Protein AF-0000000085141988 (afdb_homodimer)

Foldseek 3Di:
DPDDPDDDPCPPPPPDPPPPPQPPLPQPPDDPPAAQAHPQQAGGFDDFAAEEEEEADFFAALVCQQVLLCQVCPPVPDDSVVSVVVSVLCVVVRNHWCVVVLSVVLQVLLVVLCVVVVHNHYYHYAHPRDPPHLLVRVVVCVVVPGAEYEYEYQFQFWWCVRPFVVQLSNLVSCVVNVCFQRHF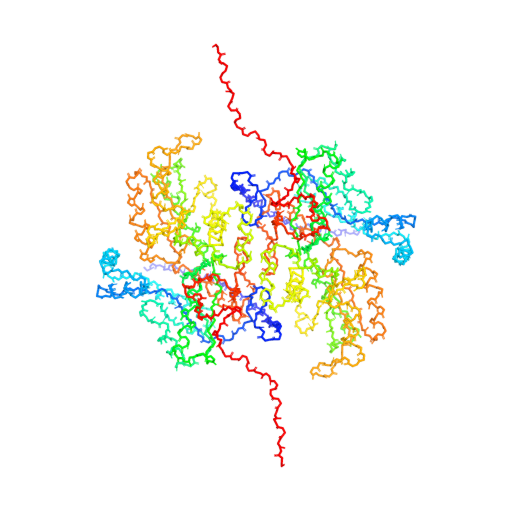YFYFFRHLFFCLQLVLLLVLVQVQLVVQCVVPNPPAQEEEEAEAAKDFLVRQCQTADVVVLCVQLVVVVHGRLPQRSGRRNVSSVQSVVVSCVSHVSCVPHHYDYAHFDDDDDPVGHIRDDHLLVVCCQQQNPPHDADPVRHGHQEYEYEHSRGQACISRNCCRQVPVNVVSCVVSNHYYHYGGGCSSPSSNSNSSVQSVCSSNSSDPDDGGDGDDPRGRSAGEPSHNFDQDPVRDGRAGHRHPPHPRRYHRPDDDDPPDPPPDD/DDDDPDDDPCPPPPPDPDPPPQPPLPQPPDDPPAAQAHPQQQGGFDDFAAEEEEEADFFAALVCQQVLLCQVCPPVPDDSVVSVVVSVLCVVVRNHKCVVVLSVVLQVLLVVLCVVVVHNHYYHYAHPRDPPHLLVRVVVCVVVPGAEYEYEYQFQAWWCVRPFVVQLSNLVSCVVNVCFQRHFYFYFFRHLFFCLQLVLLLVLVQVQLVVQCVVPNPPAQEEEEEEAAKDFLVRQCQTADVVVLCVQLVVVVHGRLPQRSGRRNVSSVQSVVVSCVSHVSCVPHHYDYAHFDDDDDPVGHIRDDHLLVVCCQQQNPPHDADPVRHGHQEYEYEHSRGQACISRNCCRQVPVNVVSCVVSNHYYHYGGGCSSPSSNSNSSVQSVCSSNSSDPDDGGDGDDPRGHSAGEPSHNFDQDPVRDGRAGHRHPPHPRGYHRPPDPDPPDPPPPD

Nearest PDB structures (foldseek):
  2hre-assembly1_A  TM=8.468E-01  e=2.774E-20  Homo sapiens
  4klc-assembly1_B  TM=8.356E-01  e=6.564E-20  Homo sapiens
  4mk4-assembly1_B  TM=8.435E-01  e=7.423E-20  Homo sapiens
  1lbq-assembly1_B  TM=8.089E-01  e=6.796E-19  Saccharomyces cerevisiae
  7l78-assembly1_B  TM=8.425E-01  e=5.037E-17  Saccharomyces cerevisiae

pLDDT: mean 85.76, std 20.94, range [21.89, 98.88]

Organism: Micrococcus luteus (strain ATCC 4698 / DSM 20030 / JCM 1464 / CCM 169 / CCUG 5858 / IAM 1056 / NBRC 3333 / NCIMB 9278 / NCTC 2665 / VKM Ac-2230) (NCBI:txid465515)

Solvent-accessible surface area (backbone atoms only — not comparable to full-atom values): 48066 Å² total; per-residue (Å²): 136,79,79,70,80,77,76,84,72,78,64,78,73,73,73,70,77,75,83,68,76,72,74,79,64,75,71,66,74,81,28,68,97,89,44,62,39,46,97,64,22,48,53,52,53,45,85,58,51,30,35,35,41,37,42,58,54,44,28,82,26,62,84,32,38,62,61,33,54,49,53,72,41,58,91,66,76,71,53,69,75,61,48,51,62,60,40,48,68,36,52,74,48,65,8,37,38,52,43,51,60,50,49,54,50,35,50,52,50,42,50,52,51,32,52,75,69,70,45,90,51,57,76,44,65,25,12,76,52,25,82,53,34,47,45,61,40,52,51,50,42,44,73,74,67,46,44,30,34,38,30,43,63,72,41,36,49,54,22,30,83,47,37,39,47,55,25,25,52,49,20,48,26,29,59,74,66,65,34,60,50,61,32,29,61,40,42,62,40,50,43,55,38,23,60,25,57,40,51,48,46,25,54,26,50,52,52,41,52,53,52,49,28,73,74,66,35,84,81,49,38,51,35,38,36,39,31,29,75,34,47,43,27,69,47,33,51,26,5,33,42,57,17,55,19,50,44,32,17,61,66,55,73,40,52,55,52,38,88,44,8,14,40,40,50,33,53,50,54,42,42,53,50,49,31,43,71,69,24,72,92,42,72,85,48,53,70,46,76,28,17,38,80,76,74,77,61,86,85,58,60,54,41,67,43,42,47,58,60,47,50,44,55,49,44,29,92,86,34,67,52,49,101,85,65,47,51,51,43,26,38,40,34,36,42,77,59,42,49,49,74,24,57,68,49,44,47,50,47,70,42,50,39,43,49,50,30,56,73,60,71,31,44,78,38,72,33,64,43,44,59,68,38,66,55,31,41,48,38,55,49,50,55,51,29,39,44,51,45,72,43,86,74,70,73,48,44,69,69,56,46,56,52,37,36,32,39,49,60,69,33,15,54,68,75,39,97,85,67,48,73,76,47,20,28,44,32,76,68,36,72,44,53,30,53,68,89,72,82,72,85,80,76,72,78,75,77,80,126,134,79,82,71,82,79,78,84,73,78,65,77,75,74,72,68,80,73,82,68,76,72,75,79,61,74,72,66,75,80,26,67,98,89,43,63,40,45,95,63,22,46,54,51,50,44,84,58,52,30,34,34,41,37,41,57,54,43,29,82,26,61,83,32,37,62,61,33,54,50,54,72,40,58,90,68,77,71,53,68,74,60,47,51,62,60,41,49,65,36,51,74,50,65,9,36,38,52,43,50,62,50,47,52,51,35,51,51,49,42,49,51,51,33,51,75,69,70,45,90,54,57,76,43,65,25,11,76,50,26,82,55,34,46,45,60,42,52,50,50,42,43,72,74,67,46,44,29,33,40,28,43,63,72,41,36,48,56,22,31,84,47,37,38,48,55,25,26,53,49,21,49,25,29,56,75,65,65,35,61,49,62,33,28,60,40,42,61,42,50,43,55,37,23,59,26,58,40,51,50,46,26,54,27,49,51,52,42,51,53,51,49,28,69,74,65,36,85,80,50,38,50,36,38,34,38,31,29,75,35,47,43,27,69,45,33,52,26,4,32,42,58,17,56,21,49,44,33,17,61,68,56,73,41,53,55,52,36,89,43,8,14,40,38,51,32,52,52,54,40,43,51,50,50,31,43,72,70,24,72,92,44,72,86,48,54,69,47,77,29,16,39,80,76,73,78,60,87,84,58,60,54,42,68,43,42,46,58,59,46,49,45,56,49,46,30,94,86,34,67,52,50,100,86,66,48,51,50,43,26,39,41,34,36,44,78,58,43,49,49,73,24,57,68,46,44,46,52,46,70,42,51,39,44,48,51,30,56,73,60,71,31,45,76,39,73,34,65,43,43,58,67,37,65,55,30,42,49,37,55,49,49,53,52,29,39,44,51,44,72,44,86,75,69,74,48,44,70,69,55,47,55,52,37,36,33,39,49,61,69,32,14,53,68,78,38,95,86,67,48,73,76,47,20,27,45,31,75,69,36,73,43,53,29,53,65,78,77,72,82,78,76,75,74,76,76,77,80,125

Sequence (898 aa):
MTAAPEPRADAPVHTGPDAGVAPALRAPEKAAAGVDYDVCGVMAPKDYDALLLASFGGPEGQDDVIPFLRNVTRGRGIPDERLEEVATHYRANGGVSPINAQNRALKAAIEAELAARGLDLPVYWGNRNWEPYFPDTLKRMHADGHRRILTVTTSAYSCYSSCRQYREDMGMAMEQTGLTGKVDLDKTRQYFNHPGFIEPFRDGLRADLASLRAELGDDARIHVLFATHSIPTSDAAAAGPRGLAADLRAQAGAEPGDEGADVYSAQHLDVAREILAGVPEAADVPWSLVYQSRSGPPSVPWLEPDINDAMEHLAGEGAETDAQGRAVAGFVVVPLGFVSDHMEVVWDLDTEAKQTAEGLGVGFRRSPTPGTDPRFVAGLVDIVEERLGRREGRAAAGCFPAWYDVCRPDCCAKVMRDGSTRPTTSAVDATVRGLAEHEAGAAAPAEEAMTAAPEPRADAPVHTGPDAGVAPALRAPEKAAAGVDYDVCGVMAPKDYDALLLASFGGPEGQDDVIPFLRNVTRGRGIPDERLEEVATHYRANGGVSPINAQNRALKAAIEAELAARGLDLPVYWGNRNWEPYFPDTLKRMHADGHRRILTVTTSAYSCYSSCRQYREDMGMAMEQTGLTGKVDLDKTRQYFNHPGFIEPFRDGLRADLASLRAELGDDARIHVLFATHSIPTSDAAAAGPRGLAADLRAQAGAEPGDEGADVYSAQHLDVAREILAGVPEAADVPWSLVYQSRSGPPSVPWLEPDINDAMEHLAGEGAETDAQGRAVAGFVVVPLGFVSDHMEVVWDLDTEAKQTAEGLGVGFRRSPTPGTDPRFVAGLVDIVEERLGRREGRAAAGCFPAWYDVCRPDCCAKVMRDGSTRPTTSAVDATVRGLAEHEAGAAAPAEEA

InterPro domains:
  IPR001015 Ferrochelatase [MF_00323] (47-388)
  IPR001015 Ferrochelatase [PF00762] (49-387)
  IPR001015 Ferrochelatase [PTHR11108] (50-394)
  IPR033644 Ferrochelatase, C-terminal [cd00419] (199-371)
  IPR033659 Ferrochelatase, N-terminal [cd03411] (49-194)

Radius of gyration: 30.85 Å; Cα contacts (8 Å, |Δi|>4): 1665; chains: 2; bounding box: 114×104×108 Å

Secondary structure (DSSP, 8-state):
-------------------------------STT-SB-TT-PBPP----EEEEEE----BSHHHHHHHHHHHTTTTT--HHHHHHHHHHHHTTTTB-HHHHHHHHHHHHHHHHHHHTT----EEEEESSSSSBHHHHHHHHHHTT--EEEEEES--S-SIIIIIHHHHHHHHHHHHHT-TTTSEEEEPPP-TT-HHHHHHHHHHHHHHHHHHHHHH-TT-EEEEEEEEE--BHHHHHH-S-HHHHHHHHHHHTS-BTBTTSSHHHHHHHHHHHHHHHT-GGGTT--EEEEEE---S-TTS-B-S-BHHHHHHHHHSTTPPP-TTSPPEEEEEEE-TT-SS--HHHHHIIIIIIHHHHHHHT-EEEEPPP-TT-HHHHHHHHHHHHHHHT-SSS----SSSPSPPSSBPTTTT----TTS-----SSBTT-SS--S----S---------/-------------------------------STT-SB-TT-PBPP----EEEEEE----BSHHHHHHHHHHHTTTTT--HHHHHHHHHHHHTTTTB-HHHHHHHHHHHHHHHHHHHTT----EEEEESSSSSBHHHHHHHHHHTT--EEEEEES--S-SIIIIIHHHHHHHHHHHHHT-TTTSEEEEPPP-TT-HHHHHHHHHHHHHHHHHHHHHH-TT-EEEEEEEEE--BHHHHHH-S-HHHHHHHHHHHTS-BTBTTSSHHHHHHHHHHHHHHHT-GGGTT--EEEEEE---S-TTS-B-S-BHHHHHHHHHSTTPPP-TTSPPEEEEEEE-TT-SS--HHHHHIIIIIIHHHHHHHT-EEEEPPP-TT-HHHHHHHHHHHHHHHT-SSS----SSSPSPPSSBPTTTT----TTS-----SSBTT-S---S----S---------

Structure (mmCIF, N/CA/C/O backbone):
data_AF-0000000085141988-model_v1
#
loop_
_entity.id
_entity.type
_entity.pdbx_description
1 polymer 'Coproporphyrin III ferrochelatase'
#
loop_
_atom_site.group_PDB
_atom_site.id
_atom_site.type_symbol
_atom_site.label_atom_id
_atom_site.label_alt_id
_atom_site.label_comp_id
_atom_site.label_asym_id
_atom_site.label_entity_id
_atom_site.label_seq_id
_atom_site.pdbx_PDB_ins_code
_atom_site.Cartn_x
_atom_site.Cartn_y
_atom_site.Cartn_z
_atom_site.occupancy
_atom_site.B_iso_or_equiv
_atom_site.auth_seq_id
_atom_site.auth_comp_id
_atom_site.auth_asym_id
_atom_site.auth_atom_id
_atom_site.pdbx_PDB_model_num
ATOM 1 N N . MET A 1 1 ? 1.905 -3.707 -73.312 1 23.36 1 MET A N 1
ATOM 2 C CA . MET A 1 1 ? 2.801 -2.756 -72.688 1 23.36 1 MET A CA 1
ATOM 3 C C . MET A 1 1 ? 2.156 -2.17 -71.438 1 23.36 1 MET A C 1
ATOM 5 O O . MET A 1 1 ? 1.401 -1.198 -71.5 1 23.36 1 MET A O 1
ATOM 9 N N . THR A 1 2 ? 1.614 -2.92 -70.562 1 22.67 2 THR A N 1
ATOM 10 C CA . THR A 1 2 ? 0.63 -2.67 -69.5 1 22.67 2 THR A CA 1
ATOM 11 C C . THR A 1 2 ? 1.232 -1.821 -68.438 1 22.67 2 THR A C 1
ATOM 13 O O . THR A 1 2 ? 2.352 -2.08 -67.938 1 22.67 2 THR A O 1
ATOM 16 N N . ALA A 1 3 ? 0.816 -0.505 -68.438 1 26.62 3 ALA A N 1
ATOM 17 C CA . ALA A 1 3 ? 1.312 0.617 -67.688 1 26.62 3 ALA A CA 1
ATOM 18 C C . ALA A 1 3 ? 1.272 0.295 -66.188 1 26.62 3 ALA A C 1
ATOM 20 O O . ALA A 1 3 ? 0.225 -0.081 -65.625 1 26.62 3 ALA A O 1
ATOM 21 N N . ALA A 1 4 ? 2.363 -0.099 -65.625 1 29 4 ALA A N 1
ATOM 22 C CA . ALA A 1 4 ? 2.551 -0.589 -64.25 1 29 4 ALA A CA 1
ATOM 23 C C . ALA A 1 4 ? 2.16 0.474 -63.219 1 29 4 ALA A C 1
ATOM 25 O O . ALA A 1 4 ? 2.52 1.646 -63.375 1 29 4 ALA A O 1
ATOM 26 N N . PRO A 1 5 ? 1.027 0.254 -62.562 1 30.42 5 PRO A N 1
ATOM 27 C CA . PRO A 1 5 ? 0.487 1.358 -61.781 1 30.42 5 PRO A CA 1
ATOM 28 C C . PRO A 1 5 ? 1.52 1.964 -60.812 1 30.42 5 PRO A C 1
ATOM 30 O O . PRO A 1 5 ? 2.49 1.297 -60.469 1 30.42 5 PRO A O 1
ATOM 33 N N . GLU A 1 6 ? 1.743 3.312 -60.906 1 28.06 6 GLU A N 1
ATOM 34 C CA . GLU A 1 6 ? 2.703 4.16 -60.188 1 28.06 6 GLU A CA 1
ATOM 35 C C . GLU A 1 6 ? 2.584 3.992 -58.688 1 28.06 6 GLU A C 1
ATOM 37 O O . GLU A 1 6 ? 1.479 3.875 -58.156 1 28.06 6 GLU A O 1
ATOM 42 N N . PRO A 1 7 ? 3.613 3.521 -57.969 1 27.7 7 PRO A N 1
ATOM 43 C CA . PRO A 1 7 ? 3.662 3.199 -56.531 1 27.7 7 PRO A CA 1
ATOM 44 C C . PRO A 1 7 ? 3.293 4.387 -55.656 1 27.7 7 PRO A C 1
ATOM 46 O O . PRO A 1 7 ? 3.578 5.535 -56 1 27.7 7 PRO A O 1
ATOM 49 N N . ARG A 1 8 ? 2.135 4.414 -55.156 1 25 8 ARG A N 1
ATOM 50 C CA . ARG A 1 8 ? 1.582 5.492 -54.344 1 25 8 ARG A CA 1
ATOM 51 C C . ARG A 1 8 ? 2.582 5.953 -53.281 1 25 8 ARG A C 1
ATOM 53 O O . ARG A 1 8 ? 3.076 5.141 -52.5 1 25 8 ARG A O 1
ATOM 60 N N . ALA A 1 9 ? 3.221 7.039 -53.469 1 26.72 9 ALA A N 1
ATOM 61 C CA . ALA A 1 9 ? 4.301 7.766 -52.812 1 26.72 9 ALA A CA 1
ATOM 62 C C . ALA A 1 9 ? 3.992 7.961 -51.312 1 26.72 9 ALA A C 1
ATOM 64 O O . ALA A 1 9 ? 4.902 7.957 -50.469 1 26.72 9 ALA A O 1
ATOM 65 N N . ASP A 1 10 ? 2.836 8.445 -51.031 1 23.67 10 ASP A N 1
ATOM 66 C CA . ASP A 1 10 ? 2.924 9.461 -50 1 23.67 10 ASP A CA 1
ATOM 67 C C . ASP A 1 10 ? 2.938 8.82 -48.625 1 23.67 10 ASP A C 1
ATOM 69 O O . ASP A 1 10 ? 1.883 8.492 -48.062 1 23.67 10 ASP A O 1
ATOM 73 N N . ALA A 1 11 ? 3.652 7.871 -48.406 1 26.8 11 ALA A N 1
ATOM 74 C CA . ALA A 1 11 ? 3.545 7.328 -47.031 1 26.8 11 ALA A CA 1
ATOM 75 C C . ALA A 1 11 ? 3.852 8.391 -46 1 26.8 11 ALA A C 1
ATOM 77 O O . ALA A 1 11 ? 4.895 9.047 -46.062 1 26.8 11 ALA A O 1
ATOM 78 N N . PRO A 1 12 ? 2.807 8.953 -45.406 1 25.5 12 PRO A N 1
ATOM 79 C CA . PRO A 1 12 ? 3.127 10.039 -44.469 1 25.5 12 PRO A CA 1
ATOM 80 C C . PRO A 1 12 ? 4.238 9.656 -43.5 1 25.5 12 PRO A C 1
ATOM 82 O O . PRO A 1 12 ? 4.352 8.492 -43.094 1 25.5 12 PRO A O 1
ATOM 85 N N . VAL A 1 13 ? 5.355 10.25 -43.656 1 26.77 13 VAL A N 1
ATOM 86 C CA . VAL A 1 13 ? 6.508 10.18 -42.75 1 26.77 13 VAL A CA 1
ATOM 87 C C . VAL A 1 13 ? 6.07 10.469 -41.312 1 26.77 13 VAL A C 1
ATOM 89 O O . VAL A 1 13 ? 5.531 11.539 -41.031 1 26.77 13 VAL A O 1
ATOM 92 N N . HIS A 1 14 ? 5.465 9.453 -40.688 1 22.69 14 HIS A N 1
ATOM 93 C CA . HIS A 1 14 ? 5.191 9.633 -39.25 1 22.69 14 HIS A CA 1
ATOM 94 C C . HIS A 1 14 ? 6.391 10.234 -38.531 1 22.69 14 HIS A C 1
ATOM 96 O O . HIS A 1 14 ? 7.492 9.68 -38.594 1 22.69 14 HIS A O 1
ATOM 102 N N . THR A 1 15 ? 6.488 11.539 -38.625 1 27.12 15 THR A N 1
ATOM 103 C CA . THR A 1 15 ? 7.516 12.25 -37.844 1 27.12 15 THR A CA 1
ATOM 104 C C . THR A 1 15 ? 7.676 11.648 -36.469 1 27.12 15 THR A C 1
ATOM 106 O O . THR A 1 15 ? 6.688 11.344 -35.781 1 27.12 15 THR A O 1
ATOM 109 N N . GLY A 1 16 ? 8.719 10.961 -36.219 1 24.89 16 GLY A N 1
ATOM 110 C CA . GLY A 1 16 ? 9.219 10.289 -35.031 1 24.89 16 GLY A CA 1
ATOM 111 C C . GLY A 1 16 ? 9.094 11.133 -33.781 1 24.89 16 GLY A C 1
ATOM 112 O O . GLY A 1 16 ? 9.172 12.359 -33.844 1 24.89 16 GLY A O 1
ATOM 113 N N . PRO A 1 17 ? 8.164 10.734 -32.875 1 25.75 17 PRO A N 1
ATOM 114 C CA . PRO A 1 17 ? 7.891 11.578 -31.734 1 25.75 17 PRO A CA 1
ATOM 115 C C . PRO A 1 17 ? 9.148 12.258 -31.188 1 25.75 17 PRO A C 1
ATOM 117 O O . PRO A 1 17 ? 10.258 11.766 -31.391 1 25.75 17 PRO A O 1
ATOM 120 N N . ASP A 1 18 ? 9.195 13.531 -31.094 1 26.19 18 ASP A N 1
ATOM 121 C CA . ASP A 1 18 ? 10.281 14.344 -30.531 1 26.19 18 ASP A CA 1
ATOM 122 C C . ASP A 1 18 ? 10.922 13.648 -29.328 1 26.19 18 ASP A C 1
ATOM 124 O O . ASP A 1 18 ? 10.242 12.945 -28.578 1 26.19 18 ASP A O 1
ATOM 128 N N . ALA A 1 19 ? 12.211 13.531 -29.328 1 28.94 19 ALA A N 1
ATOM 129 C CA . ALA A 1 19 ? 13.125 13.031 -28.297 1 28.94 19 ALA A CA 1
ATOM 130 C C . ALA A 1 19 ? 12.781 13.617 -26.922 1 28.94 19 ALA A C 1
ATOM 132 O O . ALA A 1 19 ? 13.164 14.75 -26.625 1 28.94 19 ALA A O 1
ATOM 133 N N . GLY A 1 20 ? 11.625 13.406 -26.469 1 25.41 20 GLY A N 1
ATOM 134 C CA . GLY A 1 20 ? 11.266 13.891 -25.156 1 25.41 20 GLY A CA 1
ATOM 135 C C . GLY A 1 20 ? 12.367 13.695 -24.125 1 25.41 20 GLY A C 1
ATOM 136 O O . GLY A 1 20 ? 13.078 12.688 -24.156 1 25.41 20 GLY A O 1
ATOM 137 N N . VAL A 1 21 ? 12.992 14.773 -23.594 1 27.97 21 VAL A N 1
ATOM 138 C CA . VAL A 1 21 ? 14.039 14.844 -22.594 1 27.97 21 VAL A CA 1
ATOM 139 C C . VAL A 1 21 ? 13.828 13.758 -21.531 1 27.97 21 VAL A C 1
ATOM 141 O O . VAL A 1 21 ? 12.742 13.641 -20.969 1 27.97 21 VAL A O 1
ATOM 144 N N . ALA A 1 22 ? 14.711 12.781 -21.609 1 31.14 22 ALA A N 1
ATOM 145 C CA . ALA A 1 22 ? 14.742 11.734 -20.594 1 31.14 22 ALA A CA 1
ATOM 146 C C . ALA A 1 22 ? 14.586 12.328 -19.203 1 31.14 22 ALA A C 1
ATOM 148 O O . ALA A 1 22 ? 15.305 13.25 -18.828 1 31.14 22 ALA A O 1
ATOM 149 N N . PRO A 1 23 ? 13.484 12.242 -18.641 1 27.23 23 PRO A N 1
ATOM 150 C CA . PRO A 1 23 ? 13.461 12.805 -17.281 1 27.23 23 PRO A CA 1
ATOM 151 C C . PRO A 1 23 ? 14.703 12.438 -16.469 1 27.23 23 PRO A C 1
ATOM 153 O O . PRO A 1 23 ? 15.305 11.383 -16.688 1 27.23 23 PRO A O 1
ATOM 156 N N . ALA A 1 24 ? 15.484 13.445 -16 1 29.11 24 ALA A N 1
ATOM 157 C CA . ALA A 1 24 ? 16.672 13.32 -15.164 1 29.11 24 ALA A CA 1
ATOM 158 C C . ALA A 1 24 ? 16.484 12.242 -14.102 1 29.11 24 ALA A C 1
ATOM 160 O O . ALA A 1 24 ? 15.438 12.164 -13.461 1 29.11 24 ALA A O 1
ATOM 161 N N . LEU A 1 25 ? 17.281 11.219 -14.102 1 27.3 25 LEU A N 1
ATOM 162 C CA . LEU A 1 25 ? 17.438 10.086 -13.195 1 27.3 25 LEU A CA 1
ATOM 163 C C . LEU A 1 25 ? 17.484 10.555 -11.742 1 27.3 25 LEU A C 1
ATOM 165 O O . LEU A 1 25 ? 18.359 11.352 -11.375 1 27.3 25 LEU A O 1
ATOM 169 N N . ARG A 1 26 ? 16.453 10.828 -11.039 1 29.47 26 ARG A N 1
ATOM 170 C CA . ARG A 1 26 ? 16.5 11.211 -9.633 1 29.47 26 ARG A CA 1
ATOM 171 C C . ARG A 1 26 ? 17.359 10.234 -8.836 1 29.47 26 ARG A C 1
ATOM 173 O O . ARG A 1 26 ? 17.078 9.039 -8.797 1 29.47 26 ARG A O 1
ATOM 180 N N . ALA A 1 27 ? 18.578 10.523 -8.539 1 28.27 27 ALA A N 1
ATOM 181 C CA . ALA A 1 27 ? 19.406 9.734 -7.625 1 28.27 27 ALA A CA 1
ATOM 182 C C . ALA A 1 27 ? 18.688 9.477 -6.309 1 28.27 27 ALA A C 1
ATOM 184 O O . ALA A 1 27 ? 18.156 10.406 -5.688 1 28.27 27 ALA A O 1
ATOM 185 N N . PRO A 1 28 ? 18.125 8.359 -6.016 1 30.39 28 PRO A N 1
ATOM 186 C CA . PRO A 1 28 ? 17.562 8.109 -4.688 1 30.39 28 PRO A CA 1
ATOM 187 C C . PRO A 1 28 ? 18.438 8.648 -3.559 1 30.39 28 PRO A C 1
ATOM 189 O O . PRO A 1 28 ? 19.656 8.523 -3.613 1 30.39 28 PRO A O 1
ATOM 192 N N . GLU A 1 29 ? 18.047 9.781 -2.975 1 30 29 GLU A N 1
ATOM 193 C CA . GLU A 1 29 ? 18.828 10.227 -1.826 1 30 29 GLU A CA 1
ATOM 194 C C . GLU A 1 29 ? 19.219 9.055 -0.932 1 30 29 GLU A C 1
ATOM 196 O O . GLU A 1 29 ? 18.453 8.094 -0.803 1 30 29 GLU A O 1
ATOM 201 N N . LYS A 1 30 ? 20.391 9.141 -0.326 1 31.52 30 LYS A N 1
ATOM 202 C CA . LYS A 1 30 ? 21.141 8.172 0.461 1 31.52 30 LYS A CA 1
ATOM 203 C C . LYS A 1 30 ? 20.328 7.656 1.64 1 31.52 30 LYS A C 1
ATOM 205 O O . LYS A 1 30 ? 19.828 8.445 2.447 1 31.52 30 LYS A O 1
ATOM 210 N N . ALA A 1 31 ? 19.703 6.41 1.614 1 35.22 31 ALA A N 1
ATOM 211 C CA . ALA A 1 31 ? 19.219 5.637 2.752 1 35.22 31 ALA A CA 1
ATOM 212 C C . ALA A 1 31 ? 19.906 6.062 4.043 1 35.22 31 ALA A C 1
ATOM 214 O O . ALA A 1 31 ? 21 6.617 4.008 1 35.22 31 ALA A O 1
ATOM 215 N N . ALA A 1 32 ? 19.328 6.051 5.25 1 34.06 32 ALA A N 1
ATOM 216 C CA . ALA A 1 32 ? 20.188 6.176 6.426 1 34.06 32 ALA A CA 1
ATOM 217 C C . ALA A 1 32 ? 21.594 5.676 6.129 1 34.06 32 ALA A C 1
ATOM 219 O O . ALA A 1 32 ? 21.797 4.867 5.223 1 34.06 32 ALA A O 1
ATOM 220 N N . ALA A 1 33 ? 22.562 6.055 6.812 1 36.38 33 ALA A N 1
ATOM 221 C CA . ALA A 1 33 ? 23.969 5.68 6.707 1 36.38 33 ALA A CA 1
ATOM 222 C C . ALA A 1 33 ? 24.125 4.168 6.594 1 36.38 33 ALA A C 1
ATOM 224 O O . ALA A 1 33 ? 23.641 3.42 7.449 1 36.38 33 ALA A O 1
ATOM 225 N N . GLY A 1 34 ? 24.172 3.434 5.402 1 47 34 GLY A N 1
ATOM 226 C CA . GLY A 1 34 ? 24.594 2.096 5.02 1 47 34 GLY A CA 1
ATOM 227 C C . GLY A 1 34 ? 23.531 1.329 4.254 1 47 34 GLY A C 1
ATOM 228 O O . GLY A 1 34 ? 23.781 0.23 3.758 1 47 34 GLY A O 1
ATOM 229 N N . VAL A 1 35 ? 22.125 1.884 4.453 1 58.09 35 VAL A N 1
ATOM 230 C CA . VAL A 1 35 ? 21.188 0.986 3.793 1 58.09 35 VAL A CA 1
ATOM 231 C C . VAL A 1 35 ? 20.797 1.561 2.434 1 58.09 35 VAL A C 1
ATOM 233 O O . VAL A 1 35 ? 20.609 2.771 2.295 1 58.09 35 VAL A O 1
ATOM 236 N N . ASP A 1 36 ? 20.797 0.854 1.297 1 75.25 36 ASP A N 1
ATOM 237 C CA . ASP A 1 36 ? 20.562 1.241 -0.092 1 75.25 36 ASP A CA 1
ATOM 238 C C . ASP A 1 36 ? 19.078 1.104 -0.462 1 75.25 36 ASP A C 1
ATOM 240 O O . ASP A 1 36 ? 18.75 0.891 -1.629 1 75.25 36 ASP A O 1
ATOM 244 N N . TYR A 1 37 ? 18.156 1.077 0.605 1 78.5 37 TYR A N 1
ATOM 245 C CA . TYR A 1 37 ? 16.719 1.066 0.344 1 78.5 37 TYR A CA 1
ATOM 246 C C . TYR A 1 37 ? 15.984 2.045 1.258 1 78.5 37 TYR A C 1
ATOM 248 O O . TYR A 1 37 ? 16.5 2.406 2.32 1 78.5 37 TYR A O 1
ATOM 256 N N . ASP A 1 38 ? 14.812 2.51 0.835 1 75.44 38 ASP A N 1
ATOM 257 C CA . ASP A 1 38 ? 14.055 3.492 1.603 1 75.44 38 ASP A CA 1
ATOM 258 C C . ASP A 1 38 ? 12.969 2.818 2.438 1 75.44 38 ASP A C 1
ATOM 260 O O . ASP A 1 38 ? 12.883 1.59 2.488 1 75.44 38 ASP A O 1
ATOM 264 N N . VAL A 1 39 ? 12.18 3.578 3.133 1 72.25 39 VAL A N 1
ATOM 265 C CA . VAL A 1 39 ? 11.188 3.086 4.078 1 72.25 39 VAL A CA 1
ATOM 266 C C . VAL A 1 39 ? 10.117 2.291 3.334 1 72.25 39 VAL A C 1
ATOM 268 O O . VAL A 1 39 ? 9.453 1.433 3.92 1 72.25 39 VAL A O 1
ATOM 271 N N . CYS A 1 40 ? 10.008 2.494 2.049 1 77.12 40 CYS A N 1
ATOM 272 C CA . CYS A 1 40 ? 9.023 1.803 1.219 1 77.12 40 CYS A CA 1
ATOM 273 C C . CYS A 1 40 ? 9.586 0.485 0.696 1 77.12 40 CYS A C 1
ATOM 275 O O . CYS A 1 40 ? 8.875 -0.272 0.027 1 77.12 40 CYS A O 1
ATOM 277 N N . GLY A 1 41 ? 10.789 0.222 1.075 1 81.88 41 GLY A N 1
ATOM 278 C CA . GLY A 1 41 ? 11.43 -0.989 0.584 1 81.88 41 GLY A CA 1
ATOM 279 C C . GLY A 1 41 ? 11.906 -0.875 -0.852 1 81.88 41 GLY A C 1
ATOM 280 O O . GLY A 1 41 ? 12.023 -1.881 -1.553 1 81.88 41 GLY A O 1
ATOM 281 N N . VAL A 1 42 ? 12.016 0.298 -1.31 1 86.25 42 VAL A N 1
ATOM 282 C CA . VAL A 1 42 ? 12.523 0.549 -2.654 1 86.25 42 VAL A CA 1
ATOM 283 C C . VAL A 1 42 ? 14.047 0.679 -2.615 1 86.25 42 VAL A C 1
ATOM 285 O O . VAL A 1 42 ? 14.578 1.538 -1.912 1 86.25 42 VAL A O 1
ATOM 288 N N . MET A 1 43 ? 14.695 -0.146 -3.322 1 89.12 43 MET A N 1
ATOM 289 C CA . MET A 1 43 ? 16.156 -0.143 -3.369 1 89.12 43 MET A CA 1
ATOM 290 C C . MET A 1 43 ? 16.672 0.944 -4.305 1 89.12 43 MET A C 1
ATOM 292 O O . MET A 1 43 ? 16.094 1.179 -5.367 1 89.12 43 MET A O 1
ATOM 296 N N . ALA A 1 44 ? 17.766 1.603 -3.883 1 86.81 44 ALA A N 1
ATOM 297 C CA . ALA A 1 44 ? 18.438 2.531 -4.797 1 86.81 44 ALA A CA 1
ATOM 298 C C . ALA A 1 44 ? 18.812 1.837 -6.102 1 86.81 44 ALA A C 1
ATOM 300 O O . ALA A 1 44 ? 19.234 0.681 -6.094 1 86.81 44 ALA A O 1
ATOM 301 N N . PRO A 1 45 ? 18.641 2.498 -7.195 1 91.38 45 PRO A N 1
ATOM 302 C CA . PRO A 1 45 ? 19.031 1.892 -8.469 1 91.38 45 PRO A CA 1
ATOM 303 C C . PRO A 1 45 ? 20.5 1.478 -8.5 1 91.38 45 PRO A C 1
ATOM 305 O O . PRO A 1 45 ? 21.344 2.105 -7.844 1 91.38 45 PRO A O 1
ATOM 308 N N . LYS A 1 46 ? 20.797 0.441 -9.156 1 93.12 46 LYS A N 1
ATOM 309 C CA . LYS A 1 46 ? 22.156 -0.059 -9.344 1 93.12 46 LYS A CA 1
ATOM 310 C C . LYS A 1 46 ? 22.453 -0.289 -10.828 1 93.12 46 LYS A C 1
ATOM 312 O O . LYS A 1 46 ? 21.547 -0.444 -11.633 1 93.12 46 LYS A O 1
ATOM 317 N N . ASP A 1 47 ? 23.734 -0.26 -11.07 1 94.62 47 ASP A N 1
ATOM 318 C CA . ASP A 1 47 ? 24.172 -0.558 -12.43 1 94.62 47 ASP A CA 1
ATOM 319 C C . ASP A 1 47 ? 24.312 -2.064 -12.641 1 94.62 47 ASP A C 1
ATOM 321 O O . ASP A 1 47 ? 25.422 -2.568 -12.844 1 94.62 47 ASP A O 1
ATOM 325 N N . TYR A 1 48 ? 23.203 -2.729 -12.656 1 97.44 48 TYR A N 1
ATOM 326 C CA . TYR A 1 48 ? 23.219 -4.168 -12.898 1 97.44 48 TYR A CA 1
ATOM 327 C C . TYR A 1 48 ? 23.844 -4.48 -14.266 1 97.44 48 TYR A C 1
ATOM 329 O O . TYR A 1 48 ? 23.594 -3.768 -15.234 1 97.44 48 TYR A O 1
ATOM 337 N N . ASP A 1 49 ? 24.578 -5.566 -14.266 1 98.25 49 ASP A N 1
ATOM 338 C CA . ASP A 1 49 ? 25.281 -5.863 -15.516 1 98.25 49 ASP A CA 1
ATOM 339 C C . ASP A 1 49 ? 24.859 -7.215 -16.078 1 98.25 49 ASP A C 1
ATOM 341 O O . ASP A 1 49 ? 25.344 -7.641 -17.125 1 98.25 49 ASP A O 1
ATOM 345 N N . ALA A 1 50 ? 23.906 -7.957 -15.477 1 98.75 50 ALA A N 1
ATOM 346 C CA . ALA A 1 50 ? 23.312 -9.188 -15.984 1 98.75 50 ALA A CA 1
ATOM 347 C C . ALA A 1 50 ? 22 -9.492 -15.273 1 98.75 50 ALA A C 1
ATOM 349 O O . ALA A 1 50 ? 21.766 -9.023 -14.156 1 98.75 50 ALA A O 1
ATOM 350 N N . LEU A 1 51 ? 21.172 -10.258 -15.977 1 98.81 51 LEU A N 1
ATOM 351 C CA . LEU A 1 51 ? 19.938 -10.766 -15.398 1 98.81 51 LEU A CA 1
ATOM 352 C C . LEU A 1 51 ? 20.016 -12.273 -15.203 1 98.81 51 LEU A C 1
ATOM 354 O O . LEU A 1 51 ? 20.578 -12.992 -16.031 1 98.81 51 LEU A O 1
ATOM 358 N N . LEU A 1 52 ? 19.469 -12.742 -14.102 1 98.81 52 LEU A N 1
ATOM 359 C CA . LEU A 1 52 ? 19.25 -14.164 -13.867 1 98.81 52 LEU A CA 1
ATOM 360 C C . LEU A 1 52 ? 17.766 -14.484 -13.828 1 98.81 52 LEU A C 1
ATOM 362 O O . LEU A 1 52 ? 17.047 -14.062 -12.914 1 98.81 52 LEU A O 1
ATOM 366 N N . LEU A 1 53 ? 17.281 -15.125 -14.867 1 98.88 53 LEU A N 1
ATOM 367 C CA . LEU A 1 53 ? 15.93 -15.695 -14.812 1 98.88 53 LEU A CA 1
ATOM 368 C C . LEU A 1 53 ? 15.914 -16.953 -13.953 1 98.88 53 LEU A C 1
ATOM 370 O O . LEU A 1 53 ? 16.531 -17.969 -14.305 1 98.88 53 LEU A O 1
ATOM 374 N N . ALA A 1 54 ? 15.25 -16.891 -12.797 1 98.69 54 ALA A N 1
ATOM 375 C CA . ALA A 1 54 ? 15.242 -17.969 -11.812 1 98.69 54 ALA A CA 1
ATOM 376 C C . ALA A 1 54 ? 13.922 -18.719 -11.828 1 98.69 54 ALA A C 1
ATOM 378 O O . ALA A 1 54 ? 12.852 -18.109 -11.719 1 98.69 54 ALA A O 1
ATOM 379 N N . SER A 1 55 ? 14.016 -19.969 -11.953 1 98.31 55 SER A N 1
ATOM 380 C CA . SER A 1 55 ? 12.812 -20.797 -12.062 1 98.31 55 SER A CA 1
ATOM 381 C C . SER A 1 55 ? 12.945 -22.078 -11.258 1 98.31 55 SER A C 1
ATOM 383 O O . SER A 1 55 ? 13.883 -22.234 -10.469 1 98.31 55 SER A O 1
ATOM 385 N N . PHE A 1 56 ? 11.922 -22.891 -11.297 1 96.81 56 PHE A N 1
ATOM 386 C CA . PHE A 1 56 ? 11.812 -24.109 -10.508 1 96.81 56 PHE A CA 1
ATOM 387 C C . PHE A 1 56 ? 12.641 -25.234 -11.133 1 96.81 56 PHE A C 1
ATOM 389 O O . PHE A 1 56 ? 13.422 -25.891 -10.438 1 96.81 56 PHE A O 1
ATOM 396 N N . GLY A 1 57 ? 12.516 -25.484 -12.406 1 95.31 57 GLY A N 1
ATOM 397 C CA . GLY A 1 57 ? 13.156 -26.578 -13.125 1 95.31 57 GLY A CA 1
ATOM 398 C C . GLY A 1 57 ? 12.273 -27.797 -13.273 1 95.31 57 GLY A C 1
ATOM 399 O O . GLY A 1 57 ? 11.266 -27.922 -12.578 1 95.31 57 GLY A O 1
ATOM 400 N N . GLY A 1 58 ? 12.641 -28.609 -14.195 1 93.81 58 GLY A N 1
ATOM 401 C CA . GLY A 1 58 ? 11.922 -29.844 -14.469 1 93.81 58 GLY A CA 1
ATOM 402 C C . GLY A 1 58 ? 12.727 -30.844 -15.289 1 93.81 58 GLY A C 1
ATOM 403 O O . GLY A 1 58 ? 13.703 -30.469 -15.938 1 93.81 58 GLY A O 1
ATOM 404 N N . PRO A 1 59 ? 12.25 -32.062 -15.203 1 93.56 59 PRO A N 1
ATOM 405 C CA . PRO A 1 59 ? 12.969 -33.094 -15.961 1 93.56 59 PRO A CA 1
ATOM 406 C C . PRO A 1 59 ? 12.883 -32.875 -17.469 1 93.56 59 PRO A C 1
ATOM 408 O O . PRO A 1 59 ? 11.906 -32.312 -17.969 1 93.56 59 PRO A O 1
ATOM 411 N N . GLU A 1 60 ? 13.922 -33.344 -18.188 1 93 60 GLU A N 1
ATOM 412 C CA . GLU A 1 60 ? 14.008 -33.156 -19.625 1 93 60 GLU A CA 1
ATOM 413 C C . GLU A 1 60 ? 13.992 -34.5 -20.375 1 93 60 GLU A C 1
ATOM 415 O O . GLU A 1 60 ? 14.32 -34.562 -21.562 1 93 60 GLU A O 1
ATOM 420 N N . GLY A 1 61 ? 13.672 -35.531 -19.688 1 91.12 61 GLY A N 1
ATOM 421 C CA . GLY A 1 61 ? 13.547 -36.875 -20.266 1 91.12 61 GLY A CA 1
ATOM 422 C C . GLY A 1 61 ? 13.07 -37.906 -19.266 1 91.12 61 GLY A C 1
ATOM 423 O O . GLY A 1 61 ? 13.047 -37.656 -18.062 1 91.12 61 GLY A O 1
ATOM 424 N N . GLN A 1 62 ? 12.719 -39.094 -19.766 1 90.38 62 GLN A N 1
ATOM 425 C CA . GLN A 1 62 ? 12.172 -40.156 -18.938 1 90.38 62 GLN A CA 1
ATOM 426 C C . GLN A 1 62 ? 13.133 -40.531 -17.812 1 90.38 62 GLN A C 1
ATOM 428 O O . GLN A 1 62 ? 12.711 -40.781 -16.672 1 90.38 62 GLN A O 1
ATOM 433 N N . ASP A 1 63 ? 14.375 -40.531 -18.188 1 91.25 63 ASP A N 1
ATOM 434 C CA . ASP A 1 63 ? 15.383 -40.969 -17.234 1 91.25 63 ASP A CA 1
ATOM 435 C C . ASP A 1 63 ? 15.594 -39.938 -16.141 1 91.25 63 ASP A C 1
ATOM 437 O O . ASP A 1 63 ? 16.141 -40.219 -15.078 1 91.25 63 ASP A O 1
ATOM 441 N N . ASP A 1 64 ? 15.094 -38.75 -16.375 1 92.19 64 ASP A N 1
ATOM 442 C CA . ASP A 1 64 ? 15.305 -37.625 -15.453 1 92.19 64 ASP A CA 1
ATOM 443 C C . ASP A 1 64 ? 14.188 -37.562 -14.414 1 92.19 64 ASP A C 1
ATOM 445 O O . ASP A 1 64 ? 14.328 -36.875 -13.391 1 92.19 64 ASP A O 1
ATOM 449 N N . VAL A 1 65 ? 13.109 -38.219 -14.617 1 91 65 VAL A N 1
ATOM 450 C CA . VAL A 1 65 ? 11.883 -38 -13.859 1 91 65 VAL A CA 1
ATOM 451 C C . VAL A 1 65 ? 12.086 -38.406 -12.398 1 91 65 VAL A C 1
ATOM 453 O O . VAL A 1 65 ? 11.875 -37.594 -11.5 1 91 65 VAL A O 1
ATOM 456 N N . ILE A 1 66 ? 12.555 -39.562 -12.133 1 89.06 66 ILE A N 1
ATOM 457 C CA . ILE A 1 66 ? 12.695 -40.031 -10.766 1 89.06 66 ILE A CA 1
ATOM 458 C C . ILE A 1 66 ? 13.797 -39.25 -10.055 1 89.06 66 ILE A C 1
ATOM 460 O O . ILE A 1 66 ? 13.609 -38.781 -8.93 1 89.06 66 ILE A O 1
ATOM 464 N N . PRO A 1 67 ? 14.992 -39.062 -10.727 1 89 67 PRO A N 1
ATOM 465 C CA . PRO A 1 67 ? 16.016 -38.219 -10.078 1 89 67 PRO A CA 1
ATOM 466 C C . PRO A 1 67 ? 15.5 -36.812 -9.734 1 89 67 PRO A C 1
ATOM 468 O O . PRO A 1 67 ? 15.828 -36.281 -8.672 1 89 67 PRO A O 1
ATOM 471 N N . PHE A 1 68 ? 14.859 -36.281 -10.586 1 91.75 68 PHE A N 1
ATOM 472 C CA . PHE A 1 68 ? 14.266 -34.969 -10.359 1 91.75 68 PHE A CA 1
ATOM 473 C C . PHE A 1 68 ? 13.344 -35 -9.141 1 91.75 68 PHE A C 1
ATOM 475 O O . PHE A 1 68 ? 13.461 -34.156 -8.258 1 91.75 68 PHE A O 1
ATOM 482 N N . LEU A 1 69 ? 12.367 -35.906 -9.094 1 88.94 69 LEU A N 1
ATOM 483 C CA . LEU A 1 69 ? 11.406 -36 -8.008 1 88.94 69 LEU A CA 1
ATOM 484 C C . LEU A 1 69 ? 12.109 -36.25 -6.676 1 88.94 69 LEU A C 1
ATOM 486 O O . LEU A 1 69 ? 11.672 -35.75 -5.637 1 88.94 69 LEU A O 1
ATOM 490 N N . ARG A 1 70 ? 13.195 -37 -6.715 1 87.56 70 ARG A N 1
ATOM 491 C CA . ARG A 1 70 ? 14 -37.219 -5.516 1 87.56 70 ARG A CA 1
ATOM 492 C C . ARG A 1 70 ? 14.609 -35.906 -5.031 1 87.56 70 ARG A C 1
ATOM 494 O O . ARG A 1 70 ? 14.664 -35.656 -3.826 1 87.56 70 ARG A O 1
ATOM 501 N N . ASN A 1 71 ? 15.008 -35.125 -5.957 1 88.06 71 ASN A N 1
ATOM 502 C CA . ASN A 1 71 ? 15.609 -33.844 -5.637 1 88.06 71 ASN A CA 1
ATOM 503 C C . ASN A 1 71 ? 14.602 -32.906 -4.996 1 88.06 71 ASN A C 1
ATOM 505 O O . ASN A 1 71 ? 14.906 -32.25 -3.988 1 88.06 71 ASN A O 1
ATOM 509 N N . VAL A 1 72 ? 13.445 -32.781 -5.516 1 86.81 72 VAL A N 1
ATOM 510 C CA . VAL A 1 72 ? 12.406 -31.875 -5.066 1 86.81 72 VAL A CA 1
ATOM 511 C C . VAL A 1 72 ? 11.93 -32.281 -3.672 1 86.81 72 VAL A C 1
ATOM 513 O O . VAL A 1 72 ? 11.539 -31.406 -2.873 1 86.81 72 VAL A O 1
ATOM 516 N N . THR A 1 73 ? 12.008 -33.562 -3.363 1 81 73 THR A N 1
ATOM 517 C CA . THR A 1 73 ? 11.469 -34.031 -2.1 1 81 73 THR A CA 1
ATOM 518 C C . THR A 1 73 ? 12.594 -34.344 -1.113 1 81 73 THR A C 1
ATOM 520 O O . THR A 1 73 ? 12.367 -35.031 -0.1 1 81 73 THR A O 1
ATOM 523 N N . ARG A 1 74 ? 13.727 -33.906 -1.476 1 79.31 74 ARG A N 1
ATOM 524 C CA . ARG A 1 74 ? 14.883 -34.25 -0.647 1 79.31 74 ARG A CA 1
ATOM 525 C C . ARG A 1 74 ? 14.664 -33.812 0.797 1 79.31 74 ARG A C 1
ATOM 527 O O . ARG A 1 74 ? 14.227 -32.688 1.051 1 79.31 74 ARG A O 1
ATOM 534 N N . GLY A 1 75 ? 14.875 -34.656 1.707 1 68.56 75 GLY A N 1
ATOM 535 C CA . GLY A 1 75 ? 14.773 -34.344 3.125 1 68.56 75 GLY A CA 1
ATOM 536 C C . GLY A 1 75 ? 13.391 -34.594 3.695 1 68.56 75 GLY A C 1
ATOM 537 O O . GLY A 1 75 ? 13.188 -34.5 4.906 1 68.56 75 GLY A O 1
ATOM 538 N N . ARG A 1 76 ? 12.445 -34.906 2.855 1 71 76 ARG A N 1
ATOM 539 C CA . ARG A 1 76 ? 11.07 -35.062 3.334 1 71 76 ARG A CA 1
ATOM 540 C C . ARG A 1 76 ? 10.734 -36.531 3.57 1 71 76 ARG A C 1
ATOM 542 O O . ARG A 1 76 ? 9.648 -36.844 4.051 1 71 76 ARG A O 1
ATOM 549 N N . GLY A 1 77 ? 11.625 -37.344 3.25 1 69.25 77 GLY A N 1
ATOM 550 C CA . GLY A 1 77 ? 11.453 -38.75 3.529 1 69.25 77 GLY A CA 1
ATOM 551 C C . GLY A 1 77 ? 10.383 -39.406 2.678 1 69.25 77 GLY A C 1
ATOM 552 O O . GLY A 1 77 ? 9.656 -40.281 3.146 1 69.25 77 GLY A O 1
ATOM 553 N N . ILE A 1 78 ? 10.156 -38.875 1.517 1 74.06 78 ILE A N 1
ATOM 554 C CA . ILE A 1 78 ? 9.156 -39.469 0.634 1 74.06 78 ILE A CA 1
ATOM 555 C C . ILE A 1 78 ? 9.742 -40.719 -0.041 1 74.06 78 ILE A C 1
ATOM 557 O O . ILE A 1 78 ? 10.773 -40.656 -0.711 1 74.06 78 ILE A O 1
ATOM 561 N N . PRO A 1 79 ? 9.062 -41.875 0.212 1 76.19 79 PRO A N 1
ATOM 562 C CA . PRO A 1 79 ? 9.57 -43.094 -0.4 1 76.19 79 PRO A CA 1
ATOM 563 C C . PRO A 1 79 ? 9.406 -43.125 -1.917 1 76.19 79 PRO A C 1
ATOM 565 O O . PRO A 1 79 ? 8.531 -42.438 -2.453 1 76.19 79 PRO A O 1
ATOM 568 N N . ASP A 1 80 ? 10.242 -43.906 -2.596 1 77.19 80 ASP A N 1
ATOM 569 C CA . ASP A 1 80 ? 10.258 -44 -4.055 1 77.19 80 ASP A CA 1
ATOM 570 C C . ASP A 1 80 ? 8.898 -44.438 -4.59 1 77.19 80 ASP A C 1
ATOM 572 O O . ASP A 1 80 ? 8.484 -44.031 -5.672 1 77.19 80 ASP A O 1
ATOM 576 N N . GLU A 1 81 ? 8.266 -45.25 -3.871 1 76.94 81 GLU A N 1
ATOM 577 C CA . GLU A 1 81 ? 6.957 -45.75 -4.301 1 76.94 81 GLU A CA 1
ATOM 578 C C . GLU A 1 81 ? 5.957 -44.625 -4.461 1 76.94 81 GLU A C 1
ATOM 580 O O . GLU A 1 81 ? 5.148 -44.625 -5.395 1 76.94 81 GLU A O 1
ATOM 585 N N . ARG A 1 82 ? 6.098 -43.688 -3.648 1 75.38 82 ARG A N 1
ATOM 586 C CA . ARG A 1 82 ? 5.199 -42.531 -3.723 1 75.38 82 ARG A CA 1
ATOM 587 C C . ARG A 1 82 ? 5.605 -41.594 -4.852 1 75.38 82 ARG A C 1
ATOM 589 O O . ARG A 1 82 ? 4.75 -40.969 -5.473 1 75.38 82 ARG A O 1
ATOM 596 N N . LEU A 1 83 ? 6.879 -41.625 -5.086 1 82.62 83 LEU A N 1
ATOM 597 C CA . LEU A 1 83 ? 7.383 -40.781 -6.168 1 82.62 83 LEU A CA 1
ATOM 598 C C . LEU A 1 83 ? 6.891 -41.281 -7.52 1 82.62 83 LEU A C 1
ATOM 600 O O . LEU A 1 83 ? 6.641 -40.469 -8.43 1 82.62 83 LEU A O 1
ATOM 604 N N . GLU A 1 84 ? 6.711 -42.562 -7.555 1 79.56 84 GLU A N 1
ATOM 605 C CA . GLU A 1 84 ? 6.25 -43.156 -8.805 1 79.56 84 GLU A CA 1
ATOM 606 C C . GLU A 1 84 ? 4.828 -42.719 -9.141 1 79.56 84 GLU A C 1
ATOM 608 O O . GLU A 1 84 ? 4.477 -42.562 -10.312 1 79.56 84 GLU A O 1
ATOM 613 N N . GLU A 1 85 ? 4.117 -42.469 -8.195 1 75.38 85 GLU A N 1
ATOM 614 C CA . GLU A 1 85 ? 2.762 -41.969 -8.414 1 75.38 85 GLU A CA 1
ATOM 615 C C . GLU A 1 85 ? 2.775 -40.594 -9.055 1 75.38 85 GLU A C 1
ATOM 617 O O . GLU A 1 85 ? 2.02 -40.312 -9.992 1 75.38 85 GLU A O 1
ATOM 622 N N . VAL A 1 86 ? 3.639 -39.812 -8.609 1 76.56 86 VAL A N 1
ATOM 623 C CA . VAL A 1 86 ? 3.762 -38.438 -9.148 1 76.56 86 VAL A CA 1
ATOM 624 C C . VAL A 1 86 ? 4.43 -38.5 -10.516 1 76.56 86 VAL A C 1
ATOM 626 O O . VAL A 1 86 ? 4.125 -37.688 -11.391 1 76.56 86 VAL A O 1
ATOM 629 N N . ALA A 1 87 ? 5.266 -39.469 -10.648 1 83.44 87 ALA A N 1
ATOM 630 C CA . ALA A 1 87 ? 6.012 -39.625 -11.891 1 83.44 87 ALA A CA 1
ATOM 631 C C . ALA A 1 87 ? 5.066 -39.844 -13.07 1 83.44 87 ALA A C 1
ATOM 633 O O . ALA A 1 87 ? 5.41 -39.531 -14.219 1 83.44 87 ALA A O 1
ATOM 634 N N . THR A 1 88 ? 3.889 -40.406 -12.742 1 81.19 88 THR A N 1
ATOM 635 C CA . THR A 1 88 ? 2.924 -40.719 -13.781 1 81.19 88 THR A CA 1
ATOM 636 C C . THR A 1 88 ? 2.559 -39.469 -14.586 1 81.19 88 THR A C 1
ATOM 638 O O . THR A 1 88 ? 2.42 -39.531 -15.812 1 81.19 88 THR A O 1
ATOM 641 N N . HIS A 1 89 ? 2.496 -38.312 -13.992 1 79.44 89 HIS A N 1
ATOM 642 C CA . HIS A 1 89 ? 2.156 -37.062 -14.68 1 79.44 89 HIS A CA 1
ATOM 643 C C . HIS A 1 89 ? 3.248 -36.656 -15.664 1 79.44 89 HIS A C 1
ATOM 645 O O . HIS A 1 89 ? 2.953 -36.188 -16.766 1 79.44 89 HIS A O 1
ATOM 651 N N . TYR A 1 90 ? 4.473 -36.906 -15.273 1 84.38 90 TYR A N 1
ATOM 652 C CA . TYR A 1 90 ? 5.609 -36.562 -16.109 1 84.38 90 TYR A CA 1
ATOM 653 C C . TYR A 1 90 ? 5.781 -37.562 -17.25 1 84.38 90 TYR A C 1
ATOM 655 O O . TYR A 1 90 ? 6.039 -37.188 -18.391 1 84.38 90 TYR A O 1
ATOM 663 N N . ARG A 1 91 ? 5.57 -38.812 -16.859 1 83.81 91 ARG A N 1
ATOM 664 C CA . ARG A 1 91 ? 5.781 -39.844 -17.844 1 83.81 91 ARG A CA 1
ATOM 665 C C . ARG A 1 91 ? 4.73 -39.781 -18.953 1 83.81 91 ARG A C 1
ATOM 667 O O . ARG A 1 91 ? 5.023 -40.062 -20.109 1 83.81 91 ARG A O 1
ATOM 674 N N . ALA A 1 92 ? 3.584 -39.406 -18.531 1 79.19 92 ALA A N 1
ATOM 675 C CA . ALA A 1 92 ? 2.508 -39.25 -19.516 1 79.19 92 ALA A CA 1
ATOM 676 C C . ALA A 1 92 ? 2.836 -38.156 -20.516 1 79.19 92 ALA A C 1
ATOM 678 O O . ALA A 1 92 ? 2.309 -38.125 -21.625 1 79.19 92 ALA A O 1
ATOM 679 N N . ASN A 1 93 ? 3.709 -37.312 -20.25 1 80.44 93 ASN A N 1
ATOM 680 C CA . ASN A 1 93 ? 4.133 -36.219 -21.109 1 80.44 93 ASN A CA 1
ATOM 681 C C . ASN A 1 93 ? 5.555 -36.406 -21.609 1 80.44 93 ASN A C 1
ATOM 683 O O . ASN A 1 93 ? 6.324 -35.438 -21.719 1 80.44 93 ASN A O 1
ATOM 687 N N . GLY A 1 94 ? 5.953 -37.656 -21.812 1 83.81 94 GLY A N 1
ATOM 688 C CA . GLY A 1 94 ? 7.246 -37.969 -22.391 1 83.81 94 GLY A CA 1
ATOM 689 C C . GLY A 1 94 ? 8.391 -37.812 -21.422 1 83.81 94 GLY A C 1
ATOM 690 O O . GLY A 1 94 ? 9.562 -37.875 -21.812 1 83.81 94 GLY A O 1
ATOM 691 N N . GLY A 1 95 ? 8.016 -37.562 -20.219 1 88.06 95 GLY A N 1
ATOM 692 C CA . GLY A 1 95 ? 9.039 -37.375 -19.203 1 88.06 95 GLY A CA 1
ATOM 693 C C . GLY A 1 95 ? 9.664 -36 -19.219 1 88.06 95 GLY A C 1
ATOM 694 O O . GLY A 1 95 ? 10.688 -35.781 -18.562 1 88.06 95 GLY A O 1
ATOM 695 N N . VAL A 1 96 ? 9.117 -35.156 -20.031 1 90.19 96 VAL A N 1
ATOM 696 C CA . VAL A 1 96 ? 9.641 -33.812 -20.203 1 90.19 96 VAL A CA 1
ATOM 697 C C . VAL A 1 96 ? 8.664 -32.781 -19.594 1 90.19 96 VAL A C 1
ATOM 699 O O . VAL A 1 96 ? 7.477 -32.781 -19.922 1 90.19 96 VAL A O 1
ATOM 702 N N . SER A 1 97 ? 9.18 -32 -18.609 1 91.75 97 SER A N 1
ATOM 703 C CA . SER A 1 97 ? 8.391 -30.891 -18.094 1 91.75 97 SER A CA 1
ATOM 704 C C . SER A 1 97 ? 8.406 -29.703 -19.062 1 91.75 97 SER A C 1
ATOM 706 O O . SER A 1 97 ? 9.469 -29.297 -19.547 1 91.75 97 SER A O 1
ATOM 708 N N . PRO A 1 98 ? 7.254 -29.219 -19.344 1 94.06 98 PRO A N 1
ATOM 709 C CA . PRO A 1 98 ? 7.215 -28.078 -20.266 1 94.06 98 PRO A CA 1
ATOM 710 C C . PRO A 1 98 ? 7.91 -26.844 -19.719 1 94.06 98 PRO A C 1
ATOM 712 O O . PRO A 1 98 ? 8.219 -25.906 -20.469 1 94.06 98 PRO A O 1
ATOM 715 N N . ILE A 1 99 ? 8.227 -26.781 -18.406 1 95.75 99 ILE A N 1
ATOM 716 C CA . ILE A 1 99 ? 8.633 -25.562 -17.734 1 95.75 99 ILE A CA 1
ATOM 717 C C . ILE A 1 99 ? 9.961 -25.062 -18.297 1 95.75 99 ILE A C 1
ATOM 719 O O . ILE A 1 99 ? 10.18 -23.859 -18.438 1 95.75 99 ILE A O 1
ATOM 723 N N . ASN A 1 100 ? 10.883 -26.016 -18.609 1 96 100 ASN A N 1
ATOM 724 C CA . ASN A 1 100 ? 12.188 -25.594 -19.109 1 96 100 ASN A CA 1
ATOM 725 C C . ASN A 1 100 ? 12.094 -24.953 -20.484 1 96 100 ASN A C 1
ATOM 727 O O . ASN A 1 100 ? 12.75 -23.953 -20.766 1 96 100 ASN A O 1
ATOM 731 N N . ALA A 1 101 ? 11.305 -25.594 -21.359 1 96.31 101 ALA A N 1
ATOM 732 C CA . ALA A 1 101 ? 11.07 -24.984 -22.656 1 96.31 101 ALA A CA 1
ATOM 733 C C . ALA A 1 101 ? 10.383 -23.625 -22.516 1 96.31 101 ALA A C 1
ATOM 735 O O . ALA A 1 101 ? 10.688 -22.703 -23.266 1 96.31 101 ALA A O 1
ATOM 736 N N . GLN A 1 102 ? 9.477 -23.516 -21.641 1 97.88 102 GLN A N 1
ATOM 737 C CA . GLN A 1 102 ? 8.766 -22.266 -21.375 1 97.88 102 GLN A CA 1
ATOM 738 C C . GLN A 1 102 ? 9.719 -21.203 -20.828 1 97.88 102 GLN A C 1
ATOM 740 O O . GLN A 1 102 ? 9.609 -20.031 -21.188 1 97.88 102 GLN A O 1
ATOM 745 N N . ASN A 1 103 ? 10.656 -21.609 -19.984 1 98.19 103 ASN A N 1
ATOM 746 C CA . ASN A 1 103 ? 11.664 -20.672 -19.453 1 98.19 103 ASN A CA 1
ATOM 747 C C . ASN A 1 103 ? 12.578 -20.172 -20.562 1 98.19 103 ASN A C 1
ATOM 749 O O . ASN A 1 103 ? 12.938 -18.984 -20.594 1 98.19 103 ASN A O 1
ATOM 753 N N . ARG A 1 104 ? 12.953 -21.078 -21.469 1 98.25 104 ARG A N 1
ATOM 754 C CA . ARG A 1 104 ? 13.773 -20.672 -22.609 1 98.25 104 ARG A CA 1
ATOM 755 C C . ARG A 1 104 ? 13.031 -19.656 -23.484 1 98.25 104 ARG A C 1
ATOM 757 O O . ARG A 1 104 ? 13.625 -18.703 -23.969 1 98.25 104 ARG A O 1
ATOM 764 N N . ALA A 1 105 ? 11.758 -19.922 -23.672 1 98.69 105 ALA A N 1
ATOM 765 C CA . ALA A 1 105 ? 10.938 -19 -24.453 1 98.69 105 ALA A CA 1
ATOM 766 C C . ALA A 1 105 ? 10.82 -17.641 -23.766 1 98.69 105 ALA A C 1
ATOM 768 O O . ALA A 1 105 ? 10.914 -16.609 -24.422 1 98.69 105 ALA A O 1
ATOM 769 N N . LEU A 1 106 ? 10.594 -17.641 -22.484 1 98.81 106 LEU A N 1
ATOM 770 C CA . LEU A 1 106 ? 10.484 -16.406 -21.734 1 98.81 106 LEU A CA 1
ATOM 771 C C . LEU A 1 106 ? 11.812 -15.641 -21.734 1 98.81 106 LEU A C 1
ATOM 773 O O . LEU A 1 106 ? 11.828 -14.414 -21.906 1 98.81 106 LEU A O 1
ATOM 777 N N . LYS A 1 107 ? 12.898 -16.375 -21.531 1 98.81 107 LYS A N 1
ATOM 778 C CA . LYS A 1 107 ? 14.227 -15.766 -21.609 1 98.81 107 LYS A CA 1
ATOM 779 C C . LYS A 1 107 ? 14.43 -15.047 -22.938 1 98.81 107 LYS A C 1
ATOM 781 O O . LYS A 1 107 ? 14.898 -13.914 -22.969 1 98.81 107 LYS A O 1
ATOM 786 N N . ALA A 1 108 ? 14.102 -15.734 -24.016 1 98.81 108 ALA A N 1
ATOM 787 C CA . ALA A 1 108 ? 14.266 -15.164 -25.344 1 98.81 108 ALA A CA 1
ATOM 788 C C . ALA A 1 108 ? 13.406 -13.914 -25.516 1 98.81 108 ALA A C 1
ATOM 790 O O . ALA A 1 108 ? 13.836 -12.93 -26.125 1 98.81 108 ALA A O 1
ATOM 791 N N . ALA A 1 109 ? 12.219 -13.977 -25.031 1 98.88 109 ALA A N 1
ATOM 792 C CA . ALA A 1 109 ? 11.305 -12.844 -25.125 1 98.88 109 ALA A CA 1
ATOM 793 C C . ALA A 1 109 ? 11.828 -11.648 -24.344 1 98.88 109 ALA A C 1
ATOM 795 O O . ALA A 1 109 ? 11.742 -10.508 -24.797 1 98.88 109 ALA A O 1
ATOM 796 N N . ILE A 1 110 ? 12.375 -11.898 -23.109 1 98.88 110 ILE A N 1
ATOM 797 C CA . ILE A 1 110 ? 12.945 -10.844 -22.281 1 98.88 110 ILE A CA 1
ATOM 798 C C . ILE A 1 110 ? 14.156 -10.234 -22.984 1 98.88 110 ILE A C 1
ATOM 800 O O . ILE A 1 110 ? 14.297 -9.008 -23.031 1 98.88 110 ILE A O 1
ATOM 804 N N . GLU A 1 111 ? 14.977 -11.086 -23.609 1 98.81 111 GLU A N 1
ATOM 805 C CA . GLU A 1 111 ? 16.141 -10.617 -24.344 1 98.81 111 GLU A CA 1
ATOM 806 C C . GLU A 1 111 ? 15.742 -9.711 -25.5 1 98.81 111 GLU A C 1
ATOM 808 O O . GLU A 1 111 ? 16.359 -8.672 -25.734 1 98.81 111 GLU A O 1
ATOM 813 N N . ALA A 1 112 ? 14.742 -10.117 -26.188 1 98.75 112 ALA A N 1
ATOM 814 C CA . ALA A 1 112 ? 14.258 -9.328 -27.312 1 98.75 112 ALA A CA 1
ATOM 815 C C . ALA A 1 112 ? 13.727 -7.977 -26.844 1 98.75 112 ALA A C 1
ATOM 817 O O . ALA A 1 112 ? 13.969 -6.949 -27.484 1 98.75 112 ALA A O 1
ATOM 818 N N . GLU A 1 113 ? 12.992 -7.988 -25.766 1 98.81 113 GLU A N 1
ATOM 819 C CA . GLU A 1 113 ? 12.445 -6.75 -25.219 1 98.81 113 GLU A CA 1
ATOM 820 C C . GLU A 1 113 ? 13.555 -5.816 -24.75 1 98.81 113 GLU A C 1
ATOM 822 O O . GLU A 1 113 ? 13.5 -4.605 -24.969 1 98.81 113 GLU A O 1
ATOM 827 N N . LEU A 1 114 ? 14.562 -6.375 -24.062 1 98.69 114 LEU A N 1
ATOM 828 C CA . LEU A 1 114 ? 15.711 -5.594 -23.609 1 98.69 114 LEU A CA 1
ATOM 829 C C . LEU A 1 114 ? 16.422 -4.938 -24.797 1 98.69 114 LEU A C 1
ATOM 831 O O . LEU A 1 114 ? 16.734 -3.746 -24.75 1 98.69 114 LEU A O 1
ATOM 835 N N . ALA A 1 115 ? 16.594 -5.664 -25.828 1 98.25 115 ALA A N 1
ATOM 836 C CA . ALA A 1 115 ? 17.25 -5.156 -27.031 1 98.25 115 ALA A CA 1
ATOM 837 C C . ALA A 1 115 ? 16.438 -4.035 -27.656 1 98.25 115 ALA A C 1
ATOM 839 O O . ALA A 1 115 ? 17 -3.02 -28.094 1 98.25 115 ALA A O 1
ATOM 840 N N . ALA A 1 116 ? 15.172 -4.23 -27.719 1 98.38 116 ALA A N 1
ATOM 841 C CA . ALA A 1 116 ? 14.281 -3.236 -28.312 1 98.38 116 ALA A CA 1
ATOM 842 C C . ALA A 1 116 ? 14.336 -1.916 -27.547 1 98.38 116 ALA A C 1
ATOM 844 O O . ALA A 1 116 ? 14.172 -0.844 -28.141 1 98.38 116 ALA A O 1
ATOM 845 N N . ARG A 1 117 ? 14.656 -2.049 -26.25 1 97.81 117 ARG A N 1
ATOM 846 C CA . ARG A 1 117 ? 14.688 -0.858 -25.406 1 97.81 117 ARG A CA 1
ATOM 847 C C . ARG A 1 117 ? 16.109 -0.318 -25.266 1 97.81 117 ARG A C 1
ATOM 849 O O . ARG A 1 117 ? 16.359 0.619 -24.516 1 97.81 117 ARG A O 1
ATOM 856 N N . GLY A 1 118 ? 17.031 -0.915 -25.891 1 97.5 118 GLY A N 1
ATOM 857 C CA . GLY A 1 118 ? 18.406 -0.465 -25.891 1 97.5 118 GLY A CA 1
ATOM 858 C C . GLY A 1 118 ? 19.141 -0.807 -24.609 1 97.5 118 GLY A C 1
ATOM 859 O O . GLY A 1 118 ? 20.078 -0.11 -24.219 1 97.5 118 GLY A O 1
ATOM 860 N N . LEU A 1 119 ? 18.672 -1.831 -23.891 1 97.19 119 LEU A N 1
ATOM 861 C CA . LEU A 1 119 ? 19.328 -2.273 -22.672 1 97.19 119 LEU A CA 1
ATOM 862 C C . LEU A 1 119 ? 20.266 -3.441 -22.938 1 97.19 119 LEU A C 1
ATOM 864 O O . LEU A 1 119 ? 19.828 -4.496 -23.406 1 97.19 119 LEU A O 1
ATOM 868 N N . ASP A 1 120 ? 21.484 -3.219 -22.719 1 95.44 120 ASP A N 1
ATOM 869 C CA . ASP A 1 120 ? 22.484 -4.254 -22.922 1 95.44 120 ASP A CA 1
ATOM 870 C C . ASP A 1 120 ? 22.688 -5.09 -21.656 1 95.44 120 ASP A C 1
ATOM 872 O O . ASP A 1 120 ? 23.656 -4.887 -20.922 1 95.44 120 ASP A O 1
ATOM 876 N N . LEU A 1 121 ? 21.812 -5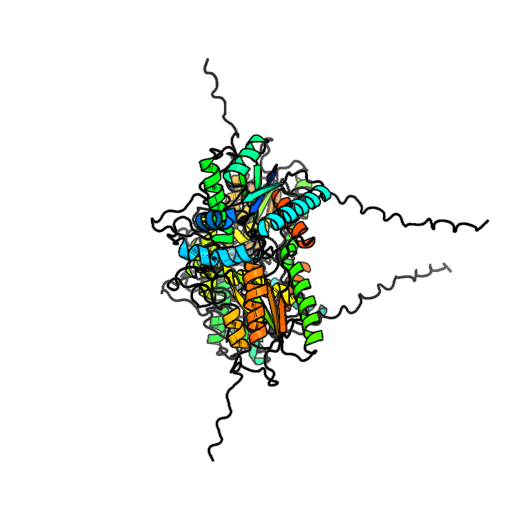.977 -21.344 1 98.06 121 LEU A N 1
ATOM 877 C CA . LEU A 1 121 ? 21.859 -6.871 -20.188 1 98.06 121 LEU A CA 1
ATOM 878 C C . LEU A 1 121 ? 21.734 -8.328 -20.625 1 98.06 121 LEU A C 1
ATOM 880 O O . LEU A 1 121 ? 20.656 -8.75 -21.062 1 98.06 121 LEU A O 1
ATOM 884 N N . PRO A 1 122 ? 22.844 -9.078 -20.578 1 98.62 122 PRO A N 1
ATOM 885 C CA . PRO A 1 122 ? 22.688 -10.508 -20.844 1 98.62 122 PRO A CA 1
ATOM 886 C C . PRO A 1 122 ? 21.75 -11.195 -19.859 1 98.62 122 PRO A C 1
ATOM 888 O O . PRO A 1 122 ? 21.75 -10.859 -18.672 1 98.62 122 PRO A O 1
ATOM 891 N N . VAL A 1 123 ? 20.984 -12.172 -20.375 1 98.88 123 VAL A N 1
ATOM 892 C CA . VAL A 1 123 ? 20.047 -12.914 -19.547 1 98.88 123 VAL A CA 1
ATOM 893 C C . VAL A 1 123 ? 20.516 -14.359 -19.391 1 98.88 123 VAL A C 1
ATOM 895 O O . VAL A 1 123 ? 20.688 -15.062 -20.391 1 98.88 123 VAL A O 1
ATOM 898 N N . TYR A 1 124 ? 20.781 -14.734 -18.172 1 98.81 124 TYR A N 1
ATOM 899 C CA . TYR A 1 124 ? 21.062 -16.125 -17.828 1 98.81 124 TYR A CA 1
ATOM 900 C C . TYR A 1 124 ? 19.828 -16.797 -17.234 1 98.81 124 TYR A C 1
ATOM 902 O O . TYR A 1 124 ? 18.844 -16.141 -16.906 1 98.81 124 TYR A O 1
ATOM 910 N N . TRP A 1 125 ? 19.891 -18.094 -17.25 1 98.44 125 TRP A N 1
ATOM 911 C CA . TRP A 1 125 ? 18.781 -18.906 -16.719 1 98.44 125 TRP A CA 1
ATOM 912 C C . TRP A 1 125 ? 19.297 -19.938 -15.719 1 98.44 125 TRP A C 1
ATOM 914 O O . TRP A 1 125 ? 20.344 -20.547 -15.938 1 98.44 125 TRP A O 1
ATOM 924 N N . GLY A 1 126 ? 18.656 -20.016 -14.602 1 98.31 126 GLY A N 1
ATOM 925 C CA . GLY A 1 126 ? 18.969 -21.016 -13.578 1 98.31 126 GLY A CA 1
ATOM 926 C C . GLY A 1 126 ? 17.734 -21.547 -12.883 1 98.31 126 GLY A C 1
ATOM 927 O O . GLY A 1 126 ? 16.688 -20.891 -12.875 1 98.31 126 GLY A O 1
ATOM 928 N N . ASN A 1 127 ? 17.922 -22.797 -12.281 1 97.75 127 ASN A N 1
ATOM 929 C CA . ASN A 1 127 ? 16.797 -23.453 -11.633 1 97.75 127 ASN A CA 1
ATOM 930 C C . ASN A 1 127 ? 17.141 -23.875 -10.211 1 97.75 127 ASN A C 1
ATOM 932 O O . ASN A 1 127 ? 18.312 -24.109 -9.891 1 97.75 127 ASN A O 1
ATOM 936 N N . ARG A 1 128 ? 16.078 -24.016 -9.438 1 95.5 128 ARG A N 1
ATOM 937 C CA . ARG A 1 128 ? 16.188 -24.484 -8.062 1 95.5 128 ARG A CA 1
ATOM 938 C C . ARG A 1 128 ? 16.438 -26 -8.023 1 95.5 128 ARG A C 1
ATOM 940 O O . ARG A 1 128 ? 17.219 -26.484 -7.215 1 95.5 128 ARG A O 1
ATOM 947 N N . ASN A 1 129 ? 15.719 -26.734 -8.961 1 94.44 129 ASN A N 1
ATOM 948 C CA . ASN A 1 129 ? 15.578 -28.156 -8.695 1 94.44 129 ASN A CA 1
ATOM 949 C C . ASN A 1 129 ? 16.094 -29 -9.859 1 94.44 129 ASN A C 1
ATOM 951 O O . ASN A 1 129 ? 15.953 -30.219 -9.859 1 94.44 129 ASN A O 1
ATOM 955 N N . TRP A 1 130 ? 16.594 -28.359 -10.883 1 94.94 130 TRP A N 1
ATOM 956 C CA . TRP A 1 130 ? 17.141 -29.109 -12.008 1 94.94 130 TRP A CA 1
ATOM 957 C C . TRP A 1 130 ? 18.156 -28.266 -12.773 1 94.94 130 TRP A C 1
ATOM 959 O O . TRP A 1 130 ? 18.359 -27.094 -12.461 1 94.94 130 TRP A O 1
ATOM 969 N N . GLU A 1 131 ? 18.781 -28.875 -13.781 1 93.81 131 GLU A N 1
ATOM 970 C CA . GLU A 1 131 ? 19.766 -28.172 -14.602 1 93.81 131 GLU A CA 1
ATOM 971 C C . GLU A 1 131 ? 19.094 -27.125 -15.492 1 93.81 131 GLU A C 1
ATOM 973 O O . GLU A 1 131 ? 18.016 -27.359 -16.047 1 93.81 131 GLU A O 1
ATOM 978 N N . PRO A 1 132 ? 19.828 -26.016 -15.703 1 96.75 132 PRO A N 1
ATOM 979 C CA . PRO A 1 132 ? 21.016 -25.594 -14.969 1 96.75 132 PRO A CA 1
ATOM 980 C C . PRO A 1 132 ? 20.688 -25.109 -13.555 1 96.75 132 PRO A C 1
ATOM 982 O O . PRO A 1 132 ? 19.766 -24.297 -13.375 1 96.75 132 PRO A O 1
ATOM 985 N N . TYR A 1 133 ? 21.531 -25.547 -12.539 1 97.25 133 TYR A N 1
ATOM 986 C CA . TYR A 1 133 ? 21.312 -25.203 -11.141 1 97.25 133 TYR A CA 1
ATOM 987 C C . TYR A 1 133 ? 21.859 -23.812 -10.836 1 97.25 133 TYR A C 1
ATOM 989 O O . TYR A 1 133 ? 22.812 -23.344 -11.477 1 97.25 133 TYR A O 1
ATOM 997 N N . PHE A 1 134 ? 21.328 -23.156 -9.797 1 97.62 134 PHE A N 1
ATOM 998 C CA . PHE A 1 134 ? 21.703 -21.812 -9.391 1 97.62 134 PHE A CA 1
ATOM 999 C C . PHE A 1 134 ? 23.203 -21.719 -9.133 1 97.62 134 PHE A C 1
ATOM 1001 O O . PHE A 1 134 ? 23.875 -20.844 -9.656 1 97.62 134 PHE A O 1
ATOM 1008 N N . PRO A 1 135 ? 23.828 -22.672 -8.352 1 97.88 135 PRO A N 1
ATOM 1009 C CA . PRO A 1 135 ? 25.25 -22.531 -8.086 1 97.88 135 PRO A CA 1
ATOM 1010 C C . PRO A 1 135 ? 26.094 -22.531 -9.359 1 97.88 135 PRO A C 1
ATOM 1012 O O . PRO A 1 135 ? 27 -21.719 -9.508 1 97.88 135 PRO A O 1
ATOM 1015 N N . ASP A 1 136 ? 25.75 -23.406 -10.289 1 98.06 136 ASP A N 1
ATOM 1016 C CA . ASP A 1 136 ? 26.484 -23.5 -11.539 1 98.06 136 ASP A CA 1
ATOM 1017 C C . ASP A 1 136 ? 26.312 -22.25 -12.391 1 98.06 136 ASP A C 1
ATOM 1019 O O . ASP A 1 136 ? 27.266 -21.75 -12.984 1 98.06 136 ASP A O 1
ATOM 1023 N N . THR A 1 137 ? 25.125 -21.797 -12.453 1 98.44 137 THR A N 1
ATOM 1024 C CA . THR A 1 137 ? 24.828 -20.609 -13.242 1 98.44 137 THR A CA 1
ATOM 1025 C C . THR A 1 137 ? 25.531 -19.375 -12.664 1 98.44 137 THR A C 1
ATOM 1027 O O . THR A 1 137 ? 26.078 -18.562 -13.406 1 98.44 137 THR A O 1
ATOM 1030 N N . LEU A 1 138 ? 25.516 -19.219 -11.352 1 98.38 138 LEU A N 1
ATOM 1031 C CA . LEU A 1 138 ? 26.172 -18.078 -10.695 1 98.38 138 LEU A CA 1
ATOM 1032 C C . LEU A 1 138 ? 27.672 -18.109 -10.93 1 98.38 138 LEU A C 1
ATOM 1034 O O . LEU A 1 138 ? 28.281 -17.062 -11.172 1 98.38 138 LEU A O 1
ATOM 1038 N N . LYS A 1 139 ? 28.25 -19.297 -10.844 1 98.12 139 LYS A N 1
ATOM 1039 C CA . LYS A 1 139 ? 29.672 -19.438 -11.141 1 98.12 139 LYS A CA 1
ATOM 1040 C C . LYS A 1 139 ? 29.984 -18.984 -12.562 1 98.12 139 LYS A C 1
ATOM 1042 O O . LYS A 1 139 ? 30.984 -18.297 -12.789 1 98.12 139 LYS A O 1
ATOM 1047 N N . ARG A 1 140 ? 29.188 -19.453 -13.453 1 98.44 140 ARG A N 1
ATOM 1048 C CA . ARG A 1 140 ? 29.375 -19.078 -14.844 1 98.44 140 ARG A CA 1
ATOM 1049 C C . ARG A 1 140 ? 29.25 -17.562 -15.031 1 98.44 140 ARG A C 1
ATOM 1051 O O . ARG A 1 140 ? 30.062 -16.953 -15.727 1 98.44 140 ARG A O 1
ATOM 1058 N N . MET A 1 141 ? 28.25 -16.953 -14.414 1 98.5 141 MET A N 1
ATOM 1059 C CA . MET A 1 141 ? 28.031 -15.508 -14.516 1 98.5 141 MET A CA 1
ATOM 1060 C C . MET A 1 141 ? 29.234 -14.742 -13.961 1 98.5 141 MET A C 1
ATOM 1062 O O . MET A 1 141 ? 29.703 -13.781 -14.57 1 98.5 141 MET A O 1
ATOM 1066 N N . HIS A 1 142 ? 29.688 -15.18 -12.82 1 98.19 142 HIS A N 1
ATOM 1067 C CA . HIS A 1 142 ? 30.859 -14.562 -12.234 1 98.19 142 HIS A CA 1
ATOM 1068 C C . HIS A 1 142 ? 32.062 -14.711 -13.148 1 98.19 142 HIS A C 1
ATOM 1070 O O . HIS A 1 142 ? 32.844 -13.758 -13.336 1 98.19 142 HIS A O 1
ATOM 1076 N N . ALA A 1 143 ? 32.281 -15.867 -13.656 1 98.38 143 ALA A N 1
ATOM 1077 C CA . ALA A 1 143 ? 33.375 -16.141 -14.57 1 98.38 143 ALA A CA 1
ATOM 1078 C C . ALA A 1 143 ? 33.281 -15.266 -15.82 1 98.38 143 ALA A C 1
ATOM 1080 O O . ALA A 1 143 ? 34.312 -14.852 -16.375 1 98.38 143 ALA A O 1
ATOM 1081 N N . ASP A 1 144 ? 32.094 -15.008 -16.297 1 98.44 144 ASP A N 1
ATOM 1082 C CA . ASP A 1 144 ? 31.859 -14.172 -17.469 1 98.44 144 ASP A CA 1
ATOM 1083 C C . ASP A 1 144 ? 32.062 -12.695 -17.141 1 98.44 144 ASP A C 1
ATOM 1085 O O . ASP A 1 144 ? 31.969 -11.836 -18.031 1 98.44 144 ASP A O 1
ATOM 1089 N N . GLY A 1 145 ? 32.281 -12.312 -15.883 1 98.06 145 GLY A N 1
ATOM 1090 C CA . GLY A 1 145 ? 32.688 -10.969 -15.508 1 98.06 145 GLY A CA 1
ATOM 1091 C C . GLY A 1 145 ? 31.578 -10.164 -14.852 1 98.06 145 GLY A C 1
ATOM 1092 O O . GLY A 1 145 ? 31.781 -9 -14.5 1 98.06 145 GLY A O 1
ATOM 1093 N N . HIS A 1 146 ? 30.484 -10.781 -14.602 1 98.12 146 HIS A N 1
ATOM 1094 C CA . HIS A 1 146 ? 29.359 -10.055 -14.016 1 98.12 146 HIS A CA 1
ATOM 1095 C C . HIS A 1 146 ? 29.484 -9.977 -12.5 1 98.12 146 HIS A C 1
ATOM 1097 O O . HIS A 1 146 ? 29.906 -10.945 -11.859 1 98.12 146 HIS A O 1
ATOM 1103 N N . ARG A 1 147 ? 29.094 -8.797 -11.945 1 97.5 147 ARG A N 1
ATOM 1104 C CA . ARG A 1 147 ? 29.281 -8.578 -10.516 1 97.5 147 ARG A CA 1
ATOM 1105 C C . ARG A 1 147 ? 28.016 -8.031 -9.867 1 97.5 147 ARG A C 1
ATOM 1107 O O . ARG A 1 147 ? 27.875 -8.078 -8.641 1 97.5 147 ARG A O 1
ATOM 1114 N N . ARG A 1 148 ? 27.141 -7.426 -10.555 1 97.31 148 ARG A N 1
ATOM 1115 C CA . ARG A 1 148 ? 25.844 -6.934 -10.086 1 97.31 148 ARG A CA 1
ATOM 1116 C C . ARG A 1 148 ? 24.703 -7.582 -10.859 1 97.31 148 ARG A C 1
ATOM 1118 O O . ARG A 1 148 ? 24.359 -7.152 -11.961 1 97.31 148 ARG A O 1
ATOM 1125 N N . ILE A 1 149 ? 24.125 -8.539 -10.211 1 98.12 149 ILE A N 1
ATOM 1126 C CA . ILE A 1 149 ? 23.156 -9.391 -10.891 1 98.12 149 ILE A CA 1
ATOM 1127 C C . ILE A 1 149 ? 21.766 -9.141 -10.32 1 98.12 149 ILE A C 1
ATOM 1129 O O . ILE A 1 149 ? 21.578 -9.047 -9.109 1 98.12 149 ILE A O 1
ATOM 1133 N N . LEU A 1 150 ? 20.781 -8.906 -11.18 1 98.44 150 LEU A N 1
ATOM 1134 C CA . LEU A 1 150 ? 19.391 -8.797 -10.805 1 98.44 150 LEU A CA 1
ATOM 1135 C C . LEU A 1 150 ? 18.609 -10.047 -11.195 1 98.44 150 LEU A C 1
ATOM 1137 O O . LEU A 1 150 ? 18.625 -10.453 -12.359 1 98.44 150 LEU A O 1
ATOM 1141 N N . THR A 1 151 ? 17.984 -10.68 -10.219 1 98.5 151 THR A N 1
ATOM 1142 C CA . THR A 1 151 ? 17.234 -11.906 -10.445 1 98.5 151 THR A CA 1
ATOM 1143 C C . THR A 1 151 ? 15.766 -11.602 -10.703 1 98.5 151 THR A C 1
ATOM 1145 O O . THR A 1 151 ? 15.156 -10.812 -9.977 1 98.5 151 THR A O 1
ATOM 1148 N N . VAL A 1 152 ? 15.242 -12.172 -11.742 1 98.56 152 VAL A N 1
ATOM 1149 C CA . VAL A 1 152 ? 13.812 -12.195 -12.031 1 98.56 152 VAL A CA 1
ATOM 1150 C C . VAL A 1 152 ? 13.266 -13.602 -11.828 1 98.56 152 VAL A C 1
ATOM 1152 O O . VAL A 1 152 ? 13.695 -14.547 -12.492 1 98.56 152 VAL A O 1
ATOM 1155 N N . THR A 1 153 ? 12.305 -13.734 -10.938 1 98.25 153 THR A N 1
ATOM 1156 C CA . THR A 1 153 ? 11.766 -15.055 -10.648 1 98.25 153 THR A CA 1
ATOM 1157 C C . THR A 1 153 ? 10.523 -15.328 -11.484 1 98.25 153 THR A C 1
ATOM 1159 O O . THR A 1 153 ? 9.805 -14.398 -11.859 1 98.25 153 THR A O 1
ATOM 1162 N N . THR A 1 154 ? 10.25 -16.562 -11.766 1 98.31 154 THR A N 1
ATOM 1163 C CA . THR A 1 154 ? 9.031 -16.953 -12.484 1 98.31 154 THR A CA 1
ATOM 1164 C C . THR A 1 154 ? 7.91 -17.281 -11.508 1 98.31 154 THR A C 1
ATOM 1166 O O . THR A 1 154 ? 7.215 -18.281 -11.672 1 98.31 154 THR A O 1
ATOM 1169 N N . SER A 1 155 ? 7.766 -16.594 -10.477 1 97.62 155 SER A N 1
ATOM 1170 C CA . SER A 1 155 ? 6.707 -16.609 -9.477 1 97.62 155 SER A CA 1
ATOM 1171 C C . SER A 1 155 ? 6.254 -15.203 -9.109 1 97.62 155 SER A C 1
ATOM 1173 O O . 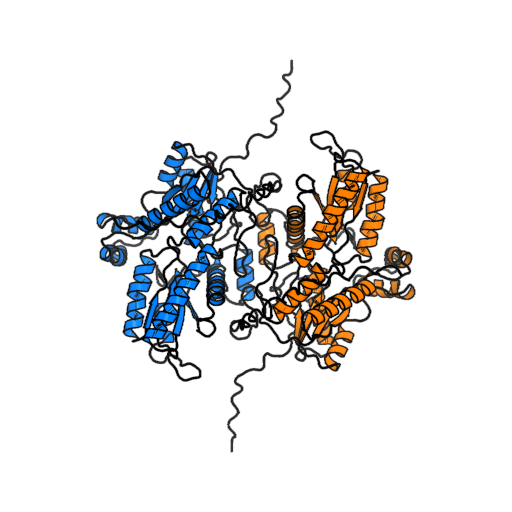SER A 1 155 ? 7.082 -14.344 -8.812 1 97.62 155 SER A O 1
ATOM 1175 N N . ALA A 1 156 ? 4.988 -15 -9.055 1 98.19 156 ALA A N 1
ATOM 1176 C CA . ALA A 1 156 ? 4.492 -13.633 -9.047 1 98.19 156 ALA A CA 1
ATOM 1177 C C . ALA A 1 156 ? 4.109 -13.188 -7.633 1 98.19 156 ALA A C 1
ATOM 1179 O O . ALA A 1 156 ? 4.125 -12 -7.324 1 98.19 156 ALA A O 1
ATOM 1180 N N . TYR A 1 157 ? 3.789 -14.133 -6.715 1 97.94 157 TYR A N 1
ATOM 1181 C CA . TYR A 1 157 ? 3.125 -13.797 -5.461 1 97.94 157 TYR A CA 1
ATOM 1182 C C . TYR A 1 157 ? 4.074 -13.969 -4.281 1 97.94 157 TYR A C 1
ATOM 1184 O O . TYR A 1 157 ? 5.148 -14.555 -4.418 1 97.94 157 TYR A O 1
ATOM 1192 N N . SER A 1 158 ? 3.648 -13.422 -3.121 1 95.75 158 SER A N 1
ATOM 1193 C CA . SER A 1 158 ? 4.453 -13.516 -1.908 1 95.75 158 SER A CA 1
ATOM 1194 C C . SER A 1 158 ? 4.062 -14.742 -1.083 1 95.75 158 SER A C 1
ATOM 1196 O O . SER A 1 158 ? 2.906 -14.891 -0.688 1 95.75 158 SER A O 1
ATOM 1198 N N . CYS A 1 159 ? 4.945 -15.633 -0.802 1 96.31 159 CYS A N 1
ATOM 1199 C CA . CYS A 1 159 ? 4.906 -16.75 0.135 1 96.31 159 CYS A CA 1
ATOM 1200 C C . CYS A 1 159 ? 6.254 -17.453 0.195 1 96.31 159 CYS A C 1
ATOM 1202 O O . CYS A 1 159 ? 7.203 -17.047 -0.472 1 96.31 159 CYS A O 1
ATOM 1204 N N . TYR A 1 160 ? 6.32 -18.453 0.969 1 95.69 160 TYR A N 1
ATOM 1205 C CA . TYR A 1 160 ? 7.602 -19.125 1.139 1 95.69 160 TYR A CA 1
ATOM 1206 C C . TYR A 1 160 ? 8.102 -19.688 -0.187 1 95.69 160 TYR A C 1
ATOM 1208 O O . TYR A 1 160 ? 9.195 -19.344 -0.643 1 95.69 160 TYR A O 1
ATOM 1216 N N . SER A 1 161 ? 7.305 -20.438 -0.888 1 94.5 161 SER A N 1
ATOM 1217 C CA . SER A 1 161 ? 7.738 -21.172 -2.082 1 94.5 161 SER A CA 1
ATOM 1218 C C . SER A 1 161 ? 7.914 -20.219 -3.266 1 94.5 161 SER A C 1
ATOM 1220 O O . SER A 1 161 ? 8.688 -20.5 -4.18 1 94.5 161 SER A O 1
ATOM 1222 N N . SER A 1 162 ? 7.234 -19.094 -3.244 1 96.12 162 SER A N 1
ATOM 1223 C CA . SER A 1 162 ? 7.23 -18.188 -4.398 1 96.12 162 SER A CA 1
ATOM 1224 C C . SER A 1 162 ? 8.25 -17.078 -4.23 1 96.12 162 SER A C 1
ATOM 1226 O O . SER A 1 162 ? 8.602 -16.391 -5.199 1 96.12 162 SER A O 1
ATOM 1228 N N . CYS A 1 163 ? 8.719 -16.875 -3.031 1 97.12 163 CYS A N 1
ATOM 1229 C CA . CYS A 1 163 ? 9.602 -15.727 -2.818 1 97.12 163 CYS A CA 1
ATOM 1230 C C . CYS A 1 163 ? 10.789 -16.109 -1.94 1 97.12 163 CYS A C 1
ATOM 1232 O O . CYS A 1 163 ? 11.914 -16.219 -2.428 1 97.12 163 CYS A O 1
ATOM 1234 N N . ARG A 1 164 ? 10.57 -16.406 -0.669 1 96.69 164 ARG A N 1
ATOM 1235 C CA . ARG A 1 164 ? 11.672 -16.594 0.272 1 96.69 164 ARG A CA 1
ATOM 1236 C C . ARG A 1 164 ? 12.539 -17.781 -0.122 1 96.69 164 ARG A C 1
ATOM 1238 O O . ARG A 1 164 ? 13.766 -17.75 0.029 1 96.69 164 ARG A O 1
ATOM 1245 N N . GLN A 1 165 ? 11.922 -18.828 -0.516 1 95.44 165 GLN A N 1
ATOM 1246 C CA . GLN A 1 165 ? 12.695 -20 -0.875 1 95.44 165 GLN A CA 1
ATOM 1247 C C . GLN A 1 165 ? 13.695 -19.703 -1.988 1 95.44 165 GLN A C 1
ATOM 1249 O O . GLN A 1 165 ? 14.797 -20.234 -2.006 1 95.44 165 GLN A O 1
ATOM 1254 N N . TYR A 1 166 ? 13.32 -18.875 -2.957 1 97.19 166 TYR A N 1
ATOM 1255 C CA . TYR A 1 166 ? 14.258 -18.453 -3.986 1 97.19 166 TYR A CA 1
ATOM 1256 C C . TYR A 1 166 ? 15.398 -17.641 -3.383 1 97.19 166 TYR A C 1
ATOM 1258 O O . TYR A 1 166 ? 16.562 -17.828 -3.748 1 97.19 166 TYR A O 1
ATOM 1266 N N . ARG A 1 167 ? 15.102 -16.766 -2.449 1 96.81 167 ARG A N 1
ATOM 1267 C CA . ARG A 1 167 ? 16.125 -15.984 -1.778 1 96.81 167 ARG A CA 1
ATOM 1268 C C . ARG A 1 167 ? 17.062 -16.891 -0.978 1 96.81 167 ARG A C 1
ATOM 1270 O O . ARG A 1 167 ? 18.266 -16.641 -0.915 1 96.81 167 ARG A O 1
ATOM 1277 N N . GLU A 1 168 ? 16.469 -17.891 -0.348 1 95.69 168 GLU A N 1
ATOM 1278 C CA . GLU A 1 168 ? 17.281 -18.859 0.401 1 95.69 168 GLU A CA 1
ATOM 1279 C C . GLU A 1 168 ? 18.172 -19.672 -0.529 1 95.69 168 GLU A C 1
ATOM 1281 O O . GLU A 1 168 ? 19.359 -19.859 -0.243 1 95.69 168 GLU A O 1
ATOM 1286 N N . ASP A 1 169 ? 17.578 -20.141 -1.64 1 96 169 ASP A N 1
ATOM 1287 C CA . ASP A 1 169 ? 18.359 -20.891 -2.613 1 96 169 ASP A CA 1
ATOM 1288 C C . ASP A 1 169 ? 19.516 -20.047 -3.158 1 96 169 ASP A C 1
ATOM 1290 O O . ASP A 1 169 ? 20.625 -20.562 -3.346 1 96 169 ASP A O 1
ATOM 1294 N N . MET A 1 170 ? 19.25 -18.797 -3.387 1 96.81 170 MET A N 1
ATOM 1295 C CA . MET A 1 170 ? 20.297 -17.891 -3.867 1 96.81 170 MET A CA 1
ATOM 1296 C C . MET A 1 170 ? 21.359 -17.688 -2.807 1 96.81 170 MET A C 1
ATOM 1298 O O . MET A 1 170 ? 22.562 -17.688 -3.119 1 96.81 170 MET A O 1
ATOM 1302 N N . GLY A 1 171 ? 20.891 -17.453 -1.567 1 96.19 171 GLY A N 1
ATOM 1303 C CA . GLY A 1 171 ? 21.844 -17.312 -0.482 1 96.19 171 GLY A CA 1
ATOM 1304 C C . GLY A 1 171 ? 22.734 -18.531 -0.319 1 96.19 171 GLY A C 1
ATOM 1305 O O . GLY A 1 171 ? 23.969 -18.406 -0.212 1 96.19 171 GLY A O 1
ATOM 1306 N N . MET A 1 172 ? 22.156 -19.688 -0.357 1 95.88 172 MET A N 1
ATOM 1307 C CA . MET A 1 172 ? 22.906 -20.938 -0.24 1 95.88 172 MET A CA 1
ATOM 1308 C C . MET A 1 172 ? 23.875 -21.109 -1.414 1 95.88 172 MET A C 1
ATOM 1310 O O . MET A 1 172 ? 25 -21.547 -1.235 1 95.88 172 MET A O 1
ATOM 1314 N N . ALA A 1 173 ? 23.391 -20.766 -2.596 1 97.25 173 ALA A N 1
ATOM 1315 C CA . ALA A 1 173 ? 24.234 -20.859 -3.783 1 97.25 173 ALA A CA 1
ATOM 1316 C C . ALA A 1 173 ? 25.438 -19.922 -3.678 1 97.25 173 ALA A C 1
ATOM 1318 O O . ALA A 1 173 ? 26.562 -20.297 -4.043 1 97.25 173 ALA A O 1
ATOM 1319 N N . MET A 1 174 ? 25.219 -18.703 -3.176 1 97 174 MET A N 1
ATOM 1320 C CA . MET A 1 174 ? 26.297 -17.734 -2.99 1 97 174 MET A CA 1
ATOM 1321 C C . MET A 1 174 ? 27.344 -18.266 -2.02 1 97 174 MET A C 1
ATOM 1323 O O . MET A 1 174 ? 28.531 -18.172 -2.283 1 97 174 MET A O 1
ATOM 1327 N N . GLU A 1 175 ? 26.906 -18.844 -0.968 1 96 175 GLU A N 1
ATOM 1328 C CA . GLU A 1 175 ? 27.812 -19.406 0.029 1 96 175 GLU A CA 1
ATOM 1329 C C . GLU A 1 175 ? 28.562 -20.609 -0.529 1 96 175 GLU A C 1
ATOM 1331 O O . GLU A 1 175 ? 29.781 -20.703 -0.38 1 96 175 GLU A O 1
ATOM 1336 N N . GLN A 1 176 ? 27.859 -21.453 -1.158 1 96.44 176 GLN A N 1
ATOM 1337 C CA . GLN A 1 176 ? 28.422 -22.688 -1.7 1 96.44 176 GLN A CA 1
ATOM 1338 C C . GLN A 1 176 ? 29.5 -22.391 -2.734 1 96.44 176 GLN A C 1
ATOM 1340 O O . GLN A 1 176 ? 30.484 -23.125 -2.855 1 96.44 176 GLN A O 1
ATOM 1345 N N . THR A 1 177 ? 29.344 -21.312 -3.471 1 97.12 177 THR A N 1
ATOM 1346 C CA . THR A 1 177 ? 30.234 -21 -4.578 1 97.12 177 THR A CA 1
ATOM 1347 C C . THR A 1 177 ? 31.312 -20.016 -4.141 1 97.12 177 THR A C 1
ATOM 1349 O O . THR A 1 177 ? 32.188 -19.656 -4.934 1 97.12 177 THR A O 1
ATOM 1352 N N . GLY A 1 178 ? 31.25 -19.531 -2.941 1 96.06 178 GLY A N 1
ATOM 1353 C CA . GLY A 1 178 ? 32.219 -18.578 -2.443 1 96.06 178 GLY A CA 1
ATOM 1354 C C . GLY A 1 178 ? 32.062 -17.188 -3.033 1 96.06 178 GLY A C 1
ATOM 1355 O O . GLY A 1 178 ? 33.031 -16.422 -3.139 1 96.06 178 GLY A O 1
ATOM 1356 N N . LEU A 1 179 ? 30.875 -16.891 -3.391 1 96.06 179 LEU A N 1
ATOM 1357 C CA . LEU A 1 179 ? 30.656 -15.625 -4.09 1 96.06 179 LEU A CA 1
ATOM 1358 C C . LEU A 1 179 ? 30.125 -14.562 -3.131 1 96.06 179 LEU A C 1
ATOM 1360 O O . LEU A 1 179 ? 29.938 -13.406 -3.521 1 96.06 179 LEU A O 1
ATOM 1364 N N . THR A 1 180 ? 29.922 -14.938 -1.878 1 93.94 180 THR A N 1
ATOM 1365 C CA . THR A 1 180 ? 29.531 -13.953 -0.871 1 93.94 180 THR A CA 1
ATOM 1366 C C . THR A 1 180 ? 30.531 -12.805 -0.818 1 93.94 180 THR A C 1
ATOM 1368 O O . THR A 1 180 ? 31.75 -13.031 -0.807 1 93.94 180 THR A O 1
ATOM 1371 N N . GLY A 1 181 ? 30.016 -11.547 -0.918 1 92.38 181 GLY A N 1
ATOM 1372 C CA . GLY A 1 181 ? 30.875 -10.375 -0.879 1 92.38 181 GLY A CA 1
ATOM 1373 C C . GLY A 1 181 ? 31.531 -10.07 -2.213 1 92.38 181 GLY A C 1
ATOM 1374 O O . GLY A 1 181 ? 32.188 -9.039 -2.367 1 92.38 181 GLY A O 1
ATOM 1375 N N . LYS A 1 182 ? 31.297 -10.945 -3.193 1 94.31 182 LYS A N 1
ATOM 1376 C CA . LYS A 1 182 ? 31.969 -10.781 -4.48 1 94.31 182 LYS A CA 1
ATOM 1377 C C . LYS A 1 182 ? 30.969 -10.406 -5.574 1 94.31 182 LYS A C 1
ATOM 1379 O O . LYS A 1 182 ? 31.344 -9.867 -6.613 1 94.31 182 LYS A O 1
ATOM 1384 N N . VAL A 1 183 ? 29.766 -10.734 -5.387 1 95.31 183 VAL A N 1
ATOM 1385 C CA . VAL A 1 183 ? 28.688 -10.484 -6.34 1 95.31 183 VAL A CA 1
ATOM 1386 C C . VAL A 1 183 ? 27.484 -9.906 -5.609 1 95.31 183 VAL A C 1
ATOM 1388 O O . VAL A 1 183 ? 27.125 -10.375 -4.527 1 95.31 183 VAL A O 1
ATOM 1391 N N . ASP A 1 184 ? 26.953 -8.758 -6.121 1 94.62 184 ASP A N 1
ATOM 1392 C CA . ASP A 1 184 ? 25.625 -8.328 -5.703 1 94.62 184 ASP A CA 1
ATOM 1393 C C . ASP A 1 184 ? 24.547 -9.148 -6.391 1 94.62 184 ASP A C 1
ATOM 1395 O O . ASP A 1 184 ? 24.484 -9.203 -7.621 1 94.62 184 ASP A O 1
ATOM 1399 N N . LEU A 1 185 ? 23.812 -9.844 -5.605 1 96.69 185 LEU A N 1
ATOM 1400 C CA . LEU A 1 185 ? 22.703 -10.641 -6.133 1 96.69 185 LEU A CA 1
ATOM 1401 C C . LEU A 1 185 ? 21.375 -10.172 -5.562 1 96.69 185 LEU A C 1
ATOM 1403 O O . LEU A 1 185 ? 21 -10.547 -4.449 1 96.69 185 LEU A O 1
ATOM 1407 N N . ASP A 1 186 ? 20.641 -9.352 -6.34 1 96.38 186 ASP A N 1
ATOM 1408 C CA . ASP A 1 186 ? 19.344 -8.812 -5.934 1 96.38 186 ASP A CA 1
ATOM 1409 C C . ASP A 1 186 ? 18.203 -9.508 -6.672 1 96.38 186 ASP A C 1
ATOM 1411 O O . ASP A 1 186 ? 18.438 -10.227 -7.648 1 96.38 186 ASP A O 1
ATOM 1415 N N . LYS A 1 187 ? 17.031 -9.375 -6.164 1 97.31 187 LYS A N 1
ATOM 1416 C CA . LYS A 1 187 ? 15.828 -9.922 -6.773 1 97.31 187 LYS A CA 1
ATOM 1417 C C . LYS A 1 187 ? 14.797 -8.828 -7.023 1 97.31 187 LYS A C 1
ATOM 1419 O O . LYS A 1 187 ? 14.688 -7.879 -6.238 1 97.31 187 LYS A O 1
ATOM 1424 N N . THR A 1 188 ? 14.047 -8.969 -8.102 1 97.5 188 THR A N 1
ATOM 1425 C CA . THR A 1 188 ? 12.953 -8.039 -8.367 1 97.5 188 THR A CA 1
ATOM 1426 C C . THR A 1 188 ? 11.82 -8.227 -7.359 1 97.5 188 THR A C 1
ATOM 1428 O O . THR A 1 188 ? 11.734 -9.273 -6.707 1 97.5 188 THR A O 1
ATOM 1431 N N . ARG A 1 189 ? 11.016 -7.195 -7.266 1 96.69 189 ARG A N 1
ATOM 1432 C CA . ARG A 1 189 ? 9.797 -7.301 -6.473 1 96.69 189 ARG A CA 1
ATOM 1433 C C . ARG A 1 189 ? 8.859 -8.359 -7.051 1 96.69 189 ARG A C 1
ATOM 1435 O O . ARG A 1 189 ? 8.891 -8.633 -8.25 1 96.69 189 ARG A O 1
ATOM 1442 N N . GLN A 1 190 ? 8.039 -8.977 -6.121 1 97.56 190 GLN A N 1
ATOM 1443 C CA . GLN A 1 190 ? 6.902 -9.734 -6.633 1 97.56 190 GLN A CA 1
ATOM 1444 C C . GLN A 1 190 ? 5.996 -8.859 -7.492 1 97.56 190 GLN A C 1
ATOM 1446 O O . GLN A 1 190 ? 5.809 -7.676 -7.199 1 97.56 190 GLN A O 1
ATOM 1451 N N . TYR A 1 191 ? 5.461 -9.391 -8.555 1 98.25 191 TYR A N 1
ATOM 1452 C CA . TYR A 1 191 ? 4.824 -8.539 -9.555 1 98.25 191 TYR A CA 1
ATOM 1453 C C . TYR A 1 191 ? 3.379 -8.961 -9.789 1 98.25 191 T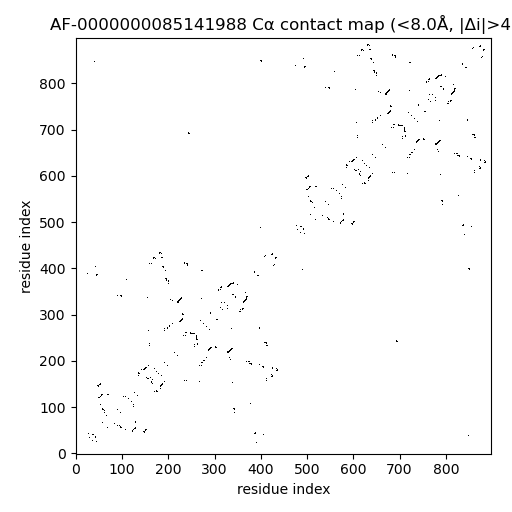YR A C 1
ATOM 1455 O O . TYR A 1 191 ? 2.844 -8.773 -10.891 1 98.25 191 TYR A O 1
ATOM 1463 N N . PHE A 1 192 ? 2.688 -9.562 -8.773 1 98 192 PHE A N 1
ATOM 1464 C CA . PHE A 1 192 ? 1.325 -10.078 -8.859 1 98 192 PHE A CA 1
ATOM 1465 C C . PHE A 1 192 ? 0.359 -8.984 -9.289 1 98 192 PHE A C 1
ATOM 1467 O O . PHE A 1 192 ? -0.678 -9.266 -9.898 1 98 192 PHE A O 1
ATOM 1474 N N . ASN A 1 193 ? 0.724 -7.727 -9 1 95.62 193 ASN A N 1
ATOM 1475 C CA . ASN A 1 193 ? -0.231 -6.656 -9.266 1 95.62 193 ASN A CA 1
ATOM 1476 C C . ASN A 1 193 ? 0.281 -5.695 -10.336 1 95.62 193 ASN A C 1
ATOM 1478 O O . ASN A 1 193 ? -0.193 -4.562 -10.438 1 95.62 193 ASN A O 1
ATOM 1482 N N . HIS A 1 194 ? 1.349 -6.059 -11.008 1 97.5 194 HIS A N 1
ATOM 1483 C CA . HIS A 1 194 ? 1.744 -5.277 -12.172 1 97.5 194 HIS A CA 1
ATOM 1484 C C . HIS A 1 194 ? 0.737 -5.43 -13.305 1 97.5 194 HIS A C 1
ATOM 1486 O O . HIS A 1 194 ? 0.289 -6.539 -13.602 1 97.5 194 HIS A O 1
ATOM 1492 N N . PRO A 1 195 ? 0.382 -4.332 -14.016 1 97.06 195 PRO A N 1
ATOM 1493 C CA . PRO A 1 195 ? -0.593 -4.438 -15.102 1 97.06 195 PRO A CA 1
ATOM 1494 C C . PRO A 1 195 ? -0.165 -5.43 -16.188 1 97.06 195 PRO A C 1
ATOM 1496 O O . PRO A 1 195 ? -1.007 -6.125 -16.766 1 97.06 195 PRO A O 1
ATOM 1499 N N . GLY A 1 196 ? 1.123 -5.543 -16.422 1 98.44 196 GLY A N 1
ATOM 1500 C CA . GLY A 1 196 ? 1.62 -6.484 -17.406 1 98.44 196 GLY A CA 1
ATOM 1501 C C . GLY A 1 196 ? 1.284 -7.93 -17.094 1 98.44 196 GLY A C 1
ATOM 1502 O O . GLY A 1 196 ? 1.128 -8.758 -17.984 1 98.44 196 GLY A O 1
ATOM 1503 N N . PHE A 1 197 ? 1.172 -8.258 -15.836 1 98.56 197 PHE A N 1
ATOM 1504 C CA . PHE A 1 197 ? 0.822 -9.602 -15.391 1 98.56 197 PHE A CA 1
ATOM 1505 C C . PHE A 1 197 ? -0.688 -9.805 -15.43 1 98.56 197 PHE A C 1
ATOM 1507 O O . PHE A 1 197 ? -1.165 -10.898 -15.742 1 98.56 197 PHE A O 1
ATOM 1514 N N . ILE A 1 198 ? -1.48 -8.766 -15.188 1 98.31 198 ILE A N 1
ATOM 1515 C CA . ILE A 1 198 ? -2.924 -8.844 -14.984 1 98.31 198 ILE A CA 1
ATOM 1516 C C . ILE A 1 198 ? -3.635 -8.844 -16.344 1 98.31 198 ILE A C 1
ATOM 1518 O O . ILE A 1 198 ? -4.574 -9.609 -16.562 1 98.31 198 ILE A O 1
ATOM 1522 N N . GLU A 1 199 ? -3.168 -8.094 -17.281 1 98.12 199 GLU A N 1
ATOM 1523 C CA . GLU A 1 199 ? -3.873 -7.793 -18.516 1 98.12 199 GLU A CA 1
ATOM 1524 C C . GLU A 1 199 ? -4.09 -9.055 -19.344 1 98.12 199 GLU A C 1
ATOM 1526 O O . GLU A 1 199 ? -5.164 -9.242 -19.922 1 98.12 199 GLU A O 1
ATOM 1531 N N . PRO A 1 200 ? -3.074 -9.93 -19.406 1 98.69 200 PRO A N 1
ATOM 1532 C CA . PRO A 1 200 ? -3.312 -11.148 -20.188 1 98.69 200 PRO A CA 1
ATOM 1533 C C . PRO A 1 200 ? -4.492 -11.961 -19.656 1 98.69 200 PRO A C 1
ATOM 1535 O O . PRO A 1 200 ? -5.223 -12.57 -20.438 1 98.69 200 PRO A O 1
ATOM 1538 N N . PHE A 1 201 ? -4.699 -11.961 -18.359 1 98.75 201 PHE A N 1
ATOM 1539 C CA . PHE A 1 201 ? -5.805 -12.719 -17.781 1 98.75 201 PHE A CA 1
ATOM 1540 C C . PHE A 1 201 ? -7.145 -12.102 -18.156 1 98.75 201 PHE A C 1
ATOM 1542 O O . PHE A 1 201 ? -8.141 -12.812 -18.328 1 98.75 201 PHE A O 1
ATOM 1549 N N . ARG A 1 202 ? -7.207 -10.773 -18.297 1 98.44 202 ARG A N 1
ATOM 1550 C CA . ARG A 1 202 ? -8.43 -10.109 -18.734 1 98.44 202 ARG A CA 1
ATOM 1551 C C . ARG A 1 202 ? -8.852 -10.586 -20.125 1 98.44 202 ARG A C 1
ATOM 1553 O O . ARG A 1 202 ? -10.016 -10.914 -20.344 1 98.44 202 ARG A O 1
ATOM 1560 N N . ASP A 1 203 ? -7.898 -10.656 -21.031 1 98.44 203 ASP A N 1
ATOM 1561 C CA . ASP A 1 203 ? -8.164 -11.109 -22.391 1 98.44 203 ASP A CA 1
ATOM 1562 C C . ASP A 1 203 ? -8.617 -12.57 -22.406 1 98.44 203 ASP A C 1
ATOM 1564 O O . ASP A 1 203 ? -9.555 -12.93 -23.125 1 98.44 203 ASP A O 1
ATOM 1568 N N . GLY A 1 204 ? -7.91 -13.359 -21.609 1 98.69 204 GLY A N 1
ATOM 1569 C CA . GLY A 1 204 ? -8.289 -14.758 -21.531 1 98.69 204 GLY A CA 1
ATOM 1570 C C . GLY A 1 204 ? -9.703 -14.961 -21.016 1 98.69 204 GLY A C 1
ATOM 1571 O O . GLY A 1 204 ? -10.484 -15.711 -21.609 1 98.69 204 GLY A O 1
ATOM 1572 N N . LEU A 1 205 ? -10.008 -14.289 -19.938 1 98.75 205 LEU A N 1
ATOM 1573 C CA . LEU A 1 205 ? -11.336 -14.398 -19.328 1 98.75 205 LEU A CA 1
ATOM 1574 C C . LEU A 1 205 ? -12.414 -13.953 -20.312 1 98.75 205 LEU A C 1
ATOM 1576 O O . LEU A 1 205 ? -13.438 -14.617 -20.453 1 98.75 205 LEU A O 1
ATOM 1580 N N . ARG A 1 206 ? -12.195 -12.844 -20.984 1 98.44 206 ARG A N 1
ATOM 1581 C CA . ARG A 1 206 ? -13.141 -12.32 -21.969 1 98.44 206 ARG A CA 1
ATOM 1582 C C . ARG A 1 206 ? -13.406 -13.328 -23.078 1 98.44 206 ARG A C 1
ATOM 1584 O O . ARG A 1 206 ? -14.555 -13.609 -23.406 1 98.44 206 ARG A O 1
ATOM 1591 N N . ALA A 1 207 ? -12.359 -13.891 -23.641 1 98.56 207 ALA A N 1
ATOM 1592 C CA . ALA A 1 207 ? -12.461 -14.859 -24.734 1 98.56 207 ALA A CA 1
ATOM 1593 C C . ALA A 1 207 ? -13.18 -16.125 -24.281 1 98.56 207 ALA A C 1
ATOM 1595 O O . ALA A 1 207 ? -14.008 -16.672 -25.016 1 98.56 207 ALA A O 1
ATOM 1596 N N . ASP A 1 208 ? -12.852 -16.547 -23.062 1 98.62 208 ASP A N 1
ATOM 1597 C CA . ASP A 1 208 ? -13.422 -17.797 -22.562 1 98.62 208 ASP A CA 1
ATOM 1598 C C . ASP A 1 208 ? -14.906 -17.641 -22.266 1 98.62 208 ASP A C 1
ATOM 1600 O O . ASP A 1 208 ? -15.695 -18.547 -22.516 1 98.62 208 ASP A O 1
ATOM 1604 N N . LEU A 1 209 ? -15.281 -16.5 -21.688 1 98.31 209 LEU A N 1
ATOM 1605 C CA . LEU A 1 209 ? -16.688 -16.234 -21.438 1 98.31 209 LEU A CA 1
ATOM 1606 C C . LEU A 1 209 ? -17.484 -16.203 -22.75 1 98.31 209 LEU A C 1
ATOM 1608 O O . LEU A 1 209 ? -18.547 -16.812 -22.844 1 98.31 209 LEU A O 1
ATOM 1612 N N . ALA A 1 210 ? -16.938 -15.547 -23.75 1 97.88 210 ALA A N 1
ATOM 1613 C CA . ALA A 1 210 ? -17.578 -15.492 -25.062 1 97.88 210 ALA A CA 1
ATOM 1614 C C . ALA A 1 210 ? -17.719 -16.875 -25.672 1 97.88 210 ALA A C 1
ATOM 1616 O O . ALA A 1 210 ? -18.781 -17.234 -26.188 1 97.88 210 ALA A O 1
ATOM 1617 N N . SER A 1 211 ? -16.672 -17.641 -25.594 1 98.12 211 SER A N 1
ATOM 1618 C CA . SER A 1 211 ? -16.656 -18.984 -26.141 1 98.12 211 SER A CA 1
ATOM 1619 C C . SER A 1 211 ? -17.688 -19.875 -25.453 1 98.12 211 SER A C 1
ATOM 1621 O O . SER A 1 211 ? -18.438 -20.594 -26.125 1 98.12 211 SER A O 1
ATOM 1623 N N . LEU A 1 212 ? -17.734 -19.828 -24.094 1 97.75 212 LEU A N 1
ATOM 1624 C CA . LEU A 1 212 ? -18.641 -20.672 -23.344 1 97.75 212 LEU A CA 1
ATOM 1625 C C . LEU A 1 212 ? -20.094 -20.25 -23.578 1 97.75 212 LEU A C 1
ATOM 1627 O O . LEU A 1 212 ? -20.984 -21.094 -23.656 1 97.75 212 LEU A O 1
ATOM 1631 N N . ARG A 1 213 ? -20.312 -18.984 -23.719 1 96.88 213 ARG A N 1
ATOM 1632 C CA . ARG A 1 213 ? -21.656 -18.484 -23.984 1 96.88 213 ARG A CA 1
ATOM 1633 C C . ARG A 1 213 ? -22.125 -18.891 -25.375 1 96.88 213 ARG A C 1
ATOM 1635 O O . ARG A 1 213 ? -23.297 -19.172 -25.594 1 96.88 213 ARG A O 1
ATOM 1642 N N . ALA A 1 214 ? -21.234 -18.922 -26.281 1 97.69 214 ALA A N 1
ATOM 1643 C CA . ALA A 1 214 ? -21.562 -19.375 -27.641 1 97.69 214 ALA A CA 1
ATOM 1644 C C . ALA A 1 214 ? -21.969 -20.844 -27.625 1 97.69 214 ALA A C 1
ATOM 1646 O O . ALA A 1 214 ? -22.828 -21.266 -28.406 1 97.69 214 ALA A O 1
ATOM 1647 N N . GLU A 1 215 ? -21.359 -21.578 -26.781 1 97.56 215 GLU A N 1
ATOM 1648 C CA . GLU A 1 215 ? -21.625 -23 -26.672 1 97.56 215 GLU A CA 1
ATOM 1649 C C . GLU A 1 215 ? -22.891 -23.281 -25.875 1 97.56 215 GLU A C 1
ATOM 1651 O O . GLU A 1 215 ? -23.719 -24.109 -26.266 1 97.56 215 GLU A O 1
ATOM 1656 N N . LEU A 1 216 ? -23.125 -22.5 -24.781 1 97.44 216 LEU A N 1
ATOM 1657 C CA . LEU A 1 216 ? -24.141 -22.859 -23.797 1 97.44 216 LEU A CA 1
ATOM 1658 C C . LEU A 1 216 ? -25.344 -21.938 -23.906 1 97.44 216 LEU A C 1
ATOM 1660 O O . LEU A 1 216 ? -26.406 -22.234 -23.359 1 97.44 216 LEU A O 1
ATOM 1664 N N . GLY A 1 217 ? -25.156 -20.781 -24.609 1 95.69 217 GLY A N 1
ATOM 1665 C CA . GLY A 1 217 ? -26.188 -19.75 -24.656 1 95.69 217 GLY A CA 1
ATOM 1666 C C . GLY A 1 217 ? -25.906 -18.578 -23.75 1 95.69 217 GLY A C 1
ATOM 1667 O O . GLY A 1 217 ? -25.219 -18.719 -22.734 1 95.69 217 GLY A O 1
ATOM 1668 N N . ASP A 1 218 ? -26.484 -17.469 -24.016 1 91.44 218 ASP A N 1
ATOM 1669 C CA . ASP A 1 218 ? -26.219 -16.203 -23.328 1 91.44 218 ASP A CA 1
ATOM 1670 C C . ASP A 1 218 ? -26.75 -16.234 -21.906 1 91.44 218 ASP A C 1
ATOM 1672 O O . ASP A 1 218 ? -26.234 -15.547 -21.016 1 91.44 218 ASP A O 1
ATOM 1676 N N . ASP A 1 219 ? -27.734 -17.062 -21.734 1 91.31 219 ASP A N 1
ATOM 1677 C CA . ASP A 1 219 ? -28.391 -17.062 -20.422 1 91.31 219 ASP A CA 1
ATOM 1678 C C . ASP A 1 219 ? -27.812 -18.141 -19.516 1 91.31 219 ASP A C 1
ATOM 1680 O O . ASP A 1 219 ? -28.234 -18.297 -18.359 1 91.31 219 ASP A O 1
ATOM 1684 N N . ALA A 1 220 ? -26.828 -18.844 -20 1 95.31 220 ALA A N 1
ATOM 1685 C CA . ALA A 1 220 ? -26.219 -19.906 -19.188 1 95.31 220 ALA A CA 1
ATOM 1686 C C . ALA A 1 220 ? -25.562 -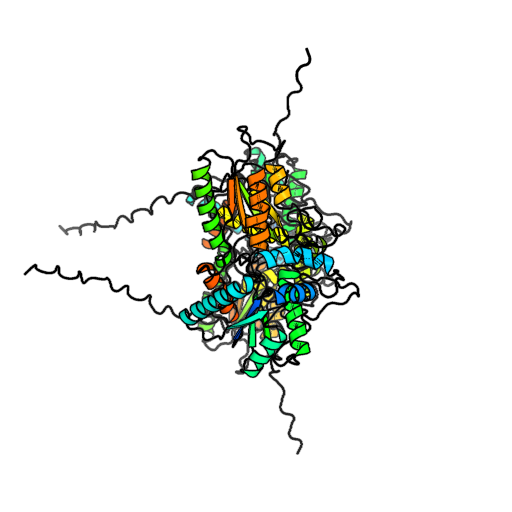19.344 -17.938 1 95.31 220 ALA A C 1
ATOM 1688 O O . ALA A 1 220 ? -24.922 -18.281 -17.984 1 95.31 220 ALA A O 1
ATOM 1689 N N . ARG A 1 221 ? -25.75 -20.016 -16.828 1 97.12 221 ARG A N 1
ATOM 1690 C CA . ARG A 1 221 ? -25.078 -19.641 -15.578 1 97.12 221 ARG A CA 1
ATOM 1691 C C . ARG A 1 221 ? -23.625 -20.109 -15.57 1 97.12 221 ARG A C 1
ATOM 1693 O O . ARG A 1 221 ? -23.359 -21.297 -15.461 1 97.12 221 ARG A O 1
ATOM 1700 N N . ILE A 1 222 ? -22.75 -19.203 -15.727 1 98.12 222 ILE A N 1
ATOM 1701 C CA . ILE A 1 222 ? -21.312 -19.469 -15.727 1 98.12 222 ILE A CA 1
ATOM 1702 C C . ILE A 1 222 ? -20.719 -19.078 -14.383 1 98.12 222 ILE A C 1
ATOM 1704 O O . ILE A 1 222 ? -21.172 -18.125 -13.75 1 98.12 222 ILE A O 1
ATOM 1708 N N . HIS A 1 223 ? -19.75 -19.828 -13.883 1 98.62 223 HIS A N 1
ATOM 1709 C CA . HIS A 1 223 ? -18.984 -19.5 -12.688 1 98.62 223 HIS A CA 1
ATOM 1710 C C . HIS A 1 223 ? -17.5 -19.406 -13.008 1 98.62 223 HIS A C 1
ATOM 1712 O O . HIS A 1 223 ? -16.938 -20.297 -13.656 1 98.62 223 HIS A O 1
ATOM 1718 N N . VAL A 1 224 ? -16.875 -18.312 -12.641 1 98.75 224 VAL A N 1
ATOM 1719 C CA . VAL A 1 224 ? -15.43 -18.141 -12.852 1 98.75 224 VAL A CA 1
ATOM 1720 C C . VAL A 1 224 ? -14.672 -18.688 -11.648 1 98.75 224 VAL A C 1
ATOM 1722 O O . VAL A 1 224 ? -15.008 -18.391 -10.5 1 98.75 224 VAL A O 1
ATOM 1725 N N . LEU A 1 225 ? -13.734 -19.578 -11.898 1 98.81 225 LEU A N 1
ATOM 1726 C CA . LEU A 1 225 ? -12.836 -20.094 -10.867 1 98.81 225 LEU A CA 1
ATOM 1727 C C . LEU A 1 225 ? -11.43 -19.531 -11.047 1 98.81 225 LEU A C 1
ATOM 1729 O O . LEU A 1 225 ? -10.734 -19.891 -12.008 1 98.81 225 LEU A O 1
ATOM 1733 N N . PHE A 1 226 ? -11.023 -18.641 -10.156 1 98.62 226 PHE A N 1
ATOM 1734 C CA . PHE A 1 226 ? -9.641 -18.188 -10.125 1 98.62 226 PHE A CA 1
ATOM 1735 C C . PHE A 1 226 ? -8.758 -19.188 -9.391 1 98.62 226 PHE A C 1
ATOM 1737 O O . PHE A 1 226 ? -8.914 -19.406 -8.188 1 98.62 226 PHE A O 1
ATOM 1744 N N . ALA A 1 227 ? -7.836 -19.828 -10.141 1 98.75 227 ALA A N 1
ATOM 1745 C CA . ALA A 1 227 ? -7.098 -20.969 -9.617 1 98.75 227 ALA A CA 1
ATOM 1746 C C . ALA A 1 227 ? -5.656 -20.594 -9.289 1 98.75 227 ALA A C 1
ATOM 1748 O O . ALA A 1 227 ? -5.016 -19.859 -10.047 1 98.75 227 ALA A O 1
ATOM 1749 N N . THR A 1 228 ? -5.16 -21.031 -8.18 1 98.19 228 THR A N 1
ATOM 1750 C CA . THR A 1 228 ? -3.771 -20.875 -7.762 1 98.19 228 THR A CA 1
ATOM 1751 C C . THR A 1 228 ? -3.279 -22.109 -7.027 1 98.19 228 THR A C 1
ATOM 1753 O O . THR A 1 228 ? -4.055 -23.031 -6.777 1 98.19 228 THR A O 1
ATOM 1756 N N . HIS A 1 229 ? -1.965 -22.203 -6.809 1 97.5 229 HIS A N 1
ATOM 1757 C CA . HIS A 1 229 ? -1.375 -23.328 -6.078 1 97.5 229 HIS A CA 1
ATOM 1758 C C . HIS A 1 229 ? -1.736 -23.266 -4.598 1 97.5 229 HIS A C 1
ATOM 1760 O O . HIS A 1 229 ? -1.656 -22.203 -3.977 1 97.5 229 HIS A O 1
ATOM 1766 N N . SER A 1 230 ? -2.166 -24.391 -4.066 1 96 230 SER A N 1
ATOM 1767 C CA . SER A 1 230 ? -2.363 -24.469 -2.623 1 96 230 SER A CA 1
ATOM 1768 C C . SER A 1 230 ? -1.03 -24.469 -1.883 1 96 230 SER A C 1
ATOM 1770 O O . SER A 1 230 ? 0.007 -24.797 -2.467 1 96 230 SER A O 1
ATOM 1772 N N . ILE A 1 231 ? -1.048 -23.984 -0.646 1 94.06 231 ILE A N 1
ATOM 1773 C CA . ILE A 1 231 ? 0.094 -24.062 0.259 1 94.06 231 ILE A CA 1
ATOM 1774 C C . ILE A 1 231 ? -0.378 -24.453 1.658 1 94.06 231 ILE A C 1
ATOM 1776 O O . ILE A 1 231 ? -1.554 -24.281 1.992 1 94.06 231 ILE A O 1
ATOM 1780 N N . PRO A 1 232 ? 0.539 -25.062 2.438 1 92.25 232 PRO A N 1
ATOM 1781 C CA . PRO A 1 232 ? 0.144 -25.297 3.828 1 92.25 232 PRO A CA 1
ATOM 1782 C C . PRO A 1 232 ? -0.389 -24.047 4.516 1 92.25 232 PRO A C 1
ATOM 1784 O O . PRO A 1 232 ? 0.128 -22.953 4.293 1 92.25 232 PRO A O 1
ATOM 1787 N N . THR A 1 233 ? -1.395 -24.203 5.414 1 92.5 233 THR A N 1
ATOM 1788 C CA . THR A 1 233 ? -1.979 -23.062 6.113 1 92.5 233 THR A CA 1
ATOM 1789 C C . THR A 1 233 ? -0.923 -22.344 6.949 1 92.5 233 THR A C 1
ATOM 1791 O O . THR A 1 233 ? -0.982 -21.125 7.113 1 92.5 233 THR A O 1
ATOM 1794 N N . SER A 1 234 ? 0.081 -23.078 7.422 1 91 234 SER A N 1
ATOM 1795 C CA . SER A 1 234 ? 1.172 -22.453 8.164 1 91 234 SER A CA 1
ATOM 1796 C C . SER A 1 234 ? 1.994 -21.547 7.27 1 91 234 SER A C 1
ATOM 1798 O O . SER A 1 234 ? 2.459 -20.484 7.715 1 91 234 SER A O 1
ATOM 1800 N N . ASP A 1 235 ? 2.223 -21.906 6 1 92.94 235 ASP A N 1
ATOM 1801 C CA . ASP A 1 235 ? 2.936 -21.062 5.047 1 92.94 235 ASP A CA 1
ATOM 1802 C C . ASP A 1 235 ? 2.111 -19.828 4.68 1 92.94 235 ASP A C 1
ATOM 1804 O O . ASP A 1 235 ? 2.66 -18.75 4.469 1 92.94 235 ASP A O 1
ATOM 1808 N N . ALA A 1 236 ? 0.802 -20.094 4.582 1 93.81 236 ALA A N 1
ATOM 1809 C CA . ALA A 1 236 ? -0.084 -18.953 4.328 1 93.81 236 ALA A CA 1
ATOM 1810 C C . ALA A 1 236 ?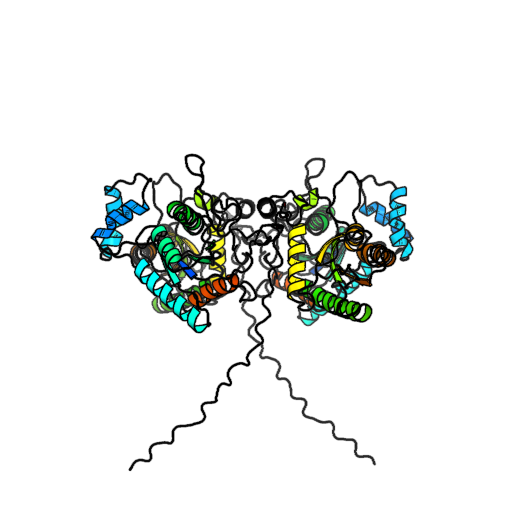 -0.028 -17.953 5.477 1 93.81 236 ALA A C 1
ATOM 1812 O O . ALA A 1 236 ? 0.002 -16.734 5.246 1 93.81 236 ALA A O 1
ATOM 1813 N N . ALA A 1 237 ? 0.068 -18.406 6.699 1 92.19 237 ALA A N 1
ATOM 1814 C CA . ALA A 1 237 ? 0.137 -17.562 7.887 1 92.19 237 ALA A CA 1
ATOM 1815 C C . ALA A 1 237 ? 1.429 -16.75 7.906 1 92.19 237 ALA A C 1
ATOM 1817 O O . ALA A 1 237 ? 1.462 -15.641 8.445 1 92.19 237 ALA A O 1
ATOM 1818 N N . ALA A 1 238 ? 2.436 -17.312 7.27 1 92.75 238 ALA A N 1
ATOM 1819 C CA . ALA A 1 238 ? 3.754 -16.672 7.301 1 92.75 238 ALA A CA 1
ATOM 1820 C C . ALA A 1 238 ? 3.98 -15.812 6.066 1 92.75 238 ALA A C 1
ATOM 1822 O O . ALA A 1 238 ? 4.992 -15.109 5.969 1 92.75 238 ALA A O 1
ATOM 1823 N N . ALA A 1 239 ? 3.014 -15.812 5.168 1 94.62 239 ALA A N 1
ATOM 1824 C CA . ALA A 1 239 ? 3.221 -15.164 3.877 1 94.62 239 ALA A CA 1
ATOM 1825 C C . ALA A 1 239 ? 3.285 -13.648 4.035 1 94.62 239 ALA A C 1
ATOM 1827 O O . ALA A 1 239 ? 2.471 -13.055 4.746 1 94.62 239 ALA A O 1
ATOM 1828 N N . GLY A 1 240 ? 4.312 -13.039 3.391 1 93.06 240 GLY A N 1
ATOM 1829 C CA . GLY A 1 240 ? 4.414 -11.586 3.34 1 93.06 240 GLY A CA 1
ATOM 1830 C C . GLY A 1 240 ? 4.957 -10.984 4.621 1 93.06 240 GLY A C 1
ATOM 1831 O O . GLY A 1 240 ? 5.414 -11.703 5.512 1 93.06 240 GLY A O 1
ATOM 1832 N N . PRO A 1 241 ? 4.992 -9.602 4.688 1 91.62 241 PRO A N 1
ATOM 1833 C CA . PRO A 1 241 ? 5.43 -8.914 5.902 1 91.62 241 PRO A CA 1
ATOM 1834 C C . PRO A 1 241 ? 4.582 -9.273 7.121 1 91.62 241 PRO A C 1
ATOM 1836 O O . PRO A 1 241 ? 3.354 -9.352 7.023 1 91.62 241 PRO A O 1
ATOM 1839 N N . ARG A 1 242 ? 5.219 -9.414 8.258 1 88.88 242 ARG A N 1
ATOM 1840 C CA . ARG A 1 242 ? 4.555 -9.891 9.461 1 88.88 242 ARG A CA 1
ATOM 1841 C C . ARG A 1 242 ? 3.449 -8.93 9.898 1 88.88 242 ARG A C 1
ATOM 1843 O O . ARG A 1 242 ? 2.377 -9.367 10.32 1 88.88 242 ARG A O 1
ATOM 1850 N N . GLY A 1 243 ? 3.758 -7.719 9.875 1 86.44 243 GLY A N 1
ATOM 1851 C CA . GLY A 1 243 ? 2.771 -6.727 10.273 1 86.44 243 GLY A CA 1
ATOM 1852 C C . GLY A 1 243 ? 1.543 -6.715 9.383 1 86.44 243 GLY A C 1
ATOM 1853 O O . GLY A 1 243 ? 0.415 -6.66 9.875 1 86.44 243 GLY A O 1
ATOM 1854 N N . LEU A 1 244 ? 1.752 -6.73 8.094 1 86.88 244 LEU A N 1
ATOM 1855 C CA . LEU A 1 244 ? 0.638 -6.773 7.156 1 86.88 244 LEU A CA 1
ATOM 1856 C C . LEU A 1 244 ? -0.21 -8.023 7.375 1 86.88 244 LEU A C 1
ATOM 1858 O O . LEU A 1 244 ? -1.441 -7.953 7.359 1 86.88 244 LEU A O 1
ATOM 1862 N N . ALA A 1 245 ? 0.419 -9.133 7.559 1 88.38 245 ALA A N 1
ATOM 1863 C CA . ALA A 1 245 ? -0.294 -10.375 7.832 1 88.38 245 ALA A CA 1
ATOM 1864 C C . ALA A 1 245 ? -1.157 -10.25 9.086 1 88.38 245 ALA A C 1
ATOM 1866 O O . ALA A 1 245 ? -2.316 -10.672 9.094 1 88.38 245 ALA A O 1
ATOM 1867 N N . ALA A 1 246 ? -0.604 -9.695 10.086 1 86.69 246 ALA A N 1
ATOM 1868 C CA . ALA A 1 246 ? -1.332 -9.508 11.344 1 86.69 246 ALA A CA 1
ATOM 1869 C C . ALA A 1 246 ? -2.543 -8.602 11.141 1 86.69 246 ALA A C 1
ATOM 1871 O O . ALA A 1 246 ? -3.621 -8.867 11.68 1 86.69 246 ALA A O 1
ATOM 1872 N N . ASP A 1 247 ? -2.338 -7.547 10.406 1 85.12 247 ASP A N 1
ATOM 1873 C CA . ASP A 1 247 ? -3.42 -6.605 10.148 1 85.12 247 ASP A CA 1
ATOM 1874 C C . ASP A 1 247 ? -4.566 -7.281 9.391 1 85.12 247 ASP A C 1
ATOM 1876 O O . ASP A 1 247 ? -5.734 -7.07 9.711 1 85.12 247 ASP A O 1
ATOM 1880 N N . LEU A 1 248 ? -4.23 -8.078 8.391 1 85.69 248 LEU A N 1
ATOM 1881 C CA . LEU A 1 248 ? -5.238 -8.766 7.594 1 85.69 248 LEU A CA 1
ATOM 1882 C C . LEU A 1 248 ? -6.012 -9.766 8.445 1 85.69 248 LEU A C 1
ATOM 1884 O O . LEU A 1 248 ? -7.234 -9.883 8.32 1 85.69 248 LEU A O 1
ATOM 1888 N N . ARG A 1 249 ? -5.336 -10.461 9.281 1 85.88 249 ARG A N 1
ATOM 1889 C CA . ARG A 1 249 ? -5.984 -11.398 10.188 1 85.88 249 ARG A CA 1
ATOM 1890 C C . ARG A 1 249 ? -6.949 -10.68 11.125 1 85.88 249 ARG A C 1
ATOM 1892 O O . ARG A 1 249 ? -8.086 -11.125 11.32 1 85.88 249 ARG A O 1
ATOM 1899 N N . ALA A 1 250 ? -6.457 -9.625 11.688 1 82.56 250 ALA A N 1
ATOM 1900 C CA . ALA A 1 250 ? -7.289 -8.852 12.602 1 82.56 250 ALA A CA 1
ATOM 1901 C C . ALA A 1 250 ? -8.531 -8.305 11.891 1 82.56 250 ALA A C 1
ATOM 1903 O O . ALA A 1 250 ? -9.617 -8.281 12.469 1 82.56 250 ALA A O 1
ATOM 1904 N N . GLN A 1 251 ? -8.352 -7.906 10.711 1 79.44 251 GLN A N 1
ATOM 1905 C CA . GLN A 1 251 ? -9.445 -7.359 9.922 1 79.44 251 GLN A CA 1
ATOM 1906 C C . GLN A 1 251 ? -10.484 -8.43 9.594 1 79.44 251 GLN A C 1
ATOM 1908 O O . GLN A 1 251 ? -11.688 -8.188 9.688 1 79.44 251 GLN A O 1
ATOM 1913 N N . ALA A 1 252 ? -9.992 -9.562 9.18 1 77.5 252 ALA A N 1
ATOM 1914 C CA . ALA A 1 252 ? -10.875 -10.648 8.766 1 77.5 252 ALA A CA 1
ATOM 1915 C C . ALA A 1 252 ? -11.578 -11.266 9.969 1 77.5 252 ALA A C 1
ATOM 1917 O O . ALA A 1 252 ? -12.617 -11.914 9.82 1 77.5 252 ALA A O 1
ATOM 1918 N N . GLY A 1 253 ? -11.07 -10.938 11.148 1 76.25 253 GLY A N 1
ATOM 1919 C CA . GLY A 1 253 ? -11.594 -11.625 12.32 1 76.25 253 GLY A CA 1
ATOM 1920 C C . GLY A 1 253 ? -11.531 -13.141 12.203 1 76.25 253 GLY A C 1
ATOM 1921 O O . GLY A 1 253 ? -12.43 -13.836 12.68 1 76.25 253 GLY A O 1
ATOM 1922 N N . ALA A 1 254 ? -10.594 -13.547 11.414 1 74.31 254 ALA A N 1
ATOM 1923 C CA . ALA A 1 254 ? -10.492 -14.961 11.062 1 74.31 254 ALA A CA 1
ATOM 1924 C C . ALA A 1 254 ? -9.055 -15.461 11.188 1 74.31 254 ALA A C 1
ATOM 1926 O O . ALA A 1 254 ? -8.141 -14.672 11.438 1 74.31 254 ALA A O 1
ATOM 1927 N N . GLU A 1 255 ? -8.938 -16.75 11.172 1 73.38 255 GLU A N 1
ATOM 1928 C CA . GLU A 1 255 ? -7.617 -17.375 11.281 1 73.38 255 GLU A CA 1
ATOM 1929 C C . GLU A 1 255 ? -6.945 -17.5 9.922 1 73.38 255 GLU A C 1
ATOM 1931 O O . GLU A 1 255 ? -7.617 -17.484 8.883 1 73.38 255 GLU A O 1
ATOM 1936 N N . PRO A 1 256 ? -5.656 -17.531 10.008 1 64.44 256 PRO A N 1
ATOM 1937 C CA . PRO A 1 256 ? -4.973 -17.766 8.734 1 64.44 256 PRO A CA 1
ATOM 1938 C C . PRO A 1 256 ? -5.508 -18.984 7.988 1 64.44 256 PRO A C 1
ATOM 1940 O O . PRO A 1 256 ? -5.809 -20.016 8.609 1 64.44 256 PRO A O 1
ATOM 1943 N N . GLY A 1 257 ? -5.66 -18.844 6.746 1 68.12 257 GLY A N 1
ATOM 1944 C CA . GLY A 1 257 ? -6.301 -19.875 5.945 1 68.12 257 GLY A CA 1
ATOM 1945 C C . GLY A 1 257 ? -7.719 -19.531 5.539 1 68.12 257 GLY A C 1
ATOM 1946 O O . GLY A 1 257 ? -8.234 -20.047 4.543 1 68.12 257 GLY A O 1
ATOM 1947 N N . ASP A 1 258 ? -8.227 -18.625 6.363 1 73.06 258 ASP A N 1
ATOM 1948 C CA . ASP A 1 258 ? -9.523 -18.094 5.973 1 73.06 258 ASP A CA 1
ATOM 1949 C C . ASP A 1 258 ? -9.375 -17.031 4.871 1 73.06 258 ASP A C 1
ATOM 1951 O O . ASP A 1 258 ? -8.375 -16.328 4.824 1 73.06 258 ASP A O 1
ATOM 1955 N N . GLU A 1 259 ? -10.336 -17.156 4.074 1 68.69 259 GLU A N 1
ATOM 1956 C CA . GLU A 1 259 ? -10.258 -16.281 2.904 1 68.69 259 GLU A CA 1
ATOM 1957 C C . GLU A 1 259 ? -9.898 -14.852 3.301 1 68.69 259 GLU A C 1
ATOM 1959 O O . GLU A 1 259 ? -10.547 -14.266 4.172 1 68.69 259 GLU A O 1
ATOM 1964 N N . GLY A 1 260 ? -8.805 -14.414 2.779 1 72.06 260 GLY A N 1
ATOM 1965 C CA . GLY A 1 260 ? -8.391 -13.023 2.92 1 72.06 260 GLY A CA 1
ATOM 1966 C C . GLY A 1 260 ? -7.676 -12.742 4.227 1 72.06 260 GLY A C 1
ATOM 1967 O O . GLY A 1 260 ? -7.223 -11.625 4.469 1 72.06 260 GLY A O 1
ATOM 1968 N N . ALA A 1 261 ? -7.457 -13.719 5.008 1 83.81 261 ALA A N 1
ATOM 1969 C CA . ALA A 1 261 ? -6.895 -13.508 6.336 1 83.81 261 ALA A CA 1
ATOM 1970 C C . ALA A 1 261 ? -5.379 -13.672 6.324 1 83.81 261 ALA A C 1
ATOM 1972 O O . ALA A 1 261 ? -4.734 -13.609 7.375 1 83.81 261 ALA A O 1
ATOM 1973 N N . ASP A 1 262 ? -4.91 -13.969 5.148 1 91.62 262 ASP A N 1
ATOM 1974 C CA . ASP A 1 262 ? -3.467 -14.047 4.953 1 91.62 262 ASP A CA 1
ATOM 1975 C C . ASP A 1 262 ? -3.045 -13.32 3.68 1 91.62 262 ASP A C 1
ATOM 1977 O O . ASP A 1 262 ? -3.867 -13.078 2.793 1 91.62 262 ASP A O 1
ATOM 1981 N N . VAL A 1 263 ? -1.777 -12.945 3.666 1 93.44 263 VAL A N 1
ATOM 1982 C CA . VAL A 1 263 ? -1.273 -12.102 2.588 1 93.44 263 VAL A CA 1
ATOM 1983 C C . VAL A 1 263 ? -1.389 -12.836 1.257 1 93.44 263 VAL A C 1
ATOM 1985 O O . VAL A 1 263 ? -1.738 -12.242 0.235 1 93.44 263 VAL A O 1
ATOM 1988 N N . TYR A 1 264 ? -1.124 -14.148 1.239 1 95.94 264 TYR A N 1
ATOM 1989 C CA . TYR A 1 264 ? -1.16 -14.945 0.02 1 95.94 264 TYR A CA 1
ATOM 1990 C C . TYR A 1 264 ? -2.549 -14.922 -0.607 1 95.94 264 TYR A C 1
ATOM 1992 O O . TYR A 1 264 ? -2.703 -14.547 -1.772 1 95.94 264 TYR A O 1
ATOM 2000 N N . SER A 1 265 ? -3.543 -15.242 0.159 1 93.94 265 SER A N 1
ATOM 2001 C CA . SER A 1 265 ? -4.914 -15.258 -0.342 1 93.94 265 SER A CA 1
ATOM 2002 C C . SER A 1 265 ? -5.398 -13.844 -0.672 1 93.94 265 SER A C 1
ATOM 2004 O O . SER A 1 265 ? -6.094 -13.641 -1.669 1 93.94 265 SER A O 1
ATOM 2006 N N . ALA A 1 266 ? -5.012 -12.93 0.163 1 91.88 266 ALA A N 1
ATOM 2007 C CA . ALA A 1 266 ? -5.449 -11.547 -0.049 1 91.88 266 ALA A CA 1
ATOM 2008 C C . ALA A 1 266 ? -4.926 -11.008 -1.376 1 91.88 266 ALA A C 1
ATOM 2010 O O . ALA A 1 266 ? -5.637 -10.289 -2.086 1 91.88 266 ALA A O 1
ATOM 2011 N N . GLN A 1 267 ? -3.66 -11.273 -1.705 1 95.06 267 GLN A N 1
ATOM 2012 C CA . GLN A 1 267 ? -3.092 -10.844 -2.979 1 95.06 267 GLN A CA 1
ATOM 2013 C C . GLN A 1 267 ? -3.867 -11.438 -4.152 1 95.06 267 GLN A C 1
ATOM 2015 O O . GLN A 1 267 ? -4.176 -10.727 -5.117 1 95.06 267 GLN A O 1
ATOM 2020 N N . HIS A 1 268 ? -4.211 -12.688 -4.039 1 96.25 268 HIS A N 1
ATOM 2021 C CA . HIS A 1 268 ? -4.918 -13.352 -5.125 1 96.25 268 HIS A CA 1
ATOM 2022 C C . HIS A 1 268 ? -6.332 -12.805 -5.285 1 96.25 268 HIS A C 1
ATOM 2024 O O . HIS A 1 268 ? -6.801 -12.594 -6.406 1 96.25 268 HIS A O 1
ATOM 2030 N N . LEU A 1 269 ? -6.992 -12.617 -4.188 1 92.81 269 LEU A N 1
ATOM 2031 C CA . LEU A 1 269 ? -8.336 -12.055 -4.23 1 92.81 269 LEU A CA 1
ATOM 2032 C C . LEU A 1 269 ? -8.32 -10.664 -4.848 1 92.81 269 LEU A C 1
ATOM 2034 O O . LEU A 1 269 ? -9.203 -10.312 -5.633 1 92.81 269 LEU A O 1
ATOM 2038 N N . ASP A 1 270 ? -7.297 -9.914 -4.48 1 91.81 270 ASP A N 1
ATOM 2039 C CA . ASP A 1 270 ? -7.164 -8.578 -5.039 1 91.81 270 ASP A CA 1
ATOM 2040 C C . ASP A 1 270 ? -6.945 -8.625 -6.551 1 91.81 270 ASP A C 1
ATOM 2042 O O . ASP A 1 270 ? -7.562 -7.871 -7.301 1 91.81 270 ASP A O 1
ATOM 2046 N N . VAL A 1 271 ? -6.086 -9.492 -7.031 1 95.81 271 VAL A N 1
ATOM 2047 C CA . VAL A 1 271 ? -5.797 -9.648 -8.453 1 95.81 271 VAL A CA 1
ATOM 2048 C C . VAL A 1 271 ? -7.047 -10.133 -9.188 1 95.81 271 VAL A C 1
ATOM 2050 O O . VAL A 1 271 ? -7.344 -9.672 -10.289 1 95.81 271 VAL A O 1
ATOM 2053 N N . ALA A 1 272 ? -7.805 -11.031 -8.602 1 95.69 272 ALA A N 1
ATOM 2054 C CA . ALA A 1 272 ? -9.055 -11.492 -9.195 1 95.69 272 ALA A CA 1
ATOM 2055 C C . ALA A 1 272 ? -10.016 -10.328 -9.43 1 95.69 272 ALA A C 1
ATOM 2057 O O . ALA A 1 272 ? -10.586 -10.195 -10.516 1 95.69 272 ALA A O 1
ATOM 2058 N N . ARG A 1 273 ? -10.117 -9.5 -8.492 1 90.94 273 ARG A N 1
ATOM 2059 C CA . ARG A 1 273 ? -11 -8.352 -8.609 1 90.94 273 ARG A CA 1
ATOM 2060 C C . ARG A 1 273 ? -10.516 -7.391 -9.688 1 90.94 273 ARG A C 1
ATOM 2062 O O . ARG A 1 273 ? -11.328 -6.793 -10.406 1 90.94 273 ARG A O 1
ATOM 2069 N N . GLU A 1 274 ? -9.203 -7.219 -9.688 1 92.38 274 GLU A N 1
ATOM 2070 C CA . GLU A 1 274 ? -8.641 -6.355 -10.719 1 92.38 274 GLU A CA 1
ATOM 2071 C C . GLU A 1 274 ? -8.914 -6.906 -12.117 1 92.38 274 GLU A C 1
ATOM 2073 O O . GLU A 1 274 ? -9.188 -6.148 -13.047 1 92.38 274 GLU A O 1
ATOM 2078 N N . ILE A 1 275 ? -8.82 -8.211 -12.266 1 96.75 275 ILE A N 1
ATOM 2079 C CA . ILE A 1 275 ? -9.125 -8.844 -13.547 1 96.75 275 ILE A CA 1
ATOM 2080 C C . ILE A 1 275 ? -10.594 -8.602 -13.898 1 96.75 275 ILE A C 1
ATOM 2082 O O . ILE A 1 275 ? -10.906 -8.164 -15.008 1 96.75 275 ILE A O 1
ATOM 2086 N N . LEU A 1 276 ? -11.461 -8.812 -12.992 1 94.75 276 LEU A N 1
ATOM 2087 C CA . LEU A 1 276 ? -12.898 -8.672 -13.227 1 94.75 276 LEU A CA 1
ATOM 2088 C C . LEU A 1 276 ? -13.25 -7.227 -13.578 1 94.75 276 LEU A C 1
ATOM 2090 O O . LEU A 1 276 ? -14.094 -6.984 -14.438 1 94.75 276 LEU A O 1
ATOM 2094 N N . ALA A 1 277 ? -12.594 -6.324 -12.945 1 88.62 277 ALA A N 1
ATOM 2095 C CA . ALA A 1 277 ? -12.859 -4.91 -13.188 1 88.62 277 ALA A CA 1
ATOM 2096 C C . ALA A 1 277 ? -12.562 -4.535 -14.641 1 88.62 277 ALA A C 1
ATOM 2098 O O . ALA A 1 277 ? -13.18 -3.621 -15.188 1 88.62 277 ALA A O 1
ATOM 2099 N N . GLY A 1 278 ? -11.672 -5.281 -15.25 1 92.94 278 GLY A N 1
ATOM 2100 C CA . GLY A 1 278 ? -11.289 -4.984 -16.625 1 92.94 278 GLY A CA 1
ATOM 2101 C C . GLY A 1 278 ? -12.086 -5.773 -17.641 1 92.94 278 GLY A C 1
ATOM 2102 O O . GLY A 1 278 ? -11.852 -5.652 -18.844 1 92.94 278 GLY A O 1
ATOM 2103 N N . VAL A 1 279 ? -13.031 -6.559 -17.094 1 96.38 279 VAL A N 1
ATOM 2104 C CA . VAL A 1 279 ? -13.844 -7.395 -17.969 1 96.38 279 VAL A CA 1
ATOM 2105 C C . VAL A 1 279 ? -15.32 -7.152 -17.703 1 96.38 279 VAL A C 1
ATOM 2107 O O . VAL A 1 279 ? -15.977 -7.961 -17.047 1 96.38 279 VAL A O 1
ATOM 2110 N N . PRO A 1 280 ? -15.891 -6.141 -18.312 1 92.81 280 PRO A N 1
ATOM 2111 C CA . PRO A 1 280 ? -17.297 -5.809 -18.062 1 92.81 280 PRO A CA 1
ATOM 2112 C C . PRO A 1 280 ? -18.234 -6.973 -18.359 1 92.81 280 PRO A C 1
ATOM 2114 O O . PRO A 1 280 ? -19.281 -7.098 -17.719 1 92.81 280 PRO A O 1
ATOM 2117 N N . GLU A 1 281 ? -17.844 -7.832 -19.234 1 93.56 281 GLU A N 1
ATOM 2118 C CA . GLU A 1 281 ? -18.641 -9 -19.578 1 93.56 281 GLU A CA 1
ATOM 2119 C C . GLU A 1 281 ? -18.781 -9.945 -18.391 1 93.56 281 GLU A C 1
ATOM 2121 O O . GLU A 1 281 ? -19.625 -10.852 -18.406 1 93.56 281 GLU A O 1
ATOM 2126 N N . ALA A 1 282 ? -17.953 -9.703 -17.391 1 94.69 282 ALA A N 1
ATOM 2127 C CA . ALA A 1 282 ? -17.953 -10.586 -16.234 1 94.69 282 ALA A CA 1
ATOM 2128 C C . ALA A 1 282 ? -18.641 -9.914 -15.039 1 94.69 282 ALA A C 1
ATOM 2130 O O . ALA A 1 282 ? -18.656 -10.469 -13.938 1 94.69 282 ALA A O 1
ATOM 2131 N N . ALA A 1 283 ? -19.25 -8.789 -15.156 1 89.06 283 ALA A N 1
ATOM 2132 C CA . ALA A 1 283 ? -19.766 -7.973 -14.062 1 89.06 283 ALA A CA 1
ATOM 2133 C C . ALA A 1 283 ? -20.766 -8.758 -13.211 1 89.06 283 ALA A C 1
ATOM 2135 O O . ALA A 1 283 ? -20.781 -8.641 -11.984 1 89.06 283 ALA A O 1
ATOM 2136 N N . ASP A 1 284 ? -21.562 -9.625 -13.781 1 88.56 284 ASP A N 1
ATOM 2137 C CA . ASP A 1 284 ? -22.609 -10.336 -13.039 1 88.56 284 ASP A CA 1
ATOM 2138 C C . ASP A 1 284 ? -22.281 -11.828 -12.938 1 88.56 284 ASP A C 1
ATOM 2140 O O . ASP A 1 284 ? -23.141 -12.633 -12.602 1 88.56 284 ASP A O 1
ATOM 2144 N N . VAL A 1 285 ? -21.062 -12.156 -13.219 1 95.31 285 VAL A N 1
ATOM 2145 C CA . VAL A 1 285 ? -20.672 -13.562 -13.164 1 95.31 285 VAL A CA 1
ATOM 2146 C C . VAL A 1 285 ? -20.094 -13.883 -11.789 1 95.31 285 VAL A C 1
ATOM 2148 O O . VAL A 1 285 ? -19.141 -13.25 -11.344 1 95.31 285 VAL A O 1
ATOM 2151 N N . PRO A 1 286 ? -20.75 -14.82 -11.055 1 96.25 286 PRO A N 1
ATOM 2152 C CA . PRO A 1 286 ? -20.172 -15.219 -9.773 1 96.25 286 PRO A CA 1
ATOM 2153 C C . PRO A 1 286 ? -18.781 -15.836 -9.922 1 96.25 286 PRO A C 1
ATOM 2155 O O . PRO A 1 286 ? -18.469 -16.406 -10.969 1 96.25 286 PRO A O 1
ATOM 2158 N N . TRP A 1 287 ? -17.953 -15.688 -8.906 1 97.06 287 TRP A N 1
ATOM 2159 C CA . TRP A 1 287 ? -16.594 -16.219 -8.984 1 97.06 287 TRP A CA 1
ATOM 2160 C C . TRP A 1 287 ? -16.109 -16.672 -7.605 1 97.06 287 TRP A C 1
ATOM 2162 O O . TRP A 1 287 ? -16.719 -16.344 -6.59 1 97.06 287 TRP A O 1
ATOM 2172 N N . SER A 1 288 ? -15.086 -17.531 -7.617 1 96.19 288 SER A N 1
ATOM 2173 C CA . SER A 1 288 ? -14.445 -18.016 -6.402 1 96.19 288 SER A CA 1
ATOM 2174 C C . SER A 1 288 ? -12.938 -18.188 -6.602 1 96.19 288 SER A C 1
ATOM 2176 O O . SER A 1 288 ? -12.477 -18.359 -7.73 1 96.19 288 SER A O 1
ATOM 2178 N N . LEU A 1 289 ? -12.227 -18.016 -5.492 1 96.19 289 LEU A N 1
ATOM 2179 C CA . LEU A 1 289 ? -10.828 -18.422 -5.453 1 96.19 289 LEU A CA 1
ATOM 2180 C C . LEU A 1 289 ? -10.711 -19.906 -5.074 1 96.19 289 LEU A C 1
ATOM 2182 O O . LEU A 1 289 ? -11.312 -20.344 -4.094 1 96.19 289 LEU A O 1
ATOM 2186 N N . VAL A 1 290 ? -10 -20.656 -5.887 1 97.81 290 VAL A N 1
ATOM 2187 C CA . VAL A 1 290 ? -9.844 -22.094 -5.641 1 97.81 290 VAL A CA 1
ATOM 2188 C C . VAL A 1 290 ? -8.367 -22.469 -5.699 1 97.81 290 VAL A C 1
ATOM 2190 O O . VAL A 1 290 ? -7.543 -21.703 -6.219 1 97.81 290 VAL A O 1
ATOM 2193 N N . TYR A 1 291 ? -8.078 -23.625 -5.18 1 97.31 291 TYR A N 1
ATOM 2194 C CA . TYR A 1 291 ? -6.695 -24.047 -5.02 1 97.31 291 TYR A CA 1
ATOM 2195 C C . TYR A 1 291 ? -6.457 -25.391 -5.691 1 97.31 291 TYR A C 1
ATOM 2197 O O . TYR A 1 291 ? -7.402 -26.156 -5.93 1 97.31 291 TYR A O 1
ATOM 2205 N N . GLN A 1 292 ? -5.242 -25.656 -6.07 1 96.88 292 GLN A N 1
ATOM 2206 C CA . GLN A 1 292 ? -4.832 -26.922 -6.672 1 96.88 292 GLN A CA 1
ATOM 2207 C C . GLN A 1 292 ? -3.49 -27.375 -6.117 1 96.88 292 GLN A C 1
ATOM 2209 O O . GLN A 1 292 ? -2.834 -26.656 -5.371 1 96.88 292 GLN A O 1
ATOM 2214 N N . SER A 1 293 ? -3.102 -28.625 -6.348 1 93.25 293 SER A N 1
ATOM 2215 C CA . SER A 1 293 ? -1.771 -29.188 -6.172 1 93.25 293 SER A CA 1
ATOM 2216 C C . SER A 1 293 ? -1.448 -29.391 -4.695 1 93.25 293 SER A C 1
ATOM 2218 O O . SER A 1 293 ? -0.308 -29.188 -4.27 1 93.25 293 SER A O 1
ATOM 2220 N N . ARG A 1 294 ? -2.445 -29.594 -3.885 1 90.25 294 ARG A N 1
ATOM 2221 C CA . ARG A 1 294 ? -2.145 -30.016 -2.518 1 90.25 294 ARG A CA 1
ATOM 2222 C C . ARG A 1 294 ? -1.252 -31.25 -2.504 1 90.25 294 ARG A C 1
ATOM 2224 O O . ARG A 1 294 ? -1.431 -32.156 -3.314 1 90.25 294 ARG A O 1
ATOM 2231 N N . SER A 1 295 ? -0.283 -31.188 -1.598 1 79.56 295 SER A N 1
ATOM 2232 C CA . SER A 1 295 ? 0.642 -32.312 -1.479 1 79.56 295 SER A CA 1
ATOM 2233 C C . SER A 1 295 ? 0.954 -32.625 -0.019 1 79.56 295 SER A C 1
ATOM 2235 O O . SER A 1 295 ? 0.568 -31.859 0.876 1 79.56 295 SER A O 1
ATOM 2237 N N . GLY A 1 296 ? 1.461 -33.688 0.257 1 75.69 296 GLY A N 1
ATOM 2238 C CA . GLY A 1 296 ? 1.903 -34.031 1.599 1 75.69 296 GLY A CA 1
ATOM 2239 C C . GLY A 1 296 ? 0.883 -34.844 2.373 1 75.69 296 GLY A C 1
ATOM 2240 O O . GLY A 1 296 ? -0.164 -35.219 1.836 1 75.69 296 GLY A O 1
ATOM 2241 N N . PRO A 1 297 ? 1.288 -35.094 3.574 1 80.62 297 PRO A N 1
ATOM 2242 C CA . PRO A 1 297 ? 0.409 -35.906 4.402 1 80.62 297 PRO A CA 1
ATOM 2243 C C . PRO A 1 297 ? -0.918 -35.219 4.723 1 80.62 297 PRO A C 1
ATOM 2245 O O . PRO A 1 297 ? -0.969 -34 4.855 1 80.62 297 PRO A O 1
ATOM 2248 N N . PRO A 1 298 ? -1.92 -36.031 4.793 1 81.75 298 PRO A N 1
ATOM 2249 C CA . PRO A 1 298 ? -3.248 -35.5 5.07 1 81.75 298 PRO A CA 1
ATOM 2250 C C . PRO A 1 298 ? -3.295 -34.688 6.371 1 81.75 298 PRO A C 1
ATOM 2252 O O . PRO A 1 298 ? -4.164 -33.844 6.539 1 81.75 298 PRO A O 1
ATOM 2255 N N . SER A 1 299 ? -2.35 -34.938 7.238 1 87.31 299 SER A N 1
ATOM 2256 C CA . SER A 1 299 ? -2.373 -34.281 8.555 1 87.31 299 SER A CA 1
ATOM 2257 C C . SER A 1 299 ? -1.967 -32.812 8.461 1 87.31 299 SER A C 1
ATOM 2259 O O . SER A 1 299 ? -2.189 -32.062 9.398 1 87.31 299 SER A O 1
ATOM 2261 N N . VAL A 1 300 ? -1.379 -32.406 7.41 1 86.94 300 VAL A N 1
ATOM 2262 C CA . VAL A 1 300 ? -0.975 -31.031 7.246 1 86.94 300 VAL A CA 1
ATOM 2263 C C . VAL A 1 300 ? -2.068 -30.266 6.508 1 86.94 300 VAL A C 1
ATOM 2265 O O . VAL A 1 300 ? -2.359 -30.547 5.344 1 86.94 300 VAL A O 1
ATOM 2268 N N . PRO A 1 301 ? -2.686 -29.328 7.199 1 91.31 301 PRO A N 1
ATOM 2269 C CA . PRO A 1 301 ? -3.752 -28.578 6.527 1 91.31 301 PRO A CA 1
ATOM 2270 C C . PRO A 1 301 ? -3.227 -27.656 5.434 1 91.31 301 PRO A C 1
ATOM 2272 O O . PRO A 1 301 ? -2.168 -27.047 5.59 1 91.31 301 PRO A O 1
ATOM 2275 N N . TRP A 1 302 ? -3.918 -27.609 4.289 1 93.69 302 TRP A N 1
ATOM 2276 C CA . TRP A 1 302 ? -3.615 -26.75 3.154 1 93.69 302 TRP A CA 1
ATOM 2277 C C . TRP A 1 302 ? -4.777 -25.797 2.867 1 93.69 302 TRP A C 1
ATOM 2279 O O . TRP A 1 302 ? -5.887 -26 3.363 1 93.69 302 TRP A O 1
ATOM 2289 N N . LEU A 1 303 ? -4.488 -24.766 2.146 1 94.69 303 LEU A N 1
ATOM 2290 C CA . LEU A 1 303 ? -5.551 -23.844 1.771 1 94.69 303 LEU A CA 1
ATOM 2291 C C . LEU A 1 303 ? -6.609 -24.531 0.926 1 94.69 303 LEU A C 1
ATOM 2293 O O . LEU A 1 303 ? -6.281 -25.359 0.069 1 94.69 303 LEU A O 1
ATOM 2297 N N . GLU A 1 304 ? -7.867 -24.25 1.168 1 93.56 304 GLU A N 1
ATOM 2298 C CA . GLU A 1 304 ? -9.047 -24.828 0.535 1 93.56 304 GLU A CA 1
ATOM 2299 C C . GLU A 1 304 ? -9.969 -23.734 -0.009 1 93.56 304 GLU A C 1
ATOM 2301 O O . GLU A 1 304 ? -9.852 -22.578 0.378 1 93.56 304 GLU A O 1
ATOM 2306 N N . PRO A 1 305 ? -10.859 -24.109 -1.021 1 96 305 PRO A N 1
ATOM 2307 C CA . PRO A 1 305 ? -11.188 -25.438 -1.513 1 96 305 PRO A CA 1
ATOM 2308 C C . PRO A 1 305 ? -10.328 -25.859 -2.701 1 96 305 PRO A C 1
ATOM 2310 O O . PRO A 1 305 ? -9.906 -25.016 -3.492 1 96 305 PRO A O 1
ATOM 2313 N N . ASP A 1 306 ? -10.148 -27.141 -2.779 1 97.06 306 ASP A N 1
ATOM 2314 C CA . ASP A 1 306 ? -9.617 -27.719 -4.012 1 97.06 306 ASP A CA 1
ATOM 2315 C C . ASP A 1 306 ? -10.555 -27.453 -5.188 1 97.06 306 ASP A C 1
ATOM 2317 O O . ASP A 1 306 ? -11.781 -27.562 -5.051 1 97.06 306 ASP A O 1
ATOM 2321 N N . ILE A 1 307 ? -9.984 -27.25 -6.316 1 98.5 307 ILE A N 1
ATOM 2322 C CA . ILE A 1 307 ? -10.773 -26.859 -7.48 1 98.5 307 ILE A CA 1
ATOM 2323 C C . ILE A 1 307 ? -11.781 -27.969 -7.812 1 98.5 307 ILE A C 1
ATOM 2325 O O . ILE A 1 307 ? -12.922 -27.672 -8.172 1 98.5 307 ILE A O 1
ATOM 2329 N N . ASN A 1 308 ? -11.422 -29.219 -7.762 1 98.44 308 ASN A N 1
ATOM 2330 C CA . ASN A 1 308 ? -12.352 -30.297 -8.062 1 98.44 308 ASN A CA 1
ATOM 2331 C C . ASN A 1 308 ? -13.484 -30.359 -7.043 1 98.44 308 ASN A C 1
ATOM 2333 O O . ASN A 1 308 ? -14.648 -30.547 -7.414 1 98.44 308 ASN A O 1
ATOM 2337 N N . ASP A 1 309 ? -13.086 -30.172 -5.773 1 97.88 309 ASP A N 1
ATOM 2338 C CA . ASP A 1 309 ? -14.102 -30.141 -4.727 1 97.88 309 ASP A CA 1
ATOM 2339 C C . ASP A 1 309 ? -15.047 -28.953 -4.934 1 97.88 309 ASP A C 1
ATOM 2341 O O . ASP A 1 309 ? -16.266 -29.078 -4.734 1 97.88 309 ASP A O 1
ATOM 2345 N N . ALA A 1 310 ? -14.508 -27.828 -5.297 1 98 310 ALA A N 1
ATOM 2346 C CA . ALA A 1 310 ? -15.312 -26.625 -5.539 1 98 310 ALA A CA 1
ATOM 2347 C C . ALA A 1 310 ? -16.281 -26.844 -6.691 1 98 310 ALA A C 1
ATOM 2349 O O . ALA A 1 310 ? -17.453 -26.469 -6.602 1 98 310 ALA A O 1
ATOM 2350 N N . MET A 1 311 ? -15.844 -27.453 -7.781 1 98.56 311 MET A N 1
ATOM 2351 C CA . MET A 1 311 ? -16.703 -27.719 -8.93 1 98.56 311 MET A CA 1
ATOM 2352 C C . MET A 1 311 ? -17.844 -28.656 -8.555 1 98.56 311 MET A C 1
ATOM 2354 O O . MET A 1 311 ? -18.984 -28.438 -8.938 1 98.56 311 MET A O 1
ATOM 2358 N N . GLU A 1 312 ? -17.547 -29.703 -7.816 1 98.19 312 GLU A N 1
ATOM 2359 C CA . GLU A 1 312 ? -18.562 -30.625 -7.363 1 98.19 312 GLU A CA 1
ATOM 2360 C C . GLU A 1 312 ? -19.594 -29.938 -6.484 1 98.19 312 GLU A C 1
ATOM 2362 O O . GLU A 1 312 ? -20.797 -30.188 -6.609 1 98.19 312 GLU A O 1
ATOM 2367 N N . HIS A 1 313 ? -19.094 -29.078 -5.641 1 97.69 313 HIS A N 1
ATOM 2368 C CA . HIS A 1 313 ? -19.984 -28.344 -4.742 1 97.69 313 HIS A CA 1
ATOM 2369 C C . HIS A 1 313 ? -20.906 -27.406 -5.52 1 97.69 313 HIS A C 1
ATOM 2371 O O . HIS A 1 313 ? -22.078 -27.297 -5.203 1 97.69 313 HIS A O 1
ATOM 2377 N N . LEU A 1 314 ? -20.406 -26.766 -6.543 1 97.81 314 LEU A N 1
ATOM 2378 C CA . LEU A 1 314 ? -21.109 -25.703 -7.258 1 97.81 314 LEU A CA 1
ATOM 2379 C C . LEU A 1 314 ? -22.031 -26.297 -8.32 1 97.81 314 LEU A C 1
ATOM 2381 O O . LEU A 1 314 ? -23.031 -25.672 -8.68 1 97.81 314 LEU A O 1
ATOM 2385 N N . ALA A 1 315 ? -21.781 -27.516 -8.844 1 97.69 315 ALA A N 1
ATOM 2386 C CA . ALA A 1 315 ? -22.516 -27.984 -10.008 1 97.69 315 ALA A CA 1
ATOM 2387 C C . ALA A 1 315 ? -22.969 -29.438 -9.82 1 97.69 315 ALA A C 1
ATOM 2389 O O . ALA A 1 315 ? -23.703 -29.984 -10.656 1 97.69 315 ALA A O 1
ATOM 2390 N N . GLY A 1 316 ? -22.531 -30.062 -8.781 1 96.5 316 GLY A N 1
ATOM 2391 C CA . GLY A 1 316 ? -22.891 -31.438 -8.555 1 96.5 316 GLY A CA 1
ATOM 2392 C C . GLY A 1 316 ? -24.312 -31.609 -8.023 1 96.5 316 GLY A C 1
ATOM 2393 O O . GLY A 1 316 ? -25.109 -30.688 -8.07 1 96.5 316 GLY A O 1
ATOM 2394 N N . GLU A 1 317 ? -24.594 -32.844 -7.637 1 93.69 317 GLU A N 1
ATOM 2395 C CA . GLU A 1 317 ? -25.906 -33.125 -7.082 1 93.69 317 GLU A CA 1
ATOM 2396 C C . GLU A 1 317 ? -26.188 -32.281 -5.855 1 93.69 317 GLU A C 1
ATOM 2398 O O . GLU A 1 317 ? -25.375 -32.188 -4.941 1 93.69 317 GLU A O 1
ATOM 2403 N N . GLY A 1 318 ? -27.312 -31.625 -5.891 1 93.19 318 GLY A N 1
ATOM 2404 C CA . GLY A 1 318 ? -27.719 -30.828 -4.734 1 93.19 318 GLY A CA 1
ATOM 2405 C C . GLY A 1 318 ? -27.188 -29.422 -4.754 1 93.19 318 GLY A C 1
ATOM 2406 O O . GLY A 1 318 ? -27.422 -28.641 -3.828 1 93.19 318 GLY A O 1
ATOM 2407 N N . ALA A 1 319 ? -26.5 -29.078 -5.797 1 95.25 319 ALA A N 1
ATOM 2408 C CA . ALA A 1 319 ? -25.938 -27.734 -5.891 1 95.25 319 ALA A CA 1
ATOM 2409 C C . ALA A 1 319 ? -27.047 -26.672 -5.91 1 95.25 319 ALA A C 1
ATOM 2411 O O . ALA A 1 319 ? -28.125 -26.906 -6.465 1 95.25 319 ALA A O 1
ATOM 2412 N N . GLU A 1 320 ? -26.719 -25.547 -5.34 1 93.56 320 GLU A N 1
ATOM 2413 C CA . GLU A 1 320 ? -27.688 -24.453 -5.266 1 93.56 320 GLU A CA 1
ATOM 2414 C C . GLU A 1 320 ? -27.906 -23.812 -6.637 1 93.56 320 GLU A C 1
ATOM 2416 O O . GLU A 1 320 ? -26.969 -23.688 -7.426 1 93.56 320 GLU A O 1
ATOM 2421 N N . THR A 1 321 ? -29.109 -23.422 -6.879 1 94.31 321 THR A N 1
ATOM 2422 C CA . THR A 1 321 ? -29.469 -22.672 -8.078 1 94.31 321 THR A CA 1
ATOM 2423 C C . THR A 1 321 ? -29.516 -21.172 -7.785 1 94.31 321 THR A C 1
ATOM 2425 O O . THR A 1 321 ? -29.484 -20.75 -6.625 1 94.31 321 THR A O 1
ATOM 2428 N N . ASP A 1 322 ? -29.391 -20.391 -8.852 1 91.75 322 ASP A N 1
ATOM 2429 C CA . ASP A 1 322 ? -29.484 -18.953 -8.641 1 91.75 322 ASP A CA 1
ATOM 2430 C C . ASP A 1 322 ? -30.938 -18.516 -8.5 1 91.75 322 ASP A C 1
ATOM 2432 O O . ASP A 1 322 ? -31.844 -19.359 -8.406 1 91.75 322 ASP A O 1
ATOM 2436 N N . ALA A 1 323 ? -31.188 -17.172 -8.359 1 89.38 323 ALA A N 1
ATOM 2437 C CA . ALA A 1 323 ? -32.5 -16.609 -8.109 1 89.38 323 ALA A CA 1
ATOM 2438 C C . ALA A 1 323 ? -33.5 -16.984 -9.219 1 89.38 323 ALA A C 1
ATOM 2440 O O . ALA A 1 323 ? -34.688 -17.062 -8.992 1 89.38 323 ALA A O 1
ATOM 2441 N N . GLN A 1 324 ? -33.031 -17.375 -10.445 1 91.69 324 GLN A N 1
ATOM 2442 C CA . GLN A 1 324 ? -33.844 -17.719 -11.602 1 91.69 324 GLN A CA 1
ATOM 2443 C C . GLN A 1 324 ? -33.969 -19.234 -11.742 1 91.69 324 GLN A C 1
ATOM 2445 O O . GLN A 1 324 ? -34.5 -19.734 -12.727 1 91.69 324 GLN A O 1
ATOM 2450 N N . GLY A 1 325 ? -33.375 -19.984 -10.781 1 92.38 325 GLY A N 1
ATOM 2451 C CA . GLY A 1 325 ? -33.469 -21.422 -10.766 1 92.38 325 GLY A CA 1
ATOM 2452 C C . GLY A 1 325 ? -32.438 -22.094 -11.656 1 92.38 325 GLY A C 1
ATOM 2453 O O . GLY A 1 325 ? -32.562 -23.266 -12 1 92.38 325 GLY A O 1
ATOM 2454 N N . ARG A 1 326 ? -31.469 -21.391 -12.109 1 92.38 326 ARG A N 1
ATOM 2455 C CA . ARG A 1 326 ? -30.469 -21.938 -13.016 1 92.38 326 ARG A CA 1
ATOM 2456 C C . ARG A 1 326 ? -29.312 -22.578 -12.242 1 92.38 326 ARG A C 1
ATOM 2458 O O . ARG A 1 326 ? -28.781 -21.969 -11.312 1 92.38 326 ARG A O 1
ATOM 2465 N N . ALA A 1 327 ? -28.922 -23.781 -12.602 1 95.19 327 ALA A N 1
ATOM 2466 C CA . ALA A 1 327 ? -27.688 -24.422 -12.117 1 95.19 327 ALA A CA 1
ATOM 2467 C C . ALA A 1 327 ? -26.469 -23.922 -12.883 1 95.19 327 ALA A C 1
ATOM 2469 O O . ALA A 1 327 ? -26.594 -23.375 -13.977 1 95.19 327 ALA A O 1
ATOM 2470 N N . VAL A 1 328 ? -25.297 -24.125 -12.297 1 98.12 328 VAL A N 1
ATOM 2471 C CA . VAL A 1 328 ? -24.078 -23.781 -13.023 1 98.12 328 VAL A CA 1
ATOM 2472 C C . VAL A 1 328 ? -23.953 -24.672 -14.266 1 98.12 328 VAL A C 1
ATOM 2474 O O . VAL A 1 328 ? -24.031 -25.891 -14.18 1 98.12 328 VAL A O 1
ATOM 2477 N N . ALA A 1 329 ? -23.797 -24.016 -15.367 1 98.06 329 ALA A N 1
ATOM 2478 C CA . ALA A 1 329 ? -23.766 -24.734 -16.641 1 98.06 329 ALA A CA 1
ATOM 2479 C C . ALA A 1 329 ? -22.328 -24.781 -17.188 1 98.06 329 ALA A C 1
ATOM 2481 O O . ALA A 1 329 ? -22.047 -25.562 -18.109 1 98.06 329 ALA A O 1
ATOM 2482 N N . GLY A 1 330 ? -21.469 -24.016 -16.672 1 98.5 330 GLY A N 1
ATOM 2483 C CA . GLY A 1 330 ? -20.109 -24 -17.156 1 98.5 330 GLY A CA 1
ATOM 2484 C C . GLY A 1 330 ? -19.156 -23.281 -16.219 1 98.5 330 GLY A C 1
ATOM 2485 O O . GLY A 1 330 ? -19.578 -22.438 -15.414 1 98.5 330 GLY A O 1
ATOM 2486 N N . PHE A 1 331 ? -17.891 -23.641 -16.328 1 98.81 331 PHE A N 1
ATOM 2487 C CA . PHE A 1 331 ? -16.828 -23.016 -15.555 1 98.81 331 PHE A CA 1
ATOM 2488 C C . PHE A 1 331 ? -15.789 -22.375 -16.484 1 98.81 331 PHE A C 1
ATOM 2490 O O . PHE A 1 331 ? -15.398 -22.984 -17.484 1 98.81 331 PHE A O 1
ATOM 2497 N N . VAL A 1 332 ? -15.422 -21.141 -16.219 1 98.88 332 VAL A N 1
ATOM 2498 C CA . VAL A 1 332 ? -14.195 -20.547 -16.734 1 98.88 332 VAL A CA 1
ATOM 2499 C C . VAL A 1 332 ? -13.117 -20.547 -15.656 1 98.88 332 VAL A C 1
ATOM 2501 O O . VAL A 1 332 ? -13.305 -19.969 -14.586 1 98.88 332 VAL A O 1
ATOM 2504 N N . VAL A 1 333 ? -12.016 -21.266 -15.945 1 98.88 333 VAL A N 1
ATOM 2505 C CA . VAL A 1 333 ? -10.914 -21.359 -15 1 98.88 333 VAL A CA 1
ATOM 2506 C C . VAL A 1 333 ? -9.797 -20.391 -15.406 1 98.88 333 VAL A C 1
ATOM 2508 O O . VAL A 1 333 ? -9.281 -20.469 -16.531 1 98.88 333 VAL A O 1
ATOM 2511 N N . VAL A 1 334 ? -9.469 -19.453 -14.57 1 98.88 334 VAL A N 1
ATOM 2512 C CA . VAL A 1 334 ? -8.391 -18.484 -14.781 1 98.88 334 VAL A CA 1
ATOM 2513 C C . VAL A 1 334 ? -7.223 -18.812 -13.859 1 98.88 334 VAL A C 1
ATOM 2515 O O . VAL A 1 334 ? -7.297 -18.562 -12.648 1 98.88 334 VAL A O 1
ATOM 2518 N N . PRO A 1 335 ? -6.117 -19.344 -14.422 1 98.81 335 PRO A N 1
ATOM 2519 C CA . PRO A 1 335 ? -4.977 -19.719 -13.594 1 98.81 335 PRO A CA 1
ATOM 2520 C C . PRO A 1 335 ? -4.121 -18.531 -13.172 1 98.81 335 PRO A C 1
ATOM 2522 O O . PRO A 1 335 ? -2.914 -18.516 -13.422 1 98.81 335 PRO A O 1
ATOM 2525 N N . LEU A 1 336 ? -4.691 -17.594 -12.344 1 98.56 336 LEU A N 1
ATOM 2526 C CA . LEU A 1 336 ? -4.07 -16.312 -12.031 1 98.56 336 LEU A CA 1
ATOM 2527 C C . LEU A 1 336 ? -2.867 -16.484 -11.117 1 98.56 336 LEU A C 1
ATOM 2529 O O . LEU A 1 336 ? -2.066 -15.57 -10.945 1 98.56 336 LEU A O 1
ATOM 2533 N N . GLY A 1 337 ? -2.652 -17.672 -10.516 1 98.44 337 GLY A N 1
ATOM 2534 C CA . GLY A 1 337 ? -1.543 -17.922 -9.609 1 98.44 337 GLY A CA 1
ATOM 2535 C C . GLY A 1 337 ? -0.251 -18.266 -10.328 1 98.44 337 GLY A C 1
ATOM 2536 O O . GLY A 1 337 ? 0.811 -18.344 -9.703 1 98.44 337 GLY A O 1
ATOM 2537 N N . PHE A 1 338 ? -0.315 -18.375 -11.68 1 98.5 338 PHE A N 1
ATOM 2538 C CA . PHE A 1 338 ? 0.813 -18.969 -12.391 1 98.5 338 PHE A CA 1
ATOM 2539 C C . PHE A 1 338 ? 1.276 -18.062 -13.523 1 98.5 338 PHE A C 1
ATOM 2541 O O . PHE A 1 338 ? 0.47 -17.344 -14.117 1 98.5 338 PHE A O 1
ATOM 2548 N N . VAL A 1 339 ? 2.539 -18.203 -13.836 1 97.62 339 VAL A N 1
ATOM 2549 C CA . VAL A 1 339 ? 3.154 -17.406 -14.891 1 97.62 339 VAL A CA 1
ATOM 2550 C C . VAL A 1 339 ? 3.172 -18.188 -16.203 1 97.62 339 VAL A C 1
ATOM 2552 O O . VAL A 1 339 ? 3.156 -17.609 -17.281 1 97.62 339 VAL A O 1
ATOM 2555 N N . SER A 1 340 ? 3.248 -19.484 -16.078 1 98 340 SER A N 1
ATOM 2556 C CA . SER A 1 340 ? 3.34 -20.344 -17.25 1 98 340 SER A CA 1
ATOM 2557 C C . SER A 1 340 ? 2.512 -21.625 -17.078 1 98 340 SER A C 1
ATOM 2559 O O . SER A 1 340 ? 2.154 -21.984 -15.953 1 98 340 SER A O 1
ATOM 2561 N N . ASP A 1 341 ? 2.223 -22.234 -18.203 1 96.94 341 ASP A N 1
ATOM 2562 C CA . ASP A 1 341 ? 1.471 -23.484 -18.188 1 96.94 341 ASP A CA 1
ATOM 2563 C C . ASP A 1 341 ? 2.393 -24.688 -17.938 1 96.94 341 ASP A C 1
ATOM 2565 O O . ASP A 1 341 ? 2.502 -25.578 -18.781 1 96.94 341 ASP A O 1
ATOM 2569 N N . HIS A 1 342 ? 2.984 -24.688 -16.766 1 94.19 342 HIS A N 1
ATOM 2570 C CA . HIS A 1 342 ? 3.846 -25.797 -16.422 1 94.19 342 HIS A CA 1
ATOM 2571 C C . HIS A 1 342 ? 3.023 -27.047 -16.078 1 94.19 342 HIS A C 1
ATOM 2573 O O . HIS A 1 342 ? 1.793 -27.016 -16.172 1 94.19 342 HIS A O 1
ATOM 2579 N N . MET A 1 343 ? 3.678 -28.078 -15.695 1 89.94 343 MET A N 1
ATOM 2580 C CA . MET A 1 343 ? 3.074 -29.406 -15.602 1 89.94 343 MET A CA 1
ATOM 2581 C C . MET A 1 343 ? 1.89 -29.391 -14.641 1 89.94 343 MET A C 1
ATOM 2583 O O . MET A 1 343 ? 0.841 -29.969 -14.938 1 89.94 343 MET A O 1
ATOM 2587 N N . GLU A 1 344 ? 2.061 -28.703 -13.5 1 89.19 344 GLU A N 1
ATOM 2588 C CA . GLU A 1 344 ? 0.994 -28.703 -12.508 1 89.19 344 GLU A CA 1
ATOM 2589 C C . GLU A 1 344 ? -0.25 -27.984 -13.031 1 89.19 344 GLU A C 1
ATOM 2591 O O . GLU A 1 344 ? -1.375 -28.359 -12.688 1 89.19 344 GLU A O 1
ATOM 2596 N N . VAL A 1 345 ? -0.04 -27 -13.859 1 94.81 345 VAL A N 1
ATOM 2597 C CA . VAL A 1 345 ? -1.172 -26.297 -14.453 1 94.81 345 VAL A CA 1
ATOM 2598 C C . VAL A 1 345 ? -1.849 -27.188 -15.492 1 94.81 345 VAL A C 1
ATOM 2600 O O . VAL A 1 345 ? -3.064 -27.391 -15.445 1 94.81 345 VAL A O 1
ATOM 2603 N N . VAL A 1 346 ? -1.102 -27.797 -16.359 1 93.06 346 VAL A N 1
ATOM 2604 C CA . VAL A 1 346 ? -1.635 -28.609 -17.453 1 93.06 346 VAL A CA 1
ATOM 2605 C C . VAL A 1 346 ? -2.324 -29.844 -16.875 1 93.06 346 VAL A C 1
ATOM 2607 O O . VAL A 1 346 ? -3.445 -30.172 -17.266 1 93.06 346 VAL A O 1
ATOM 2610 N N . TRP A 1 347 ? -1.702 -30.438 -15.961 1 91.62 347 TRP A N 1
ATOM 2611 C CA . TRP A 1 347 ? -2.266 -31.672 -15.422 1 91.62 347 TRP A CA 1
ATOM 2612 C C . TRP A 1 347 ? -3.477 -31.375 -14.539 1 91.62 347 TRP A C 1
ATOM 2614 O O . TRP A 1 347 ? -4.535 -31.984 -14.711 1 91.62 347 TRP A O 1
ATOM 2624 N N . ASP A 1 348 ? -3.334 -30.438 -13.586 1 95.19 348 ASP A N 1
ATOM 2625 C CA . ASP A 1 348 ? -4.395 -30.172 -12.617 1 95.19 348 ASP A CA 1
ATOM 2626 C C . ASP A 1 348 ? -5.605 -29.531 -13.297 1 95.19 348 ASP A C 1
ATOM 2628 O O . ASP A 1 348 ? -6.746 -29.828 -12.938 1 95.19 348 ASP A O 1
ATOM 2632 N N . LEU A 1 349 ? -5.371 -28.688 -14.258 1 97.94 349 LEU A N 1
ATOM 2633 C CA . LEU A 1 349 ? -6.484 -27.922 -14.805 1 97.94 349 LEU A CA 1
ATOM 2634 C C . LEU A 1 349 ? -6.949 -28.516 -16.125 1 97.94 349 LEU A C 1
ATOM 2636 O O . LEU A 1 349 ? -8.148 -28.734 -16.328 1 97.94 349 LEU A O 1
ATOM 2640 N N . ASP A 1 350 ? -6.078 -28.922 -17.047 1 96.12 350 ASP A N 1
ATOM 2641 C CA . ASP A 1 350 ? -6.457 -29.359 -18.391 1 96.12 350 ASP A CA 1
ATOM 2642 C C . ASP A 1 350 ? -6.766 -30.859 -18.406 1 96.12 350 ASP A C 1
ATOM 2644 O O . ASP A 1 350 ? -7.277 -31.375 -19.406 1 96.12 350 ASP A O 1
ATOM 2648 N N . THR A 1 351 ? -6.426 -31.516 -17.344 1 94 351 THR A N 1
ATOM 2649 C CA . THR A 1 351 ? -6.75 -32.938 -17.281 1 94 351 THR A CA 1
ATOM 2650 C C . THR A 1 351 ? -7.746 -33.219 -16.156 1 94 351 THR A C 1
ATOM 2652 O O . THR A 1 351 ? -8.914 -33.531 -16.406 1 94 351 THR A O 1
ATOM 2655 N N . GLU A 1 352 ? -7.301 -32.906 -14.906 1 95.06 352 GLU A N 1
ATOM 2656 C CA . GLU A 1 352 ? -8.125 -33.281 -13.766 1 95.06 352 GLU A CA 1
ATOM 2657 C C . GLU A 1 352 ? -9.375 -32.438 -13.664 1 95.06 352 GLU A C 1
ATOM 2659 O O . GLU A 1 352 ? -10.492 -32.938 -13.609 1 95.06 352 GLU A O 1
ATOM 2664 N N . ALA A 1 353 ? -9.266 -31.172 -13.648 1 98.38 353 ALA A N 1
ATOM 2665 C CA . ALA A 1 353 ? -10.422 -30.281 -13.539 1 98.38 353 ALA A CA 1
ATOM 2666 C C . ALA A 1 353 ? -11.344 -30.438 -14.742 1 98.38 353 ALA A C 1
ATOM 2668 O O . ALA A 1 353 ? -12.57 -30.422 -14.594 1 98.38 353 ALA A O 1
ATOM 2669 N N . LYS A 1 354 ? -10.766 -30.547 -15.914 1 98.25 354 LYS A N 1
ATOM 2670 C CA . LYS A 1 354 ? -11.555 -30.781 -17.125 1 98.25 354 LYS A CA 1
ATOM 2671 C C . LYS A 1 354 ? -12.367 -32.062 -17.016 1 98.25 354 LYS A C 1
ATOM 2673 O O . LYS A 1 354 ? -13.539 -32.094 -17.406 1 98.25 354 LYS A O 1
ATOM 2678 N N . GLN A 1 355 ? -11.727 -33.125 -16.516 1 98.06 355 GLN A N 1
ATOM 2679 C CA . GLN A 1 355 ? -12.422 -34.375 -16.328 1 98.06 355 GLN A CA 1
ATOM 2680 C C . GLN A 1 355 ? -13.57 -34.25 -15.328 1 98.06 355 GLN A C 1
ATOM 2682 O O . GLN A 1 355 ? -14.641 -34.812 -15.523 1 98.06 355 GLN A O 1
ATOM 2687 N N . THR A 1 356 ? -13.297 -33.5 -14.25 1 98.56 356 THR A N 1
ATOM 2688 C CA . THR A 1 356 ? -14.352 -33.25 -13.266 1 98.56 356 THR A CA 1
ATOM 2689 C C . THR A 1 356 ? -15.531 -32.531 -13.914 1 98.56 356 THR A C 1
ATOM 2691 O O . THR A 1 356 ? -16.688 -32.906 -13.695 1 98.56 356 THR A O 1
ATOM 2694 N N . ALA A 1 357 ? -15.289 -31.562 -14.742 1 98.69 357 ALA A N 1
ATOM 2695 C CA . ALA A 1 357 ? -16.344 -30.828 -15.438 1 98.69 357 ALA A CA 1
ATOM 2696 C C . ALA A 1 357 ? -17.109 -31.75 -16.375 1 98.69 357 ALA A C 1
ATOM 2698 O O . ALA A 1 357 ? -18.344 -31.703 -16.438 1 98.69 357 ALA A O 1
ATOM 2699 N N . GLU A 1 358 ? -16.422 -32.625 -17.094 1 98.38 358 GLU A N 1
ATOM 2700 C CA . GLU A 1 358 ? -17.047 -33.594 -17.984 1 98.38 358 GLU A CA 1
ATOM 2701 C C . GLU A 1 358 ? -17.969 -34.531 -17.219 1 98.38 358 GLU A C 1
ATOM 2703 O O . GLU A 1 358 ? -19.078 -34.844 -17.672 1 98.38 358 GLU A O 1
ATOM 2708 N N . GLY A 1 359 ? -17.469 -34.938 -16.125 1 98.25 359 GLY A N 1
ATOM 2709 C CA . GLY A 1 359 ? -18.281 -35.812 -15.297 1 98.25 359 GLY A CA 1
ATOM 2710 C C . GLY A 1 359 ? -19.547 -35.156 -14.789 1 98.25 359 GLY A C 1
ATOM 2711 O O . GLY A 1 359 ? -20.578 -35.812 -14.617 1 98.25 359 GLY A O 1
ATOM 2712 N N . LEU A 1 360 ? -19.484 -33.844 -14.555 1 98.25 360 LEU A N 1
ATOM 2713 C CA . LEU A 1 360 ? -20.625 -33.062 -14.062 1 98.25 360 LEU A CA 1
ATOM 2714 C C . LEU A 1 360 ? -21.531 -32.656 -15.203 1 98.25 360 LEU A C 1
ATOM 2716 O O . LEU A 1 360 ? -22.625 -32.125 -14.977 1 98.25 360 LEU A O 1
ATOM 2720 N N . GLY A 1 361 ? -21.062 -32.844 -16.484 1 97.81 361 GLY A N 1
ATOM 2721 C CA . GLY A 1 361 ? -21.828 -32.438 -17.641 1 97.81 361 GLY A CA 1
ATOM 2722 C C . GLY A 1 361 ? -21.891 -30.938 -17.844 1 97.81 361 GLY A C 1
ATOM 2723 O O . GLY A 1 361 ? -22.906 -30.406 -18.297 1 97.81 361 GLY A O 1
ATOM 2724 N N . VAL A 1 362 ? -20.922 -30.219 -17.422 1 98.44 362 VAL A N 1
ATOM 2725 C CA . VAL A 1 362 ? -20.922 -28.766 -17.531 1 98.44 362 VAL A CA 1
ATOM 2726 C C . VAL A 1 362 ? -19.812 -28.328 -18.5 1 98.44 362 VAL A C 1
ATOM 2728 O O . VAL A 1 362 ? -18.844 -29.062 -18.719 1 98.44 362 VAL A O 1
ATOM 2731 N N . GLY A 1 363 ? -19.969 -27.125 -19.094 1 98.56 363 GLY A N 1
ATOM 2732 C CA . GLY A 1 363 ? -18.938 -26.547 -19.938 1 98.56 363 GLY A CA 1
ATOM 2733 C C . GLY A 1 363 ? -17.672 -26.188 -19.188 1 98.56 363 GLY A C 1
ATOM 2734 O O . GLY A 1 363 ? -17.703 -25.969 -17.969 1 98.56 363 GLY A O 1
ATOM 2735 N N . PHE A 1 364 ? -16.547 -26.094 -19.969 1 98.75 364 PHE A N 1
ATOM 2736 C CA . PHE A 1 364 ? -15.273 -25.859 -19.328 1 98.75 364 PHE A CA 1
ATOM 2737 C C . PHE A 1 364 ? -14.32 -25.109 -20.266 1 98.75 364 PHE A C 1
ATOM 2739 O O . PHE A 1 364 ? -14.133 -25.516 -21.406 1 98.75 364 PHE A O 1
ATOM 2746 N N . ARG A 1 365 ? -13.82 -24 -19.797 1 98.75 365 ARG A N 1
ATOM 2747 C CA . ARG A 1 365 ? -12.734 -23.281 -20.453 1 98.75 365 ARG A CA 1
ATOM 2748 C C . ARG A 1 365 ? -11.633 -22.938 -19.453 1 98.75 365 ARG A C 1
ATOM 2750 O O . ARG A 1 365 ? -11.914 -22.531 -18.328 1 98.75 365 ARG A O 1
ATOM 2757 N N . ARG A 1 366 ? -10.406 -23.141 -19.828 1 98.69 366 ARG A N 1
ATOM 2758 C CA . ARG A 1 366 ? -9.258 -22.688 -19.047 1 98.69 366 ARG A CA 1
ATOM 2759 C C . ARG A 1 366 ? -8.516 -21.578 -19.781 1 98.69 366 ARG A C 1
ATOM 2761 O O . ARG A 1 366 ? -8.047 -21.766 -20.906 1 98.69 366 ARG A O 1
ATOM 2768 N N . SER A 1 367 ? -8.422 -20.375 -19.156 1 98.56 367 SER A N 1
ATOM 2769 C CA . SER A 1 367 ? -7.648 -19.266 -19.719 1 98.56 367 SER A CA 1
ATOM 2770 C C . SER A 1 367 ? -6.156 -19.594 -19.703 1 98.56 367 SER A C 1
ATOM 2772 O O . SER A 1 367 ? -5.668 -20.297 -18.828 1 98.56 367 SER A O 1
ATOM 2774 N N . PRO A 1 368 ? -5.422 -19.125 -20.719 1 98.19 368 PRO A N 1
ATOM 2775 C CA . PRO A 1 368 ? -3.967 -19.297 -20.688 1 98.19 368 PRO A CA 1
ATOM 2776 C C . PRO A 1 368 ? -3.289 -18.453 -19.609 1 98.19 368 PRO A C 1
ATOM 2778 O O . PRO A 1 368 ? -3.811 -17.391 -19.234 1 98.19 368 PRO A O 1
ATOM 2781 N N . THR A 1 369 ? -2.133 -18.938 -19.125 1 98.56 369 THR A N 1
ATOM 2782 C CA . THR A 1 369 ? -1.254 -18.109 -18.312 1 98.56 369 THR A CA 1
ATOM 2783 C C . THR A 1 369 ? -0.545 -17.062 -19.172 1 98.56 369 THR A C 1
ATOM 2785 O O . THR A 1 369 ? -0.593 -17.141 -20.406 1 98.56 369 THR A O 1
ATOM 2788 N N . PRO A 1 370 ? 0.133 -16.094 -18.578 1 98.5 370 PRO A N 1
ATOM 2789 C CA . PRO A 1 370 ? 0.778 -15.039 -19.359 1 98.5 370 PRO A CA 1
ATOM 2790 C C . PRO A 1 370 ? 1.863 -15.578 -20.297 1 98.5 370 PRO A C 1
ATOM 2792 O O . PRO A 1 370 ? 1.98 -15.125 -21.438 1 98.5 370 PRO A O 1
ATOM 2795 N N . GLY A 1 371 ? 2.691 -16.547 -19.812 1 98.12 371 GLY A N 1
ATOM 2796 C CA . GLY A 1 371 ? 3.732 -17.109 -20.656 1 98.12 371 GLY A CA 1
ATOM 2797 C C . GLY A 1 371 ? 4.672 -16.078 -21.234 1 98.12 371 GLY A C 1
ATOM 2798 O O . GLY A 1 371 ? 5.449 -15.461 -20.5 1 98.12 371 GLY A O 1
ATOM 2799 N N . THR A 1 372 ? 4.523 -15.875 -22.578 1 98.69 372 THR A N 1
ATOM 2800 C CA . THR A 1 372 ? 5.367 -14.891 -23.25 1 98.69 372 THR A CA 1
ATOM 2801 C C . THR A 1 372 ? 4.527 -13.758 -23.828 1 98.69 372 THR A C 1
ATOM 2803 O O . THR A 1 372 ? 4.922 -13.117 -24.812 1 98.69 372 THR A O 1
ATOM 2806 N N . ASP A 1 373 ? 3.324 -13.562 -23.266 1 98.75 373 ASP A N 1
ATOM 2807 C CA . ASP A 1 373 ? 2.533 -12.406 -23.688 1 98.75 373 ASP A CA 1
ATOM 2808 C C . ASP A 1 373 ? 3.375 -11.133 -23.688 1 98.75 373 ASP A C 1
ATOM 2810 O O . ASP A 1 373 ? 4.09 -10.859 -22.719 1 98.75 373 ASP A O 1
ATOM 2814 N N . PRO A 1 374 ? 3.301 -10.352 -24.75 1 98.75 374 PRO A N 1
ATOM 2815 C CA . PRO A 1 374 ? 4.172 -9.18 -24.859 1 98.75 374 PRO A CA 1
ATOM 2816 C C . PRO A 1 374 ? 3.979 -8.195 -23.703 1 98.75 374 PRO A C 1
ATOM 2818 O O . PRO A 1 374 ? 4.934 -7.531 -23.297 1 98.75 374 PRO A O 1
ATOM 2821 N N . ARG A 1 375 ? 2.793 -8.055 -23.25 1 98.38 375 ARG A N 1
ATOM 2822 C CA . ARG A 1 375 ? 2.535 -7.133 -22.156 1 98.38 375 ARG A CA 1
ATOM 2823 C C . ARG A 1 375 ? 3.203 -7.617 -20.875 1 98.38 375 ARG A C 1
ATOM 2825 O O . ARG A 1 375 ? 3.699 -6.816 -20.078 1 98.38 375 ARG A O 1
ATOM 2832 N N . PHE A 1 376 ? 3.154 -8.938 -20.688 1 98.75 376 PHE A N 1
ATOM 2833 C CA . PHE A 1 376 ? 3.809 -9.516 -19.531 1 98.75 376 PHE A CA 1
ATOM 2834 C C . PHE A 1 376 ? 5.32 -9.352 -19.609 1 98.75 376 PHE A C 1
ATOM 2836 O O . PHE A 1 376 ? 5.957 -8.906 -18.656 1 98.75 376 PHE A O 1
ATOM 2843 N N . VAL A 1 377 ? 5.863 -9.656 -20.75 1 98.88 377 VAL A N 1
ATOM 2844 C CA . VAL A 1 377 ? 7.297 -9.523 -20.984 1 98.88 377 VAL A CA 1
ATOM 2845 C C . VAL A 1 377 ? 7.719 -8.07 -20.781 1 98.88 377 VAL A C 1
ATOM 2847 O O . VAL A 1 377 ? 8.703 -7.789 -20.094 1 98.88 377 VAL A O 1
ATOM 2850 N N . ALA A 1 378 ? 6.926 -7.164 -21.328 1 98.75 378 ALA A N 1
ATOM 2851 C CA . ALA A 1 378 ? 7.211 -5.738 -21.172 1 98.75 378 ALA A CA 1
ATOM 2852 C C . ALA A 1 378 ? 7.164 -5.332 -19.703 1 98.75 378 ALA A C 1
ATOM 2854 O O . ALA A 1 378 ? 7.965 -4.516 -19.25 1 98.75 378 ALA A O 1
ATOM 2855 N N . GLY A 1 379 ? 6.18 -5.891 -18.984 1 98.56 379 GLY A N 1
ATOM 2856 C CA . GLY A 1 379 ? 6.074 -5.605 -17.562 1 98.56 379 GLY A CA 1
ATOM 2857 C C . GLY A 1 379 ? 7.293 -6.043 -16.781 1 98.56 379 GLY A C 1
ATOM 2858 O O . GLY A 1 379 ? 7.75 -5.324 -15.883 1 98.56 379 GLY A O 1
ATOM 2859 N N . LEU A 1 380 ? 7.801 -7.199 -17.078 1 98.69 380 LEU A N 1
ATOM 2860 C CA . LEU A 1 380 ? 9.008 -7.676 -16.422 1 98.69 380 LEU A CA 1
ATOM 2861 C C . LEU A 1 380 ? 10.18 -6.738 -16.688 1 98.69 380 LEU A C 1
ATOM 2863 O O . LEU A 1 380 ? 10.953 -6.43 -15.773 1 98.69 380 LEU A O 1
ATOM 2867 N N . VAL A 1 381 ? 10.297 -6.27 -17.922 1 98.75 381 VAL A N 1
ATOM 2868 C CA . VAL A 1 381 ? 11.398 -5.383 -18.281 1 98.75 381 VAL A CA 1
ATOM 2869 C C . VAL A 1 381 ? 11.172 -4.008 -17.656 1 98.75 381 VAL A C 1
ATOM 2871 O O . VAL A 1 381 ? 12.125 -3.334 -17.25 1 98.75 381 VAL A O 1
ATOM 2874 N N . ASP A 1 382 ? 9.852 -3.568 -17.516 1 98.25 382 ASP A N 1
ATOM 2875 C CA . ASP A 1 382 ? 9.562 -2.365 -16.734 1 98.25 382 ASP A CA 1
ATOM 2876 C C . ASP A 1 382 ? 10.18 -2.441 -15.344 1 98.25 382 ASP A C 1
ATOM 2878 O O . ASP A 1 382 ? 10.781 -1.474 -14.867 1 98.25 382 ASP A O 1
ATOM 2882 N N . ILE A 1 383 ? 10.055 -3.541 -14.695 1 98.06 383 ILE A N 1
ATOM 2883 C CA . ILE A 1 383 ? 10.539 -3.734 -13.328 1 98.06 383 ILE A CA 1
ATOM 2884 C C . ILE A 1 383 ? 12.07 -3.717 -13.32 1 98.06 383 ILE A C 1
ATOM 2886 O O . ILE A 1 383 ? 12.68 -3.182 -12.391 1 98.06 383 ILE A O 1
ATOM 2890 N N . VAL A 1 384 ? 12.664 -4.285 -14.359 1 98.44 384 VAL A N 1
ATOM 2891 C CA . VAL A 1 384 ? 14.117 -4.215 -14.5 1 98.44 384 VAL A CA 1
ATOM 2892 C C . VAL A 1 384 ? 14.555 -2.758 -14.617 1 98.44 384 VAL A C 1
ATOM 2894 O O . VAL A 1 384 ? 15.508 -2.334 -13.961 1 98.44 384 VAL A O 1
ATOM 2897 N N . GLU A 1 385 ? 13.836 -1.981 -15.406 1 98 385 GLU A N 1
ATOM 2898 C CA . GLU A 1 385 ? 14.164 -0.572 -15.594 1 98 385 GLU A CA 1
ATOM 2899 C C . GLU A 1 385 ? 14 0.211 -14.297 1 98 385 GLU A C 1
ATOM 2901 O O . GLU A 1 385 ? 14.75 1.152 -14.031 1 98 385 GLU A O 1
ATOM 2906 N N . GLU A 1 386 ? 12.953 -0.171 -13.523 1 94.5 386 GLU A N 1
ATOM 2907 C CA . GLU A 1 386 ? 12.828 0.432 -12.203 1 94.5 386 GLU A CA 1
ATOM 2908 C C . GLU A 1 386 ? 14.117 0.286 -11.406 1 94.5 386 GLU A C 1
ATOM 2910 O O . GLU A 1 386 ? 14.594 1.253 -10.805 1 94.5 386 GLU A O 1
ATOM 2915 N N . ARG A 1 387 ? 14.719 -0.885 -11.453 1 96.31 387 ARG A N 1
ATOM 2916 C CA . ARG A 1 387 ? 15.891 -1.224 -10.648 1 96.31 387 ARG A CA 1
ATOM 2917 C C . ARG A 1 387 ? 17.141 -0.561 -11.203 1 96.31 387 ARG A C 1
ATOM 2919 O O . ARG A 1 387 ? 18.125 -0.365 -10.484 1 96.31 387 ARG A O 1
ATOM 2926 N N . LEU A 1 388 ? 17.078 -0.191 -12.492 1 96.5 388 LEU A N 1
ATOM 2927 C CA . LEU A 1 388 ? 18.188 0.495 -13.148 1 96.5 388 LEU A CA 1
ATOM 2928 C C . LEU A 1 388 ? 18.062 2.006 -12.984 1 96.5 388 LEU A C 1
ATOM 2930 O O . LEU A 1 388 ? 18.969 2.75 -13.352 1 96.5 388 LEU A O 1
ATOM 2934 N N . GLY A 1 389 ? 16.984 2.463 -12.43 1 92.19 389 GLY A N 1
ATOM 2935 C CA . GLY A 1 389 ? 16.734 3.893 -12.336 1 92.19 389 GLY A CA 1
ATOM 2936 C C . GLY A 1 389 ? 16.375 4.527 -13.664 1 92.19 389 GLY A C 1
ATOM 2937 O O . GLY A 1 389 ? 16.625 5.715 -13.875 1 92.19 389 GLY A O 1
ATOM 2938 N N . ARG A 1 390 ? 15.766 3.754 -14.531 1 92.31 390 ARG A N 1
ATOM 2939 C CA . ARG A 1 390 ? 15.484 4.227 -15.883 1 92.31 390 ARG A CA 1
ATOM 2940 C C . ARG A 1 390 ? 13.984 4.348 -16.125 1 92.31 390 ARG A C 1
ATOM 2942 O O . ARG A 1 390 ? 13.531 4.477 -17.266 1 92.31 390 ARG A O 1
ATOM 2949 N N . ARG A 1 391 ? 13.227 4.223 -15.102 1 88.75 391 ARG A N 1
ATOM 2950 C CA . ARG A 1 391 ? 11.773 4.316 -15.18 1 88.75 391 ARG A CA 1
ATOM 2951 C C . ARG A 1 391 ? 11.219 5.137 -14.023 1 88.75 391 ARG A C 1
ATOM 2953 O O . ARG A 1 391 ? 11.617 4.957 -12.875 1 88.75 391 ARG A O 1
ATOM 2960 N N . GLU A 1 392 ? 10.305 6.051 -14.477 1 79 392 GLU A N 1
ATOM 2961 C CA . GLU A 1 392 ? 9.609 6.816 -13.445 1 79 392 GLU A CA 1
ATOM 2962 C C . GLU A 1 392 ? 8.367 6.078 -12.953 1 79 392 GLU A C 1
ATOM 2964 O O . GLU A 1 392 ? 7.641 5.477 -13.75 1 79 392 GLU A O 1
ATOM 2969 N N . GLY A 1 393 ? 8.258 6.043 -11.711 1 79.62 393 GLY A N 1
ATOM 2970 C CA . GLY A 1 393 ? 7.07 5.43 -11.133 1 79.62 393 GLY A CA 1
ATOM 2971 C C . GLY A 1 393 ? 7.172 3.922 -11.031 1 79.62 393 GLY A C 1
ATOM 2972 O O . GLY A 1 393 ? 8.07 3.311 -11.609 1 79.62 393 GLY A O 1
ATOM 2973 N N . ARG A 1 394 ? 6.414 3.305 -10.273 1 89.88 394 ARG A N 1
ATOM 2974 C CA . ARG A 1 394 ? 6.289 1.865 -10.062 1 89.88 394 ARG A CA 1
ATOM 2975 C C . ARG A 1 394 ? 4.848 1.408 -10.258 1 89.88 394 ARG A C 1
ATOM 2977 O O . ARG A 1 394 ? 4.012 1.583 -9.367 1 89.88 394 ARG A O 1
ATOM 2984 N N . ALA A 1 395 ? 4.594 0.836 -11.375 1 90.06 395 ALA A N 1
ATOM 2985 C CA . ALA A 1 395 ? 3.223 0.478 -11.719 1 90.06 395 ALA A CA 1
ATOM 2986 C C . ALA A 1 395 ? 2.701 -0.636 -10.82 1 90.06 395 ALA A C 1
ATOM 2988 O O . ALA A 1 395 ? 3.428 -1.581 -10.508 1 90.06 395 ALA A O 1
ATOM 2989 N N . ALA A 1 396 ? 1.554 -0.509 -10.344 1 91.31 396 ALA A N 1
ATOM 2990 C CA . ALA A 1 396 ? 0.836 -1.504 -9.555 1 91.31 396 ALA A CA 1
ATOM 2991 C C . ALA A 1 396 ? -0.672 -1.285 -9.633 1 91.31 396 ALA A C 1
ATOM 2993 O O . ALA A 1 396 ? -1.138 -0.146 -9.703 1 91.31 396 ALA A O 1
ATOM 2994 N N . ALA A 1 397 ? -1.415 -2.34 -9.695 1 88.38 397 ALA A N 1
ATOM 2995 C CA . ALA A 1 397 ? -2.875 -2.307 -9.688 1 88.38 397 ALA A CA 1
ATOM 2996 C C . ALA A 1 397 ? -3.426 -2.877 -8.383 1 88.38 397 ALA A C 1
ATOM 2998 O O . ALA A 1 397 ? -2.744 -3.641 -7.695 1 88.38 397 ALA A O 1
ATOM 2999 N N . GLY A 1 398 ? -4.637 -2.453 -8.078 1 84.88 398 GLY A N 1
ATOM 3000 C CA . GLY A 1 398 ? -5.305 -3 -6.91 1 84.88 398 GLY A CA 1
ATOM 3001 C C . GLY A 1 398 ? -4.961 -2.268 -5.629 1 84.88 398 GLY A C 1
ATOM 3002 O O . GLY A 1 398 ? -4.594 -1.091 -5.66 1 84.88 398 GLY A O 1
ATOM 3003 N N . CYS A 1 399 ? -5.16 -2.883 -4.477 1 79.06 399 CYS A N 1
ATOM 3004 C CA . CYS A 1 399 ? -5.113 -2.156 -3.213 1 79.06 399 CYS A CA 1
ATOM 3005 C C . CYS A 1 399 ? -3.744 -2.285 -2.561 1 79.06 399 CYS A C 1
ATOM 3007 O O . CYS A 1 399 ? -3.447 -1.59 -1.587 1 79.06 399 CYS A O 1
ATOM 3009 N N . PHE A 1 400 ? -2.906 -3.203 -3.078 1 87.5 400 PHE A N 1
ATOM 3010 C CA . PHE A 1 400 ? -1.535 -3.289 -2.588 1 87.5 400 PHE A CA 1
ATOM 3011 C C . PHE A 1 400 ? -0.612 -2.389 -3.398 1 87.5 400 PHE A C 1
ATOM 3013 O O . PHE A 1 400 ? -0.795 -2.229 -4.605 1 87.5 400 PHE A O 1
ATOM 3020 N N . PRO A 1 401 ? 0.31 -1.77 -2.76 1 85.88 401 PRO A N 1
ATOM 3021 C CA . PRO A 1 401 ? 1.298 -1.004 -3.523 1 85.88 401 PRO A CA 1
ATOM 3022 C C . PRO A 1 401 ? 2.244 -1.895 -4.324 1 85.88 401 PRO A C 1
ATOM 3024 O O . PRO A 1 401 ? 2.201 -3.121 -4.195 1 85.88 401 PRO A O 1
ATOM 3027 N N . ALA A 1 402 ? 3.051 -1.168 -5.254 1 91.69 402 ALA A N 1
ATOM 3028 C CA . ALA A 1 402 ? 4.168 -1.926 -5.805 1 91.69 402 ALA A CA 1
ATOM 3029 C C . ALA A 1 402 ? 4.977 -2.598 -4.699 1 91.69 402 ALA A C 1
ATOM 3031 O O . ALA A 1 402 ? 5.344 -1.954 -3.713 1 91.69 402 ALA A O 1
ATOM 3032 N N . TRP A 1 403 ? 5.137 -3.875 -4.836 1 93.5 403 TRP A N 1
ATOM 3033 C CA . TRP A 1 403 ? 5.719 -4.668 -3.756 1 93.5 403 TRP A CA 1
ATOM 3034 C C . TRP A 1 403 ? 7.172 -4.281 -3.516 1 93.5 403 TRP A C 1
ATOM 3036 O O . TRP A 1 403 ? 7.742 -3.492 -4.273 1 93.5 403 TRP A O 1
ATOM 3046 N N . TYR A 1 404 ? 7.805 -4.766 -2.5 1 92 404 TYR A N 1
ATOM 3047 C CA . TYR A 1 404 ? 9.117 -4.367 -2.002 1 92 404 TYR A CA 1
ATOM 3048 C C . TYR A 1 404 ? 10.227 -4.914 -2.893 1 92 404 TYR A C 1
ATOM 3050 O O . TYR A 1 404 ? 10.156 -6.055 -3.354 1 92 404 TYR A O 1
ATOM 3058 N N . ASP A 1 405 ? 11.211 -4.043 -3.096 1 93.81 405 ASP A N 1
ATOM 3059 C CA . ASP A 1 405 ? 12.43 -4.543 -3.727 1 93.81 405 ASP A CA 1
ATOM 3060 C C . ASP A 1 405 ? 13.227 -5.422 -2.766 1 93.81 405 ASP A C 1
ATOM 3062 O O . ASP A 1 405 ? 13.953 -6.32 -3.195 1 93.81 405 ASP A O 1
ATOM 3066 N N . VAL A 1 406 ? 13.141 -5.039 -1.527 1 92.81 406 VAL A N 1
ATOM 3067 C CA . VAL A 1 406 ? 13.797 -5.777 -0.458 1 92.81 406 VAL A CA 1
ATOM 3068 C C . VAL A 1 406 ? 12.758 -6.293 0.533 1 92.81 406 VAL A C 1
ATOM 3070 O O . VAL A 1 406 ? 11.984 -5.516 1.096 1 92.81 406 VAL A O 1
ATOM 3073 N N . CYS A 1 407 ? 12.742 -7.582 0.684 1 93.69 407 CYS A N 1
ATOM 3074 C CA . CYS A 1 407 ? 11.75 -8.195 1.554 1 93.69 407 CYS A CA 1
ATOM 3075 C C . CYS A 1 407 ? 11.93 -7.738 2.996 1 93.69 407 CYS A C 1
ATOM 3077 O O . CYS A 1 407 ? 13.055 -7.5 3.438 1 93.69 407 CYS A O 1
ATOM 3079 N N . ARG A 1 408 ? 10.828 -7.602 3.723 1 90.5 408 ARG A N 1
ATOM 3080 C CA . ARG A 1 408 ? 10.82 -7.148 5.109 1 90.5 408 ARG A CA 1
ATOM 3081 C C . ARG A 1 408 ? 11.383 -8.219 6.039 1 90.5 408 ARG A C 1
ATOM 3083 O O . ARG A 1 408 ? 11.516 -9.375 5.648 1 90.5 408 ARG A O 1
ATOM 3090 N N . PRO A 1 409 ? 11.758 -7.832 7.277 1 87.94 409 PRO A N 1
ATOM 3091 C CA . PRO A 1 409 ? 12.297 -8.828 8.203 1 87.94 409 PRO A CA 1
ATOM 3092 C C . PRO A 1 409 ? 11.328 -9.984 8.453 1 87.94 409 PRO A C 1
ATOM 3094 O O . PRO A 1 409 ? 10.133 -9.758 8.664 1 87.94 409 PRO A O 1
ATOM 3097 N N . ASP A 1 410 ? 11.773 -11.148 8.305 1 89.69 410 ASP A N 1
ATOM 3098 C CA . ASP A 1 410 ? 11.062 -12.391 8.57 1 89.69 410 ASP A CA 1
ATOM 3099 C C . ASP A 1 410 ? 9.891 -12.578 7.605 1 89.69 410 ASP A C 1
ATOM 3101 O O . ASP A 1 410 ? 8.953 -13.328 7.895 1 89.69 410 ASP A O 1
ATOM 3105 N N . CYS A 1 411 ? 9.984 -11.867 6.535 1 92.81 411 CYS A N 1
ATOM 3106 C CA . CYS A 1 411 ? 8.953 -11.992 5.508 1 92.81 411 CYS A CA 1
ATOM 3107 C C . CYS A 1 411 ? 8.938 -13.406 4.926 1 92.81 411 CYS A C 1
ATOM 3109 O O . CYS A 1 411 ? 9.945 -13.875 4.391 1 92.81 411 CYS A O 1
ATOM 3111 N N . CYS A 1 412 ? 7.809 -14.148 4.996 1 94.38 412 CYS A N 1
ATOM 3112 C CA . CYS A 1 412 ? 7.559 -15.461 4.426 1 94.38 412 CYS A CA 1
ATOM 3113 C C . CYS A 1 412 ? 8.406 -16.531 5.113 1 94.38 412 CYS A C 1
ATOM 3115 O O . CYS A 1 412 ? 8.734 -17.547 4.512 1 94.38 412 CYS A O 1
ATOM 3117 N N . ALA A 1 413 ? 8.781 -16.328 6.352 1 90.81 413 ALA A N 1
ATOM 3118 C CA . ALA A 1 413 ? 9.758 -17.203 7.016 1 90.81 413 ALA A CA 1
ATOM 3119 C C . ALA A 1 413 ? 9.125 -18.531 7.41 1 90.81 413 ALA A C 1
ATOM 3121 O O . ALA A 1 413 ? 7.992 -18.562 7.902 1 90.81 413 ALA A O 1
ATOM 3122 N N . LYS A 1 414 ? 9.812 -19.531 6.988 1 85.25 414 LYS A N 1
ATOM 3123 C CA . LYS A 1 414 ? 9.531 -20.875 7.461 1 85.25 414 LYS A CA 1
ATOM 3124 C C . LYS A 1 414 ? 10.562 -21.328 8.492 1 85.25 414 LYS A C 1
ATOM 3126 O O . LYS A 1 414 ? 11.758 -21.359 8.211 1 85.25 414 LYS A O 1
ATOM 3131 N N . VAL A 1 415 ? 10.039 -21.422 9.734 1 72.88 415 VAL A N 1
ATOM 3132 C CA . VAL A 1 415 ? 10.953 -21.828 10.789 1 72.88 415 VAL A CA 1
ATOM 3133 C C . VAL A 1 415 ? 11.203 -23.328 10.711 1 72.88 415 VAL A C 1
ATOM 3135 O O . VAL A 1 415 ? 10.266 -24.125 10.688 1 72.88 415 VAL A O 1
ATOM 3138 N N . MET A 1 416 ? 12.516 -23.625 10.586 1 70.62 416 MET A N 1
ATOM 3139 C CA . MET A 1 416 ? 12.938 -25.016 10.523 1 70.62 416 MET A CA 1
ATOM 3140 C C . MET A 1 416 ? 12.688 -25.719 11.852 1 70.62 416 MET A C 1
ATOM 3142 O O . MET A 1 416 ? 12.484 -25.062 12.875 1 70.62 416 MET A O 1
ATOM 3146 N N . ARG A 1 417 ? 12.68 -26.984 11.719 1 64.06 417 ARG A N 1
ATOM 3147 C CA . ARG A 1 417 ? 12.43 -27.812 12.898 1 64.06 417 ARG A CA 1
ATOM 3148 C C . ARG A 1 417 ? 13.438 -27.5 14 1 64.06 417 ARG A C 1
ATOM 3150 O O . ARG A 1 417 ? 13.102 -27.547 15.188 1 64.06 417 ARG A O 1
ATOM 3157 N N . ASP A 1 418 ? 14.633 -27.172 13.57 1 70.38 418 ASP A N 1
ATOM 3158 C CA . ASP A 1 418 ? 15.688 -26.922 14.539 1 70.38 418 ASP A CA 1
ATOM 3159 C C . ASP A 1 418 ? 15.711 -25.469 14.977 1 70.38 418 ASP A C 1
ATOM 3161 O O . ASP A 1 418 ? 16.625 -25.031 15.68 1 70.38 418 ASP A O 1
ATOM 3165 N N . GLY A 1 419 ? 14.781 -24.766 14.508 1 75.38 419 GLY A N 1
ATOM 3166 C CA . GLY A 1 419 ? 14.633 -23.375 14.914 1 75.38 419 GLY A CA 1
ATOM 3167 C C . GLY A 1 419 ? 15.453 -22.422 14.07 1 75.38 419 GLY A C 1
ATOM 3168 O O . GLY A 1 419 ? 15.383 -21.203 14.25 1 75.38 419 GLY A O 1
ATOM 3169 N N . SER A 1 420 ? 16.188 -22.953 13.117 1 77.06 420 SER A N 1
ATOM 3170 C CA . SER A 1 420 ? 17.062 -22.109 12.312 1 77.06 420 SER A CA 1
ATOM 3171 C C . SER A 1 420 ? 16.359 -21.641 11.039 1 77.06 420 SER A C 1
ATOM 3173 O O . SER A 1 420 ? 15.234 -22.078 10.758 1 77.06 420 SER A O 1
ATOM 3175 N N . THR A 1 421 ? 16.969 -20.516 10.477 1 81.44 421 THR A N 1
ATOM 3176 C CA . THR A 1 421 ? 16.547 -20.062 9.156 1 81.44 421 THR A CA 1
ATOM 3177 C C . THR A 1 421 ? 17.672 -20.188 8.148 1 81.44 421 THR A C 1
ATOM 3179 O O . THR A 1 421 ? 18.859 -20.188 8.523 1 81.44 421 THR A O 1
ATOM 3182 N N . ARG A 1 422 ? 17.375 -20.469 6.965 1 89.88 422 ARG A N 1
ATOM 3183 C CA . ARG A 1 422 ? 18.359 -20.516 5.891 1 89.88 422 ARG A CA 1
ATOM 3184 C C . ARG A 1 422 ? 18.797 -19.109 5.488 1 89.88 422 ARG A C 1
ATOM 3186 O O . ARG A 1 422 ? 18.031 -18.141 5.652 1 89.88 422 ARG A O 1
ATOM 3193 N N . PRO A 1 423 ? 20.047 -19 5.047 1 92.5 423 PRO A N 1
ATOM 3194 C CA . PRO A 1 423 ? 20.5 -17.688 4.609 1 92.5 423 PRO A CA 1
ATOM 3195 C C . PRO A 1 423 ? 19.719 -17.172 3.4 1 92.5 423 PRO A C 1
ATOM 3197 O O . PRO A 1 423 ? 19.359 -17.953 2.512 1 92.5 423 PRO A O 1
ATOM 3200 N N . THR A 1 424 ? 19.438 -15.883 3.404 1 94.69 424 THR A N 1
ATOM 3201 C CA . THR A 1 424 ? 18.688 -15.281 2.307 1 94.69 424 THR A CA 1
ATOM 3202 C C . THR A 1 424 ? 19.484 -14.141 1.669 1 94.69 424 THR A C 1
ATOM 3204 O O . THR A 1 424 ? 20.422 -13.625 2.266 1 94.69 424 THR A O 1
ATOM 3207 N N . THR A 1 425 ? 19.203 -13.812 0.441 1 94.88 425 THR A N 1
ATOM 3208 C CA . THR A 1 425 ? 19.516 -12.547 -0.22 1 94.88 425 THR A CA 1
ATOM 3209 C C . THR A 1 425 ? 18.281 -11.656 -0.322 1 94.88 425 THR A C 1
ATOM 3211 O O . THR A 1 425 ? 17.172 -12.086 0.004 1 94.88 425 THR A O 1
ATOM 3214 N N . SER A 1 426 ? 18.422 -10.367 -0.658 1 93.94 426 SER A N 1
ATOM 3215 C CA . SER A 1 426 ? 17.375 -9.453 -1.111 1 93.94 426 SER A CA 1
ATOM 3216 C C . SER A 1 426 ? 16.344 -9.219 -0.017 1 93.94 426 SER A C 1
ATOM 3218 O O . SER A 1 426 ? 15.141 -9.219 -0.283 1 93.94 426 SER A O 1
ATOM 3220 N N . ALA A 1 427 ? 16.781 -9.156 1.188 1 92.06 427 ALA A N 1
ATOM 3221 C CA . ALA A 1 427 ? 15.938 -8.82 2.332 1 92.06 427 ALA A CA 1
ATOM 3222 C C . ALA A 1 427 ? 16.656 -7.867 3.283 1 92.06 427 ALA A C 1
ATOM 3224 O O . ALA A 1 427 ? 17.891 -7.824 3.318 1 92.06 427 ALA A O 1
ATOM 3225 N N . VAL A 1 428 ? 15.859 -7.125 4.07 1 87.12 428 VAL A N 1
ATOM 3226 C CA . VAL A 1 428 ? 16.391 -6.23 5.094 1 87.12 428 VAL A CA 1
ATOM 3227 C C . VAL A 1 428 ? 17.25 -7.027 6.07 1 87.12 428 VAL A C 1
ATOM 3229 O O . VAL A 1 428 ? 18.312 -6.562 6.496 1 87.12 428 VAL A O 1
ATOM 3232 N N . ASP A 1 429 ? 16.828 -8.25 6.34 1 87.19 429 ASP A N 1
ATOM 3233 C CA . ASP A 1 429 ? 17.531 -9.102 7.301 1 87.19 429 ASP A CA 1
ATOM 3234 C C . ASP A 1 429 ? 18.375 -10.156 6.59 1 87.19 429 ASP A C 1
ATOM 3236 O O . ASP A 1 429 ? 18.641 -11.227 7.145 1 87.19 429 ASP A O 1
ATOM 3240 N N . ALA A 1 430 ? 18.672 -9.875 5.332 1 90.62 430 ALA A N 1
ATOM 3241 C CA . ALA A 1 430 ? 19.469 -10.844 4.582 1 90.62 430 ALA A CA 1
ATOM 3242 C C . ALA A 1 430 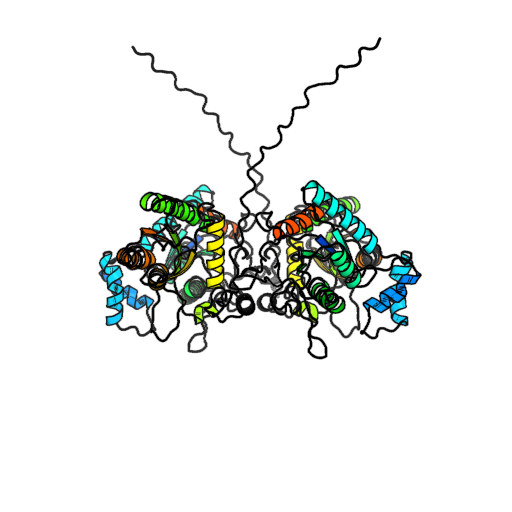? 20.828 -11.07 5.246 1 90.62 430 ALA A C 1
ATOM 3244 O O . ALA A 1 430 ? 21.5 -10.109 5.648 1 90.62 430 ALA A O 1
ATOM 3245 N N . THR A 1 431 ? 21.234 -12.289 5.328 1 89.62 431 THR A N 1
ATOM 3246 C CA . THR A 1 431 ? 22.531 -12.609 5.93 1 89.62 431 THR A CA 1
ATOM 3247 C C . THR A 1 431 ? 23.609 -12.703 4.859 1 89.62 431 THR A C 1
ATOM 3249 O O . THR A 1 431 ? 24.797 -12.664 5.172 1 89.62 431 THR A O 1
ATOM 3252 N N . VAL A 1 432 ? 23.203 -12.961 3.623 1 90.31 432 VAL A N 1
ATOM 3253 C CA . VAL A 1 432 ? 24.141 -12.992 2.5 1 90.31 432 VAL A CA 1
ATOM 3254 C C . VAL A 1 432 ? 24.094 -11.664 1.749 1 90.31 432 VAL A C 1
ATOM 3256 O O . VAL A 1 432 ? 23.047 -11.297 1.197 1 90.31 432 VAL A O 1
ATOM 3259 N N . ARG A 1 433 ? 25.219 -10.938 1.771 1 84.38 433 ARG A N 1
ATOM 3260 C CA . ARG A 1 433 ? 25.281 -9.617 1.161 1 84.38 433 ARG A CA 1
ATOM 3261 C C . ARG A 1 433 ? 26.344 -9.57 0.062 1 84.38 433 ARG A C 1
ATOM 3263 O O . ARG A 1 433 ? 27.25 -10.391 0.035 1 84.38 433 ARG A O 1
ATOM 3270 N N . GLY A 1 434 ? 26.031 -8.75 -0.913 1 82.62 434 GLY A N 1
ATOM 3271 C CA . GLY A 1 434 ? 26.922 -8.594 -2.045 1 82.62 434 GLY A CA 1
ATOM 3272 C C . GLY A 1 434 ? 28.062 -7.625 -1.776 1 82.62 434 GLY A C 1
ATOM 3273 O O . GLY A 1 434 ? 28.656 -7.645 -0.698 1 82.62 434 GLY A O 1
ATOM 3274 N N . LEU A 1 435 ? 28.438 -6.918 -2.807 1 75.12 435 LEU A N 1
ATOM 3275 C CA . LEU A 1 435 ? 29.594 -6.02 -2.836 1 75.12 435 LEU A CA 1
ATOM 3276 C C . LEU A 1 435 ? 29.453 -4.93 -1.781 1 75.12 435 LEU A C 1
ATOM 3278 O O . LEU A 1 435 ? 28.359 -4.418 -1.543 1 75.12 435 LEU A O 1
ATOM 3282 N N . ALA A 1 436 ? 30.375 -4.98 -0.767 1 56.12 436 ALA A N 1
ATOM 3283 C CA . ALA A 1 436 ? 30.391 -3.908 0.227 1 56.12 436 ALA A CA 1
ATOM 3284 C C . ALA A 1 436 ? 30.312 -2.539 -0.442 1 56.12 436 ALA A C 1
ATOM 3286 O O . ALA A 1 436 ? 30.812 -2.354 -1.555 1 56.12 436 ALA A O 1
ATOM 3287 N N . GLU A 1 437 ? 29.391 -1.852 -0.341 1 46.97 437 GLU A N 1
ATOM 3288 C CA . GLU A 1 437 ? 29.719 -0.465 -0.659 1 46.97 437 GLU A CA 1
ATOM 3289 C C . GLU A 1 437 ? 31 -0.028 0.038 1 46.97 437 GLU A C 1
ATOM 3291 O O . GLU A 1 437 ? 31.047 0.07 1.266 1 46.97 437 GLU A O 1
ATOM 3296 N N . HIS A 1 438 ? 32.312 -0.545 -0.181 1 36.19 438 HIS A N 1
ATOM 3297 C CA . HIS A 1 438 ? 33.688 -0.177 0.232 1 36.19 438 HIS A CA 1
ATOM 3298 C C . HIS A 1 438 ? 33.781 1.311 0.551 1 36.19 438 HIS A C 1
ATOM 3300 O O . HIS A 1 438 ? 34.188 1.69 1.646 1 36.19 438 HIS A O 1
ATOM 3306 N N . GLU A 1 439 ? 34.781 2.115 -0.293 1 33.81 439 GLU A N 1
ATOM 3307 C CA . GLU A 1 439 ? 35.844 3.115 -0.084 1 33.81 439 GLU A CA 1
ATOM 3308 C C . GLU A 1 439 ? 35.219 4.48 0.237 1 33.81 439 GLU A C 1
ATOM 3310 O O . GLU A 1 439 ? 34.875 5.238 -0.67 1 33.81 439 GLU A O 1
ATOM 3315 N N . ALA A 1 440 ? 34.406 4.918 0.826 1 28.77 440 ALA A N 1
ATOM 3316 C CA . ALA A 1 440 ? 34.781 6.285 1.193 1 28.77 440 ALA A CA 1
ATOM 3317 C C . ALA A 1 440 ? 36.188 6.328 1.817 1 28.77 440 ALA A C 1
ATOM 3319 O O . ALA A 1 440 ? 36.719 5.297 2.213 1 28.77 440 ALA A O 1
ATOM 3320 N N . GLY A 1 441 ? 36.75 7.523 2.703 1 25.73 441 GLY A N 1
ATOM 3321 C CA . GLY A 1 441 ? 37.969 8.188 3.102 1 25.73 441 GLY A CA 1
ATOM 3322 C C . GLY A 1 441 ? 38.812 7.367 4.074 1 25.73 441 GLY A C 1
ATOM 3323 O O . GLY A 1 441 ? 38.469 7.293 5.262 1 25.73 441 GLY A O 1
ATOM 3324 N N . ALA A 1 442 ? 39.406 6.242 3.844 1 27.31 442 ALA A N 1
ATOM 3325 C CA . ALA A 1 442 ? 40.656 6.082 4.613 1 27.31 442 ALA A CA 1
ATOM 3326 C C . ALA A 1 442 ? 41.531 7.309 4.469 1 27.31 442 ALA A C 1
ATOM 3328 O O . ALA A 1 442 ? 42.062 7.57 3.391 1 27.31 442 ALA A O 1
ATOM 3329 N N . ALA A 1 443 ? 41.375 8.469 5.324 1 28.02 443 ALA A N 1
ATOM 3330 C CA . ALA A 1 443 ? 42.5 9.375 5.637 1 28.02 443 ALA A CA 1
ATOM 3331 C C . ALA A 1 443 ? 43.781 8.594 5.867 1 28.02 443 ALA A C 1
ATOM 3333 O O . ALA A 1 443 ? 43.812 7.637 6.645 1 28.02 443 ALA A O 1
ATOM 3334 N N . ALA A 1 444 ? 44.75 8.617 4.984 1 29.11 444 ALA A N 1
ATOM 3335 C CA . ALA A 1 444 ? 46.156 8.227 5.074 1 29.11 444 ALA A CA 1
ATOM 3336 C C . ALA A 1 444 ? 46.75 8.688 6.398 1 29.11 444 ALA A C 1
ATOM 3338 O O . ALA A 1 444 ? 46.625 9.852 6.777 1 29.11 444 ALA A O 1
ATOM 3339 N N . PRO A 1 445 ? 46.969 7.84 7.391 1 27.41 445 PRO A N 1
ATOM 3340 C CA . PRO A 1 445 ? 47.781 8.391 8.461 1 27.41 445 PRO A CA 1
ATOM 3341 C C . PRO A 1 445 ? 49.031 9.141 7.934 1 27.41 445 PRO A C 1
ATOM 3343 O O . PRO A 1 445 ? 49.5 8.852 6.828 1 27.41 445 PRO A O 1
ATOM 3346 N N . ALA A 1 446 ? 49.219 10.469 8.273 1 28.77 446 ALA A N 1
ATOM 3347 C CA . ALA A 1 446 ? 50.438 11.227 8.055 1 28.77 446 ALA A CA 1
ATOM 3348 C C . ALA A 1 446 ? 51.656 10.406 8.438 1 28.77 446 ALA A C 1
ATOM 3350 O O . ALA A 1 446 ? 51.656 9.68 9.438 1 28.77 446 ALA A O 1
ATOM 3351 N N . GLU A 1 447 ? 52.375 10.039 7.484 1 24.22 447 GLU A N 1
ATOM 3352 C CA . GLU A 1 447 ? 53.75 9.602 7.633 1 24.22 447 GLU A CA 1
ATOM 3353 C C . GLU A 1 447 ? 54.5 10.43 8.68 1 24.22 447 GLU A C 1
ATOM 3355 O O . GLU A 1 447 ? 54.531 11.664 8.578 1 24.22 447 GLU A O 1
ATOM 3360 N N . GLU A 1 448 ? 54.344 10.125 10.023 1 25.14 448 GLU A N 1
ATOM 3361 C CA . GLU A 1 448 ? 55.406 10.633 10.883 1 25.14 448 GLU A CA 1
ATOM 3362 C C . GLU A 1 448 ? 56.781 10.406 10.258 1 25.14 448 GLU A C 1
ATOM 3364 O O . GLU A 1 448 ? 57.125 9.289 9.883 1 25.14 448 GLU A O 1
ATOM 3369 N N . ALA A 1 449 ? 57.375 11.508 9.906 1 21.89 449 ALA A N 1
ATOM 3370 C CA . ALA A 1 449 ? 58.812 11.734 9.906 1 21.89 449 ALA A CA 1
ATOM 3371 C C . ALA A 1 449 ? 59.375 11.633 11.312 1 21.89 449 ALA A C 1
ATOM 3373 O O . ALA A 1 449 ? 58.781 12.086 12.273 1 21.89 449 ALA A O 1
ATOM 3374 N N . MET B 1 1 ? -15.516 59.594 -39.219 1 23.97 1 MET B N 1
ATOM 3375 C CA . MET B 1 1 ? -16.406 58.438 -39.312 1 23.97 1 MET B CA 1
ATOM 3376 C C . MET B 1 1 ? -15.625 57.125 -39.312 1 23.97 1 MET B C 1
ATOM 3378 O O . MET B 1 1 ? -15.18 56.656 -40.344 1 23.97 1 MET B O 1
ATOM 3382 N N . THR B 1 2 ? -14.758 56.938 -38.438 1 22.92 2 THR B N 1
ATOM 3383 C CA . THR B 1 2 ? -13.641 56 -38.375 1 22.92 2 THR B CA 1
ATOM 3384 C C . THR B 1 2 ? -14.148 54.562 -38.188 1 22.92 2 THR B C 1
ATOM 3386 O O . THR B 1 2 ? -15.062 54.312 -37.406 1 22.92 2 THR B O 1
ATOM 3389 N N . ALA B 1 3 ? -13.961 53.781 -39.344 1 26.61 3 ALA B N 1
ATOM 3390 C CA . ALA B 1 3 ? -14.477 52.438 -39.594 1 26.61 3 ALA B CA 1
ATOM 3391 C C . ALA B 1 3 ? -14.047 51.469 -38.5 1 26.61 3 ALA B C 1
ATOM 3393 O O . ALA B 1 3 ? -12.852 51.281 -38.25 1 26.61 3 ALA B O 1
ATOM 3394 N N . ALA B 1 4 ? -14.898 51.188 -37.562 1 30.97 4 ALA B N 1
ATOM 3395 C CA . ALA B 1 4 ? -14.68 50.406 -36.344 1 30.97 4 ALA B CA 1
ATOM 3396 C C . ALA B 1 4 ? -14.297 48.969 -36.688 1 30.97 4 ALA B C 1
ATOM 3398 O O . ALA B 1 4 ? -14.922 48.312 -37.531 1 30.97 4 ALA B O 1
ATOM 3399 N N . PRO B 1 5 ? -13.039 48.562 -36.438 1 30.67 5 PRO B N 1
ATOM 3400 C CA . PRO B 1 5 ? -12.586 47.281 -37 1 30.67 5 PRO B CA 1
ATOM 3401 C C . PRO B 1 5 ? -13.484 46.125 -36.594 1 30.67 5 PRO B C 1
ATOM 3403 O O . PRO B 1 5 ? -14.188 46.188 -35.594 1 30.67 5 PRO B O 1
ATOM 3406 N N . GLU B 1 6 ? -13.961 45.281 -37.562 1 27.62 6 GLU B N 1
ATOM 3407 C CA . GLU B 1 6 ? -14.898 44.156 -37.531 1 27.62 6 GLU B CA 1
ATOM 3408 C C . GLU B 1 6 ? -14.438 43.094 -36.562 1 27.62 6 GLU B C 1
ATOM 3410 O O . GLU B 1 6 ? -13.242 42.75 -36.5 1 27.62 6 GLU B O 1
ATOM 3415 N N . PRO B 1 7 ? -15.18 42.75 -35.5 1 27.23 7 PRO B N 1
ATOM 3416 C CA . PRO B 1 7 ? -14.852 41.844 -34.406 1 27.23 7 PRO B CA 1
ATOM 3417 C C . PRO B 1 7 ? -14.562 40.406 -34.906 1 27.23 7 PRO B C 1
ATOM 3419 O O . PRO B 1 7 ? -15.148 39.969 -35.875 1 27.23 7 PRO B O 1
ATOM 3422 N N . ARG B 1 8 ? -13.383 40 -34.906 1 25.05 8 ARG B N 1
ATOM 3423 C CA . ARG B 1 8 ? -12.898 38.719 -35.406 1 25.05 8 ARG B CA 1
ATOM 3424 C C . ARG B 1 8 ? -13.727 37.562 -34.844 1 25.05 8 ARG B C 1
ATOM 3426 O O . ARG B 1 8 ? -13.844 37.438 -33.625 1 25.05 8 ARG B O 1
ATOM 3433 N N . ALA B 1 9 ? -14.625 36.938 -35.562 1 25.84 9 ALA B N 1
ATOM 3434 C CA . ALA B 1 9 ? -15.68 35.969 -35.344 1 25.84 9 ALA B CA 1
ATOM 3435 C C . ALA B 1 9 ? -15.109 34.656 -34.781 1 25.84 9 ALA B C 1
ATOM 3437 O O . ALA B 1 9 ? -15.836 33.875 -34.188 1 25.84 9 ALA B O 1
ATOM 3438 N N . ASP B 1 10 ? -13.984 34.281 -35.312 1 23.77 10 ASP B N 1
ATOM 3439 C CA . ASP B 1 10 ? -13.961 32.844 -35.469 1 23.77 10 ASP B CA 1
ATOM 3440 C C . ASP B 1 10 ? -13.641 32.125 -34.125 1 23.77 10 ASP B C 1
ATOM 3442 O O . ASP B 1 10 ? -12.469 31.984 -33.781 1 23.77 10 ASP B O 1
ATOM 3446 N N . ALA B 1 11 ? -14.211 32.531 -33.125 1 27.41 11 ALA B N 1
ATOM 3447 C CA . ALA B 1 11 ? -13.789 31.797 -31.922 1 27.41 11 ALA B CA 1
ATOM 3448 C C . ALA B 1 11 ? -14.047 30.297 -32.062 1 27.41 11 ALA B C 1
ATOM 3450 O O . ALA B 1 11 ? -15.172 29.891 -32.344 1 27.41 11 ALA B O 1
ATOM 3451 N N . PRO B 1 12 ? -13.023 29.531 -32.344 1 25.17 12 PRO B N 1
ATOM 3452 C CA . PRO B 1 12 ? -13.312 28.109 -32.594 1 25.17 12 PRO B CA 1
ATOM 3453 C C . PRO B 1 12 ? -14.164 27.5 -31.469 1 25.17 12 PRO B C 1
ATOM 3455 O O . PRO B 1 12 ? -14.039 27.891 -30.312 1 25.17 12 PRO B O 1
ATOM 3458 N N . VAL B 1 13 ? -15.359 27.172 -31.75 1 25.7 13 VAL B N 1
ATOM 3459 C CA . VAL B 1 13 ? -16.312 26.453 -30.906 1 25.7 13 VAL B CA 1
ATOM 3460 C C . VAL B 1 13 ? -15.664 25.172 -30.375 1 25.7 13 VAL B C 1
ATOM 3462 O O . VAL B 1 13 ? -15.227 24.328 -31.156 1 25.7 13 VAL B O 1
ATOM 3465 N N . HIS B 1 14 ? -14.883 25.328 -29.297 1 22.53 14 HIS B N 1
ATOM 3466 C CA . HIS B 1 14 ? -14.383 24.125 -28.641 1 22.53 14 HIS B CA 1
ATOM 3467 C C . HIS B 1 14 ? -15.484 23.094 -28.469 1 22.53 14 HIS B C 1
ATOM 3469 O O . HIS B 1 14 ? -16.516 23.375 -27.844 1 22.53 14 HIS B O 1
ATOM 3475 N N . THR B 1 15 ? -15.727 22.344 -29.484 1 26.41 15 THR B N 1
ATOM 3476 C CA . THR B 1 15 ? -16.688 21.25 -29.391 1 26.41 15 THR B CA 1
ATOM 3477 C C . THR B 1 15 ? -16.516 20.5 -28.078 1 26.41 15 THR B C 1
ATOM 3479 O O . THR B 1 15 ? -15.391 20.234 -27.656 1 26.41 15 THR B O 1
ATOM 3482 N N . GLY B 1 16 ? -17.406 20.641 -27.219 1 25.17 16 GLY B N 1
ATOM 3483 C CA . GLY B 1 16 ? -17.609 20.078 -25.891 1 25.17 16 GLY B CA 1
ATOM 3484 C C . GLY B 1 16 ? -17.359 18.578 -25.844 1 25.17 16 GLY B C 1
ATOM 3485 O O . GLY B 1 16 ? -17.562 17.875 -26.828 1 25.17 16 GLY B O 1
ATOM 3486 N N . PRO B 1 17 ? -16.266 18.156 -25.125 1 26.02 17 PRO B N 1
ATOM 3487 C CA . PRO B 1 17 ? -15.883 16.75 -25.172 1 26.02 17 PRO B CA 1
ATOM 3488 C C . PRO B 1 17 ? -17.094 15.812 -25.203 1 26.02 17 PRO B C 1
ATOM 3490 O O . PRO B 1 17 ? -18.188 16.188 -24.766 1 26.02 17 PRO B O 1
ATOM 3493 N N . ASP B 1 18 ? -17.188 14.961 -26.125 1 25.73 18 ASP B N 1
ATOM 3494 C CA . ASP B 1 18 ? -18.156 13.883 -26.297 1 25.73 18 ASP B CA 1
ATOM 3495 C C . ASP B 1 18 ? -18.516 13.25 -24.953 1 25.73 18 ASP B C 1
ATOM 3497 O O . ASP B 1 18 ? -17.672 13.188 -24.047 1 25.73 18 ASP B O 1
ATOM 3501 N N . ALA B 1 19 ? -19.828 13.125 -24.656 1 28.62 19 ALA B N 1
ATOM 3502 C CA . ALA B 1 19 ? -20.5 12.5 -23.516 1 28.62 19 ALA B CA 1
ATOM 3503 C C . ALA B 1 19 ? -19.891 11.141 -23.203 1 28.62 19 ALA B C 1
ATOM 3505 O O . ALA B 1 19 ? -20.25 10.133 -23.797 1 28.62 19 ALA B O 1
ATOM 3506 N N . GLY B 1 20 ? -18.578 11.07 -23.016 1 26.72 20 GLY B N 1
ATOM 3507 C CA . GLY B 1 20 ? -18.016 9.773 -22.688 1 26.72 20 GLY B CA 1
ATOM 3508 C C . GLY B 1 20 ? -18.875 8.969 -21.734 1 26.72 20 GLY B C 1
ATOM 3509 O O . GLY B 1 20 ? -19.484 9.523 -20.812 1 26.72 20 GLY B O 1
ATOM 3510 N N . VAL B 1 21 ? -19.469 7.836 -22.172 1 28.56 21 VAL B N 1
ATOM 3511 C CA . VAL B 1 21 ? -20.266 6.848 -21.453 1 28.56 21 VAL B CA 1
ATOM 3512 C C . VAL B 1 21 ? -19.719 6.684 -20.031 1 28.56 21 VAL B C 1
ATOM 3514 O O . VAL B 1 21 ? -18.516 6.496 -19.844 1 28.56 21 VAL B O 1
ATOM 3517 N N . ALA B 1 22 ? -20.484 7.184 -19.094 1 28.75 22 ALA B N 1
ATOM 3518 C CA . ALA B 1 22 ? -20.234 7.027 -17.656 1 28.75 22 ALA B CA 1
ATOM 3519 C C . ALA B 1 22 ? -19.781 5.605 -17.344 1 28.75 22 ALA B C 1
ATOM 3521 O O . ALA B 1 22 ? -20.422 4.637 -17.75 1 28.75 22 ALA B O 1
ATOM 3522 N N . PRO B 1 23 ? -18.547 5.348 -17.234 1 27.89 23 PRO B N 1
ATOM 3523 C CA . PRO B 1 23 ? -18.234 3.957 -16.891 1 27.89 23 PRO B CA 1
ATOM 3524 C C . PRO B 1 23 ? -19.203 3.381 -15.852 1 27.89 23 PRO B C 1
ATOM 3526 O O . PRO B 1 23 ? -19.719 4.117 -15.016 1 27.89 23 PRO B O 1
ATOM 3529 N N . ALA B 1 24 ? -19.984 2.322 -16.219 1 28.59 24 ALA B N 1
ATOM 3530 C CA . ALA B 1 24 ? -20.922 1.595 -15.344 1 28.59 24 ALA B CA 1
ATOM 3531 C C . ALA B 1 24 ? -20.344 1.444 -13.938 1 28.59 24 ALA B C 1
ATOM 3533 O O . ALA B 1 24 ? -19.156 1.153 -13.773 1 28.59 24 ALA B O 1
ATOM 3534 N N . LEU B 1 25 ? -20.953 1.913 -12.945 1 27.58 25 LEU B N 1
ATOM 3535 C CA . LEU B 1 25 ? -20.781 1.872 -11.5 1 27.58 25 LEU B CA 1
ATOM 3536 C C . LEU B 1 25 ? -20.453 0.46 -11.031 1 27.58 25 LEU B C 1
ATOM 3538 O O . LEU B 1 25 ? -21.203 -0.48 -11.289 1 27.58 25 LEU B O 1
ATOM 3542 N N . ARG B 1 26 ? -19.312 -0.055 -11.102 1 28.84 26 ARG B N 1
ATOM 3543 C CA . ARG B 1 26 ? -19 -1.381 -10.57 1 28.84 26 ARG B CA 1
ATOM 3544 C C . ARG B 1 26 ? -19.609 -1.565 -9.18 1 28.84 26 ARG B C 1
ATOM 3546 O O . ARG B 1 26 ? -19.281 -0.821 -8.25 1 28.84 26 ARG B O 1
ATOM 3553 N N . ALA B 1 27 ? -20.75 -2.133 -8.977 1 28.16 27 ALA B N 1
ATOM 3554 C CA . ALA B 1 27 ? -21.25 -2.479 -7.652 1 28.16 27 ALA B CA 1
ATOM 3555 C C . ALA B 1 27 ? -20.203 -3.23 -6.84 1 28.16 27 ALA B C 1
ATOM 3557 O O . ALA B 1 27 ? -19.625 -4.203 -7.32 1 28.16 27 ALA B O 1
ATOM 3558 N N . PRO B 1 28 ? -19.469 -2.686 -5.938 1 30.28 28 PRO B N 1
ATOM 3559 C CA . PRO B 1 28 ? -18.547 -3.457 -5.094 1 30.28 28 PRO B CA 1
ATOM 3560 C C . PRO B 1 28 ? -19.156 -4.789 -4.641 1 30.28 28 PRO B C 1
ATOM 3562 O O . PRO B 1 28 ? -20.344 -4.855 -4.309 1 30.28 28 PRO B O 1
ATOM 3565 N N . GLU B 1 29 ? -18.734 -5.918 -5.254 1 29.62 29 GLU B N 1
ATOM 3566 C CA . GLU B 1 29 ? -19.219 -7.191 -4.742 1 29.62 29 GLU B CA 1
ATOM 3567 C C . GLU B 1 29 ? -19.266 -7.195 -3.217 1 29.62 29 GLU B C 1
ATOM 3569 O O . GLU B 1 29 ? -18.422 -6.566 -2.57 1 29.62 29 GLU B O 1
ATOM 3574 N N . LYS B 1 30 ? -20.25 -7.902 -2.668 1 31.28 30 LYS B N 1
ATOM 3575 C CA . LYS B 1 30 ? -20.688 -8.008 -1.278 1 31.28 30 LYS B CA 1
ATOM 3576 C C . LYS B 1 30 ? -19.547 -8.469 -0.38 1 31.28 30 LYS B C 1
ATOM 3578 O O . LYS B 1 30 ? -18.906 -9.492 -0.64 1 31.28 30 LYS B O 1
ATOM 3583 N N . ALA B 1 31 ? -18.875 -7.547 0.432 1 35.28 31 ALA B N 1
ATOM 3584 C CA . ALA B 1 31 ? -18.062 -7.871 1.594 1 35.28 31 ALA B CA 1
ATOM 3585 C C . ALA B 1 31 ? -18.406 -9.25 2.143 1 35.28 31 ALA B C 1
ATOM 3587 O O . ALA B 1 31 ? -19.516 -9.75 1.93 1 35.28 31 ALA B O 1
ATOM 3588 N N . ALA B 1 32 ? -17.484 -10.117 2.621 1 34.5 32 ALA B N 1
ATOM 3589 C CA . ALA B 1 32 ? -17.984 -11.25 3.404 1 34.5 32 ALA B CA 1
ATOM 3590 C C . ALA B 1 32 ? -19.344 -10.945 4.012 1 34.5 32 ALA B C 1
ATOM 3592 O O . ALA B 1 32 ? -19.703 -9.773 4.191 1 34.5 32 ALA B O 1
ATOM 3593 N N . ALA B 1 33 ? -20.125 -11.859 4.371 1 36.84 33 ALA B N 1
ATOM 3594 C CA . ALA B 1 33 ? -21.453 -11.766 4.977 1 36.84 33 ALA B CA 1
ATOM 3595 C C . ALA B 1 33 ? -21.469 -10.773 6.137 1 36.84 33 ALA B C 1
ATOM 3597 O O . ALA B 1 33 ? -20.672 -10.906 7.082 1 36.84 33 ALA B O 1
ATOM 3598 N N . GLY B 1 34 ? -21.766 -9.438 6.055 1 46.88 34 GLY B N 1
ATOM 3599 C CA . GLY B 1 34 ? -22.109 -8.391 7 1 46.88 34 GLY B CA 1
ATOM 3600 C C . GLY B 1 34 ? -21.219 -7.172 6.902 1 46.88 34 GLY B C 1
ATOM 3601 O O . GLY B 1 34 ? -21.469 -6.152 7.547 1 46.88 34 GLY B O 1
ATOM 3602 N N . VAL B 1 35 ? -19.875 -7.465 6.246 1 57.62 35 VAL B N 1
ATOM 3603 C CA . VAL B 1 35 ? -19.047 -6.266 6.344 1 57.62 35 VAL B CA 1
ATOM 3604 C C . VAL B 1 35 ? -19.078 -5.512 5.016 1 57.62 35 VAL B C 1
ATOM 3606 O O . VAL B 1 35 ? -19.047 -6.121 3.945 1 57.62 35 VAL B O 1
ATOM 3609 N N . ASP B 1 36 ? -19.281 -4.191 4.898 1 75.19 36 ASP B N 1
ATOM 3610 C CA . ASP B 1 36 ? -19.438 -3.322 3.736 1 75.19 36 ASP B CA 1
ATOM 3611 C C . ASP B 1 36 ? -18.094 -2.768 3.273 1 75.19 36 ASP B C 1
ATOM 3613 O O . ASP B 1 36 ? -18.031 -1.689 2.68 1 75.19 36 ASP B O 1
ATOM 3617 N N . TYR B 1 37 ? -16.953 -3.449 3.691 1 78.44 37 TYR B N 1
ATOM 3618 C CA . TYR B 1 37 ? -15.633 -3.068 3.201 1 78.44 37 TYR B CA 1
ATOM 3619 C C . TYR B 1 37 ? -14.82 -4.297 2.803 1 78.44 37 TYR B C 1
ATOM 3621 O O . TYR B 1 37 ? -15.086 -5.406 3.275 1 78.44 37 TYR B O 1
ATOM 3629 N N . ASP B 1 38 ? -13.836 -4.129 1.918 1 75.38 38 ASP B N 1
ATOM 3630 C CA . ASP B 1 38 ? -13.031 -5.246 1.426 1 75.38 38 ASP B CA 1
ATOM 3631 C C . ASP B 1 38 ? -11.711 -5.348 2.182 1 75.38 38 ASP B C 1
ATOM 3633 O O . ASP B 1 38 ? -11.484 -4.613 3.145 1 75.38 38 ASP B O 1
ATOM 3637 N N . VAL B 1 39 ? -10.875 -6.262 1.819 1 72.12 39 VAL B N 1
ATOM 3638 C CA . VAL B 1 39 ? -9.633 -6.574 2.518 1 72.12 39 VAL B CA 1
ATOM 3639 C C . VAL B 1 39 ? -8.688 -5.379 2.443 1 72.12 39 VAL B C 1
ATOM 3641 O O . VAL B 1 39 ? -7.82 -5.215 3.305 1 72.12 39 VAL B O 1
ATOM 3644 N N . CYS B 1 40 ? -8.906 -4.488 1.499 1 77.31 40 CYS B N 1
ATOM 3645 C CA . CYS B 1 40 ? -8.078 -3.305 1.316 1 77.31 40 CYS B CA 1
ATOM 3646 C C . CYS B 1 40 ? -8.594 -2.143 2.158 1 77.31 40 CYS B C 1
ATOM 3648 O O . CYS B 1 40 ? -7.988 -1.069 2.178 1 77.31 40 CYS B O 1
ATOM 3650 N N . GLY B 1 41 ? -9.648 -2.42 2.865 1 82 41 GLY B N 1
ATOM 3651 C CA . GLY B 1 41 ? -10.234 -1.36 3.666 1 82 41 GLY B CA 1
ATOM 3652 C C . GLY B 1 41 ? -11.055 -0.376 2.848 1 82 41 GLY B C 1
ATOM 3653 O O . GLY B 1 41 ? -11.227 0.778 3.246 1 82 41 GLY B O 1
ATOM 3654 N N . VAL B 1 42 ? -11.398 -0.763 1.695 1 86.25 42 VAL B N 1
ATOM 3655 C CA . VAL B 1 42 ? -12.242 0.061 0.834 1 86.25 42 VAL B CA 1
ATOM 3656 C C . VAL B 1 42 ? -13.711 -0.229 1.117 1 86.25 42 VAL B C 1
ATOM 3658 O O . VAL B 1 42 ? -14.164 -1.369 0.989 1 86.25 42 VAL B O 1
ATOM 3661 N N . MET B 1 43 ? -14.422 0.753 1.498 1 88.94 43 MET B N 1
ATOM 3662 C CA . MET B 1 43 ? -15.836 0.615 1.822 1 88.94 43 MET B CA 1
ATOM 3663 C C . MET B 1 43 ? -16.688 0.609 0.555 1 88.94 43 MET B C 1
ATOM 3665 O O . MET B 1 43 ? -16.406 1.357 -0.385 1 88.94 43 MET B O 1
ATOM 3669 N N . ALA B 1 44 ? -17.719 -0.254 0.543 1 86.62 44 ALA B N 1
ATOM 3670 C CA . ALA B 1 44 ? -18.688 -0.196 -0.549 1 86.62 44 ALA B CA 1
ATOM 3671 C C . ALA B 1 44 ? -19.297 1.2 -0.676 1 86.62 44 ALA B C 1
ATOM 3673 O O . ALA B 1 44 ? -19.562 1.858 0.33 1 86.62 44 ALA B O 1
ATOM 3674 N N . PRO B 1 45 ? -19.469 1.664 -1.864 1 91.19 45 PRO B N 1
ATOM 3675 C CA . PRO B 1 45 ? -20.078 2.982 -2.039 1 91.19 45 PRO B CA 1
ATOM 3676 C C . PRO B 1 45 ? -21.453 3.088 -1.381 1 91.19 45 PRO B C 1
ATOM 3678 O O . PRO B 1 45 ? -22.172 2.092 -1.285 1 91.19 45 PRO B O 1
ATOM 3681 N N . LYS B 1 46 ? -21.766 4.207 -0.899 1 93 46 LYS B N 1
ATOM 3682 C CA . LYS B 1 46 ? -23.062 4.504 -0.291 1 93 46 LYS B CA 1
ATOM 3683 C C . LYS B 1 46 ? -23.688 5.754 -0.902 1 93 46 LYS B C 1
ATOM 3685 O O . LYS B 1 46 ? -22.984 6.586 -1.48 1 93 46 LYS B O 1
ATOM 3690 N N . ASP B 1 47 ? -24.984 5.777 -0.75 1 94.44 47 ASP B N 1
ATOM 3691 C CA . ASP B 1 47 ? -25.703 6.965 -1.202 1 94.44 47 ASP B CA 1
ATOM 3692 C C . ASP B 1 47 ? -25.703 8.047 -0.126 1 94.44 47 ASP B C 1
ATOM 3694 O O . ASP B 1 47 ? -26.766 8.383 0.417 1 94.44 47 ASP B O 1
ATOM 3698 N N . TYR B 1 48 ? -24.562 8.602 0.114 1 97.25 48 TYR B N 1
ATOM 3699 C CA . TYR B 1 48 ? -24.469 9.68 1.09 1 97.25 48 TYR B CA 1
ATOM 3700 C C . TYR B 1 48 ? -25.359 10.859 0.685 1 97.25 48 TYR B C 1
ATOM 3702 O O . TYR B 1 48 ? -25.438 11.195 -0.498 1 97.25 48 TYR B O 1
ATOM 3710 N N . ASP B 1 49 ? -25.938 11.453 1.702 1 98.19 49 ASP B N 1
ATOM 3711 C CA . ASP B 1 49 ? -26.891 12.516 1.374 1 98.19 49 ASP B CA 1
ATOM 3712 C C . ASP B 1 49 ? -26.453 13.844 1.996 1 98.19 49 ASP B C 1
ATOM 3714 O O . ASP B 1 49 ? -27.125 14.867 1.83 1 98.19 49 ASP B O 1
ATOM 3718 N N . ALA B 1 50 ? -25.297 13.945 2.686 1 98.69 50 ALA B N 1
ATOM 3719 C CA . ALA B 1 50 ? -24.703 15.172 3.205 1 98.69 50 ALA B CA 1
ATOM 3720 C C . ALA B 1 50 ? -23.234 14.961 3.537 1 98.69 50 ALA B C 1
ATOM 3722 O O . ALA B 1 50 ? -22.797 13.836 3.771 1 98.69 50 ALA B O 1
ATOM 3723 N N . LEU B 1 51 ? -22.531 16.078 3.525 1 98.81 51 LEU B N 1
ATOM 3724 C CA . LEU B 1 51 ? -21.141 16.078 3.961 1 98.81 51 LEU B CA 1
ATOM 3725 C C . LEU B 1 51 ? -20.969 16.859 5.262 1 98.81 51 LEU B C 1
ATOM 3727 O O . LEU B 1 51 ? -21.641 17.875 5.465 1 98.81 51 LEU B O 1
ATOM 3731 N N . LEU B 1 52 ? -20.125 16.359 6.137 1 98.81 52 LEU B N 1
ATOM 3732 C CA . LEU B 1 52 ? -19.688 17.094 7.324 1 98.81 52 LEU B CA 1
ATOM 3733 C C . LEU B 1 52 ? -18.203 17.438 7.234 1 98.81 52 LEU B C 1
ATOM 3735 O O . LEU B 1 52 ? -17.359 16.547 7.277 1 98.81 52 LEU B O 1
ATOM 3739 N N . LEU B 1 53 ? -17.922 18.688 7.004 1 98.81 53 LEU B N 1
ATOM 3740 C CA . LEU B 1 53 ? -16.547 19.156 7.156 1 98.81 53 LEU B CA 1
ATOM 3741 C C . LEU B 1 53 ? -16.172 19.281 8.633 1 98.81 53 LEU B C 1
ATOM 3743 O O . LEU B 1 53 ? -16.734 20.109 9.352 1 98.81 53 LEU B O 1
ATOM 3747 N N . ALA B 1 54 ? -15.266 18.422 9.086 1 98.69 54 ALA B N 1
ATOM 3748 C CA . ALA B 1 54 ? -14.898 18.312 10.492 1 98.69 54 ALA B CA 1
ATOM 3749 C C . ALA B 1 54 ? -13.539 18.953 10.75 1 98.69 54 ALA B C 1
ATOM 3751 O O . ALA B 1 54 ? -12.555 18.625 10.086 1 98.69 54 ALA B O 1
ATOM 3752 N N . SER B 1 55 ? -13.508 19.812 11.68 1 98.31 55 SER B N 1
ATOM 3753 C CA . SER B 1 55 ? -12.281 20.547 11.961 1 98.31 55 SER B CA 1
ATOM 3754 C C . SER B 1 55 ? -12.062 20.719 13.461 1 98.31 55 SER B C 1
ATOM 3756 O O . SER B 1 55 ? -12.758 20.094 14.266 1 98.31 55 SER B O 1
ATOM 3758 N N . PHE B 1 56 ? -10.992 21.375 13.812 1 96.81 56 PHE B N 1
ATOM 3759 C CA . PHE B 1 56 ? -10.555 21.531 15.195 1 96.81 56 PHE B CA 1
ATOM 3760 C C . PHE B 1 56 ? -11.367 22.609 15.898 1 96.81 56 PHE B C 1
ATOM 3762 O O . PHE B 1 56 ? -11.875 22.391 17 1 96.81 56 PHE B O 1
ATOM 3769 N N . GLY B 1 57 ? -11.523 23.781 15.328 1 95.31 57 GLY B N 1
ATOM 3770 C CA . GLY B 1 57 ? -12.188 24.938 15.898 1 95.31 57 GLY B CA 1
ATOM 3771 C C . GLY B 1 57 ? -11.227 25.922 16.547 1 95.31 57 GLY B C 1
ATOM 3772 O O . GLY B 1 57 ? -10.07 25.578 16.812 1 95.31 57 GLY B O 1
ATOM 3773 N N . GLY B 1 58 ? -11.711 27.094 16.719 1 93.81 58 GLY B N 1
ATOM 3774 C CA . GLY B 1 58 ? -10.938 28.141 17.344 1 93.81 58 GLY B CA 1
ATOM 3775 C C . GLY B 1 58 ? -11.789 29.297 17.844 1 93.81 58 GLY B C 1
ATOM 3776 O O . GLY B 1 58 ? -12.938 29.453 17.406 1 93.81 58 GLY B O 1
ATOM 3777 N N . PRO B 1 59 ? -11.164 30.062 18.734 1 93.5 59 PRO B N 1
ATOM 3778 C CA . PRO B 1 59 ? -11.922 31.203 19.25 1 93.5 59 PRO B CA 1
ATOM 3779 C C . PRO B 1 59 ? -12.219 32.25 18.188 1 93.5 59 PRO B C 1
ATOM 3781 O O . PRO B 1 59 ? -11.461 32.375 17.219 1 93.5 59 PRO B O 1
ATOM 3784 N N . GLU B 1 60 ? -13.336 32.969 18.375 1 92.94 60 GLU B N 1
ATOM 3785 C CA . GLU B 1 60 ? -13.781 33.969 17.406 1 92.94 60 GLU B CA 1
ATOM 3786 C C . GLU B 1 60 ? -13.789 35.375 18 1 92.94 60 GLU B C 1
ATOM 3788 O O . GLU B 1 60 ? -14.375 36.281 17.438 1 92.94 60 GLU B O 1
ATOM 3793 N N . GLY B 1 61 ? -13.18 35.531 19.141 1 91.06 61 GLY B N 1
ATOM 3794 C CA . GLY B 1 61 ? -13.047 36.812 19.812 1 91.06 61 GLY B CA 1
ATOM 3795 C C . GLY B 1 61 ? -12.227 36.719 21.078 1 91.06 61 GLY B C 1
ATOM 3796 O O . GLY B 1 61 ? -11.945 35.625 21.578 1 91.06 61 GLY B O 1
ATOM 3797 N N . GLN B 1 62 ? -11.859 37.875 21.625 1 90.44 62 GLN B N 1
ATOM 3798 C CA . GLN B 1 62 ? -11.008 37.969 22.797 1 90.44 62 GLN B CA 1
ATOM 3799 C C . GLN B 1 62 ? -11.617 37.219 23.984 1 90.44 62 GLN B C 1
ATOM 3801 O O . GLN B 1 62 ? -10.914 36.531 24.719 1 90.44 62 GLN B O 1
ATOM 3806 N N . ASP B 1 63 ? -12.898 37.375 24.062 1 91.25 63 ASP B N 1
ATOM 3807 C CA . ASP B 1 63 ? -13.594 36.781 25.203 1 91.25 63 ASP B CA 1
ATOM 3808 C C . ASP B 1 63 ? -13.656 35.25 25.078 1 91.25 63 ASP B C 1
ATOM 3810 O O . ASP B 1 63 ? -13.891 34.562 26.062 1 91.25 63 ASP B O 1
ATOM 3814 N N . ASP B 1 64 ? -13.383 34.75 23.891 1 92.19 64 ASP B N 1
ATOM 3815 C CA . ASP B 1 64 ? -13.492 33.344 23.625 1 92.19 64 ASP B CA 1
ATOM 3816 C C . ASP B 1 64 ? -12.18 32.594 23.906 1 92.19 64 ASP B C 1
ATOM 3818 O O . ASP B 1 64 ? -12.141 31.375 24 1 92.19 64 ASP B O 1
ATOM 3822 N N . VAL B 1 65 ? -11.109 33.312 24.047 1 91.06 65 VAL B N 1
ATOM 3823 C CA . VAL B 1 65 ? -9.766 32.75 24.016 1 91.06 65 VAL B CA 1
ATOM 3824 C C . VAL B 1 65 ? -9.57 31.828 25.219 1 91.06 65 VAL B C 1
ATOM 3826 O O . VAL B 1 65 ? -9.242 30.641 25.062 1 91.06 65 VAL B O 1
ATOM 3829 N N . ILE B 1 66 ? -9.82 32.281 26.391 1 89.06 66 ILE B N 1
ATOM 3830 C CA . ILE B 1 66 ? -9.57 31.5 27.594 1 89.06 66 ILE B CA 1
ATOM 3831 C C . ILE B 1 66 ? -10.555 30.328 27.672 1 89.06 66 ILE B C 1
ATOM 3833 O O . ILE B 1 66 ? -10.156 29.188 27.922 1 89.06 66 ILE B O 1
ATOM 3837 N N . PRO B 1 67 ? -11.891 30.594 27.406 1 88.94 67 PRO B N 1
ATOM 3838 C CA . PRO B 1 67 ? -12.82 29.453 27.391 1 88.94 67 PRO B CA 1
ATOM 3839 C C . PRO B 1 67 ? -12.406 28.375 26.375 1 88.94 67 PRO B C 1
ATOM 3841 O O . PRO B 1 67 ? -12.539 27.188 26.656 1 88.94 67 PRO B O 1
ATOM 3844 N N . PHE B 1 68 ? -12.055 28.781 25.297 1 91.81 68 PHE B N 1
ATOM 3845 C CA . PHE B 1 68 ? -11.594 27.859 24.281 1 91.81 68 PHE B CA 1
ATOM 3846 C C . PHE B 1 68 ? -10.414 27.031 24.781 1 91.81 68 PHE B C 1
ATOM 3848 O O . PHE B 1 68 ? -10.406 25.812 24.656 1 91.81 68 PHE B O 1
ATOM 3855 N N . LEU B 1 69 ? -9.344 27.688 25.281 1 88.94 69 LEU B N 1
ATOM 3856 C CA . LEU B 1 69 ? -8.141 27 25.766 1 88.94 69 LEU B CA 1
ATOM 3857 C C . LEU B 1 69 ? -8.469 26.031 26.891 1 88.94 69 LEU B C 1
ATOM 3859 O O . LEU B 1 69 ? -7.859 24.969 27 1 88.94 69 LEU B O 1
ATOM 3863 N N . ARG B 1 70 ? -9.438 26.422 27.734 1 87.44 70 ARG B N 1
ATOM 3864 C CA . ARG B 1 70 ? -9.898 25.516 28.781 1 87.44 70 ARG B CA 1
ATOM 3865 C C . ARG B 1 70 ? -10.523 24.266 28.203 1 87.44 70 ARG B C 1
ATOM 3867 O O . ARG B 1 70 ? -10.32 23.156 28.703 1 87.44 70 ARG B O 1
ATOM 3874 N N . ASN B 1 71 ? -11.234 24.469 27.156 1 88 71 ASN B N 1
ATOM 3875 C CA 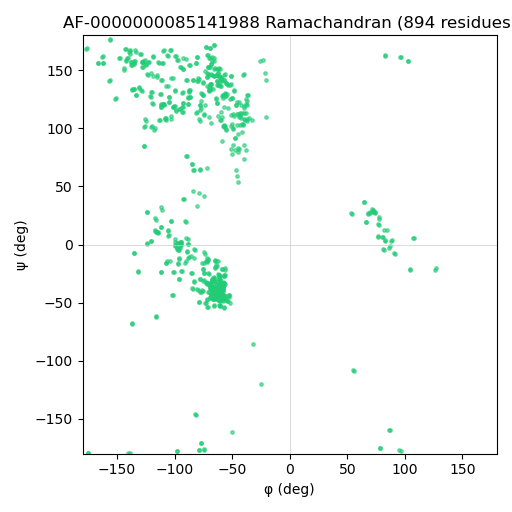. ASN B 1 71 ? -11.891 23.344 26.484 1 88 71 ASN B CA 1
ATOM 3876 C C . ASN B 1 71 ? -10.883 22.375 25.891 1 88 71 ASN B C 1
ATOM 3878 O O . ASN B 1 71 ? -11.008 21.156 26.047 1 88 71 ASN B O 1
ATOM 3882 N N . VAL B 1 72 ? -9.898 22.844 25.219 1 86.88 72 VAL B N 1
ATOM 3883 C CA . VAL B 1 72 ? -8.898 22.047 24.516 1 86.88 72 VAL B CA 1
ATOM 3884 C C . VAL B 1 72 ? -8.055 21.266 25.516 1 86.88 72 VAL B C 1
ATOM 3886 O O . VAL B 1 72 ? -7.594 20.156 25.219 1 86.88 72 VAL B O 1
ATOM 3889 N N . THR B 1 73 ? -7.906 21.812 26.703 1 81 73 THR B N 1
ATOM 3890 C CA . THR B 1 73 ? -7.02 21.203 27.688 1 81 73 THR B CA 1
ATOM 3891 C C . THR B 1 73 ? -7.824 20.5 28.781 1 81 73 THR B C 1
ATOM 3893 O O . THR B 1 73 ? -7.285 20.141 29.828 1 81 73 THR B O 1
ATOM 3896 N N . ARG B 1 74 ? -9.062 20.375 28.516 1 79.25 74 ARG B N 1
ATOM 3897 C CA . ARG B 1 74 ? -9.938 19.797 29.531 1 79.25 74 ARG B CA 1
ATOM 3898 C C . ARG B 1 74 ? -9.43 18.438 29.984 1 79.25 74 ARG B C 1
ATOM 3900 O O . ARG B 1 74 ? -9.078 17.594 29.141 1 79.25 74 ARG B O 1
ATOM 3907 N N . GLY B 1 75 ? -9.32 18.234 31.219 1 68.5 75 GLY B N 1
ATOM 3908 C CA . GLY B 1 75 ? -8.922 16.953 31.781 1 68.5 75 GLY B CA 1
ATOM 3909 C C . GLY B 1 75 ? -7.422 16.844 31.984 1 68.5 75 GLY B C 1
ATOM 3910 O O . GLY B 1 75 ? -6.945 15.867 32.562 1 68.5 75 GLY B O 1
ATOM 3911 N N . ARG B 1 76 ? -6.668 17.781 31.5 1 70.88 76 ARG B N 1
ATOM 3912 C CA . ARG B 1 76 ? -5.215 17.656 31.578 1 70.88 76 ARG B CA 1
ATOM 3913 C C . ARG B 1 76 ? -4.664 18.438 32.75 1 70.88 76 ARG B C 1
ATOM 3915 O O . ARG B 1 76 ? -3.461 18.391 33.031 1 70.88 76 ARG B O 1
ATOM 3922 N N . GLY B 1 77 ? -5.5 19.094 33.406 1 69.12 77 GLY B N 1
ATOM 3923 C CA . GLY B 1 77 ? -5.102 19.781 34.625 1 69.12 77 GLY B CA 1
ATOM 3924 C C . GLY B 1 77 ? -4.191 20.969 34.375 1 69.12 77 GLY B C 1
ATOM 3925 O O . GLY B 1 77 ? -3.279 21.234 35.156 1 69.12 77 GLY B O 1
ATOM 3926 N N . ILE B 1 78 ? -4.309 21.562 33.25 1 74 78 ILE B N 1
ATOM 3927 C CA . ILE B 1 78 ? -3.488 22.734 32.938 1 74 78 ILE B CA 1
ATOM 3928 C C . ILE B 1 78 ? -4.062 23.969 33.656 1 74 78 ILE B C 1
ATOM 3930 O O . ILE B 1 78 ? -5.227 24.312 33.438 1 74 78 ILE B O 1
ATOM 3934 N N . PRO B 1 79 ? -3.201 24.562 34.531 1 76.06 79 PRO B N 1
ATOM 3935 C CA . PRO B 1 79 ? -3.689 25.734 35.25 1 76.06 79 PRO B CA 1
ATOM 3936 C C . PRO B 1 79 ? -3.889 26.938 34.344 1 76.06 79 PRO B C 1
ATOM 3938 O O . PRO B 1 79 ? -3.258 27.031 33.281 1 76.06 79 PRO B O 1
ATOM 3941 N N . ASP B 1 80 ? -4.77 27.844 34.75 1 77.25 80 ASP B N 1
ATOM 3942 C CA . ASP B 1 80 ? -5.121 29.031 33.969 1 77.25 80 ASP B CA 1
ATOM 3943 C C . ASP B 1 80 ? -3.887 29.875 33.688 1 77.25 80 ASP B C 1
ATOM 3945 O O . ASP B 1 80 ? -3.799 30.5 32.625 1 77.25 80 ASP B O 1
ATOM 3949 N N . GLU B 1 81 ? -3.004 29.891 34.562 1 76.81 81 GLU B N 1
ATOM 3950 C CA . GLU B 1 81 ? -1.79 30.688 34.406 1 76.81 81 GLU B CA 1
ATOM 3951 C C . GLU B 1 81 ? -1.004 30.219 33.188 1 76.81 81 GLU B C 1
ATOM 3953 O O . GLU B 1 81 ? -0.449 31.031 32.438 1 76.81 81 GLU B O 1
ATOM 3958 N N . ARG B 1 82 ? -1.057 28.984 32.969 1 75.31 82 ARG B N 1
ATOM 3959 C CA . ARG B 1 82 ? -0.348 28.438 31.797 1 75.31 82 ARG B CA 1
ATOM 3960 C C . ARG B 1 82 ? -1.126 28.688 30.516 1 75.31 82 ARG B C 1
ATOM 3962 O O . ARG B 1 82 ? -0.532 28.875 29.453 1 75.31 82 ARG B O 1
ATOM 3969 N N . LEU B 1 83 ? -2.414 28.734 30.703 1 82.5 83 LEU B N 1
ATOM 3970 C CA . LEU B 1 83 ? -3.264 29 29.547 1 82.5 83 LEU B CA 1
ATOM 3971 C C . LEU B 1 83 ? -3.053 30.422 29.031 1 82.5 83 LEU B C 1
ATOM 3973 O O . LEU B 1 83 ? -3.125 30.656 27.812 1 82.5 83 LEU B O 1
ATOM 3977 N N . GLU B 1 84 ? -2.73 31.266 29.953 1 79.62 84 GLU B N 1
ATOM 3978 C CA . GLU B 1 84 ? -2.514 32.656 29.578 1 79.62 84 GLU B CA 1
ATOM 3979 C C . GLU B 1 84 ? -1.276 32.812 28.703 1 79.62 84 GLU B C 1
ATOM 3981 O O . GLU B 1 84 ? -1.237 33.656 27.812 1 79.62 84 GLU B O 1
ATOM 3986 N N . GLU B 1 85 ? -0.391 32 28.891 1 75.38 85 GLU B N 1
ATOM 3987 C CA . GLU B 1 85 ? 0.805 32.031 28.047 1 75.38 85 GLU B CA 1
ATOM 3988 C C . GLU B 1 85 ? 0.473 31.656 26.609 1 75.38 85 GLU B C 1
ATOM 3990 O O . GLU B 1 85 ? 0.942 32.312 25.672 1 75.38 85 GLU B O 1
ATOM 3995 N N . VAL B 1 86 ? -0.344 30.719 26.469 1 76.56 86 VAL B N 1
ATOM 3996 C CA . VAL B 1 86 ? -0.752 30.281 25.141 1 76.56 86 VAL B CA 1
ATOM 3997 C C . VAL B 1 86 ? -1.721 31.297 24.531 1 76.56 86 VAL B C 1
ATOM 3999 O O . VAL B 1 86 ? -1.735 31.5 23.312 1 76.56 86 VAL B O 1
ATOM 4002 N N . ALA B 1 87 ? -2.443 31.922 25.422 1 83.62 87 ALA B N 1
ATOM 4003 C CA . ALA B 1 87 ? -3.441 32.875 24.984 1 83.62 87 ALA B CA 1
ATOM 4004 C C . ALA B 1 87 ? -2.789 34.031 24.25 1 83.62 87 ALA B C 1
ATOM 4006 O O . ALA B 1 87 ? -3.432 34.688 23.422 1 83.62 87 ALA B O 1
ATOM 4007 N N . THR B 1 88 ? -1.498 34.281 24.578 1 81.12 88 THR B N 1
ATOM 4008 C CA . THR B 1 88 ? -0.781 35.406 23.984 1 81.12 88 THR B CA 1
ATOM 4009 C C . THR B 1 88 ? -0.777 35.281 22.469 1 81.12 88 THR B C 1
ATOM 4011 O O . THR B 1 88 ? -0.931 36.281 21.766 1 81.12 88 THR B O 1
ATOM 4014 N N . HIS B 1 89 ? -0.716 34.125 21.891 1 79.62 89 HIS B N 1
ATOM 4015 C CA . HIS B 1 89 ? -0.708 33.938 20.453 1 79.62 89 HIS B CA 1
ATOM 4016 C C . HIS B 1 89 ? -2.045 34.312 19.828 1 79.62 89 HIS B C 1
ATOM 4018 O O . HIS B 1 89 ? -2.082 34.906 18.75 1 79.62 89 HIS B O 1
ATOM 4024 N N . TYR B 1 90 ? -3.098 34.031 20.547 1 84.44 90 TYR B N 1
ATOM 4025 C CA . TYR B 1 90 ? -4.438 34.312 20.062 1 84.44 90 TYR B CA 1
ATOM 4026 C C . TYR B 1 90 ? -4.758 35.812 20.219 1 84.44 90 TYR B C 1
ATOM 4028 O O . TYR B 1 90 ? -5.328 36.438 19.328 1 84.44 90 TYR B O 1
ATOM 4036 N N . ARG B 1 91 ? -4.312 36.281 21.359 1 83.94 91 ARG B N 1
ATOM 4037 C CA . ARG B 1 91 ? -4.629 37.688 21.656 1 83.94 91 ARG B CA 1
ATOM 4038 C C . ARG B 1 91 ? -3.893 38.625 20.703 1 83.94 91 ARG B C 1
ATOM 4040 O O . ARG B 1 91 ? -4.418 39.656 20.312 1 83.94 91 ARG B O 1
ATOM 4047 N N . ALA B 1 92 ? -2.727 38.219 20.375 1 79.19 92 ALA B N 1
ATOM 4048 C CA . ALA B 1 92 ? -1.944 39 19.422 1 79.19 92 ALA B CA 1
ATOM 4049 C C . ALA B 1 92 ? -2.633 39.031 18.062 1 79.19 92 ALA B C 1
ATOM 4051 O O . ALA B 1 92 ? -2.398 39.969 17.281 1 79.19 92 ALA B O 1
ATOM 4052 N N . ASN B 1 93 ? -3.506 38.219 17.766 1 80.44 93 ASN B N 1
ATOM 4053 C CA . ASN B 1 93 ? -4.254 38.125 16.516 1 80.44 93 ASN B CA 1
ATOM 4054 C C . ASN B 1 93 ? -5.723 38.5 16.719 1 80.44 93 ASN B C 1
ATOM 4056 O O . ASN B 1 93 ? -6.602 37.906 16.094 1 80.44 93 ASN B O 1
ATOM 4060 N N . GLY B 1 94 ? -6.008 39.375 17.672 1 83.75 94 GLY B N 1
ATOM 4061 C CA . GLY B 1 94 ? -7.352 39.875 17.906 1 83.75 94 GLY B CA 1
ATOM 4062 C C . GLY B 1 94 ? -8.242 38.906 18.625 1 83.75 94 GLY B C 1
ATOM 4063 O O . GLY B 1 94 ? -9.445 39.094 18.734 1 83.75 94 GLY B O 1
ATOM 4064 N N . GLY B 1 95 ? -7.621 37.844 19.047 1 88.06 95 GLY B N 1
ATOM 4065 C CA . GLY B 1 95 ? -8.375 36.844 19.75 1 88.06 95 GLY B CA 1
ATOM 4066 C C . GLY B 1 95 ? -9.156 35.906 18.812 1 88.06 95 GLY B C 1
ATOM 4067 O O . GLY B 1 95 ? -10.016 35.156 19.25 1 88.06 95 GLY B O 1
ATOM 4068 N N . VAL B 1 96 ? -8.922 36.062 17.547 1 90.06 96 VAL B N 1
ATOM 4069 C CA . VAL B 1 96 ? -9.625 35.312 16.531 1 90.06 96 VAL B CA 1
ATOM 4070 C C . VAL B 1 96 ? -8.664 34.312 15.859 1 90.06 96 VAL B C 1
ATOM 4072 O O . VAL B 1 96 ? -7.598 34.719 15.383 1 90.06 96 VAL B O 1
ATOM 4075 N N . SER B 1 97 ? -9.023 33 15.945 1 91.75 97 SER B N 1
ATOM 4076 C CA . SER B 1 97 ? -8.281 32 15.188 1 91.75 97 SER B CA 1
ATOM 4077 C C . SER B 1 97 ? -8.664 32.031 13.711 1 91.75 97 SER B C 1
ATOM 4079 O O . SER B 1 97 ? -9.852 32.031 13.375 1 91.75 97 SER B O 1
ATOM 4081 N N . PRO B 1 98 ? -7.676 32.094 12.883 1 94 98 PRO B N 1
ATOM 4082 C CA . PRO B 1 98 ? -7.996 32.094 11.453 1 94 98 PRO B CA 1
ATOM 4083 C C . PRO B 1 98 ? -8.688 30.828 10.984 1 94 98 PRO B C 1
ATOM 4085 O O . PRO B 1 98 ? -9.281 30.797 9.906 1 94 98 PRO B O 1
ATOM 4088 N N . ILE B 1 99 ? -8.688 29.734 11.781 1 95.75 99 ILE B N 1
ATOM 4089 C CA . ILE B 1 99 ? -9.062 28.406 11.328 1 95.75 99 ILE B CA 1
ATOM 4090 C C . ILE B 1 99 ? -10.539 28.391 10.938 1 95.75 99 ILE B C 1
ATOM 4092 O O . ILE B 1 99 ? -10.922 27.719 9.969 1 95.75 99 ILE B O 1
ATOM 4096 N N . ASN B 1 100 ? -11.391 29.109 11.711 1 95.88 100 ASN B N 1
ATOM 4097 C CA . ASN B 1 100 ? -12.82 29.062 11.414 1 95.88 100 ASN B CA 1
ATOM 4098 C C . ASN B 1 100 ? -13.133 29.766 10.086 1 95.88 100 ASN B C 1
ATOM 4100 O O . ASN B 1 100 ? -13.945 29.281 9.305 1 95.88 100 ASN B O 1
ATOM 4104 N N . ALA B 1 101 ? -12.5 30.922 9.891 1 96.31 101 ALA B N 1
ATOM 4105 C CA . ALA B 1 101 ? -12.656 31.578 8.594 1 96.31 101 ALA B CA 1
ATOM 4106 C C . ALA B 1 101 ? -12.125 30.719 7.461 1 96.31 101 ALA B C 1
ATOM 4108 O O . ALA B 1 101 ? -12.711 30.672 6.375 1 96.31 101 ALA B O 1
ATOM 4109 N N . GLN B 1 102 ? -11.055 30.062 7.664 1 97.88 102 GLN B N 1
ATOM 4110 C CA . GLN B 1 102 ? -10.461 29.172 6.68 1 97.88 102 GLN B CA 1
ATOM 4111 C C . GLN B 1 102 ? -11.359 27.969 6.406 1 97.88 102 GLN B C 1
ATOM 4113 O O . GLN B 1 102 ? -11.477 27.531 5.262 1 97.88 102 GLN B O 1
ATOM 4118 N N . ASN B 1 103 ? -12.023 27.453 7.445 1 98.19 103 ASN B N 1
ATOM 4119 C CA . ASN B 1 103 ? -12.969 26.359 7.273 1 98.19 103 ASN B CA 1
ATOM 4120 C C . ASN B 1 103 ? -14.18 26.797 6.449 1 98.19 103 ASN B C 1
ATOM 4122 O O . ASN B 1 103 ? -14.664 26.031 5.609 1 98.19 103 ASN B O 1
ATOM 4126 N N . ARG B 1 104 ? -14.648 28.016 6.723 1 98.25 104 ARG B N 1
ATOM 4127 C CA . ARG B 1 104 ? -15.766 28.531 5.934 1 98.25 104 ARG B CA 1
ATOM 4128 C C . ARG B 1 104 ? -15.375 28.688 4.465 1 98.25 104 ARG B C 1
ATOM 4130 O O . ARG B 1 104 ? -16.172 28.391 3.576 1 98.25 104 ARG B O 1
ATOM 4137 N N . ALA B 1 105 ? -14.164 29.141 4.25 1 98.69 105 ALA B N 1
ATOM 4138 C CA . ALA B 1 105 ? -13.664 29.281 2.881 1 98.69 105 ALA B CA 1
ATOM 4139 C C . ALA B 1 105 ? -13.555 27.922 2.199 1 98.69 105 ALA B C 1
ATOM 4141 O O . ALA B 1 105 ? -13.922 27.766 1.03 1 98.69 105 ALA B O 1
ATOM 4142 N N . LEU B 1 106 ? -13.031 26.938 2.9 1 98.81 106 LEU B N 1
ATOM 4143 C CA . LEU B 1 106 ? -12.891 25.594 2.344 1 98.81 106 LEU B CA 1
ATOM 4144 C C . LEU B 1 106 ? -14.258 24.984 2.066 1 98.81 106 LEU B C 1
ATOM 4146 O O . LEU B 1 106 ? -14.453 24.344 1.029 1 98.81 106 LEU B O 1
ATOM 4150 N N . LYS B 1 107 ? -15.164 25.141 3.018 1 98.81 107 LYS B N 1
ATOM 4151 C CA . LYS B 1 107 ? -16.531 24.672 2.824 1 98.81 107 LYS B CA 1
ATOM 4152 C C . LYS B 1 107 ? -17.141 25.234 1.541 1 98.81 107 LYS B C 1
ATOM 4154 O O . LYS B 1 107 ? -17.734 24.5 0.751 1 98.81 107 LYS B O 1
ATOM 4159 N N . ALA B 1 108 ? -17 26.531 1.367 1 98.81 108 ALA B N 1
ATOM 4160 C CA . ALA B 1 108 ? -17.547 27.188 0.185 1 98.81 108 ALA B CA 1
ATOM 4161 C C . ALA B 1 108 ? -16.906 26.656 -1.09 1 98.81 108 ALA B C 1
ATOM 4163 O O . ALA B 1 108 ? -17.578 26.469 -2.102 1 98.81 108 ALA B O 1
ATOM 4164 N N . ALA B 1 109 ? -15.633 26.453 -1.046 1 98.88 109 ALA B N 1
ATOM 4165 C CA . ALA B 1 109 ? -14.906 25.938 -2.203 1 98.88 109 ALA B CA 1
ATOM 4166 C C . ALA B 1 109 ? -15.367 24.516 -2.541 1 98.88 109 ALA B C 1
ATOM 4168 O O . ALA B 1 109 ? -15.523 24.172 -3.715 1 98.88 109 ALA B O 1
ATOM 4169 N N . ILE B 1 110 ? -15.562 23.641 -1.494 1 98.88 110 ILE B N 1
ATOM 4170 C CA . ILE B 1 110 ? -16.047 22.281 -1.692 1 98.88 110 ILE B CA 1
ATOM 4171 C C . ILE B 1 110 ? -17.453 22.312 -2.291 1 98.88 110 ILE B C 1
ATOM 4173 O O . ILE B 1 110 ? -17.75 21.578 -3.232 1 98.88 110 ILE B O 1
ATOM 4177 N N . GLU B 1 111 ? -18.297 23.234 -1.786 1 98.81 111 GLU B N 1
ATOM 4178 C CA . GLU B 1 111 ? -19.656 23.375 -2.301 1 98.81 111 GLU B CA 1
ATOM 4179 C C . GLU B 1 111 ? -19.641 23.75 -3.777 1 98.81 111 GLU B C 1
ATOM 4181 O O . GLU B 1 111 ? -20.422 23.219 -4.57 1 98.81 111 GLU B O 1
ATOM 4186 N N . ALA B 1 112 ? -18.797 24.656 -4.098 1 98.75 112 ALA B N 1
ATOM 4187 C CA . ALA B 1 112 ? -18.688 25.094 -5.488 1 98.75 112 ALA B CA 1
ATOM 4188 C C . ALA B 1 112 ? -18.234 23.953 -6.391 1 98.75 112 ALA B C 1
ATOM 4190 O O . ALA B 1 112 ? -18.734 23.797 -7.5 1 98.75 112 ALA B O 1
ATOM 4191 N N . GLU B 1 113 ? -17.25 23.219 -5.93 1 98.81 113 GLU B N 1
ATOM 4192 C CA . GLU B 1 113 ? -16.734 22.094 -6.707 1 98.81 113 GLU B CA 1
ATOM 4193 C C . GLU B 1 113 ? -17.812 21.016 -6.883 1 98.81 113 GLU B C 1
ATOM 4195 O O . GLU B 1 113 ? -17.953 20.438 -7.969 1 98.81 113 GLU B O 1
ATOM 4200 N N . LEU B 1 114 ? -18.547 20.703 -5.805 1 98.69 114 LEU B N 1
ATOM 4201 C CA . LEU B 1 114 ? -19.641 19.734 -5.875 1 98.69 114 LEU B CA 1
ATOM 4202 C C . LEU B 1 114 ? -20.688 20.156 -6.906 1 98.69 114 LEU B C 1
ATOM 4204 O O . LEU B 1 114 ? -21.109 19.359 -7.73 1 98.69 114 LEU B O 1
ATOM 4208 N N . ALA B 1 115 ? -21.016 21.391 -6.898 1 98.25 115 ALA B N 1
ATOM 4209 C CA . ALA B 1 115 ? -22 21.938 -7.836 1 98.25 115 ALA B CA 1
ATOM 4210 C C . ALA B 1 115 ? -21.5 21.828 -9.273 1 98.25 115 ALA B C 1
ATOM 4212 O O . ALA B 1 115 ? -22.266 21.469 -10.18 1 98.25 115 ALA B O 1
ATOM 4213 N N . ALA B 1 116 ? -20.266 22.141 -9.461 1 98.38 116 ALA B N 1
ATOM 4214 C CA . ALA B 1 116 ? -19.656 22.094 -10.797 1 98.38 116 ALA B CA 1
ATOM 4215 C C . ALA B 1 116 ? -19.688 20.672 -11.359 1 98.38 116 ALA B C 1
ATOM 4217 O O . ALA B 1 116 ? -19.797 20.484 -12.57 1 98.38 116 ALA B O 1
ATOM 4218 N N . ARG B 1 117 ? -19.688 19.719 -10.414 1 97.81 117 ARG B N 1
ATOM 4219 C CA . ARG B 1 117 ? -19.656 18.312 -10.844 1 97.81 117 ARG B CA 1
ATOM 4220 C C . ARG B 1 117 ? -21.047 17.719 -10.844 1 97.81 117 ARG B C 1
ATOM 4222 O O . ARG B 1 117 ? -21.219 16.516 -11.062 1 97.81 117 ARG B O 1
ATOM 4229 N N . GLY B 1 118 ? -22.016 18.469 -10.516 1 97.5 118 GLY B N 1
ATOM 4230 C CA . GLY B 1 118 ? -23.406 18.016 -10.531 1 97.5 118 GLY B CA 1
ATOM 4231 C C . GLY B 1 118 ? -23.766 17.156 -9.336 1 97.5 118 GLY B C 1
ATOM 4232 O O . GLY B 1 118 ? -24.656 16.312 -9.422 1 97.5 118 GLY B O 1
ATOM 4233 N N . LEU B 1 119 ? -23.016 17.281 -8.25 1 97.19 119 LEU B N 1
ATOM 4234 C CA . LEU B 1 119 ? -23.297 16.531 -7.027 1 97.19 119 LEU B CA 1
ATOM 4235 C C . LEU B 1 119 ? -24.125 17.344 -6.059 1 97.19 119 LEU B C 1
ATOM 4237 O O . LEU B 1 119 ? -23.703 18.422 -5.621 1 97.19 119 LEU B O 1
ATOM 4241 N N . ASP B 1 120 ? -25.266 16.891 -5.801 1 95.31 120 ASP B N 1
ATOM 4242 C CA . ASP B 1 120 ? -26.172 17.578 -4.879 1 95.31 120 ASP B CA 1
ATOM 4243 C C . ASP B 1 120 ? -25.969 17.094 -3.447 1 95.31 120 ASP B C 1
ATOM 4245 O O . ASP B 1 120 ? -26.75 16.297 -2.941 1 95.31 120 ASP B O 1
ATOM 4249 N N . LEU B 1 121 ? -24.953 17.5 -2.785 1 98.06 121 LEU B N 1
ATOM 4250 C CA . LEU B 1 121 ? -24.625 17.156 -1.408 1 98.06 121 LEU B CA 1
ATOM 4251 C C . LEU B 1 121 ? -24.422 18.422 -0.566 1 98.06 121 LEU B C 1
ATOM 4253 O O . LEU B 1 121 ? -23.438 19.141 -0.745 1 98.06 121 LEU B O 1
ATOM 4257 N N . PRO B 1 122 ? -25.391 18.703 0.318 1 98.56 122 PRO B N 1
ATOM 4258 C CA . PRO B 1 122 ? -25.141 19.828 1.231 1 98.56 122 PRO B CA 1
ATOM 4259 C C . PRO B 1 122 ? -23.906 19.594 2.115 1 98.56 122 PRO B C 1
ATOM 4261 O O . PRO B 1 122 ? -23.656 18.469 2.545 1 98.56 122 PRO B O 1
ATOM 4264 N N . VAL B 1 123 ? -23.172 20.688 2.393 1 98.88 123 VAL B N 1
ATOM 4265 C CA . VAL B 1 123 ? -21.984 20.609 3.227 1 98.88 123 VAL B CA 1
ATOM 4266 C C . VAL B 1 123 ? -22.234 21.328 4.547 1 98.88 123 VAL B C 1
ATOM 4268 O O . VAL B 1 123 ? -22.562 22.531 4.555 1 98.88 123 VAL B O 1
ATOM 4271 N N . TYR B 1 124 ? -22.156 20.594 5.609 1 98.81 124 TYR B N 1
ATOM 4272 C CA . TYR B 1 124 ? -22.172 21.156 6.957 1 98.81 124 TYR B CA 1
ATOM 4273 C C . TYR B 1 124 ? -20.766 21.281 7.527 1 98.81 124 TYR B C 1
ATOM 4275 O O . TYR B 1 124 ? -19.828 20.719 6.977 1 98.81 124 TYR B O 1
ATOM 4283 N N . TRP B 1 125 ? -20.656 22.078 8.539 1 98.44 125 TRP B N 1
ATOM 4284 C CA . TRP B 1 125 ? -19.375 22.281 9.203 1 98.44 125 TRP B CA 1
ATOM 4285 C C . TRP B 1 125 ? -19.516 22.094 10.711 1 98.44 125 TRP B C 1
ATOM 4287 O O . TRP B 1 125 ? -20.5 22.531 11.312 1 98.44 125 TRP B O 1
ATOM 4297 N N . GLY B 1 126 ? -18.625 21.359 11.289 1 98.31 126 GLY B N 1
ATOM 4298 C CA . GLY B 1 126 ? -18.547 21.156 12.727 1 98.31 126 GLY B CA 1
ATOM 4299 C C . GLY B 1 126 ? -17.125 21.094 13.25 1 98.31 126 GLY B C 1
ATOM 4300 O O . GLY B 1 126 ? -16.203 20.797 12.5 1 98.31 126 GLY B O 1
ATOM 4301 N N . ASN B 1 127 ? -17.016 21.375 14.602 1 97.75 127 ASN B N 1
ATOM 4302 C CA . ASN B 1 127 ? -15.703 21.406 15.219 1 97.75 127 ASN B CA 1
ATOM 4303 C C . ASN B 1 127 ? -15.641 20.516 16.469 1 97.75 127 ASN B C 1
ATOM 4305 O O . ASN B 1 127 ? -16.672 20.281 17.109 1 97.75 127 ASN B O 1
ATOM 4309 N N . ARG B 1 128 ? -14.43 20.141 16.766 1 95.38 128 ARG B N 1
ATOM 4310 C CA . ARG B 1 128 ? -14.148 19.359 17.969 1 95.38 128 ARG B CA 1
ATOM 4311 C C . ARG B 1 128 ? -14.188 20.234 19.219 1 95.38 128 ARG B C 1
ATOM 4313 O O . ARG B 1 128 ? -14.695 19.812 20.25 1 95.38 128 ARG B O 1
ATOM 4320 N N . ASN B 1 129 ? -13.641 21.5 19.078 1 94.44 129 ASN B N 1
ATOM 4321 C CA . ASN B 1 129 ? -13.273 22.188 20.297 1 94.44 129 ASN B CA 1
ATOM 4322 C C . ASN B 1 129 ? -13.953 23.547 20.391 1 94.44 129 ASN B C 1
ATOM 4324 O O . ASN B 1 129 ? -13.688 24.328 21.328 1 94.44 129 ASN B O 1
ATOM 4328 N N . TRP B 1 130 ? -14.75 23.891 19.422 1 94.94 130 TRP B N 1
ATOM 4329 C CA . TRP B 1 130 ? -15.469 25.172 19.469 1 94.94 130 TRP B CA 1
ATOM 4330 C C . TRP B 1 130 ? -16.734 25.109 18.609 1 94.94 130 TRP B C 1
ATOM 4332 O O . TRP B 1 130 ? -16.984 24.109 17.938 1 94.94 130 TRP B O 1
ATOM 4342 N N . GLU B 1 131 ? -17.5 26.203 18.641 1 93.62 131 GLU B N 1
ATOM 4343 C CA . GLU B 1 131 ? -18.719 26.281 17.859 1 93.62 131 GLU B CA 1
ATOM 4344 C C . GLU B 1 131 ? -18.422 26.391 16.375 1 93.62 131 GLU B C 1
ATOM 4346 O O . GLU B 1 131 ? -17.5 27.109 15.977 1 93.62 131 GLU B O 1
ATOM 4351 N N . PRO B 1 132 ? -19.297 25.812 15.57 1 96.75 132 PRO B N 1
ATOM 4352 C CA . PRO B 1 132 ? -20.312 24.828 15.945 1 96.75 132 PRO B CA 1
ATOM 4353 C C . PRO B 1 132 ? -19.719 23.469 16.312 1 96.75 132 PRO B C 1
ATOM 4355 O O . PRO B 1 132 ? -18.875 22.938 15.586 1 96.75 132 PRO B O 1
ATOM 4358 N N . TYR B 1 133 ? -20.234 22.859 17.453 1 97.19 133 TYR B N 1
ATOM 4359 C CA . TYR B 1 133 ? -19.734 21.578 17.953 1 97.19 133 TYR B CA 1
ATOM 4360 C C . TYR B 1 133 ? -20.344 20.422 17.188 1 97.19 133 TYR B C 1
ATOM 4362 O O . TYR B 1 133 ? -21.469 20.516 16.688 1 97.19 133 TYR B O 1
ATOM 4370 N N . PHE B 1 134 ? -19.656 19.266 17.172 1 97.62 134 PHE B N 1
ATOM 4371 C CA . PHE B 1 134 ? -20.094 18.078 16.453 1 97.62 134 PHE B CA 1
ATOM 4372 C C . PHE B 1 134 ? -21.484 17.641 16.891 1 97.62 134 PHE B C 1
ATOM 4374 O O . PHE B 1 134 ? -22.359 17.422 16.062 1 97.62 134 PHE B O 1
ATOM 4381 N N . PRO B 1 135 ? -21.781 17.562 18.234 1 97.88 135 PRO B N 1
ATOM 4382 C CA . PRO B 1 135 ? -23.109 17.094 18.625 1 97.88 135 PRO B CA 1
ATOM 4383 C C . PRO B 1 135 ? -24.219 18 18.078 1 97.88 135 PRO B C 1
ATOM 4385 O O . PRO B 1 135 ? -25.234 17.5 17.578 1 97.88 135 PRO B O 1
ATOM 4388 N N . ASP B 1 136 ? -24.016 19.297 18.141 1 98.06 136 ASP B N 1
ATOM 4389 C CA . ASP B 1 136 ? -25.031 20.234 17.672 1 98.06 136 ASP B CA 1
ATOM 4390 C C . ASP B 1 136 ? -25.203 20.141 16.156 1 98.06 136 ASP B C 1
ATOM 4392 O O . ASP B 1 136 ? -26.328 20.188 15.648 1 98.06 136 ASP B O 1
ATOM 4396 N N . THR B 1 137 ? -24.125 20.047 15.461 1 98.44 137 THR B N 1
ATOM 4397 C CA . THR B 1 137 ? -24.156 19.953 14.008 1 98.44 137 THR B CA 1
ATOM 4398 C C . THR B 1 137 ? -24.844 18.656 13.562 1 98.44 137 THR B C 1
ATOM 4400 O O . THR B 1 137 ? -25.656 18.672 12.633 1 98.44 137 THR B O 1
ATOM 4403 N N . LEU B 1 138 ? -24.547 17.547 14.203 1 98.31 138 LEU B N 1
ATOM 4404 C CA . LEU B 1 138 ? -25.141 16.266 13.859 1 98.31 138 LEU B CA 1
ATOM 4405 C C . LEU B 1 138 ? -26.656 16.281 14.117 1 98.31 138 LEU B C 1
ATOM 4407 O O . LEU B 1 138 ? -27.422 15.75 13.312 1 98.31 138 LEU B O 1
ATOM 4411 N N . LYS B 1 139 ? -27.047 16.891 15.219 1 98.12 139 LYS B N 1
ATOM 4412 C CA . LYS B 1 139 ? -28.469 17.031 15.5 1 98.12 139 LYS B CA 1
ATOM 4413 C C . LYS B 1 139 ? -29.172 17.812 14.391 1 98.12 139 LYS B C 1
ATOM 4415 O O . LYS B 1 139 ? -30.266 17.453 13.953 1 98.12 139 LYS B O 1
ATOM 4420 N N . ARG B 1 140 ? -28.547 18.891 14.047 1 98.44 140 ARG B N 1
ATOM 4421 C CA . ARG B 1 140 ? -29.109 19.719 12.984 1 98.44 140 ARG B CA 1
ATOM 4422 C C . ARG B 1 140 ? -29.219 18.938 11.68 1 98.44 140 ARG B C 1
ATOM 4424 O O . ARG B 1 140 ? -30.234 19 10.992 1 98.44 140 ARG B O 1
ATOM 4431 N N . MET B 1 141 ? -28.172 18.203 11.32 1 98.5 141 MET B N 1
ATOM 4432 C CA . MET B 1 141 ? -28.172 17.406 10.094 1 98.5 141 MET B CA 1
ATOM 4433 C C . MET B 1 141 ? -29.281 16.359 10.109 1 98.5 141 MET B C 1
ATOM 4435 O O . MET B 1 141 ? -29.984 16.188 9.117 1 98.5 141 MET B O 1
ATOM 4439 N N . HIS B 1 142 ? -29.391 15.703 11.219 1 98.12 142 HIS B N 1
ATOM 4440 C CA . HIS B 1 142 ? -30.453 14.727 11.375 1 98.12 142 HIS B CA 1
ATOM 4441 C C . HIS B 1 142 ? -31.828 15.383 11.242 1 98.12 142 HIS B C 1
ATOM 4443 O O . HIS B 1 142 ? -32.719 14.844 10.57 1 98.12 142 HIS B O 1
ATOM 4449 N N . ALA B 1 143 ? -32 16.469 11.891 1 98.38 143 ALA B N 1
ATOM 4450 C CA . ALA B 1 143 ? -33.25 17.203 11.828 1 98.38 143 ALA B CA 1
ATOM 4451 C C . ALA B 1 143 ? -33.594 17.641 10.406 1 98.38 143 ALA B C 1
ATOM 4453 O O . ALA B 1 143 ? -34.75 17.703 10.008 1 98.38 143 ALA B O 1
ATOM 4454 N N . ASP B 1 144 ? -32.562 18 9.633 1 98.38 144 ASP B N 1
ATOM 4455 C CA . ASP B 1 144 ? -32.719 18.422 8.242 1 98.38 144 ASP B CA 1
ATOM 4456 C C . ASP B 1 144 ? -33.031 17.219 7.34 1 98.38 144 ASP B C 1
ATOM 4458 O O . ASP B 1 144 ? -33.25 17.391 6.137 1 98.38 144 ASP B O 1
ATOM 4462 N N . GLY B 1 145 ? -32.969 15.984 7.828 1 97.94 145 GLY B N 1
ATOM 4463 C CA . GLY B 1 145 ? -33.438 14.812 7.105 1 97.94 145 GLY B CA 1
ATOM 4464 C C . GLY B 1 145 ? -32.281 13.93 6.602 1 97.94 145 GLY B C 1
ATOM 4465 O O . GLY B 1 145 ? -32.531 12.914 5.945 1 97.94 145 GLY B O 1
ATOM 4466 N N . HIS B 1 146 ? -31.109 14.242 6.961 1 98.06 146 HIS B N 1
ATOM 4467 C CA . HIS B 1 146 ? -29.969 13.469 6.469 1 98.06 146 HIS B CA 1
ATOM 4468 C C . HIS B 1 146 ? -29.734 12.227 7.324 1 98.06 146 HIS B C 1
ATOM 4470 O O . HIS B 1 146 ? -29.875 12.281 8.547 1 98.06 146 HIS B O 1
ATOM 4476 N N . ARG B 1 147 ? -29.359 11.117 6.633 1 97.31 147 ARG B N 1
ATOM 4477 C CA . ARG B 1 147 ? -29.234 9.852 7.344 1 97.31 147 ARG B CA 1
ATOM 4478 C C . ARG B 1 147 ? -27.906 9.156 7 1 97.31 147 ARG B C 1
ATOM 4480 O O . ARG B 1 147 ? -27.469 8.266 7.723 1 97.31 147 ARG B O 1
ATOM 4487 N N . ARG B 1 148 ? -27.312 9.414 5.91 1 97.12 148 ARG B N 1
ATOM 4488 C CA . ARG B 1 148 ? -26 8.898 5.496 1 97.12 148 ARG B CA 1
ATOM 4489 C C . ARG B 1 148 ? -25.016 10.031 5.277 1 97.12 148 ARG B C 1
ATOM 4491 O O . ARG B 1 148 ? -25 10.664 4.219 1 97.12 148 ARG B O 1
ATOM 4498 N N . ILE B 1 149 ? -24.172 10.188 6.254 1 98.06 149 ILE B N 1
ATOM 4499 C CA . ILE B 1 149 ? -23.312 11.359 6.293 1 98.06 149 ILE B CA 1
ATOM 4500 C C . ILE B 1 149 ? -21.859 10.93 6.09 1 98.06 149 ILE B C 1
ATOM 4502 O O . ILE B 1 149 ? -21.406 9.953 6.688 1 98.06 149 ILE B O 1
ATOM 4506 N N . LEU B 1 150 ? -21.156 11.562 5.18 1 98.38 150 LEU B N 1
ATOM 4507 C CA . LEU B 1 150 ? -19.719 11.367 4.98 1 98.38 150 LEU B CA 1
ATOM 4508 C C . LEU B 1 150 ? -18.922 12.539 5.539 1 98.38 150 LEU B C 1
ATOM 4510 O O . LEU B 1 150 ? -19.172 13.688 5.172 1 98.38 150 LEU B O 1
ATOM 4514 N N . THR B 1 151 ? -18.016 12.25 6.445 1 98.5 151 THR B N 1
ATOM 4515 C CA . THR B 1 151 ? -17.203 13.273 7.082 1 98.5 151 THR B CA 1
ATOM 4516 C C . THR B 1 151 ? -15.891 13.461 6.336 1 98.5 151 THR B C 1
ATOM 4518 O O . THR B 1 151 ? -15.219 12.484 6 1 98.5 151 THR B O 1
ATOM 4521 N N . VAL B 1 152 ? -15.555 14.672 6.051 1 98.56 152 VAL B N 1
ATOM 4522 C CA . VAL B 1 152 ? -14.25 15.086 5.551 1 98.56 152 VAL B CA 1
ATOM 4523 C C . VAL B 1 152 ? -13.5 15.867 6.633 1 98.56 152 VAL B C 1
ATOM 4525 O O . VAL B 1 152 ? -13.969 16.922 7.074 1 98.56 152 VAL B O 1
ATOM 4528 N N . THR B 1 153 ? -12.352 15.367 7.023 1 98.25 153 THR B N 1
ATOM 4529 C CA . THR B 1 153 ? -11.609 16.031 8.094 1 98.25 153 THR B CA 1
ATOM 4530 C C . THR B 1 153 ? -10.578 16.984 7.512 1 98.25 153 THR B C 1
ATOM 4532 O O . THR B 1 153 ? -10.086 16.781 6.402 1 98.25 153 THR B O 1
ATOM 4535 N N . THR B 1 154 ? -10.242 18 8.242 1 98.31 154 THR B N 1
ATOM 4536 C CA . THR B 1 154 ? -9.203 18.938 7.82 1 98.31 154 THR B CA 1
ATOM 4537 C C . THR B 1 154 ? -7.844 18.516 8.375 1 98.31 154 THR B C 1
ATOM 4539 O O . THR B 1 154 ? -7.098 19.344 8.898 1 98.31 154 THR B O 1
ATOM 4542 N N . SER B 1 155 ? -7.527 17.312 8.414 1 97.62 155 SER B N 1
ATOM 4543 C CA . SER B 1 155 ? -6.262 16.672 8.766 1 97.62 155 SER B CA 1
ATOM 4544 C C . SER B 1 155 ? -5.906 15.57 7.781 1 97.62 155 SER B C 1
ATOM 4546 O O . SER B 1 155 ? -6.73 14.703 7.484 1 97.62 155 SER B O 1
ATOM 4548 N N . ALA B 1 156 ? -4.691 15.547 7.348 1 98.25 156 ALA B N 1
ATOM 4549 C CA . ALA B 1 156 ? -4.375 14.742 6.168 1 98.25 156 ALA B CA 1
ATOM 4550 C C . ALA B 1 156 ? -3.719 13.422 6.562 1 98.25 156 ALA B C 1
ATOM 4552 O O . ALA B 1 156 ? -3.795 12.438 5.824 1 98.25 156 ALA B O 1
ATOM 4553 N N . TYR B 1 157 ? -3.074 13.336 7.754 1 98 157 TYR B N 1
ATOM 4554 C CA . TYR B 1 157 ? -2.172 12.234 8.062 1 98 157 TYR B CA 1
ATOM 4555 C C . TYR B 1 157 ? -2.779 11.312 9.109 1 98 157 TYR B C 1
ATOM 4557 O O . TYR B 1 157 ? -3.785 11.648 9.742 1 98 157 TYR B O 1
ATOM 4565 N N . SER B 1 158 ? -2.145 10.125 9.273 1 95.81 158 SER B N 1
ATOM 4566 C CA . SER B 1 158 ? -2.617 9.148 10.25 1 95.81 158 SER B CA 1
ATOM 4567 C C . SER B 1 158 ? -1.91 9.312 11.586 1 95.81 158 SER B C 1
ATOM 4569 O O . SER B 1 158 ? -0.683 9.234 11.664 1 95.81 158 SER B O 1
ATOM 4571 N N . CYS B 1 159 ? -2.598 9.547 12.648 1 96.31 159 CYS B N 1
ATOM 4572 C CA . CYS B 1 159 ? -2.205 9.523 14.055 1 96.31 159 CYS B CA 1
ATOM 4573 C C . CYS B 1 159 ? -3.408 9.758 14.961 1 96.31 159 CYS B C 1
ATOM 4575 O O . CYS B 1 159 ? -4.531 9.914 14.477 1 96.31 159 CYS B O 1
ATOM 4577 N N . TYR B 1 160 ? -3.176 9.766 16.203 1 95.56 160 TYR B N 1
ATOM 4578 C CA . TYR B 1 160 ? -4.289 9.906 17.125 1 95.56 160 TYR B CA 1
ATOM 4579 C C . TYR B 1 160 ? -5.02 11.227 16.906 1 95.56 160 TYR B C 1
ATOM 4581 O O . TYR B 1 160 ? -6.223 11.242 16.641 1 95.56 160 TYR B O 1
ATOM 4589 N N . SER B 1 161 ? -4.324 12.328 16.891 1 94.38 161 SER B N 1
ATOM 4590 C CA . SER B 1 161 ? -4.941 13.656 16.859 1 94.38 161 SER B CA 1
ATOM 4591 C C . SER B 1 161 ? -5.508 13.961 15.484 1 94.38 161 SER B C 1
ATOM 4593 O O . SER B 1 161 ? -6.445 14.758 15.352 1 94.38 161 SER B O 1
ATOM 4595 N N . SER B 1 162 ? -4.98 13.328 14.453 1 96.12 162 SER B N 1
ATOM 4596 C CA . SER B 1 162 ? -5.363 13.672 13.086 1 96.12 162 SER B CA 1
ATOM 4597 C C . SER B 1 162 ? -6.441 12.727 12.562 1 96.12 162 SER B C 1
ATOM 4599 O O . SER B 1 162 ? -7.094 13.016 11.555 1 96.12 162 SER B O 1
ATOM 4601 N N . CYS B 1 163 ? -6.633 11.617 13.211 1 97.06 163 CYS B N 1
ATOM 4602 C CA . CYS B 1 163 ? -7.562 10.641 12.656 1 97.06 163 CYS B CA 1
ATOM 4603 C C . CYS B 1 163 ? -8.445 10.055 13.75 1 97.06 163 CYS B C 1
ATOM 4605 O O . CYS B 1 163 ? -9.641 10.367 13.828 1 97.06 163 CYS B O 1
ATOM 4607 N N . ARG B 1 164 ? -7.898 9.281 14.68 1 96.5 164 ARG B N 1
ATOM 4608 C CA . ARG B 1 164 ? -8.711 8.531 15.633 1 96.5 164 ARG B CA 1
ATOM 4609 C C . ARG B 1 164 ? -9.508 9.477 16.531 1 96.5 164 ARG B C 1
ATOM 4611 O O . ARG B 1 164 ? -10.648 9.188 16.875 1 96.5 164 ARG B O 1
ATOM 4618 N N . GLN B 1 165 ? -8.891 10.492 16.969 1 95.25 165 GLN B N 1
ATOM 4619 C CA . GLN B 1 165 ? -9.578 11.414 17.859 1 95.25 165 GLN B CA 1
ATOM 4620 C C . GLN B 1 165 ? -10.844 11.977 17.219 1 95.25 165 GLN B C 1
ATOM 4622 O O . GLN B 1 165 ? -11.852 12.195 17.891 1 95.25 165 GLN B O 1
ATOM 4627 N N . TYR B 1 166 ? -10.805 12.258 15.922 1 97.06 166 TYR B N 1
ATOM 4628 C CA . TYR B 1 166 ? -12.008 12.68 15.219 1 97.06 166 TYR B CA 1
ATOM 4629 C C . TYR B 1 166 ? -13.062 11.578 15.219 1 97.06 166 TYR B C 1
ATOM 4631 O O . TYR B 1 166 ? -14.25 11.844 15.43 1 97.06 166 TYR B O 1
ATOM 4639 N N . ARG B 1 167 ? -12.641 10.344 15.008 1 96.69 167 ARG B N 1
ATOM 4640 C CA . ARG B 1 167 ? -13.57 9.219 15.039 1 96.69 167 ARG B CA 1
ATOM 4641 C C . ARG B 1 167 ? -14.18 9.047 16.438 1 96.69 167 ARG B C 1
ATOM 4643 O O . ARG B 1 167 ? -15.352 8.703 16.562 1 96.69 167 ARG B O 1
ATOM 4650 N N . GLU B 1 168 ? -13.336 9.258 17.438 1 95.44 168 GLU B N 1
ATOM 4651 C CA . GLU B 1 168 ? -13.82 9.18 18.812 1 95.44 168 GLU B CA 1
ATOM 4652 C C . GLU B 1 168 ? -14.812 10.297 19.125 1 95.44 168 GLU B C 1
ATOM 4654 O O . GLU B 1 168 ? -15.859 10.062 19.734 1 95.44 168 GLU B O 1
ATOM 4659 N N . ASP B 1 169 ? -14.445 11.516 18.688 1 95.88 169 ASP B N 1
ATOM 4660 C CA . ASP B 1 169 ? -15.344 12.648 18.891 1 95.88 169 ASP B CA 1
ATOM 4661 C C . ASP B 1 169 ? -16.688 12.414 18.203 1 95.88 169 ASP B C 1
ATOM 4663 O O . ASP B 1 169 ? -17.734 12.742 18.75 1 95.88 169 ASP B O 1
ATOM 4667 N N . MET B 1 170 ? -16.641 11.852 17.031 1 96.69 170 MET B N 1
ATOM 4668 C CA . MET B 1 170 ? -17.859 11.531 16.297 1 96.69 170 MET B CA 1
ATOM 4669 C C . MET B 1 170 ? -18.672 10.461 17.016 1 96.69 170 MET B C 1
ATOM 4671 O O . MET B 1 170 ? -19.891 10.562 17.125 1 96.69 170 MET B O 1
ATOM 4675 N N . GLY B 1 171 ? -17.953 9.406 17.438 1 96 171 GLY B N 1
ATOM 4676 C CA . GLY B 1 171 ? -18.625 8.375 18.203 1 96 171 GLY B CA 1
ATOM 4677 C C . GLY B 1 171 ? -19.297 8.898 19.453 1 96 171 GLY B C 1
ATOM 4678 O O . GLY B 1 171 ? -20.469 8.594 19.719 1 96 171 GLY B O 1
ATOM 4679 N N . MET B 1 172 ? -18.609 9.711 20.188 1 95.62 172 MET B N 1
ATOM 4680 C CA . MET B 1 172 ? -19.156 10.305 21.406 1 95.62 172 MET B CA 1
ATOM 4681 C C . MET B 1 172 ? -20.344 11.211 21.078 1 95.62 172 MET B C 1
ATOM 4683 O O . MET B 1 172 ? -21.344 11.219 21.812 1 95.62 172 MET B O 1
ATOM 4687 N N . ALA B 1 173 ? -20.219 11.961 20.016 1 97.12 173 ALA B N 1
ATOM 4688 C CA . ALA B 1 173 ? -21.297 12.844 19.594 1 97.12 173 ALA B CA 1
ATOM 4689 C C . ALA B 1 173 ? -22.547 12.047 19.219 1 97.12 173 ALA B C 1
ATOM 4691 O O . ALA B 1 173 ? -23.656 12.43 19.562 1 97.12 173 ALA B O 1
ATOM 4692 N N . MET B 1 174 ? -22.359 10.93 18.516 1 96.94 174 MET B N 1
ATOM 4693 C CA . MET B 1 174 ? -23.469 10.055 18.141 1 96.94 174 MET B CA 1
ATOM 4694 C C . MET B 1 174 ? -24.172 9.516 19.375 1 96.94 174 MET B C 1
ATOM 4696 O O . MET B 1 174 ? -25.406 9.523 19.438 1 96.94 174 MET B O 1
ATOM 4700 N N . GLU B 1 175 ? -23.422 9.109 20.328 1 95.81 175 GLU B N 1
ATOM 4701 C CA . GLU B 1 175 ? -23.984 8.578 21.562 1 95.81 175 GLU B CA 1
ATOM 4702 C C . GLU B 1 175 ? -24.703 9.672 22.359 1 95.81 175 GLU B C 1
ATOM 4704 O O . GLU B 1 175 ? -25.844 9.469 22.812 1 95.81 175 GLU B O 1
ATOM 4709 N N . GLN B 1 176 ? -24.078 10.758 22.469 1 96.31 176 GLN B N 1
ATOM 4710 C CA . GLN B 1 176 ? -24.609 11.875 23.25 1 96.31 176 GLN B CA 1
ATOM 4711 C C . GLN B 1 176 ? -25.938 12.367 22.672 1 96.31 176 GLN B C 1
ATOM 4713 O O . GLN B 1 176 ? -26.812 12.805 23.406 1 96.31 176 GLN B O 1
ATOM 4718 N N . THR B 1 177 ? -26.078 12.297 21.359 1 97.12 177 THR B N 1
ATOM 4719 C CA . THR B 1 177 ? -27.234 12.859 20.688 1 97.12 177 THR B CA 1
ATOM 4720 C C . THR B 1 177 ? -28.297 11.789 20.438 1 97.12 177 THR B C 1
ATOM 4722 O O . THR B 1 177 ? -29.375 12.078 19.922 1 97.12 177 THR B O 1
ATOM 4725 N N . GLY B 1 178 ? -28 10.555 20.75 1 95.88 178 GLY B N 1
ATOM 4726 C CA . GLY B 1 178 ? -28.938 9.461 20.547 1 95.88 178 GLY B CA 1
ATOM 4727 C C . GLY B 1 178 ? -29.078 9.078 19.078 1 95.88 178 GLY B C 1
ATOM 4728 O O . GLY B 1 178 ? -30.125 8.57 18.672 1 95.88 178 GLY B O 1
ATOM 4729 N N . LEU B 1 179 ? -28.062 9.312 18.344 1 95.88 179 LEU B N 1
ATOM 4730 C CA . LEU B 1 179 ? -28.172 9.094 16.906 1 95.88 179 LEU B CA 1
ATOM 4731 C C . LEU B 1 179 ? -27.547 7.758 16.516 1 95.88 179 LEU B C 1
ATOM 4733 O O . LEU B 1 179 ? -27.594 7.363 15.352 1 95.88 179 LEU B O 1
ATOM 4737 N N . THR B 1 180 ? -27.016 7.047 17.5 1 93.62 180 THR B N 1
ATOM 4738 C CA . THR B 1 180 ? -26.516 5.703 17.219 1 93.62 180 THR B CA 1
ATOM 4739 C C . THR B 1 180 ? -27.609 4.832 16.609 1 93.62 180 THR B C 1
ATOM 4741 O O . THR B 1 180 ? -28.75 4.824 17.078 1 93.62 180 THR B O 1
ATOM 4744 N N . GLY B 1 181 ? -27.281 4.203 15.453 1 91.88 181 GLY B N 1
ATOM 4745 C CA . GLY B 1 181 ? -28.25 3.35 14.766 1 91.88 181 GLY B CA 1
ATOM 4746 C C . GLY B 1 181 ? -29.219 4.121 13.906 1 91.88 181 GLY B C 1
ATOM 4747 O O . GLY B 1 181 ? -30 3.527 13.156 1 91.88 181 GLY B O 1
ATOM 4748 N N . LYS B 1 182 ? -29.141 5.445 13.953 1 93.94 182 LYS B N 1
ATOM 4749 C CA . LYS B 1 182 ? -30.109 6.27 13.234 1 93.94 182 LYS B CA 1
ATOM 4750 C C . LYS B 1 182 ? -29.453 7.008 12.078 1 93.94 182 LYS B C 1
ATOM 4752 O O . LYS B 1 182 ? -30.141 7.441 11.148 1 93.94 182 LYS B O 1
ATOM 4757 N N . VAL B 1 183 ? -28.219 7.203 12.164 1 95.12 183 VAL B N 1
ATOM 4758 C CA . VAL B 1 183 ? -27.438 7.902 11.156 1 95.12 183 VAL B CA 1
ATOM 4759 C C . VAL B 1 183 ? -26.172 7.113 10.844 1 95.12 183 VAL B C 1
ATOM 4761 O O . VAL B 1 183 ? -25.516 6.609 11.758 1 95.12 183 VAL B O 1
ATOM 4764 N N . ASP B 1 184 ? -25.922 6.863 9.539 1 94.5 184 ASP B N 1
ATOM 4765 C CA . ASP B 1 184 ? -24.609 6.398 9.125 1 94.5 184 ASP B CA 1
ATOM 4766 C C . ASP B 1 184 ? -23.609 7.555 9.07 1 94.5 184 ASP B C 1
ATOM 4768 O O . ASP B 1 184 ? -23.828 8.531 8.344 1 94.5 184 ASP B O 1
ATOM 4772 N N . LEU B 1 185 ? -22.641 7.465 9.898 1 96.56 185 LEU B N 1
ATOM 4773 C CA . LEU B 1 185 ? -21.609 8.492 9.938 1 96.56 185 LEU B CA 1
ATOM 4774 C C . LEU B 1 185 ? -20.25 7.91 9.578 1 96.56 185 LEU B C 1
ATOM 4776 O O . LEU B 1 185 ? -19.578 7.316 10.43 1 96.56 185 LEU B O 1
ATOM 4780 N N . ASP B 1 186 ? -19.812 8.102 8.32 1 96.19 186 ASP B N 1
ATOM 4781 C CA . ASP B 1 186 ? -18.531 7.602 7.828 1 96.19 186 ASP B CA 1
ATOM 4782 C C . ASP B 1 186 ? -17.531 8.742 7.66 1 96.19 186 ASP B C 1
ATOM 4784 O O . ASP B 1 186 ? -17.891 9.914 7.707 1 96.19 186 ASP B O 1
ATOM 4788 N N . LYS B 1 187 ? -16.297 8.398 7.566 1 97.25 187 LYS B N 1
ATOM 4789 C CA . LYS B 1 187 ? -15.219 9.359 7.336 1 97.25 187 LYS B CA 1
ATOM 4790 C C . LYS B 1 187 ? -14.414 8.992 6.094 1 97.25 187 LYS B C 1
ATOM 4792 O O . LYS B 1 187 ? -14.242 7.816 5.785 1 97.25 187 LYS B O 1
ATOM 4797 N N . THR B 1 188 ? -13.922 10.008 5.402 1 97.44 188 THR B N 1
ATOM 4798 C CA . THR B 1 188 ? -13.039 9.766 4.266 1 97.44 188 THR B CA 1
ATOM 4799 C C . THR B 1 188 ? -11.688 9.234 4.73 1 97.44 188 THR B C 1
ATOM 4801 O O . THR B 1 188 ? -11.328 9.383 5.898 1 97.44 188 THR B O 1
ATOM 4804 N N . ARG B 1 189 ? -11.008 8.625 3.791 1 96.69 189 ARG B N 1
ATOM 4805 C CA . ARG B 1 189 ? -9.625 8.211 4.043 1 96.69 189 ARG B CA 1
ATOM 4806 C C . ARG B 1 189 ? -8.734 9.422 4.301 1 96.69 189 ARG B C 1
ATOM 4808 O O . ARG B 1 189 ? -9.023 10.523 3.82 1 96.69 189 ARG B O 1
ATOM 4815 N N . GLN B 1 190 ? -7.648 9.18 5.125 1 97.62 190 GLN B N 1
ATOM 4816 C CA . GLN B 1 190 ? -6.586 10.18 5.141 1 97.62 190 GLN B CA 1
ATOM 4817 C C . GLN B 1 190 ? -6.023 10.414 3.742 1 97.62 190 GLN B C 1
ATOM 4819 O O . GLN B 1 190 ? -5.91 9.477 2.951 1 97.62 190 GLN B O 1
ATOM 4824 N N . TYR B 1 191 ? -5.699 11.625 3.402 1 98.31 191 TYR B N 1
ATOM 4825 C CA . TYR B 1 191 ? -5.426 11.953 2.006 1 98.31 191 TYR B CA 1
ATOM 4826 C C . TYR B 1 191 ? -4.043 12.57 1.85 1 98.31 191 TYR B C 1
ATOM 4828 O O . TYR B 1 191 ? -3.816 13.375 0.942 1 98.31 191 TYR B O 1
ATOM 4836 N N . PHE B 1 192 ? -3.057 12.242 2.744 1 98 192 PHE B N 1
ATOM 4837 C CA . PHE B 1 192 ? -1.702 12.781 2.768 1 98 192 PHE B CA 1
ATOM 4838 C C . PHE B 1 192 ? -1.006 12.555 1.431 1 98 192 PHE B C 1
ATOM 4840 O O . PHE B 1 192 ? -0.117 13.32 1.052 1 98 192 PHE B O 1
ATOM 4847 N N . ASN B 1 193 ? -1.433 11.508 0.709 1 95.62 193 ASN B N 1
ATOM 4848 C CA . ASN B 1 193 ? -0.701 11.156 -0.503 1 95.62 193 ASN B CA 1
ATOM 4849 C C . ASN B 1 193 ? -1.564 11.336 -1.75 1 95.62 193 ASN B C 1
ATOM 4851 O O . ASN B 1 193 ? -1.267 10.766 -2.801 1 95.62 193 ASN B O 1
ATOM 4855 N N . HIS B 1 194 ? -2.709 11.961 -1.604 1 97.5 194 HIS B N 1
ATOM 4856 C CA . HIS B 1 194 ? -3.465 12.336 -2.797 1 97.5 194 HIS B CA 1
ATOM 4857 C C . HIS B 1 194 ? -2.75 13.43 -3.584 1 97.5 194 HIS B C 1
ATOM 4859 O O . HIS B 1 194 ? -2.258 14.398 -3.004 1 97.5 194 HIS B O 1
ATOM 4865 N N . PRO B 1 195 ? -2.705 13.336 -4.934 1 97.06 195 PRO B N 1
ATOM 4866 C CA . PRO B 1 195 ? -2.018 14.359 -5.723 1 97.06 195 PRO B CA 1
ATOM 4867 C C . PRO B 1 195 ? -2.574 15.766 -5.484 1 97.06 195 PRO B C 1
ATOM 4869 O O . PRO B 1 195 ? -1.819 16.734 -5.48 1 97.06 195 PRO B O 1
ATOM 4872 N N . GLY B 1 196 ? -3.863 15.859 -5.234 1 98.5 196 GLY B N 1
ATOM 4873 C CA . GLY B 1 196 ? -4.473 17.156 -4.961 1 98.5 196 GLY B CA 1
ATOM 4874 C C . GLY B 1 196 ? -3.9 17.828 -3.729 1 98.5 196 GLY B C 1
ATOM 4875 O O . GLY B 1 196 ? -3.871 19.062 -3.65 1 98.5 196 GLY B O 1
ATOM 4876 N N . PHE B 1 197 ? -3.455 17.078 -2.771 1 98.56 197 PHE B N 1
ATOM 4877 C CA . PHE B 1 197 ? -2.855 17.609 -1.554 1 98.56 197 PHE B CA 1
ATOM 4878 C C . PHE B 1 197 ? -1.385 17.938 -1.774 1 98.56 197 PHE B C 1
ATOM 4880 O O . PHE B 1 197 ? -0.873 18.906 -1.22 1 98.56 197 PHE B O 1
ATOM 4887 N N . ILE B 1 198 ? -0.682 17.203 -2.635 1 98.31 198 ILE B N 1
ATOM 4888 C CA . ILE B 1 198 ? 0.767 17.266 -2.801 1 98.31 198 ILE B CA 1
ATOM 4889 C C . ILE B 1 198 ? 1.128 18.391 -3.764 1 98.31 198 ILE B C 1
ATOM 4891 O O . ILE B 1 198 ? 2.074 19.156 -3.521 1 98.31 198 ILE B O 1
ATOM 4895 N N . GLU B 1 199 ? 0.36 18.609 -4.77 1 98.12 199 GLU B N 1
ATOM 4896 C CA . GLU B 1 199 ? 0.708 19.469 -5.898 1 98.12 199 GLU B CA 1
ATOM 4897 C C . GLU B 1 199 ? 0.868 20.922 -5.457 1 98.12 199 GLU B C 1
ATOM 4899 O O . GLU B 1 199 ? 1.786 21.609 -5.906 1 98.12 199 GLU B O 1
ATOM 4904 N N . PRO B 1 200 ? -0.016 21.391 -4.57 1 98.69 200 PRO B N 1
ATOM 4905 C CA . PRO B 1 200 ? 0.171 22.781 -4.137 1 98.69 200 PRO B CA 1
ATOM 4906 C C . PRO B 1 200 ? 1.53 23.016 -3.482 1 98.69 200 PRO B C 1
ATOM 4908 O O . PRO B 1 200 ? 2.119 24.078 -3.639 1 98.69 200 PRO B O 1
ATOM 4911 N N . PHE B 1 201 ? 2.039 22.016 -2.781 1 98.75 201 PHE B N 1
ATOM 4912 C CA . PHE B 1 201 ? 3.33 22.172 -2.121 1 98.75 201 PHE B CA 1
ATOM 4913 C C . PHE B 1 201 ? 4.457 22.234 -3.145 1 98.75 201 PHE B C 1
ATOM 4915 O O . PHE B 1 201 ? 5.461 22.906 -2.928 1 98.75 201 PHE B O 1
ATOM 4922 N N . ARG B 1 202 ? 4.336 21.516 -4.27 1 98.44 202 ARG B N 1
ATOM 4923 C CA . ARG B 1 202 ? 5.332 21.594 -5.332 1 98.44 202 ARG B CA 1
ATOM 4924 C C . ARG B 1 202 ? 5.457 23.016 -5.875 1 98.44 202 ARG B C 1
ATOM 4926 O O . ARG B 1 202 ? 6.562 23.531 -6.035 1 98.44 202 ARG B O 1
ATOM 4933 N N . ASP B 1 203 ? 4.332 23.656 -6.121 1 98.44 203 ASP B N 1
ATOM 4934 C CA . ASP B 1 203 ? 4.312 25.016 -6.629 1 98.44 203 ASP B CA 1
ATOM 4935 C C . ASP B 1 203 ? 4.918 25.984 -5.617 1 98.44 203 ASP B C 1
ATOM 4937 O O . ASP B 1 203 ? 5.691 26.875 -5.984 1 98.44 203 ASP B O 1
ATOM 4941 N N . GLY B 1 204 ? 4.516 25.781 -4.375 1 98.62 204 GLY B N 1
ATOM 4942 C CA . GLY B 1 204 ? 5.07 26.625 -3.332 1 98.62 204 GLY B CA 1
ATOM 4943 C C . GLY B 1 204 ? 6.578 26.516 -3.213 1 98.62 204 GLY B C 1
ATOM 4944 O O . GLY B 1 204 ? 7.277 27.531 -3.172 1 98.62 204 GLY B O 1
ATOM 4945 N N . LEU B 1 205 ? 7.051 25.297 -3.176 1 98.75 205 LEU B N 1
ATOM 4946 C CA . LEU B 1 205 ? 8.484 25.047 -3.057 1 98.75 205 LEU B CA 1
ATOM 4947 C C . LEU B 1 205 ? 9.242 25.656 -4.234 1 98.75 205 LEU B C 1
ATOM 4949 O O . LEU B 1 205 ? 10.273 26.312 -4.051 1 98.75 205 LEU B O 1
ATOM 4953 N N . ARG B 1 206 ? 8.734 25.484 -5.438 1 98.44 206 ARG B N 1
ATOM 4954 C CA . ARG B 1 206 ? 9.352 26.016 -6.645 1 98.44 206 ARG B CA 1
ATOM 4955 C C . ARG B 1 206 ? 9.453 27.531 -6.574 1 98.44 206 ARG B C 1
ATOM 4957 O O . ARG B 1 206 ? 10.516 28.109 -6.828 1 98.44 206 ARG B O 1
ATOM 4964 N N . ALA B 1 207 ? 8.383 28.188 -6.211 1 98.56 207 ALA B N 1
ATOM 4965 C CA . ALA B 1 207 ? 8.328 29.656 -6.133 1 98.56 207 ALA B CA 1
ATOM 4966 C C . ALA B 1 207 ? 9.281 30.172 -5.055 1 98.56 207 ALA B C 1
ATOM 4968 O O . ALA B 1 207 ? 9.961 31.188 -5.258 1 98.56 207 ALA B O 1
ATOM 4969 N N . ASP B 1 208 ? 9.312 29.453 -3.943 1 98.62 208 ASP B N 1
ATOM 4970 C CA . ASP B 1 208 ? 10.125 29.891 -2.818 1 98.62 208 ASP B CA 1
ATOM 4971 C C . ASP B 1 208 ? 11.609 29.75 -3.123 1 98.62 208 ASP B C 1
ATOM 4973 O O . ASP B 1 208 ? 12.414 30.609 -2.748 1 98.62 208 ASP B O 1
ATOM 4977 N N . LEU B 1 209 ? 11.969 28.656 -3.756 1 98.31 209 LEU B N 1
ATOM 4978 C CA . LEU B 1 209 ? 13.359 28.453 -4.16 1 98.31 209 LEU B CA 1
ATOM 4979 C C . LEU B 1 209 ? 13.797 29.547 -5.129 1 98.31 209 LEU B C 1
ATOM 4981 O O . LEU B 1 209 ? 14.883 30.125 -4.98 1 98.31 209 LEU B O 1
ATOM 4985 N N . ALA B 1 210 ? 12.953 29.859 -6.094 1 97.88 210 ALA B N 1
ATOM 4986 C CA . ALA B 1 210 ? 13.25 30.906 -7.059 1 97.88 210 ALA B CA 1
ATOM 4987 C C . ALA B 1 210 ? 13.406 32.25 -6.371 1 97.88 210 ALA B C 1
ATOM 4989 O O . ALA B 1 210 ? 14.336 33 -6.664 1 97.88 210 ALA B O 1
ATOM 4990 N N . SER B 1 211 ? 12.5 32.531 -5.496 1 98.12 211 SER B N 1
ATOM 4991 C CA . SER B 1 211 ? 12.516 33.812 -4.77 1 98.12 211 SER B CA 1
ATOM 4992 C C . SER B 1 211 ? 13.781 33.938 -3.932 1 98.12 211 SER B C 1
ATOM 4994 O O . SER B 1 211 ? 14.422 35 -3.938 1 98.12 211 SER B O 1
ATOM 4996 N N . LEU B 1 212 ? 14.133 32.875 -3.186 1 97.75 212 LEU B N 1
ATOM 4997 C CA . LEU B 1 212 ? 15.297 32.938 -2.309 1 97.75 212 LEU B CA 1
ATOM 4998 C C . LEU B 1 212 ? 16.578 33 -3.119 1 97.75 212 LEU B C 1
ATOM 5000 O O . LEU B 1 212 ? 17.531 33.688 -2.723 1 97.75 212 LEU B O 1
ATOM 5004 N N . ARG B 1 213 ? 16.625 32.375 -4.227 1 96.88 213 ARG B N 1
ATOM 5005 C CA . ARG B 1 213 ? 17.797 32.438 -5.094 1 96.88 213 ARG B CA 1
ATOM 5006 C C . ARG B 1 213 ? 17.938 33.812 -5.711 1 96.88 213 ARG B C 1
ATOM 5008 O O . ARG B 1 213 ? 19.062 34.281 -5.902 1 96.88 213 ARG B O 1
ATOM 5015 N N . ALA B 1 214 ? 16.875 34.406 -6 1 97.62 214 ALA B N 1
ATOM 5016 C CA . ALA B 1 214 ? 16.922 35.781 -6.512 1 97.62 214 ALA B CA 1
ATOM 5017 C C . ALA B 1 214 ? 17.484 36.75 -5.469 1 97.62 214 ALA B C 1
ATOM 5019 O O . ALA B 1 214 ? 18.172 37.719 -5.812 1 97.62 214 ALA B O 1
ATOM 5020 N N . GLU B 1 215 ? 17.188 36.469 -4.273 1 97.5 215 GLU B N 1
ATOM 5021 C CA . GLU B 1 215 ? 17.641 37.312 -3.166 1 97.5 215 GLU B CA 1
ATOM 5022 C C . GLU B 1 215 ? 19.078 37 -2.789 1 97.5 215 GLU B C 1
ATOM 5024 O O . GLU B 1 215 ? 19.875 37.938 -2.561 1 97.5 215 GLU B O 1
ATOM 5029 N N . LEU B 1 216 ? 19.484 35.688 -2.811 1 97.44 216 LEU B N 1
ATOM 5030 C CA . LEU B 1 216 ? 20.734 35.281 -2.197 1 97.44 216 LEU B CA 1
ATOM 5031 C C . LEU B 1 216 ? 21.781 34.938 -3.264 1 97.44 216 LEU B C 1
ATOM 5033 O O . LEU B 1 216 ? 22.969 34.844 -2.967 1 97.44 216 LEU B O 1
ATOM 5037 N N . GLY B 1 217 ? 21.297 34.75 -4.52 1 95.69 217 GLY B N 1
ATOM 5038 C CA . GLY B 1 217 ? 22.156 34.25 -5.59 1 95.69 217 GLY B CA 1
ATOM 5039 C C . GLY B 1 217 ? 21.953 32.781 -5.91 1 95.69 217 GLY B C 1
ATOM 5040 O O . GLY B 1 217 ? 21.562 32 -5.043 1 95.69 217 GLY B O 1
ATOM 5041 N N . ASP B 1 218 ? 22.312 32.375 -7.066 1 91.38 218 ASP B N 1
ATOM 5042 C CA . ASP B 1 218 ? 22.062 31.031 -7.578 1 91.38 218 ASP B CA 1
ATOM 5043 C C . ASP B 1 218 ? 22.922 30 -6.859 1 91.38 218 ASP B C 1
ATOM 5045 O O . ASP B 1 218 ? 22.547 28.828 -6.746 1 91.38 218 ASP B O 1
ATOM 5049 N N . ASP B 1 219 ? 24.016 30.5 -6.348 1 91.25 219 ASP B N 1
ATOM 5050 C CA . ASP B 1 219 ? 24.953 29.578 -5.746 1 91.25 219 ASP B CA 1
ATOM 5051 C C . ASP B 1 219 ? 24.734 29.469 -4.238 1 91.25 219 ASP B C 1
ATOM 5053 O O . ASP B 1 219 ? 25.438 28.719 -3.553 1 91.25 219 ASP B O 1
ATOM 5057 N N . ALA B 1 220 ? 23.781 30.156 -3.73 1 95.31 220 ALA B N 1
ATOM 5058 C CA . ALA B 1 220 ? 23.5 30.125 -2.295 1 95.31 220 ALA B CA 1
ATOM 5059 C C . ALA B 1 220 ? 23.109 28.719 -1.844 1 95.31 220 ALA B C 1
ATOM 5061 O O . ALA B 1 220 ? 22.359 28.031 -2.539 1 95.31 220 ALA B O 1
ATOM 5062 N N . ARG B 1 221 ? 23.641 28.297 -0.696 1 97.12 221 ARG B N 1
ATOM 5063 C CA . ARG B 1 221 ? 23.234 27.031 -0.111 1 97.12 221 ARG B CA 1
ATOM 5064 C C . ARG B 1 221 ? 21.906 27.141 0.612 1 97.12 221 ARG B C 1
ATOM 5066 O O . ARG B 1 221 ? 21.812 27.781 1.664 1 97.12 221 ARG B O 1
ATOM 5073 N N . ILE B 1 222 ? 20.906 26.578 0.031 1 98.12 222 ILE B N 1
ATOM 5074 C CA . ILE B 1 222 ? 19.562 26.594 0.59 1 98.12 222 ILE B CA 1
ATOM 5075 C C . ILE B 1 222 ? 19.266 25.219 1.209 1 98.12 222 ILE B C 1
ATOM 5077 O O . ILE B 1 222 ? 19.734 24.203 0.722 1 98.12 222 ILE B O 1
ATOM 5081 N N . HIS B 1 223 ? 18.547 25.203 2.312 1 98.62 223 HIS B N 1
ATOM 5082 C CA . HIS B 1 223 ? 18.047 23.984 2.939 1 98.62 223 HIS B CA 1
ATOM 5083 C C . HIS B 1 223 ? 16.531 23.984 3.037 1 98.62 223 HIS B C 1
ATOM 5085 O O . HIS B 1 223 ? 15.938 24.984 3.48 1 98.62 223 HIS B O 1
ATOM 5091 N N . VAL B 1 224 ? 15.891 22.953 2.553 1 98.75 224 VAL B N 1
ATOM 5092 C CA . VAL B 1 224 ? 14.438 22.844 2.648 1 98.75 224 VAL B CA 1
ATOM 5093 C C . VAL B 1 224 ? 14.055 22.156 3.961 1 98.75 224 VAL B C 1
ATOM 5095 O O . VAL B 1 224 ? 14.617 21.125 4.312 1 98.75 224 VAL B O 1
ATOM 5098 N N . LEU B 1 225 ? 13.195 22.797 4.723 1 98.81 225 LEU B N 1
ATOM 5099 C CA . LEU B 1 225 ? 12.633 22.203 5.938 1 98.81 225 LEU B CA 1
ATOM 5100 C C . LEU B 1 225 ? 11.172 21.844 5.738 1 98.81 225 LEU B C 1
ATOM 5102 O O . LEU B 1 225 ? 10.312 22.719 5.617 1 98.81 225 LEU B O 1
ATOM 5106 N N . PHE B 1 226 ? 10.891 20.547 5.656 1 98.62 226 PHE B N 1
ATOM 5107 C CA . PHE B 1 226 ? 9.508 20.078 5.664 1 98.62 226 PHE B CA 1
ATOM 5108 C C . PHE B 1 226 ? 8.961 20.031 7.082 1 98.62 226 PHE B C 1
ATOM 5110 O O . PHE B 1 226 ? 9.43 19.25 7.914 1 98.62 226 PHE B O 1
ATOM 5117 N N . ALA B 1 227 ? 7.957 20.891 7.359 1 98.75 227 ALA B N 1
ATOM 5118 C CA . ALA B 1 227 ? 7.512 21.109 8.734 1 98.75 227 ALA B CA 1
ATOM 5119 C C . ALA B 1 227 ? 6.156 20.453 8.984 1 98.75 227 ALA B C 1
ATOM 5121 O O . ALA B 1 227 ? 5.27 20.5 8.125 1 98.75 227 ALA B O 1
ATOM 5122 N N . THR B 1 228 ? 5.996 19.797 10.086 1 98.19 228 THR B N 1
ATOM 5123 C CA . THR B 1 228 ? 4.738 19.219 10.539 1 98.19 228 THR B CA 1
ATOM 5124 C C . THR B 1 228 ? 4.59 19.359 12.047 1 98.19 228 THR B C 1
ATOM 5126 O O . THR B 1 228 ? 5.5 19.844 12.727 1 98.19 228 THR B O 1
ATOM 5129 N N . HIS B 1 229 ? 3.391 19.094 12.57 1 97.5 229 HIS B N 1
ATOM 5130 C CA . HIS B 1 229 ? 3.129 19.156 14 1 97.5 229 HIS B CA 1
ATOM 5131 C C . HIS B 1 229 ? 3.824 18.016 14.734 1 97.5 229 HIS B C 1
ATOM 5133 O O . HIS B 1 229 ? 3.77 16.859 14.297 1 97.5 229 HIS B O 1
ATOM 5139 N N . SER B 1 230 ? 4.504 18.344 15.812 1 96 230 SER B N 1
ATOM 5140 C CA . SER B 1 230 ? 5.051 17.297 16.672 1 96 230 SER B CA 1
ATOM 5141 C C . SER B 1 230 ? 3.943 16.578 17.422 1 96 230 SER B C 1
ATOM 5143 O O . SER B 1 230 ? 2.842 17.109 17.578 1 96 230 SER B O 1
ATOM 5145 N N . ILE B 1 231 ? 4.199 15.32 17.766 1 93.94 231 ILE B N 1
ATOM 5146 C CA . ILE B 1 231 ? 3.328 14.531 18.625 1 93.94 231 ILE B CA 1
ATOM 5147 C C . ILE B 1 231 ? 4.168 13.734 19.625 1 93.94 231 ILE B C 1
ATOM 5149 O O . ILE B 1 231 ? 5.359 13.508 19.406 1 93.94 231 ILE B O 1
ATOM 5153 N N . PRO B 1 232 ? 3.547 13.406 20.781 1 92.19 232 PRO B N 1
ATOM 5154 C CA . PRO B 1 232 ? 4.293 12.531 21.688 1 92.19 232 PRO B CA 1
ATOM 5155 C C . PRO B 1 232 ? 4.82 11.281 20.984 1 92.19 232 PRO B C 1
ATOM 5157 O O . PRO B 1 232 ? 4.137 10.711 20.125 1 92.19 232 PRO B O 1
ATOM 5160 N N . THR B 1 233 ? 6.023 10.797 21.391 1 92.44 233 THR B N 1
ATOM 5161 C CA . THR B 1 233 ? 6.617 9.617 20.781 1 92.44 233 THR B CA 1
ATOM 5162 C C . THR B 1 233 ? 5.711 8.398 20.953 1 92.44 233 THR B C 1
ATOM 5164 O O . THR B 1 233 ? 5.664 7.52 20.094 1 92.44 233 THR B O 1
ATOM 5167 N N . SER B 1 234 ? 4.949 8.383 22.047 1 90.94 234 SER B N 1
ATOM 5168 C CA . SER B 1 234 ? 4 7.289 22.266 1 90.94 234 SER B CA 1
ATOM 5169 C C . SER B 1 234 ? 2.885 7.316 21.234 1 90.94 234 SER B C 1
ATOM 5171 O O . SER B 1 234 ? 2.42 6.266 20.781 1 90.94 234 SER B O 1
ATOM 5173 N N . ASP B 1 235 ? 2.402 8.492 20.828 1 92.88 235 ASP B N 1
ATOM 5174 C CA . ASP B 1 235 ? 1.387 8.625 19.781 1 92.88 235 ASP B CA 1
ATOM 5175 C C . ASP B 1 235 ? 1.947 8.242 18.406 1 92.88 235 ASP B C 1
ATOM 5177 O O . ASP B 1 235 ? 1.24 7.668 17.578 1 92.88 235 ASP B O 1
ATOM 5181 N N . ALA B 1 236 ? 3.205 8.633 18.25 1 93.75 236 ALA B N 1
ATOM 5182 C CA . ALA B 1 236 ? 3.863 8.234 17 1 93.75 236 ALA B CA 1
ATOM 5183 C C . ALA B 1 236 ? 3.969 6.711 16.906 1 93.75 236 ALA B C 1
ATOM 5185 O O . ALA B 1 236 ? 3.74 6.133 15.844 1 93.75 236 ALA B O 1
ATOM 5186 N N . ALA B 1 237 ? 4.23 6.047 18 1 92 237 ALA B N 1
ATOM 5187 C CA . ALA B 1 237 ? 4.355 4.59 18.062 1 92 237 ALA B CA 1
ATOM 5188 C C . ALA B 1 237 ? 3.02 3.916 17.75 1 92 237 ALA B C 1
ATOM 5190 O O . ALA B 1 237 ? 2.986 2.812 17.203 1 92 237 ALA B O 1
ATOM 5191 N N . ALA B 1 238 ? 1.963 4.633 18.062 1 92.56 238 ALA B N 1
ATOM 5192 C CA . ALA B 1 238 ? 0.629 4.059 17.906 1 92.56 238 ALA B CA 1
ATOM 5193 C C . ALA B 1 238 ? 0.01 4.445 16.562 1 92.56 238 ALA B C 1
ATOM 5195 O O . ALA B 1 238 ? -1.066 3.961 16.203 1 92.56 238 ALA B O 1
ATOM 5196 N N . ALA B 1 239 ? 0.713 5.258 15.805 1 94.5 239 ALA B N 1
ATOM 5197 C CA . ALA B 1 239 ? 0.125 5.824 14.594 1 94.5 239 ALA B CA 1
ATOM 5198 C C . ALA B 1 239 ? -0.076 4.75 13.523 1 94.5 239 ALA B C 1
ATOM 5200 O O . ALA B 1 239 ? 0.811 3.928 13.289 1 94.5 239 ALA B O 1
ATOM 5201 N N . GLY B 1 240 ? -1.294 4.754 12.922 1 93 240 GLY B N 1
ATOM 5202 C CA . GLY B 1 240 ? -1.573 3.877 11.797 1 93 240 GLY B CA 1
ATOM 5203 C C . GLY B 1 240 ? -1.863 2.447 12.211 1 93 240 GLY B C 1
ATOM 5204 O O . GLY B 1 240 ? -2.01 2.158 13.406 1 93 240 GLY B O 1
ATOM 5205 N N . PRO B 1 241 ? -2.031 1.534 11.188 1 91.56 241 PRO B N 1
ATOM 5206 C CA . PRO B 1 241 ? -2.244 0.113 11.477 1 91.56 241 PRO B CA 1
ATOM 5207 C C . PRO B 1 241 ? -1.094 -0.509 12.266 1 91.56 241 PRO B C 1
ATOM 5209 O O . PRO B 1 241 ? 0.075 -0.237 11.977 1 91.56 241 PRO B O 1
ATOM 5212 N N . ARG B 1 242 ? -1.418 -1.376 13.195 1 88.62 242 ARG B N 1
ATOM 5213 C CA . ARG B 1 242 ? -0.43 -1.938 14.109 1 88.62 242 ARG B CA 1
ATOM 5214 C C . ARG B 1 242 ? 0.625 -2.738 13.352 1 88.62 242 ARG B C 1
ATOM 5216 O O . ARG B 1 242 ? 1.812 -2.678 13.68 1 88.62 242 ARG B O 1
ATOM 5223 N N . GLY B 1 243 ? 0.179 -3.512 12.469 1 86.19 243 GLY B N 1
ATOM 5224 C CA . GLY B 1 243 ? 1.107 -4.32 11.695 1 86.19 243 GLY B CA 1
ATOM 5225 C C . GLY B 1 243 ? 2.076 -3.494 10.867 1 86.19 243 GLY B C 1
ATOM 5226 O O . GLY B 1 243 ? 3.275 -3.777 10.844 1 86.19 243 GLY B O 1
ATOM 5227 N N . LEU B 1 244 ? 1.566 -2.514 10.188 1 86.81 244 LEU B N 1
ATOM 5228 C CA . LEU B 1 244 ? 2.416 -1.629 9.398 1 86.81 244 LEU B CA 1
ATOM 5229 C C . LEU B 1 244 ? 3.434 -0.919 10.289 1 86.81 244 LEU B C 1
ATOM 5231 O O . LEU B 1 244 ? 4.605 -0.804 9.93 1 86.81 244 LEU B O 1
ATOM 5235 N N . ALA B 1 245 ? 3 -0.444 11.406 1 88.25 245 ALA B N 1
ATOM 5236 C CA . ALA B 1 245 ? 3.9 0.202 12.359 1 88.25 245 ALA B CA 1
ATOM 5237 C C . ALA B 1 245 ? 5.016 -0.745 12.789 1 88.25 245 ALA B C 1
ATOM 5239 O O . ALA B 1 245 ? 6.184 -0.352 12.844 1 88.25 245 ALA B O 1
ATOM 5240 N N . ALA B 1 246 ? 4.668 -1.934 13.07 1 86.75 246 ALA B N 1
ATOM 5241 C CA . ALA B 1 246 ? 5.648 -2.934 13.484 1 86.75 246 ALA B CA 1
ATOM 5242 C C . ALA B 1 246 ? 6.66 -3.201 12.375 1 86.75 246 ALA B C 1
ATOM 5244 O O . ALA B 1 246 ? 7.859 -3.324 12.633 1 86.75 246 ALA B O 1
ATOM 5245 N N . ASP B 1 247 ? 6.156 -3.316 11.18 1 85.38 247 ASP B N 1
ATOM 5246 C CA . ASP B 1 247 ? 7.027 -3.568 10.039 1 85.38 247 ASP B CA 1
ATOM 5247 C C . ASP B 1 247 ? 8.031 -2.432 9.844 1 85.38 247 ASP B C 1
ATOM 5249 O O . ASP B 1 247 ? 9.211 -2.674 9.594 1 85.38 247 ASP B O 1
ATOM 5253 N N . LEU B 1 248 ? 7.562 -1.187 9.961 1 85.75 248 LEU B N 1
ATOM 5254 C CA . LEU B 1 248 ? 8.422 -0.02 9.789 1 85.75 248 LEU B CA 1
ATOM 5255 C C . LEU B 1 248 ? 9.492 0.029 10.875 1 85.75 248 LEU B C 1
ATOM 5257 O O . LEU B 1 248 ? 10.648 0.343 10.602 1 85.75 248 LEU B O 1
ATOM 5261 N N . ARG B 1 249 ? 9.117 -0.27 12.062 1 86.06 249 ARG B N 1
ATOM 5262 C CA . ARG B 1 249 ? 10.07 -0.312 13.164 1 86.06 249 ARG B CA 1
ATOM 5263 C C . ARG B 1 249 ? 11.148 -1.366 12.922 1 86.06 249 ARG B C 1
ATOM 5265 O O . ARG B 1 249 ? 12.336 -1.103 13.109 1 86.06 249 ARG B O 1
ATOM 5272 N N . ALA B 1 250 ? 10.695 -2.514 12.547 1 82.88 250 ALA B N 1
ATOM 5273 C CA . ALA B 1 250 ? 11.625 -3.605 12.281 1 82.88 250 ALA B CA 1
ATOM 5274 C C . ALA B 1 250 ? 12.586 -3.246 11.156 1 82.88 250 ALA B C 1
ATOM 5276 O O . ALA B 1 250 ? 13.773 -3.574 11.211 1 82.88 250 ALA B O 1
ATOM 5277 N N . GLN B 1 251 ? 12.078 -2.609 10.195 1 79.69 251 GLN B N 1
ATOM 5278 C CA . GLN B 1 251 ? 12.875 -2.205 9.047 1 79.69 251 GLN B CA 1
ATOM 5279 C C . GLN B 1 251 ? 13.922 -1.166 9.438 1 79.69 251 GLN B C 1
ATOM 5281 O O . GLN B 1 251 ? 15.07 -1.243 9.008 1 79.69 251 GLN B O 1
ATOM 5286 N N . ALA B 1 252 ? 13.484 -0.204 10.188 1 77.81 252 ALA B N 1
ATOM 5287 C CA . ALA B 1 252 ? 14.359 0.895 10.578 1 77.81 252 ALA B CA 1
ATOM 5288 C C . ALA B 1 252 ? 15.406 0.428 11.594 1 77.81 252 ALA B C 1
ATOM 5290 O O . ALA B 1 252 ? 16.438 1.07 11.766 1 77.81 252 ALA B O 1
ATOM 5291 N N . GLY B 1 253 ? 15.156 -0.761 12.133 1 76.62 253 GLY B N 1
ATOM 5292 C CA . GLY B 1 253 ? 16.016 -1.188 13.219 1 76.62 253 GLY B CA 1
ATOM 5293 C C . GLY B 1 253 ? 16.109 -0.173 14.344 1 76.62 253 GLY B C 1
ATOM 5294 O O . GLY B 1 253 ? 17.172 0.012 14.938 1 76.62 253 GLY B O 1
ATOM 5295 N N . ALA B 1 254 ? 15.07 0.57 14.438 1 74.31 254 ALA B N 1
ATOM 5296 C CA . ALA B 1 254 ? 15.055 1.706 15.359 1 74.31 254 ALA B CA 1
ATOM 5297 C C . ALA B 1 254 ? 13.758 1.742 16.156 1 74.31 254 ALA B C 1
ATOM 5299 O O . ALA B 1 254 ? 12.844 0.949 15.922 1 74.31 254 ALA B O 1
ATOM 5300 N N . GLU B 1 255 ? 13.781 2.557 17.172 1 73.19 255 GLU B N 1
ATOM 5301 C CA . GLU B 1 255 ? 12.609 2.699 18.031 1 73.19 255 GLU B CA 1
ATOM 5302 C C . GLU B 1 255 ? 11.648 3.75 17.5 1 73.19 255 GLU B C 1
ATOM 5304 O O . GLU B 1 255 ? 12.047 4.629 16.719 1 73.19 255 GLU B O 1
ATOM 5309 N N . PRO B 1 256 ? 10.43 3.562 17.875 1 63.66 256 PRO B N 1
ATOM 5310 C CA . PRO B 1 256 ? 9.5 4.617 17.484 1 63.66 256 PRO B CA 1
ATOM 5311 C C . PRO B 1 256 ? 9.977 6.012 17.875 1 63.66 256 PRO B C 1
ATOM 5313 O O . PRO B 1 256 ? 10.539 6.195 18.953 1 63.66 256 PRO B O 1
ATOM 5316 N N . GLY B 1 257 ? 9.812 6.914 17 1 67.38 257 GLY B N 1
ATOM 5317 C CA . GLY B 1 257 ? 10.352 8.25 17.188 1 67.38 257 GLY B CA 1
ATOM 5318 C C . GLY B 1 257 ? 11.586 8.516 16.344 1 67.38 257 GLY B C 1
ATOM 5319 O O . GLY B 1 257 ? 11.898 9.672 16.047 1 67.38 257 GLY B O 1
ATOM 5320 N N . ASP B 1 258 ? 12.156 7.375 15.984 1 72.94 258 ASP B N 1
ATOM 5321 C CA . ASP B 1 258 ? 13.258 7.508 15.031 1 72.94 258 ASP B CA 1
ATOM 5322 C C . ASP B 1 258 ? 12.727 7.703 13.617 1 72.94 258 ASP B C 1
ATOM 5324 O O . ASP B 1 258 ? 11.664 7.18 13.266 1 72.94 258 ASP B O 1
ATOM 5328 N N . GLU B 1 259 ? 13.461 8.5 13.008 1 68.75 259 GLU B N 1
ATOM 5329 C CA . GLU B 1 259 ? 13 8.867 11.664 1 68.75 259 GLU B CA 1
ATOM 5330 C C . GLU B 1 259 ? 12.586 7.637 10.867 1 68.75 259 GLU B C 1
ATOM 5332 O O . GLU B 1 259 ? 13.344 6.672 10.758 1 68.75 259 GLU B O 1
ATOM 5337 N N . GLY B 1 260 ? 11.359 7.645 10.484 1 72.5 260 GLY B N 1
ATOM 5338 C CA . GLY B 1 260 ? 10.828 6.633 9.586 1 72.5 260 GLY B CA 1
ATOM 5339 C C . GLY B 1 260 ? 10.43 5.355 10.297 1 72.5 260 GLY B C 1
ATOM 5340 O O . GLY B 1 260 ? 9.914 4.422 9.672 1 72.5 260 GLY B O 1
ATOM 5341 N N . ALA B 1 261 ? 10.523 5.336 11.57 1 84.06 261 ALA B N 1
ATOM 5342 C CA . ALA B 1 261 ? 10.281 4.102 12.305 1 84.06 261 ALA B CA 1
ATOM 5343 C C . ALA B 1 261 ? 8.836 4.027 12.789 1 84.06 261 ALA B C 1
ATOM 5345 O O . ALA B 1 261 ? 8.461 3.102 13.516 1 84.06 261 ALA B O 1
ATOM 5346 N N . ASP B 1 262 ? 8.125 5.055 12.445 1 91.56 262 ASP B N 1
ATOM 5347 C CA . ASP B 1 262 ? 6.695 5.078 12.742 1 91.56 262 ASP B CA 1
ATOM 5348 C C . ASP B 1 262 ? 5.895 5.566 11.531 1 91.56 262 ASP B C 1
ATOM 5350 O O . ASP B 1 262 ? 6.445 6.199 10.633 1 91.56 262 ASP B O 1
ATOM 5354 N N . VAL B 1 263 ? 4.621 5.199 11.539 1 93.5 263 VAL B N 1
ATOM 5355 C CA . VAL B 1 263 ? 3.779 5.453 10.375 1 93.5 263 VAL B CA 1
ATOM 5356 C C . VAL B 1 263 ? 3.658 6.957 10.148 1 93.5 263 VAL B C 1
ATOM 5358 O O . VAL B 1 263 ? 3.682 7.418 9 1 93.5 263 VAL B O 1
ATOM 5361 N N . TYR B 1 264 ? 3.551 7.754 11.211 1 96 264 TYR B N 1
ATOM 5362 C CA . TYR B 1 264 ? 3.389 9.203 11.109 1 96 264 TYR B CA 1
ATOM 5363 C C . TYR B 1 264 ? 4.574 9.836 10.391 1 96 264 TYR B C 1
ATOM 5365 O O . TYR B 1 264 ? 4.402 10.523 9.383 1 96 264 TYR B O 1
ATOM 5373 N N . SER B 1 265 ? 5.758 9.555 10.859 1 93.94 265 SER B N 1
ATOM 5374 C CA . SER B 1 265 ? 6.961 10.117 10.25 1 93.94 265 SER B CA 1
ATOM 5375 C C . SER B 1 265 ? 7.188 9.555 8.852 1 93.94 265 SER B C 1
ATOM 5377 O O . SER B 1 265 ? 7.598 10.281 7.941 1 93.94 265 SER B O 1
ATOM 5379 N N . ALA B 1 266 ? 6.91 8.289 8.719 1 91.94 266 ALA B N 1
ATOM 5380 C CA . ALA B 1 266 ? 7.113 7.652 7.422 1 91.94 266 ALA B CA 1
ATOM 5381 C C . ALA B 1 266 ? 6.227 8.281 6.352 1 91.94 266 ALA B C 1
ATOM 5383 O O . ALA B 1 266 ? 6.656 8.469 5.211 1 91.94 266 ALA B O 1
ATOM 5384 N N . GLN B 1 267 ? 4.961 8.555 6.68 1 95.12 267 GLN B N 1
ATOM 5385 C CA . GLN B 1 267 ? 4.055 9.211 5.742 1 95.12 267 GLN B CA 1
ATOM 5386 C C . GLN B 1 267 ? 4.59 10.578 5.328 1 95.12 267 GLN B C 1
ATOM 5388 O O . GLN B 1 267 ? 4.578 10.922 4.145 1 95.12 267 GLN B O 1
ATOM 5393 N N . HIS B 1 268 ? 5.094 11.305 6.277 1 96.31 268 HIS B N 1
ATOM 5394 C CA . HIS B 1 268 ? 5.594 12.648 5.988 1 96.31 268 HIS B CA 1
ATOM 5395 C C . HIS B 1 268 ? 6.852 12.594 5.129 1 96.31 268 HIS B C 1
ATOM 5397 O O . HIS B 1 268 ? 7.008 13.383 4.199 1 96.31 268 HIS B O 1
ATOM 5403 N N . LEU B 1 269 ? 7.73 11.695 5.465 1 92.81 269 LEU B N 1
ATOM 5404 C CA . LEU B 1 269 ? 8.945 11.539 4.676 1 92.81 269 LEU B CA 1
ATOM 5405 C C . LEU B 1 269 ? 8.617 11.148 3.24 1 92.81 269 LEU B C 1
ATOM 5407 O O . LEU B 1 269 ? 9.242 11.648 2.299 1 92.81 269 LEU B O 1
ATOM 5411 N N . ASP B 1 270 ? 7.633 10.289 3.119 1 91.88 270 ASP B N 1
ATOM 5412 C CA . ASP B 1 270 ? 7.211 9.875 1.785 1 91.88 270 ASP B CA 1
ATOM 5413 C C . ASP B 1 270 ? 6.645 11.055 0.998 1 91.88 270 ASP B C 1
ATOM 5415 O O . ASP B 1 270 ? 6.973 11.242 -0.176 1 91.88 270 ASP B O 1
ATOM 5419 N N . VAL B 1 271 ? 5.805 11.867 1.593 1 95.88 271 VAL B N 1
ATOM 5420 C CA . VAL B 1 271 ? 5.203 13.031 0.951 1 95.88 271 VAL B CA 1
ATOM 5421 C C . VAL B 1 271 ? 6.289 14.047 0.598 1 95.88 271 VAL B C 1
ATOM 5423 O O . VAL B 1 271 ? 6.254 14.656 -0.475 1 95.88 271 VAL B O 1
ATOM 5426 N N . ALA B 1 272 ? 7.27 14.234 1.46 1 95.75 272 ALA B N 1
ATOM 5427 C CA . ALA B 1 272 ? 8.383 15.133 1.171 1 95.75 272 ALA B CA 1
ATOM 5428 C C . ALA B 1 272 ? 9.117 14.711 -0.098 1 95.75 272 ALA B C 1
ATOM 5430 O O . ALA B 1 272 ? 9.391 15.531 -0.971 1 95.75 272 ALA B O 1
ATOM 5431 N N . ARG B 1 273 ? 9.344 13.477 -0.225 1 91.06 273 ARG B N 1
ATOM 5432 C CA . ARG B 1 273 ? 10.031 12.961 -1.398 1 91.06 273 ARG B CA 1
ATOM 5433 C C . ARG B 1 273 ? 9.195 13.148 -2.658 1 91.06 273 ARG B C 1
ATOM 5435 O O . ARG B 1 273 ? 9.734 13.398 -3.736 1 91.06 273 ARG B O 1
ATOM 5442 N N . GLU B 1 274 ? 7.91 12.883 -2.473 1 92.44 274 GLU B N 1
ATOM 5443 C CA . GLU B 1 274 ? 7.016 13.078 -3.611 1 92.44 274 GLU B CA 1
ATOM 5444 C C . GLU B 1 274 ? 7.008 14.539 -4.062 1 92.44 274 GLU B C 1
ATOM 5446 O O . GLU B 1 274 ? 6.953 14.82 -5.262 1 92.44 274 GLU B O 1
ATOM 5451 N N . ILE B 1 275 ? 7.035 15.445 -3.115 1 96.88 275 ILE B N 1
ATOM 5452 C CA . ILE B 1 275 ? 7.094 16.859 -3.445 1 96.88 275 ILE B CA 1
ATOM 5453 C C . ILE B 1 275 ? 8.398 17.172 -4.188 1 96.88 275 ILE B C 1
ATOM 5455 O O . ILE B 1 275 ? 8.375 17.797 -5.254 1 96.88 275 ILE B O 1
ATOM 5459 N N . LEU B 1 276 ? 9.469 16.703 -3.711 1 94.81 276 LEU B N 1
ATOM 5460 C CA . LEU B 1 276 ? 10.781 16.953 -4.301 1 94.81 276 LEU B CA 1
ATOM 5461 C C . LEU B 1 276 ? 10.859 16.375 -5.707 1 94.81 276 LEU B C 1
ATOM 5463 O O . LEU B 1 276 ? 11.445 17 -6.605 1 94.81 276 LEU B O 1
ATOM 5467 N N . ALA B 1 277 ? 10.281 15.25 -5.883 1 88.75 277 ALA B N 1
ATOM 5468 C CA . ALA B 1 277 ? 10.312 14.586 -7.184 1 88.75 277 ALA B CA 1
ATOM 5469 C C . ALA B 1 277 ? 9.641 15.445 -8.25 1 88.75 277 ALA B C 1
ATOM 5471 O O . ALA B 1 277 ? 10 15.375 -9.43 1 88.75 277 ALA B O 1
ATOM 5472 N N . GLY B 1 278 ? 8.719 16.297 -7.828 1 93 278 GLY B N 1
ATOM 5473 C CA . GLY B 1 278 ? 7.992 17.125 -8.773 1 93 278 GLY B CA 1
ATOM 5474 C C . GLY B 1 278 ? 8.609 18.5 -8.953 1 93 278 GLY B C 1
ATOM 5475 O O . GLY B 1 278 ? 8.078 19.328 -9.695 1 93 278 GLY B O 1
ATOM 5476 N N . VAL B 1 279 ? 9.742 18.672 -8.242 1 96.5 279 VAL B N 1
ATOM 5477 C CA . VAL B 1 279 ? 10.406 19.969 -8.305 1 96.5 279 VAL B CA 1
ATOM 5478 C C . VAL B 1 279 ? 11.875 19.781 -8.688 1 96.5 279 VAL B C 1
ATOM 5480 O O . VAL B 1 279 ? 12.758 19.844 -7.828 1 96.5 279 VAL B O 1
ATOM 5483 N N . PRO B 1 280 ? 12.164 19.688 -9.961 1 92.94 280 PRO B N 1
ATOM 5484 C CA . PRO B 1 280 ? 13.539 19.453 -10.406 1 92.94 280 PRO B CA 1
ATOM 5485 C C . PRO B 1 280 ? 14.516 20.516 -9.898 1 92.94 280 PRO B C 1
ATOM 5487 O O . PRO B 1 280 ? 15.695 20.219 -9.672 1 92.94 280 PRO B O 1
ATOM 5490 N N . GLU B 1 281 ? 14.008 21.688 -9.648 1 93.5 281 GLU B N 1
ATOM 5491 C CA . GLU B 1 281 ? 14.836 22.781 -9.141 1 93.5 281 GLU B CA 1
ATOM 5492 C C . GLU B 1 281 ? 15.367 22.453 -7.746 1 93.5 281 GLU B C 1
ATOM 5494 O O . GLU B 1 281 ? 16.281 23.125 -7.258 1 93.5 281 GLU B O 1
ATOM 5499 N N . ALA B 1 282 ? 14.781 21.438 -7.156 1 94.69 282 ALA B N 1
ATOM 5500 C CA . ALA B 1 282 ? 15.164 21.078 -5.789 1 94.69 282 ALA B CA 1
ATOM 5501 C C . ALA B 1 282 ? 16.031 19.812 -5.777 1 94.69 282 ALA B C 1
ATOM 5503 O O . ALA B 1 282 ? 16.375 19.312 -4.707 1 94.69 282 ALA B O 1
ATOM 5504 N N . ALA B 1 283 ? 16.469 19.281 -6.867 1 89.06 283 ALA B N 1
ATOM 5505 C CA . ALA B 1 283 ? 17.125 17.984 -6.988 1 89.06 283 ALA B CA 1
ATOM 5506 C C . ALA B 1 283 ? 18.391 17.938 -6.125 1 89.06 283 ALA B C 1
ATOM 5508 O O . ALA B 1 283 ? 18.688 16.906 -5.504 1 89.06 283 ALA B O 1
ATOM 5509 N N . ASP B 1 284 ? 19.125 19.016 -5.977 1 88.56 284 ASP B N 1
ATOM 5510 C CA . ASP B 1 284 ? 20.391 19 -5.238 1 88.56 284 ASP B CA 1
ATOM 5511 C C . ASP B 1 284 ? 20.266 19.797 -3.943 1 88.56 284 ASP B C 1
ATOM 5513 O O . ASP B 1 284 ? 21.281 20.156 -3.33 1 88.56 284 ASP B O 1
ATOM 5517 N N . VAL B 1 285 ? 19.078 20.078 -3.555 1 95.31 285 VAL B N 1
ATOM 5518 C CA . VAL B 1 285 ? 18.859 20.859 -2.34 1 95.31 285 VAL B CA 1
ATOM 5519 C C . VAL B 1 285 ? 18.688 19.922 -1.148 1 95.31 285 VAL B C 1
ATOM 5521 O O . VAL B 1 285 ? 17.781 19.078 -1.151 1 95.31 285 VAL B O 1
ATOM 5524 N N . PRO B 1 286 ? 19.594 20.016 -0.152 1 96.25 286 PRO B N 1
ATOM 5525 C CA . PRO B 1 286 ? 19.391 19.188 1.043 1 96.25 286 PRO B CA 1
ATOM 5526 C C . PRO B 1 286 ? 18.078 19.531 1.765 1 96.25 286 PRO B C 1
ATOM 5528 O O . PRO B 1 286 ? 17.594 20.656 1.676 1 96.25 286 PRO B O 1
ATOM 5531 N N . TRP B 1 287 ? 17.516 18.562 2.449 1 97.06 287 TRP B N 1
ATOM 5532 C CA . TRP B 1 287 ? 16.25 18.797 3.146 1 97.06 287 TRP B CA 1
ATOM 5533 C C . TRP B 1 287 ? 16.172 17.953 4.418 1 97.06 287 TRP B C 1
ATOM 5535 O O . TRP B 1 287 ? 16.984 17.031 4.613 1 97.06 287 TRP B O 1
ATOM 5545 N N . SER B 1 288 ? 15.289 18.375 5.316 1 96.12 288 SER B N 1
ATOM 5546 C CA . SER B 1 288 ? 15.008 17.641 6.551 1 96.12 288 SER B CA 1
ATOM 5547 C C . SER B 1 288 ? 13.531 17.734 6.918 1 96.12 288 SER B C 1
ATOM 5549 O O . SER B 1 288 ? 12.836 18.672 6.512 1 96.12 288 SER B O 1
ATOM 5551 N N . LEU B 1 289 ? 13.094 16.688 7.621 1 96.19 289 LEU B N 1
ATOM 5552 C CA . LEU B 1 289 ? 11.805 16.75 8.297 1 96.19 289 LEU B CA 1
ATOM 5553 C C . LEU B 1 289 ? 11.953 17.359 9.688 1 96.19 289 LEU B C 1
ATOM 5555 O O . LEU B 1 289 ? 12.812 16.938 10.461 1 96.19 289 LEU B O 1
ATOM 5559 N N . VAL B 1 290 ? 11.164 18.375 9.977 1 97.81 290 VAL B N 1
ATOM 5560 C CA . VAL B 1 290 ? 11.242 19.047 11.266 1 97.81 290 VAL B CA 1
ATOM 5561 C C . VAL B 1 290 ? 9.852 19.156 11.875 1 97.81 290 VAL B C 1
ATOM 5563 O O . VAL B 1 290 ? 8.844 19 11.18 1 97.81 290 VAL B O 1
ATOM 5566 N N . TYR B 1 291 ? 9.836 19.438 13.148 1 97.38 291 TYR B N 1
ATOM 5567 C CA . TYR B 1 291 ? 8.586 19.422 13.898 1 97.38 291 TYR B CA 1
ATOM 5568 C C . TYR B 1 291 ? 8.352 20.75 14.609 1 97.38 291 TYR B C 1
ATOM 5570 O O . TYR B 1 291 ? 9.297 21.516 14.828 1 97.38 291 TYR B O 1
ATOM 5578 N N . GLN B 1 292 ? 7.129 21.047 14.875 1 96.94 292 GLN B N 1
ATOM 5579 C CA . GLN B 1 292 ? 6.738 22.25 15.602 1 96.94 292 GLN B CA 1
ATOM 5580 C C . GLN B 1 292 ? 5.629 21.953 16.609 1 96.94 292 GLN B C 1
ATOM 5582 O O . GLN B 1 292 ? 5.086 20.859 16.625 1 96.94 292 GLN B O 1
ATOM 5587 N N . SER B 1 293 ? 5.34 22.859 17.516 1 93.25 293 SER B N 1
ATOM 5588 C CA . SER B 1 293 ? 4.168 22.922 18.391 1 93.25 293 SER B CA 1
ATOM 5589 C C . SER B 1 293 ? 4.23 21.859 19.484 1 93.25 293 SER B C 1
ATOM 5591 O O . SER B 1 293 ? 3.211 21.266 19.844 1 93.25 293 SER B O 1
ATOM 5593 N N . ARG B 1 294 ? 5.414 21.484 19.875 1 90.25 294 ARG B N 1
ATOM 5594 C CA . ARG B 1 294 ? 5.5 20.641 21.062 1 90.25 294 ARG B CA 1
ATOM 5595 C C . ARG B 1 294 ? 4.789 21.297 22.25 1 90.25 294 ARG B C 1
ATOM 5597 O O . ARG B 1 294 ? 4.875 22.516 22.438 1 90.25 294 ARG B O 1
ATOM 5604 N N . SER B 1 295 ? 4.074 20.438 22.969 1 79.56 295 SER B N 1
ATOM 5605 C CA . SER B 1 295 ? 3.344 20.938 24.125 1 79.56 295 SER B CA 1
ATOM 5606 C C . SER B 1 295 ? 3.434 19.969 25.297 1 79.56 295 SER B C 1
ATOM 5608 O O . SER B 1 295 ? 3.943 18.859 25.141 1 79.56 295 SER B O 1
ATOM 5610 N N . GLY B 1 296 ? 3.117 20.344 26.391 1 75.69 296 GLY B N 1
ATOM 5611 C CA . GLY B 1 296 ? 3.053 19.469 27.562 1 75.69 296 GLY B CA 1
ATOM 5612 C C . GLY B 1 296 ? 4.316 19.5 28.391 1 75.69 296 GLY B C 1
ATOM 5613 O O . GLY B 1 296 ? 5.238 20.266 28.109 1 75.69 296 GLY B O 1
ATOM 5614 N N . PRO B 1 297 ? 4.258 18.672 29.375 1 80.25 297 PRO B N 1
ATOM 5615 C CA . PRO B 1 297 ? 5.398 18.641 30.297 1 80.25 297 PRO B CA 1
ATOM 5616 C C . PRO B 1 297 ? 6.68 18.141 29.641 1 80.25 297 PRO B C 1
ATOM 5618 O O . PRO B 1 297 ? 6.621 17.281 28.75 1 80.25 297 PRO B O 1
ATOM 5621 N N . PRO B 1 298 ? 7.746 18.719 30.078 1 81.31 298 PRO B N 1
ATOM 5622 C CA . PRO B 1 298 ? 9.031 18.328 29.5 1 81.31 298 PRO B CA 1
ATOM 5623 C C . PRO B 1 298 ? 9.305 16.828 29.625 1 81.31 298 PRO B C 1
ATOM 5625 O O . PRO B 1 298 ? 10.086 16.266 28.844 1 81.31 298 PRO B O 1
ATOM 5628 N N . SER B 1 299 ? 8.633 16.172 30.531 1 87.19 299 SER B N 1
ATOM 5629 C CA . SER B 1 299 ? 8.906 14.758 30.797 1 87.19 299 SER B CA 1
ATOM 5630 C C . SER B 1 299 ? 8.32 13.875 29.703 1 87.19 299 SER B C 1
ATOM 5632 O O . SER B 1 299 ? 8.672 12.695 29.594 1 87.19 299 SER B O 1
ATOM 5634 N N . VAL B 1 300 ? 7.449 14.367 28.922 1 87 300 VAL B N 1
ATOM 5635 C CA . VAL B 1 300 ? 6.859 13.586 27.844 1 87 300 VAL B CA 1
ATOM 5636 C C . VAL B 1 300 ? 7.645 13.805 26.562 1 87 300 VAL B C 1
ATOM 5638 O O . VAL B 1 300 ? 7.691 14.914 26.031 1 87 300 VAL B O 1
ATOM 5641 N N . PRO B 1 301 ? 8.289 12.758 26.094 1 91.25 301 PRO B N 1
ATOM 5642 C CA . PRO B 1 301 ? 9.07 12.93 24.859 1 91.25 301 PRO B CA 1
ATOM 5643 C C . PRO B 1 301 ? 8.188 13.148 23.625 1 91.25 301 PRO B C 1
ATOM 5645 O O . PRO B 1 301 ? 7.137 12.523 23.5 1 91.25 301 PRO B O 1
ATOM 5648 N N . TRP B 1 302 ? 8.578 14.086 22.766 1 93.62 302 TRP B N 1
ATOM 5649 C CA . TRP B 1 302 ? 7.91 14.391 21.5 1 93.62 302 TRP B CA 1
ATOM 5650 C C . TRP B 1 302 ? 8.852 14.164 20.328 1 93.62 302 TRP B C 1
ATOM 5652 O O . TRP B 1 302 ? 10.062 14.031 20.5 1 93.62 302 TRP B O 1
ATOM 5662 N N . LEU B 1 303 ? 8.266 14.047 19.172 1 94.69 303 LEU B N 1
ATOM 5663 C CA . LEU B 1 303 ? 9.086 13.883 17.984 1 94.69 303 LEU B CA 1
ATOM 5664 C C . LEU B 1 303 ? 9.992 15.094 17.766 1 94.69 303 LEU B C 1
ATOM 5666 O O . LEU B 1 303 ? 9.57 16.234 18 1 94.69 303 LEU B O 1
ATOM 5670 N N . GLU B 1 304 ? 11.234 14.875 17.406 1 93.5 304 GLU B N 1
ATOM 5671 C CA . GLU B 1 304 ? 12.289 15.867 17.188 1 93.5 304 GLU B CA 1
ATOM 5672 C C . GLU B 1 304 ? 12.914 15.719 15.805 1 93.5 304 GLU B C 1
ATOM 5674 O O . GLU B 1 304 ? 12.758 14.68 15.156 1 93.5 304 GLU B O 1
ATOM 5679 N N . PRO B 1 305 ? 13.57 16.828 15.289 1 95.94 305 PRO B N 1
ATOM 5680 C CA . PRO B 1 305 ? 13.93 18.094 15.961 1 95.94 305 PRO B CA 1
ATOM 5681 C C . PRO B 1 305 ? 12.859 19.172 15.797 1 95.94 305 PRO B C 1
ATOM 5683 O O . PRO B 1 305 ? 12.164 19.203 14.781 1 95.94 305 PRO B O 1
ATOM 5686 N N . ASP B 1 306 ? 12.82 20 16.766 1 97.06 306 ASP B N 1
ATOM 5687 C CA . ASP B 1 306 ? 12.078 21.25 16.625 1 97.06 306 ASP B CA 1
ATOM 5688 C C . ASP B 1 306 ? 12.664 22.109 15.508 1 97.06 306 ASP B C 1
ATOM 5690 O O . ASP B 1 306 ? 13.891 22.219 15.375 1 97.06 306 ASP B O 1
ATOM 5694 N N . ILE B 1 307 ? 11.812 22.797 14.836 1 98.5 307 ILE B N 1
ATOM 5695 C CA . ILE B 1 307 ? 12.25 23.547 13.664 1 98.5 307 ILE B CA 1
ATOM 5696 C C . ILE B 1 307 ? 13.266 24.609 14.078 1 98.5 307 ILE B C 1
ATOM 5698 O O . ILE B 1 307 ? 14.25 24.844 13.367 1 98.5 307 ILE B O 1
ATOM 5702 N N . ASN B 1 308 ? 13.102 25.297 15.164 1 98.5 308 ASN B N 1
ATOM 5703 C CA . ASN B 1 308 ? 14.047 26.312 15.609 1 98.5 308 ASN B CA 1
ATOM 5704 C C . ASN B 1 308 ? 15.398 25.703 15.977 1 98.5 308 ASN B C 1
ATOM 5706 O O . ASN B 1 308 ? 16.453 26.25 15.625 1 98.5 308 ASN B O 1
ATOM 5710 N N . ASP B 1 309 ? 15.289 24.547 16.672 1 97.88 309 ASP B N 1
ATOM 5711 C CA . ASP B 1 309 ? 16.516 23.844 17 1 97.88 309 ASP B CA 1
ATOM 5712 C C . ASP B 1 309 ? 17.234 23.375 15.742 1 97.88 309 ASP B C 1
ATOM 5714 O O . ASP B 1 309 ? 18.469 23.438 15.664 1 97.88 309 ASP B O 1
ATOM 5718 N N . ALA B 1 310 ? 16.5 22.891 14.781 1 97.94 310 ALA B N 1
ATOM 5719 C CA . ALA B 1 310 ? 17.078 22.422 13.523 1 97.94 310 ALA B CA 1
ATOM 5720 C C . ALA B 1 310 ? 17.766 23.578 12.781 1 97.94 310 ALA B C 1
ATOM 5722 O O . ALA B 1 310 ? 18.859 23.406 12.258 1 97.94 310 ALA B O 1
ATOM 5723 N N . MET B 1 311 ? 17.141 24.75 12.727 1 98.5 311 MET B N 1
ATOM 5724 C CA . MET B 1 311 ? 17.734 25.906 12.055 1 98.5 311 MET B CA 1
ATOM 5725 C C . MET B 1 311 ? 19.031 26.328 12.734 1 98.5 311 MET B C 1
ATOM 5727 O O . MET B 1 311 ? 20.016 26.625 12.062 1 98.5 311 MET B O 1
ATOM 5731 N N . GLU B 1 312 ? 19.047 26.359 14.039 1 98.12 312 GLU B N 1
ATOM 5732 C CA . GLU B 1 312 ? 20.25 26.703 14.781 1 98.12 312 GLU B CA 1
ATOM 5733 C C . GLU B 1 312 ? 21.375 25.703 14.492 1 98.12 312 GLU B C 1
ATOM 5735 O O . GLU B 1 312 ? 22.531 26.109 14.328 1 98.12 312 GLU B O 1
ATOM 5740 N N . HIS B 1 313 ? 20.984 24.469 14.445 1 97.62 313 HIS B N 1
ATOM 5741 C CA . HIS B 1 313 ? 21.969 23.422 14.188 1 97.62 313 HIS B CA 1
ATOM 5742 C C . HIS B 1 313 ? 22.562 23.547 12.789 1 97.62 313 HIS B C 1
ATOM 5744 O O . HIS B 1 313 ? 23.766 23.375 12.602 1 97.62 313 HIS B O 1
ATOM 5750 N N . LEU B 1 314 ? 21.766 23.891 11.812 1 97.81 314 LEU B N 1
ATOM 5751 C CA . LEU B 1 314 ? 22.141 23.859 10.406 1 97.81 314 LEU B CA 1
ATOM 5752 C C . LEU B 1 314 ? 22.844 25.156 10.016 1 97.81 314 LEU B C 1
ATOM 5754 O O . LEU B 1 314 ? 23.656 25.172 9.078 1 97.81 314 LEU B O 1
ATOM 5758 N N . ALA B 1 315 ? 22.625 26.297 10.727 1 97.69 315 ALA B N 1
ATOM 5759 C CA . ALA B 1 315 ? 23.109 27.578 10.234 1 97.69 315 ALA B CA 1
ATOM 5760 C C . ALA B 1 315 ? 23.766 28.391 11.352 1 97.69 315 ALA B C 1
ATOM 5762 O O . ALA B 1 315 ? 24.344 29.453 11.109 1 97.69 315 ALA B O 1
ATOM 5763 N N . GLY B 1 316 ? 23.656 27.906 12.547 1 96.5 316 GLY B N 1
ATOM 5764 C CA . GLY B 1 316 ? 24.219 28.641 13.672 1 96.5 316 GLY B CA 1
ATOM 5765 C C . GLY B 1 316 ? 25.734 28.5 13.773 1 96.5 316 GLY B C 1
ATOM 5766 O O . GLY B 1 316 ? 26.391 28.047 12.828 1 96.5 316 GLY B O 1
ATOM 5767 N N . GLU B 1 317 ? 26.234 28.984 14.883 1 93.62 317 GLU B N 1
ATOM 5768 C CA . GLU B 1 317 ? 27.672 28.891 15.133 1 93.62 317 GLU B CA 1
ATOM 5769 C C . GLU B 1 317 ? 28.141 27.438 15.109 1 93.62 317 GLU B C 1
ATOM 5771 O O . GLU B 1 317 ? 27.562 26.578 15.773 1 93.62 317 GLU B O 1
ATOM 5776 N N . GLY B 1 318 ? 29.125 27.188 14.305 1 93.19 318 GLY B N 1
ATOM 5777 C CA . GLY B 1 318 ? 29.719 25.859 14.273 1 93.19 318 GLY B CA 1
ATOM 5778 C C . GLY B 1 318 ? 29.016 24.938 13.289 1 93.19 318 GLY B C 1
ATOM 5779 O O . GLY B 1 318 ? 29.391 23.766 13.172 1 93.19 318 GLY B O 1
ATOM 5780 N N . ALA B 1 319 ? 28.078 25.453 12.578 1 95.31 319 ALA B N 1
ATOM 5781 C CA . ALA B 1 319 ? 27.359 24.625 11.609 1 95.31 319 ALA B CA 1
ATOM 5782 C C . ALA B 1 319 ? 28.297 24.109 10.523 1 95.31 319 ALA B C 1
ATOM 5784 O O . ALA B 1 319 ? 29.219 24.828 10.109 1 95.31 319 ALA B O 1
ATOM 5785 N N . GLU B 1 320 ? 27.969 22.938 10.062 1 93.56 320 GLU B N 1
ATOM 5786 C CA . GLU B 1 320 ? 28.781 22.312 9.023 1 93.56 320 GLU B CA 1
ATOM 5787 C C . GLU B 1 320 ? 28.594 23 7.68 1 93.56 320 GLU B C 1
ATOM 5789 O O . GLU B 1 320 ? 27.484 23.438 7.348 1 93.56 320 GLU B O 1
ATOM 5794 N N . THR B 1 321 ? 29.656 23.078 6.941 1 94.31 321 THR B N 1
ATOM 5795 C CA . THR B 1 321 ? 29.625 23.594 5.574 1 94.31 321 THR B CA 1
ATOM 5796 C C . THR B 1 321 ? 29.562 22.438 4.574 1 94.31 321 THR B C 1
ATOM 5798 O O . THR B 1 321 ? 29.781 21.281 4.934 1 94.31 321 THR B O 1
ATOM 5801 N N . ASP B 1 322 ? 29.094 22.781 3.377 1 91.81 322 ASP B N 1
ATOM 5802 C CA . ASP B 1 322 ? 29.078 21.734 2.361 1 91.81 322 ASP B CA 1
ATOM 5803 C C . ASP B 1 322 ? 30.453 21.531 1.753 1 91.81 322 ASP B C 1
ATOM 5805 O O . ASP B 1 322 ? 31.438 22.078 2.24 1 91.81 322 ASP B O 1
ATOM 5809 N N . ALA B 1 323 ? 30.578 20.625 0.736 1 89.62 323 ALA B N 1
ATOM 5810 C CA . ALA B 1 323 ? 31.844 20.234 0.127 1 89.62 323 ALA B CA 1
ATOM 5811 C C . ALA B 1 323 ? 32.562 21.453 -0.466 1 89.62 323 ALA B C 1
ATOM 5813 O O . ALA B 1 323 ? 33.781 21.469 -0.563 1 89.62 323 ALA B O 1
ATOM 5814 N N . GLN B 1 324 ? 31.859 22.578 -0.771 1 91.75 324 GLN B N 1
ATOM 5815 C CA . GLN B 1 324 ? 32.406 23.781 -1.364 1 91.75 324 GLN B CA 1
ATOM 5816 C C . GLN B 1 324 ? 32.656 24.859 -0.303 1 91.75 324 GLN B C 1
ATOM 5818 O O . GLN B 1 324 ? 33 25.984 -0.628 1 91.75 324 GLN B O 1
ATOM 5823 N N . GLY B 1 325 ? 32.438 24.484 0.97 1 92.25 325 GLY B N 1
ATOM 5824 C CA . GLY B 1 325 ? 32.688 25.391 2.08 1 92.25 325 GLY B CA 1
ATOM 5825 C C . GLY B 1 325 ? 31.547 26.375 2.326 1 92.25 325 GLY B C 1
ATOM 5826 O O . GLY B 1 325 ? 31.734 27.375 3.008 1 92.25 325 GLY B O 1
ATOM 5827 N N . ARG B 1 326 ? 30.453 26.172 1.751 1 92.25 326 ARG B N 1
ATOM 5828 C CA . ARG B 1 326 ? 29.328 27.094 1.886 1 92.25 326 ARG B CA 1
ATOM 5829 C C . ARG B 1 326 ? 28.469 26.75 3.1 1 92.25 326 ARG B C 1
ATOM 5831 O O . ARG B 1 326 ? 28.109 25.594 3.299 1 92.25 326 ARG B O 1
ATOM 5838 N N . ALA B 1 327 ? 28.156 27.734 3.93 1 95.19 327 ALA B N 1
ATOM 5839 C CA . ALA B 1 327 ? 27.172 27.609 5 1 95.19 327 ALA B CA 1
ATOM 5840 C C . ALA B 1 327 ? 25.75 27.766 4.461 1 95.19 327 ALA B C 1
ATOM 5842 O O . ALA B 1 327 ? 25.547 28.281 3.365 1 95.19 327 ALA B O 1
ATOM 5843 N N . VAL B 1 328 ? 24.766 27.297 5.242 1 98.12 328 VAL B N 1
ATOM 5844 C CA . VAL B 1 328 ? 23.375 27.5 4.844 1 98.12 328 VAL B CA 1
ATOM 5845 C C . VAL B 1 328 ? 23.062 29 4.824 1 98.12 328 VAL B C 1
ATOM 5847 O O . VAL B 1 328 ? 23.297 29.703 5.812 1 98.12 328 VAL B O 1
ATOM 5850 N N . ALA B 1 329 ? 22.594 29.438 3.717 1 98.06 329 ALA B N 1
ATOM 5851 C CA . ALA B 1 329 ? 22.312 30.859 3.533 1 98.06 329 ALA B CA 1
ATOM 5852 C C . ALA B 1 329 ? 20.828 31.141 3.598 1 98.06 329 ALA B C 1
ATOM 5854 O O . ALA B 1 329 ? 20.406 32.312 3.738 1 98.06 329 ALA B O 1
ATOM 5855 N N . GLY B 1 330 ? 20.031 30.156 3.516 1 98.5 330 GLY B N 1
ATOM 5856 C CA . GLY B 1 330 ? 18.594 30.344 3.543 1 98.5 330 GLY B CA 1
ATOM 5857 C C . GLY B 1 330 ? 17.812 29.062 3.764 1 98.5 330 GLY B C 1
ATOM 5858 O O . GLY B 1 330 ? 18.312 27.969 3.475 1 98.5 330 GLY B O 1
ATOM 5859 N N . PHE B 1 331 ? 16.609 29.234 4.281 1 98.81 331 PHE B N 1
ATOM 5860 C CA . PHE B 1 331 ? 15.695 28.125 4.508 1 98.81 331 PHE B CA 1
ATOM 5861 C C . PHE B 1 331 ? 14.406 28.312 3.723 1 98.81 331 PHE B C 1
ATOM 5863 O O . PHE B 1 331 ? 13.859 29.422 3.693 1 98.81 331 PHE B O 1
ATOM 5870 N N . VAL B 1 332 ? 13.969 27.312 3.008 1 98.88 332 VAL B N 1
ATOM 5871 C CA . VAL B 1 332 ? 12.586 27.203 2.537 1 98.88 332 VAL B CA 1
ATOM 5872 C C . VAL B 1 332 ? 11.812 26.234 3.428 1 98.88 332 VAL B C 1
ATOM 5874 O O . VAL B 1 332 ? 12.172 25.062 3.551 1 98.88 332 VAL B O 1
ATOM 5877 N N . VAL B 1 333 ? 10.766 26.781 4.082 1 98.88 333 VAL B N 1
ATOM 5878 C CA . VAL B 1 333 ? 9.938 25.969 4.969 1 98.88 333 VAL B CA 1
ATOM 5879 C C . VAL B 1 333 ? 8.656 25.562 4.254 1 98.88 333 VAL B C 1
ATOM 5881 O O . VAL B 1 333 ? 7.895 26.406 3.789 1 98.88 333 VAL B O 1
ATOM 5884 N N . VAL B 1 334 ? 8.43 24.281 4.086 1 98.88 334 VAL B N 1
ATOM 5885 C CA . VAL B 1 334 ? 7.227 23.734 3.475 1 98.88 334 VAL B CA 1
ATOM 5886 C C . VAL B 1 334 ? 6.359 23.062 4.547 1 98.88 334 VAL B C 1
ATOM 5888 O O . VAL B 1 334 ? 6.695 22 5.051 1 98.88 334 VAL B O 1
ATOM 5891 N N . PRO B 1 335 ? 5.223 23.703 4.898 1 98.81 335 PRO B N 1
ATOM 5892 C CA . PRO B 1 335 ? 4.371 23.172 5.961 1 98.81 335 PRO B CA 1
ATOM 5893 C C . PRO B 1 335 ? 3.506 22 5.488 1 98.81 335 PRO B C 1
ATOM 5895 O O . PRO B 1 335 ? 2.279 22.047 5.621 1 98.81 335 PRO B O 1
ATOM 5898 N N . LEU B 1 336 ? 4.145 20.844 5.094 1 98.56 336 LEU B N 1
ATOM 5899 C CA . LEU B 1 336 ? 3.467 19.734 4.43 1 98.56 336 LEU B CA 1
ATOM 5900 C C . LEU B 1 336 ? 2.549 19 5.398 1 98.56 336 LEU B C 1
ATOM 5902 O O . LEU B 1 336 ? 1.711 18.203 4.98 1 98.56 336 LEU B O 1
ATOM 5906 N N . GLY B 1 337 ? 2.623 19.234 6.723 1 98.5 337 GLY B N 1
ATOM 5907 C CA . GLY B 1 337 ? 1.8 18.562 7.711 1 98.5 337 GLY B CA 1
ATOM 5908 C C . GLY B 1 337 ? 0.422 19.172 7.867 1 98.5 337 GLY B C 1
ATOM 5909 O O . GLY B 1 337 ? -0.444 18.609 8.539 1 98.5 337 GLY B O 1
ATOM 5910 N N . PHE B 1 338 ? 0.173 20.312 7.152 1 98.5 338 PHE B N 1
ATOM 5911 C CA . PHE B 1 338 ? -1.016 21.094 7.465 1 98.5 338 PHE B CA 1
ATOM 5912 C C . PHE B 1 338 ? -1.842 21.359 6.211 1 98.5 338 PHE B C 1
ATOM 5914 O O . PHE B 1 338 ? -1.294 21.453 5.113 1 98.5 338 PHE B O 1
ATOM 5921 N N . VAL B 1 339 ? -3.113 21.531 6.445 1 97.62 339 VAL B N 1
ATOM 5922 C CA . VAL B 1 339 ? -4.055 21.766 5.355 1 97.62 339 VAL B CA 1
ATOM 5923 C C . VAL B 1 339 ? -4.293 23.266 5.207 1 97.62 339 VAL B C 1
ATOM 5925 O O . VAL B 1 339 ? -4.605 23.75 4.117 1 97.62 339 VAL B O 1
ATOM 5928 N N . SER B 1 340 ? -4.176 23.984 6.297 1 97.94 340 SER B N 1
ATOM 5929 C CA . SER B 1 340 ? -4.449 25.422 6.305 1 97.94 340 SER B CA 1
ATOM 5930 C C . SER B 1 340 ? -3.461 26.172 7.191 1 97.94 340 SER B C 1
ATOM 5932 O O . SER B 1 340 ? -2.814 25.562 8.055 1 97.94 340 SER B O 1
ATOM 5934 N N . ASP B 1 341 ? -3.379 27.469 6.938 1 96.88 341 ASP B N 1
ATOM 5935 C CA . ASP B 1 341 ? -2.508 28.312 7.738 1 96.88 341 ASP B CA 1
ATOM 5936 C C . ASP B 1 341 ? -3.199 28.75 9.023 1 96.88 341 ASP B C 1
ATOM 5938 O O . ASP B 1 341 ? -3.408 29.953 9.25 1 96.88 341 ASP B O 1
ATOM 5942 N N . HIS B 1 342 ? -3.486 27.781 9.852 1 94.19 342 HIS B N 1
ATOM 5943 C CA . HIS B 1 342 ? -4.102 28.109 11.133 1 94.19 342 HIS B CA 1
ATOM 5944 C C . HIS B 1 342 ? -3.084 28.719 12.094 1 94.19 342 HIS B C 1
ATOM 5946 O O . HIS B 1 342 ? -1.921 28.906 11.727 1 94.19 342 HIS B O 1
ATOM 5952 N N . MET B 1 343 ? -3.504 28.969 13.281 1 89.88 343 MET B N 1
ATOM 5953 C CA . MET B 1 343 ? -2.744 29.781 14.219 1 89.88 343 MET B CA 1
ATOM 5954 C C . MET B 1 343 ? -1.372 29.172 14.492 1 89.88 343 MET B C 1
ATOM 5956 O O . MET B 1 343 ? -0.367 29.891 14.516 1 89.88 343 MET B O 1
ATOM 5960 N N . GLU B 1 344 ? -1.345 27.844 14.656 1 89.19 344 GLU B N 1
ATOM 5961 C CA . GLU B 1 344 ? -0.077 27.203 14.977 1 89.19 344 GLU B CA 1
ATOM 5962 C C . GLU B 1 344 ? 0.91 27.312 13.82 1 89.19 344 GLU B C 1
ATOM 5964 O O . GLU B 1 344 ? 2.119 27.406 14.039 1 89.19 344 GLU B O 1
ATOM 5969 N N . VAL B 1 345 ? 0.395 27.312 12.625 1 94.75 345 VAL B N 1
ATOM 5970 C CA . VAL B 1 345 ? 1.26 27.469 11.461 1 94.75 345 VAL B CA 1
ATOM 5971 C C . VAL B 1 345 ? 1.767 28.906 11.375 1 94.75 345 VAL B C 1
ATOM 5973 O O . VAL B 1 345 ? 2.973 29.141 11.273 1 94.75 345 VAL B O 1
ATOM 5976 N N . VAL B 1 346 ? 0.911 29.875 11.508 1 93.06 346 VAL B N 1
ATOM 5977 C CA . VAL B 1 346 ? 1.259 31.281 11.375 1 93.06 346 VAL B CA 1
ATOM 5978 C C . VAL B 1 346 ? 2.205 31.688 12.5 1 93.06 346 VAL B C 1
ATOM 5980 O O . VAL B 1 346 ? 3.229 32.344 12.258 1 93.06 346 VAL B O 1
ATOM 5983 N N . TRP B 1 347 ? 1.895 31.281 13.656 1 91.69 347 TRP B N 1
ATOM 5984 C CA . TRP B 1 347 ? 2.713 31.688 14.789 1 91.69 347 TRP B CA 1
ATOM 5985 C C . TRP B 1 347 ? 4.059 30.969 14.789 1 91.69 347 TRP B C 1
ATOM 5987 O O . TRP B 1 347 ? 5.109 31.609 14.906 1 91.69 347 TRP B O 1
ATOM 5997 N N . ASP B 1 348 ? 4.043 29.625 14.648 1 95.19 348 ASP B N 1
ATOM 5998 C CA . ASP B 1 348 ? 5.262 28.844 14.758 1 95.19 348 ASP B CA 1
ATOM 5999 C C . ASP B 1 348 ? 6.195 29.109 13.578 1 95.19 348 ASP B C 1
ATOM 6001 O O . ASP B 1 348 ? 7.414 29.156 13.742 1 95.19 348 ASP B O 1
ATOM 6005 N N . LEU B 1 349 ? 5.637 29.312 12.414 1 97.94 349 LEU B N 1
ATOM 6006 C CA . LEU B 1 349 ? 6.488 29.391 11.234 1 97.94 349 LEU B CA 1
ATOM 6007 C C . LEU B 1 349 ? 6.688 30.844 10.805 1 97.94 349 LEU B C 1
ATOM 6009 O O . LEU B 1 349 ? 7.816 31.266 10.555 1 97.94 349 LEU B O 1
ATOM 6013 N N . ASP B 1 350 ? 5.676 31.688 10.789 1 96.12 350 ASP B N 1
ATOM 6014 C CA . ASP B 1 350 ? 5.773 33.062 10.258 1 96.12 350 ASP B CA 1
ATOM 6015 C C . ASP B 1 350 ? 6.234 34.031 11.336 1 96.12 350 ASP B C 1
ATOM 6017 O O . ASP B 1 350 ? 6.547 35.188 11.031 1 96.12 350 ASP B O 1
ATOM 6021 N N . THR B 1 351 ? 6.242 33.562 12.547 1 94.06 351 THR B N 1
ATOM 6022 C CA . THR B 1 351 ? 6.738 34.438 13.609 1 94.06 351 THR B CA 1
ATOM 6023 C C . THR B 1 351 ? 8 33.844 14.242 1 94.06 351 THR B C 1
ATOM 6025 O O . THR B 1 351 ? 9.094 34.375 14.055 1 94.06 351 THR B O 1
ATOM 6028 N N . GLU B 1 352 ? 7.836 32.656 14.844 1 95 352 GLU B N 1
ATOM 6029 C CA . GLU B 1 352 ? 8.953 32.094 15.609 1 95 352 GLU B CA 1
ATOM 6030 C C . GLU B 1 352 ? 10.078 31.625 14.695 1 95 352 GLU B C 1
ATOM 6032 O O . GLU B 1 352 ? 11.234 32.031 14.875 1 95 352 GLU B O 1
ATOM 6037 N N . ALA B 1 353 ? 9.828 30.812 13.758 1 98.38 353 ALA B N 1
ATOM 6038 C CA . ALA B 1 353 ? 10.859 30.312 12.859 1 98.38 353 ALA B CA 1
ATOM 6039 C C . ALA B 1 353 ? 11.484 31.453 12.055 1 98.38 353 ALA B C 1
ATOM 6041 O O . ALA B 1 353 ? 12.695 31.469 11.828 1 98.38 353 ALA B O 1
ATOM 6042 N N . LYS B 1 354 ? 10.656 32.375 11.594 1 98.25 354 LYS B N 1
ATOM 6043 C CA . LYS B 1 354 ? 11.156 33.531 10.875 1 98.25 354 LYS B CA 1
ATOM 6044 C C . LYS B 1 354 ? 12.109 34.344 11.742 1 98.25 354 LYS B C 1
ATOM 6046 O O . LYS B 1 354 ? 13.156 34.812 11.266 1 98.25 354 LYS B O 1
ATOM 6051 N N . GLN B 1 355 ? 11.75 34.531 13 1 98 355 GLN B N 1
ATOM 6052 C CA . GLN B 1 355 ? 12.609 35.281 13.922 1 98 355 GLN B CA 1
ATOM 6053 C C . GLN B 1 355 ? 13.938 34.531 14.125 1 98 355 GLN B C 1
ATOM 6055 O O . GLN B 1 355 ? 14.992 35.188 14.211 1 98 355 GLN B O 1
ATOM 6060 N N . THR B 1 356 ? 13.852 33.219 14.242 1 98.56 356 THR B N 1
ATOM 6061 C CA . THR B 1 356 ? 15.07 32.438 14.367 1 98.56 356 THR B CA 1
ATOM 6062 C C . THR B 1 356 ? 15.969 32.625 13.148 1 98.56 356 THR B C 1
ATOM 6064 O O . THR B 1 356 ? 17.172 32.812 13.289 1 98.56 356 THR B O 1
ATOM 6067 N N . ALA B 1 357 ? 15.414 32.625 11.969 1 98.69 357 ALA B N 1
ATOM 6068 C CA . ALA B 1 357 ? 16.172 32.844 10.742 1 98.69 357 ALA B CA 1
ATOM 6069 C C . ALA B 1 357 ? 16.812 34.219 10.727 1 98.69 357 ALA B C 1
ATOM 6071 O O . ALA B 1 357 ? 17.969 34.375 10.344 1 98.69 357 ALA B O 1
ATOM 6072 N N . GLU B 1 358 ? 16.062 35.219 11.164 1 98.38 358 GLU B N 1
ATOM 6073 C CA . GLU B 1 358 ? 16.578 36.594 11.234 1 98.38 358 GLU B CA 1
ATOM 6074 C C . GLU B 1 358 ? 17.75 36.719 12.195 1 98.38 358 GLU B C 1
ATOM 6076 O O . GLU B 1 358 ? 18.75 37.375 11.898 1 98.38 358 GLU B O 1
ATOM 6081 N N . GLY B 1 359 ? 17.578 36.031 13.258 1 98.25 359 GLY B N 1
ATOM 6082 C CA . GLY B 1 359 ? 18.672 36.031 14.227 1 98.25 359 GLY B CA 1
ATOM 6083 C C . GLY B 1 359 ? 19.922 35.375 13.695 1 98.25 359 GLY B C 1
ATOM 6084 O O . GLY B 1 359 ? 21.031 35.781 14.062 1 98.25 359 GLY B O 1
ATOM 6085 N N . LEU B 1 360 ? 19.781 34.406 12.844 1 98.25 360 LEU B N 1
ATOM 6086 C CA . LEU B 1 360 ? 20.906 33.656 12.266 1 98.25 360 LEU B CA 1
ATOM 6087 C C . LEU B 1 360 ? 21.453 34.375 11.039 1 98.25 360 LEU B C 1
ATOM 6089 O O . LEU B 1 360 ? 22.516 34.031 10.523 1 98.25 360 LEU B O 1
ATOM 6093 N N . GLY B 1 361 ? 20.719 35.438 10.555 1 97.81 361 GLY B N 1
ATOM 6094 C CA . GLY B 1 361 ? 21.125 36.188 9.383 1 97.81 361 GLY B CA 1
ATOM 6095 C C . GLY B 1 361 ? 20.969 35.406 8.094 1 97.81 361 GLY B C 1
ATOM 6096 O O . GLY B 1 361 ? 21.766 35.562 7.168 1 97.81 361 GLY B O 1
ATOM 6097 N N . VAL B 1 362 ? 20.031 34.531 8.016 1 98.44 362 VAL B N 1
ATOM 6098 C CA . VAL B 1 362 ? 19.828 33.719 6.824 1 98.44 362 VAL B CA 1
ATOM 6099 C C . VAL B 1 362 ? 18.484 34.062 6.188 1 98.44 362 VAL B C 1
ATOM 6101 O O . VAL B 1 362 ? 17.594 34.562 6.855 1 98.44 362 VAL B O 1
ATOM 6104 N N . GLY B 1 363 ? 18.359 33.781 4.871 1 98.5 363 GLY B N 1
ATOM 6105 C CA . GLY B 1 363 ? 17.094 33.969 4.172 1 98.5 363 GLY B CA 1
ATOM 6106 C C . GLY B 1 363 ? 16.016 33 4.637 1 98.5 363 GLY B C 1
ATOM 6107 O O . GLY B 1 363 ? 16.312 31.938 5.172 1 98.5 363 GLY B O 1
ATOM 6108 N N . PHE B 1 364 ? 14.742 33.438 4.375 1 98.75 364 PHE B N 1
ATOM 6109 C CA . PHE B 1 364 ? 13.633 32.625 4.871 1 98.75 364 PHE B CA 1
ATOM 6110 C C . PHE B 1 364 ? 12.406 32.781 3.979 1 98.75 364 PHE B C 1
ATOM 6112 O O . PHE B 1 364 ? 11.992 33.906 3.67 1 98.75 364 PHE B O 1
ATOM 6119 N N . ARG B 1 365 ? 11.906 31.672 3.516 1 98.75 365 ARG B N 1
ATOM 6120 C CA . ARG B 1 365 ? 10.617 31.609 2.838 1 98.75 365 ARG B CA 1
ATOM 6121 C C . ARG B 1 365 ? 9.75 30.484 3.406 1 98.75 365 ARG B C 1
ATOM 6123 O O . ARG B 1 365 ? 10.25 29.391 3.68 1 98.75 365 ARG B O 1
ATOM 6130 N N . ARG B 1 366 ? 8.5 30.766 3.65 1 98.69 366 ARG B N 1
ATOM 6131 C CA . ARG B 1 366 ? 7.527 29.734 4.02 1 98.69 366 ARG B CA 1
ATOM 6132 C C . ARG B 1 366 ? 6.504 29.531 2.91 1 98.69 366 ARG B C 1
ATOM 6134 O O . ARG B 1 366 ? 5.805 30.469 2.52 1 98.69 366 ARG B O 1
ATOM 6141 N N . SER B 1 367 ? 6.422 28.281 2.379 1 98.5 367 SER B N 1
ATOM 6142 C CA . SER B 1 367 ? 5.406 27.953 1.384 1 98.5 367 SER B CA 1
ATOM 6143 C C . SER B 1 367 ? 4.008 27.969 1.991 1 98.5 367 SER B C 1
ATOM 6145 O O . SER B 1 367 ? 3.838 27.656 3.174 1 98.5 367 SER B O 1
ATOM 6147 N N . PRO B 1 368 ? 3.002 28.359 1.225 1 98.12 368 PRO B N 1
ATOM 6148 C CA . PRO B 1 368 ? 1.632 28.281 1.734 1 98.12 368 PRO B CA 1
ATOM 6149 C C . PRO B 1 368 ? 1.138 26.844 1.861 1 98.12 368 PRO B C 1
ATOM 6151 O O . PRO B 1 368 ? 1.612 25.953 1.145 1 98.12 368 PRO B O 1
ATOM 6154 N N . THR B 1 369 ? 0.198 26.625 2.799 1 98.56 369 THR B N 1
ATOM 6155 C CA . THR B 1 369 ? -0.55 25.375 2.836 1 98.56 369 THR B CA 1
ATOM 6156 C C . THR B 1 369 ? -1.565 25.312 1.699 1 98.56 369 THR B C 1
ATOM 6158 O O . THR B 1 369 ? -1.809 26.328 1.024 1 98.56 369 THR B O 1
ATOM 6161 N N . PRO B 1 370 ? -2.193 24.172 1.455 1 98.5 370 PRO B N 1
ATOM 6162 C CA . PRO B 1 370 ? -3.129 24.062 0.335 1 98.5 370 PRO B CA 1
ATOM 6163 C C . PRO B 1 370 ? -4.336 24.984 0.472 1 98.5 370 PRO B C 1
ATOM 6165 O O . PRO B 1 370 ? -4.777 25.578 -0.515 1 98.5 370 PRO B O 1
ATOM 6168 N N . GLY B 1 371 ? -4.906 25.109 1.701 1 98.12 371 GLY B N 1
ATOM 6169 C CA . GLY B 1 371 ? -6.043 25.984 1.916 1 98.12 371 GLY B CA 1
ATOM 6170 C C . GLY B 1 371 ? -7.211 25.688 0.997 1 98.12 371 GLY B C 1
ATOM 6171 O O . GLY B 1 371 ? -7.867 24.656 1.131 1 98.12 371 GLY B O 1
ATOM 6172 N N . THR B 1 372 ? -7.414 26.625 0.006 1 98.69 372 THR B N 1
ATOM 6173 C CA . THR B 1 372 ? -8.508 26.453 -0.945 1 98.69 372 THR B CA 1
ATOM 6174 C C . THR B 1 372 ? -7.965 26.281 -2.363 1 98.69 372 THR B C 1
ATOM 6176 O O . THR B 1 372 ? -8.656 26.594 -3.334 1 98.69 372 THR B O 1
ATOM 6179 N N . ASP B 1 373 ? -6.699 25.875 -2.48 1 98.75 373 ASP B N 1
ATOM 6180 C CA . ASP B 1 373 ? -6.168 25.578 -3.807 1 98.75 373 ASP B CA 1
ATOM 6181 C C . ASP B 1 373 ? -7.125 24.672 -4.594 1 98.75 373 ASP B C 1
ATOM 6183 O O . ASP B 1 373 ? -7.613 23.672 -4.07 1 98.75 373 ASP B O 1
ATOM 6187 N N . PRO B 1 374 ? -7.402 25.031 -5.844 1 98.75 374 PRO B N 1
ATOM 6188 C CA . PRO B 1 374 ? -8.398 24.297 -6.605 1 98.75 374 PRO B CA 1
ATOM 6189 C C . PRO B 1 374 ? -8.055 22.812 -6.742 1 98.75 374 PRO B C 1
ATOM 6191 O O . PRO B 1 374 ? -8.953 21.969 -6.777 1 98.75 374 PRO B O 1
ATOM 6194 N N . ARG B 1 375 ? -6.828 22.516 -6.879 1 98.44 375 ARG B N 1
ATOM 6195 C CA . ARG B 1 375 ? -6.422 21.109 -7.008 1 98.44 375 ARG B CA 1
ATOM 6196 C C . ARG B 1 375 ? -6.699 20.344 -5.723 1 98.44 375 ARG B C 1
ATOM 6198 O O . ARG B 1 375 ? -7.086 19.172 -5.766 1 98.44 375 ARG B O 1
ATOM 6205 N N . PHE B 1 376 ? -6.449 21.031 -4.598 1 98.75 376 PHE B N 1
ATOM 6206 C CA . PHE B 1 376 ? -6.73 20.406 -3.309 1 98.75 376 PHE B CA 1
ATOM 6207 C C . PHE B 1 376 ? -8.227 20.188 -3.127 1 98.75 376 PHE B C 1
ATOM 6209 O O . PHE B 1 376 ? -8.664 19.094 -2.758 1 98.75 376 PHE B O 1
ATOM 6216 N N . VAL B 1 377 ? -8.992 21.203 -3.42 1 98.88 377 VAL B N 1
ATOM 6217 C CA . VAL B 1 377 ? -10.445 21.125 -3.311 1 98.88 377 VAL B CA 1
ATOM 6218 C C . VAL B 1 377 ? -10.977 20.016 -4.223 1 98.88 377 VAL B C 1
ATOM 6220 O O . VAL B 1 377 ? -11.789 19.203 -3.801 1 98.88 377 VAL B O 1
ATOM 6223 N N . ALA B 1 378 ? -10.445 19.969 -5.441 1 98.75 378 ALA B N 1
ATOM 6224 C CA . ALA B 1 378 ? -10.852 18.938 -6.383 1 98.75 378 ALA B CA 1
ATOM 6225 C C . ALA B 1 378 ? -10.5 17.547 -5.848 1 98.75 378 ALA B C 1
ATOM 6227 O O . ALA B 1 378 ? -11.266 16.594 -6.027 1 98.75 378 ALA B O 1
ATOM 6228 N N . GLY B 1 379 ? -9.312 17.469 -5.234 1 98.62 379 GLY B N 1
ATOM 6229 C CA . GLY B 1 379 ? -8.898 16.188 -4.648 1 98.62 379 GLY B CA 1
ATOM 6230 C C . GLY B 1 379 ? -9.836 15.711 -3.555 1 98.62 379 GLY B C 1
ATOM 6231 O O . GLY B 1 379 ? -10.148 14.523 -3.48 1 98.62 379 GLY B O 1
ATOM 6232 N N . LEU B 1 380 ? -10.266 16.609 -2.711 1 98.69 380 LEU B N 1
ATOM 6233 C CA . LEU B 1 380 ? -11.211 16.234 -1.662 1 98.69 380 LEU B CA 1
ATOM 6234 C C . LEU B 1 380 ? -12.516 15.727 -2.262 1 98.69 380 LEU B C 1
ATOM 6236 O O . LEU B 1 380 ? -13.078 14.742 -1.785 1 98.69 380 LEU B O 1
ATOM 6240 N N . VAL B 1 381 ? -12.984 16.391 -3.324 1 98.75 381 VAL B N 1
ATOM 6241 C CA . VAL B 1 381 ? -14.234 15.984 -3.949 1 98.75 381 VAL B CA 1
ATOM 6242 C C . VAL B 1 381 ? -14.031 14.68 -4.711 1 98.75 381 VAL B C 1
ATOM 6244 O O . VAL B 1 381 ? -14.938 13.836 -4.77 1 98.75 381 VAL B O 1
ATOM 6247 N N . ASP B 1 382 ? -12.773 14.445 -5.285 1 98.31 382 ASP B N 1
ATOM 6248 C CA . ASP B 1 382 ? -12.453 13.133 -5.84 1 98.31 382 ASP B CA 1
ATOM 6249 C C . ASP B 1 382 ? -12.703 12.031 -4.816 1 98.31 382 ASP B C 1
ATOM 6251 O O . ASP B 1 382 ? -13.281 10.992 -5.145 1 98.31 382 ASP B O 1
ATOM 6255 N N . ILE B 1 383 ? -12.297 12.227 -3.609 1 98.06 383 ILE B N 1
ATOM 6256 C CA . ILE B 1 383 ? -12.414 11.234 -2.545 1 98.06 383 ILE B CA 1
ATOM 6257 C C . ILE B 1 383 ? -13.891 11.031 -2.188 1 98.06 383 ILE B C 1
ATOM 6259 O O . ILE B 1 383 ? -14.32 9.906 -1.912 1 98.06 383 ILE B O 1
ATOM 6263 N N . VAL B 1 384 ? -14.641 12.125 -2.209 1 98.44 384 VAL B N 1
ATOM 6264 C CA . VAL B 1 384 ? -16.078 12.016 -2 1 98.44 384 VAL B CA 1
ATOM 6265 C C . VAL B 1 384 ? -16.703 11.156 -3.096 1 98.44 384 VAL B C 1
ATOM 6267 O O . VAL B 1 384 ? -17.516 10.266 -2.812 1 98.44 384 VAL B O 1
ATOM 6270 N N . GLU B 1 385 ? -16.297 11.359 -4.332 1 98 385 GLU B N 1
ATOM 6271 C CA . GLU B 1 385 ? -16.828 10.594 -5.453 1 98 385 GLU B CA 1
ATOM 6272 C C . GLU B 1 385 ? -16.438 9.117 -5.344 1 98 385 GLU B C 1
ATOM 6274 O O . GLU B 1 385 ? -17.203 8.242 -5.738 1 98 385 GLU B O 1
ATOM 6279 N N . GLU B 1 386 ? -15.203 8.891 -4.848 1 94.56 386 GLU B N 1
ATOM 6280 C CA . GLU B 1 386 ? -14.836 7.504 -4.57 1 94.56 386 GLU B CA 1
ATOM 6281 C C . GLU B 1 386 ? -15.875 6.824 -3.684 1 94.56 386 GLU B C 1
ATOM 6283 O O . GLU B 1 386 ? -16.312 5.703 -3.971 1 94.56 386 GLU B O 1
ATOM 6288 N N . ARG B 1 387 ? -16.328 7.52 -2.656 1 96.31 387 ARG B N 1
ATOM 6289 C CA . ARG B 1 387 ? -17.234 6.969 -1.645 1 96.31 387 ARG B CA 1
ATOM 6290 C C . ARG B 1 387 ? -18.656 6.844 -2.184 1 96.31 387 ARG B C 1
ATOM 6292 O O . ARG B 1 387 ? -19.438 6.051 -1.675 1 96.31 387 ARG B O 1
ATOM 6299 N N . LEU B 1 388 ? -18.922 7.625 -3.242 1 96.44 388 LEU B N 1
ATOM 6300 C CA . LEU B 1 388 ? -20.234 7.578 -3.891 1 96.44 388 LEU B CA 1
ATOM 6301 C C . LEU B 1 388 ? -20.25 6.527 -5 1 96.44 388 LEU B C 1
ATOM 6303 O O . LEU B 1 388 ? -21.312 6.246 -5.574 1 96.44 388 LEU B O 1
ATOM 6307 N N . GLY B 1 389 ? -19.125 5.941 -5.281 1 92.12 389 GLY B N 1
ATOM 6308 C CA . GLY B 1 389 ? -19.047 5.008 -6.395 1 92.12 389 GLY B CA 1
ATOM 6309 C C . GLY B 1 389 ? -19.078 5.688 -7.75 1 92.12 389 GLY B C 1
ATOM 6310 O O . GLY B 1 389 ? -19.531 5.094 -8.734 1 92.12 389 GLY B O 1
ATOM 6311 N N . ARG B 1 390 ? -18.609 6.922 -7.805 1 92.25 390 ARG B N 1
ATOM 6312 C CA . ARG B 1 390 ? -18.719 7.711 -9.031 1 92.25 390 ARG B CA 1
ATOM 6313 C C . ARG B 1 390 ? -17.344 8 -9.617 1 92.25 390 ARG B C 1
ATOM 6315 O O . ARG B 1 390 ? -17.203 8.867 -10.477 1 92.25 390 ARG B O 1
ATOM 6322 N N . ARG B 1 391 ? -16.359 7.363 -9.109 1 88.81 391 ARG B N 1
ATOM 6323 C CA . ARG B 1 391 ? -14.984 7.543 -9.57 1 88.81 391 ARG B CA 1
ATOM 6324 C C . ARG B 1 391 ? -14.266 6.203 -9.68 1 88.81 391 ARG B C 1
ATOM 6326 O O . ARG B 1 391 ? -14.359 5.371 -8.773 1 88.81 391 ARG B O 1
ATOM 6333 N N . GLU B 1 392 ? -13.586 6.098 -10.859 1 79.25 392 GLU B N 1
ATOM 6334 C CA . GLU B 1 392 ? -12.758 4.906 -11.023 1 79.25 392 GLU B CA 1
ATOM 6335 C C . GLU B 1 392 ? -11.359 5.129 -10.461 1 79.25 392 GLU B C 1
ATOM 6337 O O . GLU B 1 392 ? -10.781 6.203 -10.625 1 79.25 392 GLU B O 1
ATOM 6342 N N . GLY B 1 393 ? -10.953 4.188 -9.734 1 79.69 393 GLY B N 1
ATOM 6343 C CA . GLY B 1 393 ? -9.602 4.258 -9.203 1 79.69 393 GLY B CA 1
ATOM 6344 C C . GLY B 1 393 ? -9.5 5.098 -7.945 1 79.69 393 GLY B C 1
ATOM 6345 O O . GLY B 1 393 ? -10.445 5.801 -7.582 1 79.69 393 GLY B O 1
ATOM 6346 N N . ARG B 1 394 ? -8.508 4.984 -7.223 1 89.81 394 ARG B N 1
ATOM 6347 C CA . ARG B 1 394 ? -8.172 5.727 -6.016 1 89.81 394 ARG B CA 1
ATOM 6348 C C . ARG B 1 394 ? -6.777 6.332 -6.113 1 89.81 394 ARG B C 1
ATOM 6350 O O . ARG B 1 394 ? -5.777 5.633 -5.922 1 89.81 394 ARG B O 1
ATOM 6357 N N . ALA B 1 395 ? -6.746 7.578 -6.395 1 90 395 ALA B N 1
ATOM 6358 C CA . ALA B 1 395 ? -5.469 8.234 -6.645 1 90 395 ALA B CA 1
ATOM 6359 C C . ALA B 1 395 ? -4.617 8.289 -5.379 1 90 395 ALA B C 1
ATOM 6361 O O . ALA B 1 395 ? -5.133 8.539 -4.289 1 90 395 ALA B O 1
ATOM 6362 N N . ALA B 1 396 ? -3.408 7.973 -5.469 1 91.31 396 ALA B N 1
ATOM 6363 C CA . ALA B 1 396 ? -2.41 8.055 -4.402 1 91.31 396 ALA B CA 1
ATOM 6364 C C . ALA B 1 396 ? -1.001 8.148 -4.977 1 91.31 396 ALA B C 1
ATOM 6366 O O . ALA B 1 396 ? -0.698 7.543 -6.008 1 91.31 396 ALA B O 1
ATOM 6367 N N . ALA B 1 397 ? -0.182 8.945 -4.375 1 88.25 397 ALA B N 1
ATOM 6368 C CA . ALA B 1 397 ? 1.224 9.086 -4.746 1 88.25 397 ALA B CA 1
ATOM 6369 C C . ALA B 1 397 ? 2.135 8.492 -3.676 1 88.25 397 ALA B C 1
ATOM 6371 O O . ALA B 1 397 ? 1.731 8.344 -2.52 1 88.25 397 ALA B O 1
ATOM 6372 N N . GLY B 1 398 ? 3.328 8.133 -4.125 1 84.88 398 GLY B N 1
ATOM 6373 C CA . GLY B 1 398 ? 4.316 7.645 -3.178 1 84.88 398 GLY B CA 1
ATOM 6374 C C . GLY B 1 398 ? 4.211 6.152 -2.918 1 84.88 398 GLY B C 1
ATOM 6375 O O . GLY B 1 398 ? 3.715 5.406 -3.762 1 84.88 398 GLY B O 1
ATOM 6376 N N . CYS B 1 399 ? 4.746 5.684 -1.816 1 79.12 399 CYS B N 1
ATOM 6377 C CA . CYS B 1 399 ? 4.922 4.246 -1.626 1 79.12 399 CYS B CA 1
ATOM 6378 C C . CYS B 1 399 ? 3.766 3.66 -0.824 1 79.12 399 CYS B C 1
ATOM 6380 O O . CYS B 1 399 ? 3.619 2.439 -0.741 1 79.12 399 CYS B O 1
ATOM 6382 N N . PHE B 1 400 ? 2.941 4.512 -0.202 1 87.5 400 PHE B N 1
ATOM 6383 C CA . PHE B 1 400 ? 1.746 4.027 0.476 1 87.5 400 PHE B CA 1
ATOM 6384 C C . PHE B 1 400 ? 0.56 3.986 -0.48 1 87.5 400 PHE B C 1
ATOM 6386 O O . PHE B 1 400 ? 0.427 4.848 -1.35 1 87.5 400 PHE B O 1
ATOM 6393 N N . PRO B 1 401 ? -0.245 3.002 -0.37 1 85.69 401 PRO B N 1
ATOM 6394 C CA . PRO B 1 401 ? -1.469 3.004 -1.174 1 85.69 401 PRO B CA 1
ATOM 6395 C C . PRO B 1 401 ? -2.469 4.066 -0.724 1 85.69 401 PRO B C 1
ATOM 6397 O O . PRO B 1 401 ? -2.248 4.738 0.289 1 85.69 401 PRO B O 1
ATOM 6400 N N . ALA B 1 402 ? -3.549 4.242 -1.629 1 91.56 402 ALA B N 1
ATOM 6401 C CA . ALA B 1 402 ? -4.672 5.012 -1.097 1 91.56 402 ALA B CA 1
ATOM 6402 C C . ALA B 1 402 ? -5.105 4.477 0.264 1 91.56 402 ALA B C 1
ATOM 6404 O O . ALA B 1 402 ? -5.305 3.27 0.43 1 91.56 402 ALA B O 1
ATOM 6405 N N . TRP B 1 403 ? -5.141 5.348 1.213 1 93.5 403 TRP B N 1
ATOM 6406 C CA . TRP B 1 403 ? -5.344 4.938 2.598 1 93.5 403 TRP B CA 1
ATOM 6407 C C . TRP B 1 403 ? -6.734 4.344 2.791 1 93.5 403 TRP B C 1
ATOM 6409 O O . TRP B 1 403 ? -7.566 4.383 1.881 1 93.5 403 TRP B O 1
ATOM 6419 N N . TYR B 1 404 ? -7.043 3.783 3.912 1 91.94 404 TYR B N 1
ATOM 6420 C CA . TYR B 1 404 ? -8.234 3 4.211 1 91.94 404 TYR B CA 1
ATOM 6421 C C . TYR B 1 404 ? -9.453 3.902 4.387 1 91.94 404 TYR B C 1
ATOM 6423 O O . TYR B 1 404 ? -9.352 4.98 4.98 1 91.94 404 TYR B O 1
ATOM 6431 N N . ASP B 1 405 ? -10.555 3.404 3.832 1 93.81 405 ASP B N 1
ATOM 6432 C CA . ASP B 1 405 ? -11.82 4.062 4.145 1 93.81 405 ASP B CA 1
ATOM 6433 C C . ASP B 1 405 ? -12.25 3.766 5.578 1 93.81 405 ASP B C 1
ATOM 6435 O O . ASP B 1 405 ? -12.953 4.57 6.195 1 93.81 405 ASP B O 1
ATOM 6439 N N . VAL B 1 406 ? -11.906 2.582 5.98 1 92.62 406 VAL B N 1
ATOM 6440 C CA . VAL B 1 406 ? -12.203 2.135 7.336 1 92.62 406 VAL B CA 1
ATOM 6441 C C . VAL B 1 406 ? -10.906 1.811 8.07 1 92.62 406 VAL B C 1
ATOM 6443 O O . VAL B 1 406 ? -10.117 0.984 7.613 1 92.62 406 VAL B O 1
ATOM 6446 N N . CYS B 1 407 ? -10.711 2.49 9.156 1 93.62 407 CYS B N 1
ATOM 6447 C CA . CYS B 1 407 ? -9.477 2.311 9.898 1 93.62 407 CYS B CA 1
ATOM 6448 C C . CYS B 1 407 ? -9.359 0.888 10.438 1 93.62 407 CYS B C 1
ATOM 6450 O O . CYS B 1 407 ? -10.367 0.262 10.773 1 93.62 407 CYS B O 1
ATOM 6452 N N . ARG B 1 408 ? -8.141 0.373 10.484 1 90.31 408 ARG B N 1
ATOM 6453 C CA . ARG B 1 408 ? -7.848 -0.983 10.945 1 90.31 408 ARG B CA 1
ATOM 6454 C C . ARG B 1 408 ? -8.047 -1.109 12.453 1 90.31 408 ARG B C 1
ATOM 6456 O O . ARG B 1 408 ? -8.125 -0.103 13.156 1 90.31 408 ARG B O 1
ATOM 6463 N N . PRO B 1 409 ? -8.156 -2.352 12.961 1 87.62 409 PRO B N 1
ATOM 6464 C CA . PRO B 1 409 ? -8.328 -2.514 14.406 1 87.62 409 PRO B CA 1
ATOM 6465 C C . PRO B 1 409 ? -7.199 -1.879 15.211 1 87.62 409 PRO B C 1
ATOM 6467 O O . PRO B 1 409 ? -6.023 -2.047 14.875 1 87.62 409 PRO B O 1
ATOM 6470 N N . ASP B 1 410 ? -7.523 -1.094 16.141 1 89.25 410 ASP B N 1
ATOM 6471 C CA . ASP B 1 410 ? -6.621 -0.45 17.094 1 89.25 410 ASP B CA 1
ATOM 6472 C C . ASP B 1 410 ? -5.703 0.548 16.391 1 89.25 410 ASP B C 1
ATOM 6474 O O . ASP B 1 410 ? -4.637 0.892 16.906 1 89.25 410 ASP B O 1
ATOM 6478 N N . CYS B 1 411 ? -6.133 0.93 15.227 1 92.56 411 CYS B N 1
ATOM 6479 C CA . CYS B 1 411 ? -5.371 1.922 14.477 1 92.56 411 CYS B CA 1
ATOM 6480 C C . CYS B 1 411 ? -5.32 3.25 15.219 1 92.56 411 CYS B C 1
ATOM 6482 O O . CYS B 1 411 ? -6.363 3.842 15.516 1 92.56 411 CYS B O 1
ATOM 6484 N N . CYS B 1 412 ? -4.129 3.787 15.555 1 94.06 412 CYS B N 1
ATOM 6485 C CA . CYS B 1 412 ? -3.867 5.078 16.172 1 94.06 412 CYS B CA 1
ATOM 6486 C C . CYS B 1 412 ? -4.387 5.105 17.609 1 94.06 412 CYS B C 1
ATOM 6488 O O . CYS B 1 412 ? -4.727 6.168 18.125 1 94.06 412 CYS B O 1
ATOM 6490 N N . ALA B 1 413 ? -4.484 3.979 18.281 1 90.25 413 ALA B N 1
ATOM 6491 C CA . ALA B 1 413 ? -5.148 3.887 19.578 1 90.25 413 ALA B CA 1
ATOM 6492 C C . ALA B 1 413 ? -4.281 4.484 20.672 1 90.25 413 ALA B C 1
ATOM 6494 O O . ALA B 1 413 ? -3.066 4.262 20.703 1 90.25 413 ALA B O 1
ATOM 6495 N N . LYS B 1 414 ? -4.922 5.34 21.375 1 84.19 414 LYS B N 1
ATOM 6496 C CA . LYS B 1 414 ? -4.359 5.852 22.609 1 84.19 414 LYS B CA 1
ATOM 6497 C C . LYS B 1 414 ? -5.016 5.199 23.828 1 84.19 414 LYS B C 1
ATOM 6499 O O . LYS B 1 414 ? -6.238 5.266 23.984 1 84.19 414 LYS B O 1
ATOM 6504 N N . VAL B 1 415 ? -4.195 4.348 24.438 1 69.69 415 VAL B N 1
ATOM 6505 C CA . VAL B 1 415 ? -4.75 3.674 25.609 1 69.69 415 VAL B CA 1
ATOM 6506 C C . VAL B 1 415 ? -4.848 4.656 26.781 1 69.69 415 VAL B C 1
ATOM 6508 O O . VAL B 1 415 ? -3.855 5.277 27.156 1 69.69 415 VAL B O 1
ATOM 6511 N N . MET B 1 416 ? -6.121 4.781 27.203 1 69.06 416 MET B N 1
ATOM 6512 C CA . MET B 1 416 ? -6.391 5.664 28.344 1 69.06 416 MET B CA 1
ATOM 6513 C C . MET B 1 416 ? -5.758 5.121 29.609 1 69.06 416 MET B C 1
ATOM 6515 O O . MET B 1 416 ? -5.41 3.941 29.688 1 69.06 416 MET B O 1
ATOM 6519 N N . ARG B 1 417 ? -5.625 6.035 30.5 1 60.62 417 ARG B N 1
ATOM 6520 C CA . ARG B 1 417 ? -5.012 5.68 31.766 1 60.62 417 ARG B CA 1
ATOM 6521 C C . ARG B 1 417 ? -5.766 4.539 32.438 1 60.62 417 ARG B C 1
ATOM 6523 O O . ARG B 1 417 ? -5.16 3.684 33.094 1 60.62 417 ARG B O 1
ATOM 6530 N N . ASP B 1 418 ? -7.055 4.523 32.219 1 67.62 418 ASP B N 1
ATOM 6531 C CA . ASP B 1 418 ? -7.879 3.516 32.875 1 67.62 418 ASP B CA 1
ATOM 6532 C C . ASP B 1 418 ? -8 2.26 32.031 1 67.62 418 ASP B C 1
ATOM 6534 O O . ASP B 1 418 ? -8.766 1.351 32.344 1 67.62 418 ASP B O 1
ATOM 6538 N N . GLY B 1 419 ? -7.309 2.258 31 1 72.31 419 GLY B N 1
ATOM 6539 C CA . GLY B 1 419 ? -7.266 1.085 30.141 1 72.31 419 GLY B CA 1
ATOM 6540 C C . GLY B 1 419 ? -8.391 1.051 29.125 1 72.31 419 GLY B C 1
ATOM 6541 O O . GLY B 1 419 ? -8.445 0.156 28.281 1 72.31 419 GLY B O 1
ATOM 6542 N N . SER B 1 420 ? -9.281 2.055 29.203 1 73.88 420 SER B N 1
ATOM 6543 C CA . SER B 1 420 ? -10.43 2.061 28.297 1 73.88 420 SER B CA 1
ATOM 6544 C C . SER B 1 420 ? -10.109 2.803 27 1 73.88 420 SER B C 1
ATOM 6546 O O . SER B 1 420 ? -9.047 3.414 26.875 1 73.88 420 SER B O 1
ATOM 6548 N N . THR B 1 421 ? -10.969 2.447 25.953 1 78.75 421 THR B N 1
ATOM 6549 C CA . THR B 1 421 ? -10.93 3.213 24.703 1 78.75 421 THR B CA 1
ATOM 6550 C C . THR B 1 421 ? -12.258 3.938 24.469 1 78.75 421 THR B C 1
ATOM 6552 O O . THR B 1 421 ? -13.297 3.521 24.984 1 78.75 421 THR B O 1
ATOM 6555 N N . ARG B 1 422 ? -12.195 5.082 23.938 1 88.75 422 ARG B N 1
ATOM 6556 C CA . ARG B 1 422 ? -13.391 5.828 23.562 1 88.75 422 ARG B CA 1
ATOM 6557 C C . ARG B 1 422 ? -14.07 5.219 22.344 1 88.75 422 ARG B C 1
ATOM 6559 O O . ARG B 1 422 ? -13.406 4.586 21.516 1 88.75 422 ARG B O 1
ATOM 6566 N N . PRO B 1 423 ? -15.383 5.34 22.312 1 92.06 423 PRO B N 1
ATOM 6567 C CA . PRO B 1 423 ? -16.078 4.805 21.141 1 92.06 423 PRO B CA 1
ATOM 6568 C C . PRO B 1 423 ? -15.672 5.516 19.844 1 92.06 423 PRO B C 1
ATOM 6570 O O . PRO B 1 423 ? -15.453 6.73 19.844 1 92.06 423 PRO B O 1
ATOM 6573 N N . THR B 1 424 ? -15.539 4.754 18.781 1 94.31 424 THR B N 1
ATOM 6574 C CA . THR B 1 424 ? -15.148 5.32 17.5 1 94.31 424 THR B CA 1
ATOM 6575 C C . THR B 1 424 ? -16.188 5.016 16.438 1 94.31 424 THR B C 1
ATOM 6577 O O . THR B 1 424 ? -17.016 4.117 16.609 1 94.31 424 THR B O 1
ATOM 6580 N N . THR B 1 425 ? -16.25 5.793 15.383 1 94.62 425 THR B N 1
ATOM 6581 C CA . THR B 1 425 ? -16.875 5.484 14.102 1 94.62 425 THR B CA 1
ATOM 6582 C C . THR B 1 425 ? -15.82 5.152 13.055 1 94.62 425 THR B C 1
ATOM 6584 O O . THR B 1 425 ? -14.617 5.297 13.305 1 94.62 425 THR B O 1
ATOM 6587 N N . SER B 1 426 ? -16.188 4.594 11.898 1 93.75 426 SER B N 1
ATOM 6588 C CA . SER B 1 426 ? -15.391 4.5 10.672 1 93.75 426 SER B CA 1
ATOM 6589 C C . SER B 1 426 ? -14.164 3.623 10.875 1 93.75 426 SER B C 1
ATOM 6591 O O . SER B 1 426 ? -13.062 3.977 10.445 1 93.75 426 SER B O 1
ATOM 6593 N N . ALA B 1 427 ? -14.297 2.6 11.633 1 91.75 427 ALA B N 1
ATOM 6594 C CA . ALA B 1 427 ? -13.25 1.604 11.836 1 91.75 427 ALA B CA 1
ATOM 6595 C C . ALA B 1 427 ? -13.82 0.191 11.828 1 91.75 427 ALA B C 1
ATOM 6597 O O . ALA B 1 427 ? -15.008 -0.008 12.102 1 91.75 427 ALA B O 1
ATOM 6598 N N . VAL B 1 428 ? -12.953 -0.788 11.531 1 86.69 428 VAL B N 1
ATOM 6599 C CA . VAL B 1 428 ? -13.328 -2.197 11.57 1 86.69 428 VAL B CA 1
ATOM 6600 C C . VAL B 1 428 ? -13.836 -2.562 12.969 1 86.69 428 VAL B C 1
ATOM 6602 O O . VAL B 1 428 ? -14.805 -3.305 13.109 1 86.69 428 VAL B O 1
ATOM 6605 N N . ASP B 1 429 ? -13.219 -1.958 13.969 1 86.81 429 ASP B N 1
ATOM 6606 C CA . ASP B 1 429 ? -13.555 -2.256 15.352 1 86.81 429 ASP B CA 1
ATOM 6607 C C . ASP B 1 429 ? -14.414 -1.149 15.961 1 86.81 429 ASP B C 1
ATOM 6609 O O . ASP B 1 429 ? -14.414 -0.948 17.172 1 86.81 429 ASP B O 1
ATOM 6613 N N . ALA B 1 430 ? -15.047 -0.38 15.078 1 90.31 430 ALA B N 1
ATOM 6614 C CA . ALA B 1 430 ? -15.883 0.708 15.586 1 90.31 430 ALA B CA 1
ATOM 6615 C C . ALA B 1 430 ? -17 0.175 16.469 1 90.31 430 ALA B C 1
ATOM 6617 O O . ALA B 1 430 ? -17.656 -0.808 16.125 1 90.31 430 ALA B O 1
ATOM 6618 N N . THR B 1 431 ? -17.234 0.817 17.562 1 89 431 THR B N 1
ATOM 6619 C CA . THR B 1 431 ? -18.297 0.402 18.469 1 89 431 THR B CA 1
ATOM 6620 C C . THR B 1 431 ? -19.578 1.16 18.172 1 89 431 THR B C 1
ATOM 6622 O O . THR B 1 431 ? -20.656 0.753 18.609 1 89 431 THR B O 1
ATOM 6625 N N . VAL B 1 432 ? -19.469 2.332 17.547 1 90 432 VAL B N 1
ATOM 6626 C CA . VAL B 1 432 ? -20.625 3.111 17.141 1 90 432 VAL B CA 1
ATOM 6627 C C . VAL B 1 432 ? -20.922 2.873 15.664 1 90 432 VAL B C 1
ATOM 6629 O O . VAL B 1 432 ? -20.094 3.191 14.805 1 90 432 VAL B O 1
ATOM 6632 N N . ARG B 1 433 ? -22.094 2.262 15.391 1 83.81 433 ARG B N 1
ATOM 6633 C CA . ARG B 1 433 ? -22.469 1.906 14.023 1 83.81 433 ARG B CA 1
ATOM 6634 C C . ARG B 1 433 ? -23.75 2.613 13.602 1 83.81 433 ARG B C 1
ATOM 6636 O O . ARG B 1 433 ? -24.531 3.029 14.445 1 83.81 433 ARG B O 1
ATOM 6643 N N . GLY B 1 434 ? -23.75 2.938 12.32 1 80.81 434 GLY B N 1
ATOM 6644 C CA . GLY B 1 434 ? -24.906 3.613 11.766 1 80.81 434 GLY B CA 1
ATOM 6645 C C . GLY B 1 434 ? -26.047 2.664 11.406 1 80.81 434 GLY B C 1
ATOM 6646 O O . GLY B 1 434 ? -26.344 1.738 12.164 1 80.81 434 GLY B O 1
ATOM 6647 N N . LEU B 1 435 ? -26.766 3.018 10.344 1 73.81 435 LEU B N 1
ATOM 6648 C CA . LEU B 1 435 ? -27.984 2.359 9.891 1 73.81 435 LEU B CA 1
ATOM 6649 C C . LEU B 1 435 ? -27.734 0.888 9.586 1 73.81 435 LEU B C 1
ATOM 6651 O O . LEU B 1 435 ? -26.656 0.531 9.094 1 73.81 435 LEU B O 1
ATOM 6655 N N . ALA B 1 436 ? -28.281 0.019 10.438 1 54.62 436 ALA B N 1
ATOM 6656 C CA . ALA B 1 436 ? -28.156 -1.415 10.188 1 54.62 436 ALA B CA 1
ATOM 6657 C C . ALA B 1 436 ? -28.266 -1.729 8.703 1 54.62 436 ALA B C 1
ATOM 6659 O O . ALA B 1 436 ? -28.969 -1.037 7.965 1 54.62 436 ALA B O 1
ATOM 6660 N N . GLU B 1 437 ? -27.375 -2.143 8.07 1 47.53 437 GLU B N 1
ATOM 6661 C CA . GLU B 1 437 ? -27.812 -2.777 6.832 1 47.53 437 GLU B CA 1
ATOM 6662 C C . GLU B 1 437 ? -29.094 -3.598 7.055 1 47.53 437 GLU B C 1
ATOM 6664 O O . GLU B 1 437 ? -29.141 -4.426 7.965 1 47.53 437 GLU B O 1
ATOM 6669 N N . HIS B 1 438 ? -30.391 -3.145 7.016 1 37 438 HIS B N 1
ATOM 6670 C CA . HIS B 1 438 ? -31.625 -3.912 6.926 1 37 438 HIS B CA 1
ATOM 6671 C C . HIS B 1 438 ? -31.375 -5.312 6.375 1 37 438 HIS B C 1
ATOM 6673 O O . HIS B 1 438 ? -30.609 -5.477 5.418 1 37 438 HIS B O 1
ATOM 6679 N N . GLU B 1 439 ? -31.531 -6.293 7.289 1 34.25 439 GLU B N 1
ATOM 6680 C CA . GLU B 1 439 ? -31.688 -7.723 7.035 1 34.25 439 GLU B CA 1
ATOM 6681 C C . GLU B 1 439 ? -32.438 -7.973 5.734 1 34.25 439 GLU B C 1
ATOM 6683 O O . GLU B 1 439 ? -33.531 -7.438 5.535 1 34.25 439 GLU B O 1
ATOM 6688 N N . ALA B 1 440 ? -32.062 -8.383 4.637 1 30.67 440 ALA B N 1
ATOM 6689 C CA . ALA B 1 440 ? -32.938 -9.008 3.668 1 30.67 440 ALA B CA 1
ATOM 6690 C C . ALA B 1 440 ? -34.062 -9.797 4.371 1 30.67 440 ALA B C 1
ATOM 6692 O O . ALA B 1 440 ? -35.219 -9.641 4.055 1 30.67 440 ALA B O 1
ATOM 6693 N N . GLY B 1 441 ? -33.781 -11.156 4.766 1 26.5 441 GLY B N 1
ATOM 6694 C CA . GLY B 1 441 ? -34.75 -12.234 4.836 1 26.5 441 GLY B CA 1
ATOM 6695 C C . GLY B 1 441 ? -35.594 -12.211 6.105 1 26.5 441 GLY B C 1
ATOM 6696 O O . GLY B 1 441 ? -35.406 -13.055 6.988 1 26.5 441 GLY B O 1
ATOM 6697 N N . ALA B 1 442 ? -36 -11.195 6.777 1 27.52 442 ALA B N 1
ATOM 6698 C CA . ALA B 1 442 ? -37.062 -11.648 7.668 1 27.52 442 ALA B CA 1
ATOM 6699 C C . ALA B 1 442 ? -38.219 -12.258 6.875 1 27.52 442 ALA B C 1
ATOM 6701 O O . ALA B 1 442 ? -38.938 -11.555 6.152 1 27.52 442 ALA B O 1
ATOM 6702 N N . ALA B 1 443 ? -38.219 -13.656 6.555 1 28.86 443 ALA B N 1
ATOM 6703 C CA . ALA B 1 443 ? -39.406 -14.445 6.281 1 28.86 443 ALA B CA 1
ATOM 6704 C C . ALA B 1 443 ? -40.562 -14.008 7.172 1 28.86 443 ALA B C 1
ATOM 6706 O O . ALA B 1 443 ? -40.375 -13.742 8.359 1 28.86 443 ALA B O 1
ATOM 6707 N N . ALA B 1 444 ? -41.688 -13.555 6.629 1 29.66 444 ALA B N 1
ATOM 6708 C CA . ALA B 1 444 ? -43.031 -13.32 7.152 1 29.66 444 ALA B CA 1
ATOM 6709 C C . ALA B 1 444 ? -43.406 -14.398 8.164 1 29.66 444 ALA B C 1
ATOM 6711 O O . ALA B 1 444 ? -43.219 -15.586 7.918 1 29.66 444 ALA B O 1
ATOM 6712 N N . PRO B 1 445 ? -43.438 -14.148 9.445 1 27.66 445 PRO B N 1
ATOM 6713 C CA . PRO B 1 445 ? -44.094 -15.172 10.25 1 27.66 445 PRO B CA 1
ATOM 6714 C C . PRO B 1 445 ? -45.406 -15.656 9.625 1 27.66 445 PRO B C 1
ATOM 6716 O O . PRO B 1 445 ? -46.031 -14.922 8.867 1 27.66 445 PRO B O 1
ATOM 6719 N N . ALA B 1 446 ? -45.531 -17.016 9.359 1 28.5 446 ALA B N 1
ATOM 6720 C CA . ALA B 1 446 ? -46.781 -17.625 9 1 28.5 446 ALA B CA 1
ATOM 6721 C C . ALA B 1 446 ? -47.938 -17.109 9.859 1 28.5 446 ALA B C 1
ATOM 6723 O O . ALA B 1 446 ? -47.75 -16.891 11.07 1 28.5 446 ALA B O 1
ATOM 6724 N N . GLU B 1 447 ? -48.781 -16.453 9.266 1 25.44 447 GLU B N 1
ATOM 6725 C CA . GLU B 1 447 ? -50.094 -16.125 9.797 1 25.44 447 GLU B CA 1
ATOM 6726 C C . GLU B 1 447 ? -50.688 -17.312 10.562 1 25.44 447 GLU B C 1
ATOM 6728 O O . GLU B 1 447 ? -50.875 -18.406 10.008 1 25.44 447 GLU B O 1
ATOM 6733 N N . GLU B 1 448 ? -50.188 -17.656 11.82 1 23.38 448 GLU B N 1
ATOM 6734 C CA . GLU B 1 448 ? -51.188 -18.5 12.477 1 23.38 448 GLU B CA 1
ATOM 6735 C C . GLU B 1 448 ? -52.562 -17.875 12.406 1 23.38 448 GLU B C 1
ATOM 6737 O O . GLU B 1 448 ? -52.75 -16.719 12.812 1 23.38 448 GLU B O 1
ATOM 6742 N N . ALA B 1 449 ? -53.344 -18.562 11.648 1 22.98 449 ALA B N 1
ATOM 6743 C CA . ALA B 1 449 ? -54.812 -18.656 11.766 1 22.98 449 ALA B CA 1
ATOM 6744 C C . ALA B 1 449 ? -55.219 -19.297 13.094 1 22.98 449 ALA B C 1
ATOM 6746 O O . ALA B 1 449 ? -54.562 -20.266 13.531 1 22.98 449 ALA B O 1
#